Protein AF-0000000081115782 (afdb_homodimer)

InterPro domains:
  IPR002018 Carboxylesterase, type B [PF00135] (21-517)
  IPR029058 Alpha/Beta hydrolase fold [G3DSA:3.40.50.1820] (6-527)
  IPR029058 Alpha/Beta hydrolase fold [SSF53474] (21-521)

Solvent-accessible surface area (backbone atoms only — not comparable to full-atom values): 55771 Å² total; per-residue (Å²): 138,85,76,72,77,80,75,70,73,79,64,77,74,70,64,74,70,75,83,73,58,51,71,38,70,33,87,49,27,37,39,33,30,34,64,38,94,86,62,62,27,37,32,34,22,45,44,64,44,36,43,53,48,70,79,43,52,47,42,69,61,43,73,44,92,53,40,95,51,74,40,78,17,78,51,46,84,71,27,33,49,24,63,54,95,91,36,53,42,60,37,80,84,20,38,23,30,33,41,37,32,29,70,76,38,29,88,89,41,56,20,31,28,38,38,44,34,56,32,43,61,41,35,38,65,62,42,29,55,61,67,48,22,51,72,63,40,34,77,69,60,26,30,41,32,32,36,36,46,43,22,22,79,48,2,14,25,26,38,86,60,64,77,42,38,30,26,20,59,50,40,47,52,46,47,48,49,45,45,62,68,34,34,50,51,62,8,30,31,77,83,27,28,22,38,32,19,33,34,40,15,6,18,49,51,42,40,45,33,50,58,45,72,84,79,53,48,29,41,35,30,31,45,27,36,50,55,20,41,76,46,61,51,73,71,52,56,60,65,60,51,49,39,24,43,77,74,66,49,88,79,86,51,64,70,58,37,51,56,53,50,33,72,43,60,64,49,58,54,37,49,51,40,58,77,64,32,59,44,91,78,69,42,53,68,31,29,46,34,58,65,34,85,63,88,94,52,59,37,50,50,49,50,88,70,54,65,53,54,39,61,65,23,30,36,37,39,35,35,39,70,24,32,25,54,67,59,48,73,36,78,86,42,44,62,55,39,46,62,60,61,79,59,62,71,44,51,52,41,17,83,65,73,72,67,59,64,50,56,44,20,34,73,55,32,59,60,75,62,30,58,89,46,45,68,58,53,30,44,52,51,17,35,60,45,35,52,44,27,49,54,52,46,54,54,47,39,55,73,42,40,28,62,38,41,37,36,38,34,38,44,46,80,60,94,51,30,51,43,31,58,76,51,57,52,80,67,85,58,13,17,42,67,20,68,52,48,42,46,24,42,38,60,90,44,69,90,48,78,73,50,75,68,45,43,50,48,27,49,22,48,30,47,27,55,48,31,27,41,70,67,61,34,48,41,83,60,77,43,91,58,40,74,51,74,71,58,49,46,53,95,86,42,46,35,27,37,38,40,35,96,64,67,42,79,44,54,31,81,64,24,42,63,45,30,41,49,54,42,47,48,61,58,45,44,89,44,32,64,79,53,71,64,93,77,65,121,125,91,67,79,74,81,73,69,71,76,64,76,74,70,62,74,67,74,82,73,57,49,71,37,70,34,88,49,27,38,39,31,30,35,64,38,95,86,61,62,26,37,33,33,21,45,43,65,45,36,43,52,47,71,78,42,52,47,42,71,61,42,73,44,91,53,42,96,51,76,40,77,17,78,52,46,84,69,29,33,50,24,64,55,95,92,36,54,43,62,37,80,85,19,37,22,29,32,41,37,33,29,70,75,40,28,88,90,41,55,22,30,29,38,38,44,34,57,31,45,61,41,35,38,64,61,42,29,55,60,66,47,23,52,70,63,41,34,78,69,59,26,29,43,32,32,38,36,46,44,21,23,81,48,3,13,25,27,39,86,59,64,76,43,37,31,28,21,59,51,40,46,52,46,47,49,49,44,46,60,67,33,35,49,52,64,8,29,31,76,83,26,27,20,38,32,19,33,34,41,16,6,18,51,50,42,39,45,32,49,54,44,70,82,78,53,50,29,41,34,28,32,46,27,38,49,56,20,43,76,46,60,48,72,69,52,57,60,64,59,51,50,39,25,41,77,74,68,49,88,77,85,50,64,70,58,36,51,58,54,51,33,72,44,61,64,50,57,53,38,49,50,40,59,78,63,32,59,43,90,78,69,42,53,67,33,30,46,33,60,64,35,87,63,88,93,52,59,37,51,52,49,52,88,70,54,66,53,54,38,62,66,23,30,37,37,39,35,35,38,69,23,32,26,54,68,57,49,74,35,79,88,41,45,63,55,39,46,61,60,61,79,58,62,71,44,51,53,40,17,82,66,71,74,65,60,63,49,56,44,20,34,73,53,32,60,60,75,62,31,58,89,46,44,68,57,52,31,44,53,50,18,35,60,44,35,52,43,27,49,55,52,46,53,54,47,41,55,72,40,41,28,62,38,41,36,36,38,35,39,43,47,78,59,94,51,32,51,44,32,60,75,51,57,51,80,68,84,58,14,17,42,67,21,68,52,50,42,45,24,43,37,60,91,45,68,90,50,78,72,50,74,68,45,44,49,50,26,48,23,49,31,47,27,54,50,30,26,42,70,68,62,34,47,41,82,60,77,42,93,58,40,75,53,75,72,59,49,46,53,96,87,40,46,35,26,36,37,41,36,96,63,68,44,77,44,57,31,81,63,25,42,65,46,30,40,49,53,42,46,48,63,58,45,44,89,46,34,64,79,54,70,65,95,77,65,119

pLDDT: mean 92.1, std 12.63, range [20.5, 98.88]

Structure (mmCIF, N/CA/C/O backbone):
data_AF-0000000081115782-model_v1
#
loop_
_entity.id
_entity.type
_entity.pdbx_description
1 polymer 'Carboxylesterase type B domain-containing protein'
#
loop_
_atom_site.group_PDB
_atom_site.id
_atom_site.type_symbol
_atom_site.label_atom_id
_atom_site.label_alt_id
_atom_site.label_comp_id
_atom_site.label_asym_id
_atom_site.label_entity_id
_atom_site.label_seq_id
_atom_site.pdbx_PDB_ins_code
_atom_site.Cartn_x
_atom_site.Cartn_y
_atom_site.Cartn_z
_atom_site.occupancy
_atom_site.B_iso_or_equiv
_atom_site.auth_seq_id
_atom_site.auth_comp_id
_atom_site.auth_asym_id
_atom_site.auth_atom_id
_atom_site.pdbx_PDB_model_num
ATOM 1 N N . MET A 1 1 ? -52.5 84.5 -6.312 1 21.64 1 MET A N 1
ATOM 2 C CA . MET A 1 1 ? -51.5 84.625 -5.246 1 21.64 1 MET A CA 1
ATOM 3 C C . MET A 1 1 ? -50.875 83.312 -4.875 1 21.64 1 MET A C 1
ATOM 5 O O . MET A 1 1 ? -51.594 82.312 -4.699 1 21.64 1 MET A O 1
ATOM 9 N N . LYS A 1 2 ? -49.562 83.25 -5.312 1 31.81 2 LYS A N 1
ATOM 10 C CA . LYS A 1 2 ? -48.312 82.625 -5.574 1 31.81 2 LYS A CA 1
ATOM 11 C C . LYS A 1 2 ? -47.719 82 -4.301 1 31.81 2 LYS A C 1
ATOM 13 O O . LYS A 1 2 ? -46.75 82.5 -3.75 1 31.81 2 LYS A O 1
ATOM 18 N N . THR A 1 3 ? -48.688 81.812 -3.314 1 28.97 3 THR A N 1
ATOM 19 C CA . THR A 1 3 ? -48.125 81.375 -2.025 1 28.97 3 THR A CA 1
ATOM 20 C C . THR A 1 3 ? -47.5 80 -2.104 1 28.97 3 THR A C 1
ATOM 22 O O . THR A 1 3 ? -48.188 79 -2.029 1 28.97 3 THR A O 1
ATOM 25 N N . LEU A 1 4 ? -46.656 79.812 -3.15 1 40.47 4 LEU A N 1
ATOM 26 C CA . LEU A 1 4 ? -45.938 78.562 -3.303 1 40.47 4 LEU A CA 1
ATOM 27 C C . LEU A 1 4 ? -45.094 78.25 -2.068 1 40.47 4 LEU A C 1
ATOM 29 O O . LEU A 1 4 ? -44.219 79.062 -1.714 1 40.47 4 LEU A O 1
ATOM 33 N N . PRO A 1 5 ? -45.656 77.562 -1.062 1 36.12 5 PRO A N 1
ATOM 34 C CA . PRO A 1 5 ? -45 77.25 0.2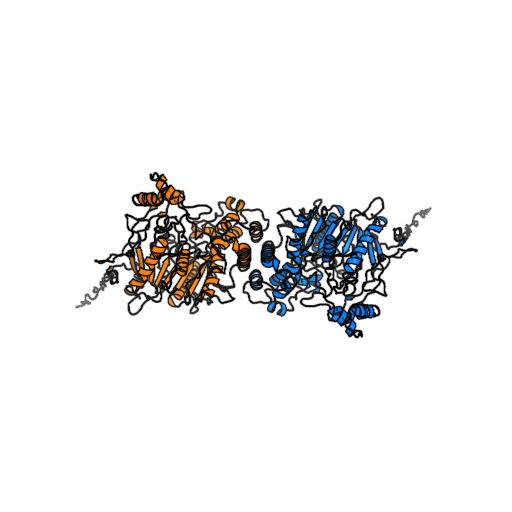19 1 36.12 5 PRO A CA 1
ATOM 35 C C . PRO A 1 5 ? -43.594 76.75 0.057 1 36.12 5 PRO A C 1
ATOM 37 O O . PRO A 1 5 ? -43.219 76.25 -1.006 1 36.12 5 PRO A O 1
ATOM 40 N N . LEU A 1 6 ? -42.625 77.312 0.86 1 38.47 6 LEU A N 1
ATOM 41 C CA . LEU A 1 6 ? -41.25 77.188 1.358 1 38.47 6 LEU A CA 1
ATOM 42 C C . LEU A 1 6 ? -40.969 75.75 1.79 1 38.47 6 LEU A C 1
ATOM 44 O O . LEU A 1 6 ? -40.062 75.5 2.615 1 38.47 6 LEU A O 1
ATOM 48 N N . LEU A 1 7 ? -41.812 74.812 1.457 1 38.62 7 LEU A N 1
ATOM 49 C CA . LEU A 1 7 ? -41.562 73.5 2.096 1 38.62 7 LEU A CA 1
ATOM 50 C C . LEU A 1 7 ? -40.219 72.938 1.67 1 38.62 7 LEU A C 1
ATOM 52 O O . LEU A 1 7 ? -39.844 71.812 2.094 1 38.62 7 LEU A O 1
ATOM 56 N N . LEU A 1 8 ? -39.562 73.562 0.71 1 35.78 8 LEU A N 1
ATOM 57 C CA . LEU A 1 8 ? -38.594 72.625 0.073 1 35.78 8 LEU A CA 1
ATOM 58 C C . LEU A 1 8 ? -37.438 72.375 1.006 1 35.78 8 LEU A C 1
ATOM 60 O O . LEU A 1 8 ? -36.781 71.312 0.874 1 35.78 8 LEU A O 1
ATOM 64 N N . LEU A 1 9 ? -36.844 73.375 1.689 1 34.88 9 LEU A N 1
ATOM 65 C CA . LEU A 1 9 ? -35.406 73.25 1.846 1 34.88 9 LEU A CA 1
ATOM 66 C C . LEU A 1 9 ? -35.062 72.375 3.041 1 34.88 9 LEU A C 1
ATOM 68 O O . LEU A 1 9 ? -33.969 72.5 3.617 1 34.88 9 LEU A O 1
ATOM 72 N N . LEU A 1 10 ? -36.031 71.938 3.842 1 35.72 10 LEU A N 1
ATOM 73 C CA . LEU A 1 10 ? -35.5 71.188 4.973 1 35.72 10 LEU A CA 1
ATOM 74 C C . LEU A 1 10 ? -34.719 69.938 4.5 1 35.72 10 LEU A C 1
ATOM 76 O O . LEU A 1 10 ? -35.312 68.875 4.309 1 35.72 10 LEU A O 1
ATOM 80 N N . LEU A 1 11 ? -34.156 70 3.309 1 35.56 11 LEU A N 1
ATOM 81 C CA . LEU A 1 11 ? -33.312 68.812 3.053 1 35.56 11 LEU A CA 1
ATOM 82 C C . LEU A 1 11 ? -32.438 68.562 4.258 1 35.56 11 LEU A C 1
ATOM 84 O O . LEU A 1 11 ? -31.938 69.438 4.934 1 35.56 11 LEU A O 1
ATOM 88 N N . LYS A 1 12 ? -32.25 67.188 4.648 1 38.03 12 LYS A N 1
ATOM 89 C CA . LYS A 1 12 ? -31.641 66.25 5.574 1 38.03 12 LYS A CA 1
ATOM 90 C C . LYS A 1 12 ? -30.141 66.5 5.734 1 38.03 12 LYS A C 1
ATOM 92 O O . LYS A 1 12 ? -29.344 66.125 4.852 1 38.03 12 LYS A O 1
ATOM 97 N N . CYS A 1 13 ? -29.703 67.688 6.09 1 35.09 13 CYS A N 1
ATOM 98 C CA . CYS A 1 13 ? -28.344 67.438 6.57 1 35.09 13 CYS A CA 1
ATOM 99 C C . CYS A 1 13 ? -28.281 66.312 7.547 1 35.09 13 CYS A C 1
ATOM 101 O O . CYS A 1 13 ? -28.516 66.438 8.742 1 35.09 13 CYS A O 1
ATOM 103 N N . ILE A 1 14 ? -28.906 65.188 7.309 1 36.84 14 ILE A N 1
ATOM 104 C CA . ILE A 1 14 ? -28.438 64 8.094 1 36.84 14 ILE A CA 1
ATOM 105 C C . ILE A 1 14 ? -26.922 64.125 8.242 1 36.84 14 ILE A C 1
ATOM 107 O O . ILE A 1 14 ? -26.188 63.875 7.285 1 36.84 14 ILE A O 1
ATOM 111 N N . GLU A 1 15 ? -26.422 65.188 8.836 1 35.31 15 GLU A N 1
ATOM 112 C CA . GLU A 1 15 ? -25.031 65.125 9.281 1 35.31 15 GLU A CA 1
ATOM 113 C C . GLU A 1 15 ? -24.672 63.688 9.703 1 35.31 15 GLU A C 1
ATOM 115 O O . GLU A 1 15 ? -25.453 63.031 10.406 1 35.31 15 GLU A O 1
ATOM 120 N N . ALA A 1 16 ? -23.828 62.969 8.984 1 41.28 16 ALA A N 1
ATOM 121 C CA . ALA A 1 16 ? -23.109 61.75 9.375 1 41.28 16 ALA A CA 1
ATOM 122 C C . ALA A 1 16 ? -22.75 61.781 10.859 1 41.28 16 ALA A C 1
ATOM 124 O O . ALA A 1 16 ? -22.031 62.656 11.312 1 41.28 16 ALA A O 1
ATOM 125 N N . LEU A 1 17 ? -23.594 61.594 11.766 1 40.06 17 LEU A N 1
ATOM 126 C CA . LEU A 1 17 ? -23.094 61.375 13.125 1 40.06 17 LEU A CA 1
ATOM 127 C C . LEU A 1 17 ? -21.688 60.781 13.094 1 40.06 17 LEU A C 1
ATOM 129 O O . LEU A 1 17 ? -21.406 59.844 12.352 1 40.06 17 LEU A O 1
ATOM 133 N N . PRO A 1 18 ? -20.656 61.531 13.398 1 41.38 18 PRO A N 1
ATOM 134 C CA . PRO A 1 18 ? -19.297 61.031 13.461 1 41.38 18 PRO A CA 1
ATOM 135 C C . PRO A 1 18 ? -19.219 59.594 14 1 41.38 18 PRO A C 1
ATOM 137 O O . PRO A 1 18 ? -19.938 59.25 14.938 1 41.38 18 PRO A O 1
ATOM 140 N N . ARG A 1 19 ? -18.984 58.594 13.242 1 51.84 19 ARG A N 1
ATOM 141 C CA . ARG A 1 19 ? -18.719 57.219 13.641 1 51.84 19 ARG A CA 1
ATOM 142 C C . ARG A 1 19 ? -17.875 57.188 14.906 1 51.84 19 ARG A C 1
ATOM 144 O O . ARG A 1 19 ? -16.719 57.656 14.914 1 51.84 19 ARG A O 1
ATOM 151 N N . VAL A 1 20 ? -18.422 57.344 16.141 1 61.78 20 VAL A N 1
ATOM 152 C CA . VAL A 1 20 ? -17.75 57.281 17.438 1 61.78 20 VAL A CA 1
ATOM 153 C C . VAL A 1 20 ? -16.859 56.031 17.5 1 61.78 20 VAL A C 1
ATOM 155 O O . VAL A 1 20 ? -17.312 54.938 17.188 1 61.78 20 VAL A O 1
ATOM 158 N N . ASP A 1 21 ? -15.57 56.219 17.656 1 78.25 21 ASP A N 1
ATOM 159 C CA . ASP A 1 21 ? -14.602 55.156 17.828 1 78.25 21 ASP A CA 1
ATOM 160 C C . ASP A 1 21 ? -14.977 54.25 19 1 78.25 21 ASP A C 1
ATOM 162 O O . ASP A 1 21 ? -15.352 54.75 20.078 1 78.25 21 ASP A O 1
ATOM 166 N N . PRO A 1 22 ? -15.039 52.969 18.719 1 90.62 22 PRO A N 1
ATOM 167 C CA . PRO A 1 22 ? -15.383 52.062 19.797 1 90.62 22 PRO A CA 1
ATOM 168 C C . PRO A 1 22 ? -14.398 52.125 20.969 1 90.62 22 PRO A C 1
ATOM 170 O O . PRO A 1 22 ? -13.188 52.219 20.75 1 90.62 22 PRO A O 1
ATOM 173 N N . LEU A 1 23 ? -14.859 52.281 22.172 1 94.5 23 LEU A N 1
ATOM 174 C CA . LEU A 1 23 ? -14.094 52.281 23.406 1 94.5 23 LEU A CA 1
ATOM 175 C C . LEU A 1 23 ? -14.539 51.156 24.328 1 94.5 23 LEU A C 1
ATOM 177 O O . LEU A 1 23 ? -15.734 51.031 24.625 1 94.5 23 LEU A O 1
ATOM 181 N N . VAL A 1 24 ? -13.586 50.344 24.734 1 95.62 24 VAL A N 1
ATOM 182 C CA . VAL A 1 24 ? -13.906 49.156 25.547 1 95.62 24 VAL A CA 1
ATOM 183 C C . VAL A 1 24 ? -13.094 49.188 26.828 1 95.62 24 VAL A C 1
ATOM 185 O O . VAL A 1 24 ? -11.891 49.469 26.812 1 95.62 24 VAL A O 1
ATOM 188 N N . GLU A 1 25 ? -13.719 48.969 27.953 1 96 25 GLU A N 1
ATOM 189 C CA . GLU A 1 25 ? -13.047 48.812 29.25 1 96 25 GLU A CA 1
ATOM 190 C C . GLU A 1 25 ? -12.711 47.344 29.516 1 96 25 GLU A C 1
ATOM 192 O O . GLU A 1 25 ? -13.609 46.531 29.703 1 96 25 GLU A O 1
ATOM 197 N N . THR A 1 26 ? -11.422 47.062 29.516 1 96.5 26 THR A N 1
ATOM 198 C CA . THR A 1 26 ? -10.953 45.719 29.75 1 96.5 26 THR A CA 1
ATOM 199 C C . THR A 1 26 ? -10.211 45.625 31.078 1 96.5 26 THR A C 1
ATOM 201 O O . THR A 1 26 ? -9.859 46.625 31.688 1 96.5 26 THR A O 1
ATOM 204 N N . PRO A 1 27 ? -9.961 44.344 31.547 1 95.56 27 PRO A N 1
ATOM 205 C CA . PRO A 1 27 ? -9.102 44.188 32.719 1 95.56 27 PRO A CA 1
ATOM 206 C C . PRO A 1 27 ? -7.711 44.781 32.531 1 95.56 27 PRO A C 1
ATOM 208 O O . PRO A 1 27 ? -7.062 45.188 33.5 1 95.56 27 PRO A O 1
ATOM 211 N N . SER A 1 28 ? -7.301 44.969 31.25 1 95.88 28 SER A N 1
ATOM 212 C CA . SER A 1 28 ? -5.988 45.531 30.938 1 95.88 28 SER A CA 1
ATOM 213 C C . SER A 1 28 ? -6.043 47.031 30.812 1 95.88 28 SER A C 1
ATOM 215 O O . SER A 1 28 ? -5.016 47.688 30.625 1 95.88 28 SER A O 1
ATOM 217 N N . GLY A 1 29 ? -7.25 47.594 30.844 1 96.81 29 GLY A N 1
ATOM 218 C CA . GLY A 1 29 ? -7.422 49.031 30.688 1 96.81 29 GLY A CA 1
ATOM 219 C C . GLY A 1 29 ? -8.336 49.375 29.531 1 96.81 29 GLY A C 1
ATOM 220 O O . GLY A 1 29 ? -8.977 48.5 28.938 1 96.81 29 GLY A O 1
ATOM 221 N N . LEU A 1 30 ? -8.383 50.688 29.281 1 97.38 30 LEU A N 1
ATOM 222 C CA . LEU A 1 30 ? -9.234 51.188 28.219 1 97.38 30 LEU A CA 1
ATOM 223 C C . LEU A 1 30 ? -8.547 51.062 26.859 1 97.38 30 LEU A C 1
ATOM 225 O O . LEU A 1 30 ? -7.391 51.469 26.703 1 97.38 30 LEU A O 1
ATOM 229 N N . ILE A 1 31 ? -9.32 50.5 25.938 1 97.75 31 ILE A N 1
ATOM 230 C CA . ILE A 1 31 ? -8.797 50.312 24.594 1 97.75 31 ILE A CA 1
ATOM 231 C C . ILE A 1 31 ? -9.758 50.938 23.578 1 97.75 31 ILE A C 1
ATOM 233 O O . ILE A 1 31 ? -10.945 50.594 23.547 1 97.75 31 ILE A O 1
ATOM 237 N N . ARG A 1 32 ? -9.219 51.906 22.766 1 97.5 32 ARG A N 1
ATOM 238 C CA . ARG A 1 32 ? -9.992 52.531 21.719 1 97.5 32 ARG A CA 1
ATOM 239 C C . ARG A 1 32 ? -9.641 51.938 20.344 1 97.5 32 ARG A C 1
ATOM 241 O O . ARG A 1 32 ? -8.469 51.844 20 1 97.5 32 ARG A O 1
ATOM 248 N N . GLY A 1 33 ? -10.703 51.562 19.688 1 96.94 33 GLY A N 1
ATOM 249 C CA . GLY A 1 33 ? -10.492 50.969 18.375 1 96.94 33 GLY A CA 1
ATOM 250 C C . GLY A 1 33 ? -10.992 51.844 17.234 1 96.94 33 GLY A C 1
ATOM 251 O O . GLY A 1 33 ? -11.133 53.062 17.391 1 96.94 33 GLY A O 1
ATOM 252 N N . LEU A 1 34 ? -11.07 51.188 16.016 1 95.38 34 LEU A N 1
ATOM 253 C CA . LEU A 1 34 ? -11.562 51.781 14.781 1 95.38 34 LEU A CA 1
ATOM 254 C C . LEU A 1 34 ? -12.766 51.031 14.242 1 95.38 34 LEU A C 1
ATOM 256 O O . LEU A 1 34 ? -12.891 49.812 14.453 1 95.38 34 LEU A O 1
ATOM 260 N N . GLN A 1 35 ? -13.617 51.812 13.617 1 94.06 35 GLN A N 1
ATOM 261 C CA . GLN A 1 35 ? -14.656 51.125 12.844 1 94.06 35 GLN A CA 1
ATOM 262 C C . GLN A 1 35 ? -14.125 50.688 11.484 1 94.06 35 GLN A C 1
ATOM 264 O O . GLN A 1 35 ? -13.375 51.438 10.844 1 94.06 35 GLN A O 1
ATOM 269 N N . SER A 1 36 ? -14.555 49.531 11.117 1 91.5 36 SER A N 1
ATOM 270 C CA . SER A 1 36 ? -14.18 49.062 9.773 1 91.5 36 SER A CA 1
ATOM 271 C C . SER A 1 36 ? -14.695 50.031 8.711 1 91.5 36 SER A C 1
ATOM 273 O O . SER A 1 36 ? -15.625 50.812 8.961 1 91.5 36 SER A O 1
ATOM 275 N N . GLN A 1 37 ? -14.07 49.969 7.516 1 84.56 37 GLN A N 1
ATOM 276 C CA . GLN A 1 37 ? -14.445 50.875 6.449 1 84.56 37 GLN A CA 1
ATOM 277 C C . GLN A 1 37 ? -15.914 50.75 6.074 1 84.56 37 GLN A C 1
ATOM 279 O O . GLN A 1 37 ? -16.594 51.719 5.805 1 84.56 37 GLN A O 1
ATOM 284 N N . ASP A 1 38 ? -16.375 49.531 6.09 1 85.44 38 ASP A N 1
ATOM 285 C CA . ASP A 1 38 ? -17.766 49.25 5.715 1 85.44 38 ASP A CA 1
ATOM 286 C C . ASP A 1 38 ? -18.703 49.406 6.918 1 85.44 38 ASP A C 1
ATOM 288 O O . ASP A 1 38 ? -19.922 49.312 6.777 1 85.44 38 ASP A O 1
ATOM 292 N N . GLY A 1 39 ? -18.125 49.625 8.078 1 88.06 39 GLY A N 1
ATOM 293 C CA . GLY A 1 39 ? -18.906 49.844 9.289 1 88.06 39 GLY A CA 1
ATOM 294 C C . GLY A 1 39 ? -19.453 48.562 9.883 1 88.06 39 GLY A C 1
ATOM 295 O O . GLY A 1 39 ? -20.234 48.594 10.836 1 88.06 39 GLY A O 1
ATOM 296 N N . ASP A 1 40 ? -18.969 47.5 9.484 1 89.12 40 ASP A N 1
ATOM 297 C CA . ASP A 1 40 ? -19.594 46.219 9.828 1 89.12 40 ASP A CA 1
ATOM 298 C C . ASP A 1 40 ? -19.031 45.656 11.133 1 89.12 40 ASP A C 1
ATOM 300 O O . ASP A 1 40 ? -19.672 44.844 11.781 1 89.12 40 ASP A O 1
ATOM 304 N N . TYR A 1 41 ? -17.875 46.094 11.531 1 94.69 41 TYR A N 1
ATOM 305 C CA . TYR A 1 41 ? -17.25 45.594 12.75 1 94.69 41 TYR A CA 1
ATOM 306 C C . TYR A 1 41 ? -16.219 46.594 13.273 1 94.69 41 TYR A C 1
ATOM 308 O O . TYR A 1 41 ? -15.781 47.469 12.539 1 94.69 41 TYR A O 1
ATOM 316 N N . ALA A 1 42 ? -15.922 46.531 14.516 1 96.31 42 ALA A N 1
ATOM 317 C CA . ALA A 1 42 ? -14.867 47.281 15.156 1 96.31 42 ALA A CA 1
ATOM 318 C C . ALA A 1 42 ? -13.523 46.562 15.086 1 96.31 42 ALA A C 1
ATOM 320 O O . ALA A 1 42 ? -13.477 45.344 15.156 1 96.31 42 ALA A O 1
ATOM 321 N N . LYS A 1 43 ? -12.531 47.344 14.922 1 97.06 43 LYS A N 1
ATOM 322 C CA . LYS A 1 43 ? -11.164 46.812 14.898 1 97.06 43 LYS A CA 1
ATOM 323 C C . LYS A 1 43 ? -10.344 47.375 16.062 1 97.06 43 LYS A C 1
ATOM 325 O O . LYS A 1 43 ? -10.344 48.594 16.297 1 97.06 43 LYS A O 1
ATOM 330 N N . PHE A 1 44 ? -9.758 46.531 16.812 1 98 44 PHE A N 1
ATOM 331 C CA . PHE A 1 44 ? -8.75 46.906 17.797 1 98 44 PHE A CA 1
ATOM 332 C C . PHE A 1 44 ? -7.383 46.344 17.406 1 98 44 PHE A C 1
ATOM 334 O O . PHE A 1 44 ? -7.129 45.156 17.562 1 98 44 PHE A O 1
ATOM 341 N N . LEU A 1 45 ? -6.523 47.25 16.906 1 97.88 45 LEU A N 1
ATOM 342 C CA . LEU A 1 45 ? -5.301 46.812 16.219 1 97.88 45 LEU A CA 1
ATOM 343 C C . LEU A 1 45 ? -4.082 47.062 17.109 1 97.88 45 LEU A C 1
ATOM 345 O O . LEU A 1 45 ? -3.969 48.094 17.75 1 97.88 45 LEU A O 1
ATOM 349 N N . GLY A 1 46 ? -3.193 46 17.188 1 98 46 GLY A N 1
ATOM 350 C CA . GLY A 1 46 ? -1.879 46.156 17.781 1 98 46 GLY A CA 1
ATOM 351 C C . GLY A 1 46 ? -1.922 46.219 19.297 1 98 46 GLY A C 1
ATOM 352 O O . GLY A 1 46 ? -1.112 46.938 19.922 1 98 46 GLY A O 1
ATOM 353 N N . VAL A 1 47 ? -2.834 45.594 19.906 1 98.38 47 VAL A N 1
ATOM 354 C CA . VAL A 1 47 ? -2.943 45.625 21.359 1 98.38 47 VAL A CA 1
ATOM 355 C C . VAL A 1 47 ? -1.847 44.75 21.969 1 98.38 47 VAL A C 1
ATOM 357 O O . VAL A 1 47 ? -1.799 43.531 21.734 1 98.38 47 VAL A O 1
ATOM 360 N N . PRO A 1 48 ? -0.944 45.281 22.781 1 98.25 48 PRO A N 1
ATOM 361 C CA . PRO A 1 48 ? 0.106 44.469 23.375 1 98.25 48 PRO A CA 1
ATOM 362 C C . PRO A 1 48 ? -0.432 43.5 24.438 1 98.25 48 PRO A C 1
ATOM 364 O O . PRO A 1 48 ? -1.185 43.906 25.328 1 98.25 48 PRO A O 1
ATOM 367 N N . TYR A 1 49 ? -0.079 42.25 24.359 1 98.44 49 TYR A N 1
ATOM 368 C CA . TYR A 1 49 ? -0.522 41.281 25.344 1 98.44 49 TYR A CA 1
ATOM 369 C C . TYR A 1 49 ? 0.624 40.875 26.25 1 98.44 49 TYR A C 1
ATOM 371 O O . TYR A 1 49 ? 0.397 40.281 27.328 1 98.44 49 TYR A O 1
ATOM 379 N N . ALA A 1 50 ? 1.839 41.094 25.844 1 98.69 50 ALA A N 1
ATOM 380 C CA . ALA A 1 50 ? 3.025 40.719 26.609 1 98.69 50 ALA A CA 1
ATOM 381 C C . ALA A 1 50 ? 4.191 41.656 26.297 1 98.69 50 ALA A C 1
ATOM 383 O O . ALA A 1 50 ? 4.125 42.438 25.344 1 98.69 50 ALA A O 1
ATOM 384 N N . VAL A 1 51 ? 5.223 41.594 27.156 1 98.38 51 VAL A N 1
ATOM 385 C CA . VAL A 1 51 ? 6.406 42.438 27 1 98.38 51 VAL A CA 1
ATOM 386 C C . VAL A 1 51 ? 7.66 41.562 27.016 1 98.38 51 VAL A C 1
ATOM 388 O O . VAL A 1 51 ? 7.758 40.625 27.812 1 98.38 51 VAL A O 1
ATOM 391 N N . VAL A 1 52 ? 8.539 41.906 26.141 1 98.25 52 VAL A N 1
ATOM 392 C CA . VAL A 1 52 ? 9.828 41.219 26.094 1 98.25 52 VAL A CA 1
ATOM 393 C C . VAL A 1 52 ? 10.891 42.094 26.781 1 98.25 52 VAL A C 1
ATOM 395 O O . VAL A 1 52 ? 10.922 43.312 26.578 1 98.25 52 VAL A O 1
ATOM 398 N N . ASP A 1 53 ? 11.719 41.469 27.641 1 97.31 53 ASP A N 1
ATOM 399 C CA . ASP A 1 53 ? 12.867 42.188 28.188 1 97.31 53 ASP A CA 1
ATOM 400 C C . ASP A 1 53 ? 13.906 42.469 27.109 1 97.31 53 ASP A C 1
ATOM 402 O O . ASP A 1 53 ? 14.586 41.562 26.641 1 97.31 53 ASP A O 1
ATOM 406 N N . GLU A 1 54 ? 14.047 43.688 26.734 1 95.44 54 GLU A N 1
ATOM 407 C CA . GLU A 1 54 ? 14.922 44.062 25.625 1 95.44 54 GLU A CA 1
ATOM 408 C C . GLU A 1 54 ? 16.391 43.75 25.953 1 95.44 54 GLU A C 1
ATOM 410 O O . GLU A 1 54 ? 17.203 43.594 25.047 1 95.44 54 GLU A O 1
ATOM 415 N N . ASN A 1 55 ? 16.688 43.625 27.266 1 95.38 55 ASN A N 1
ATOM 416 C CA . ASN A 1 55 ? 18.047 43.281 27.672 1 95.38 55 ASN A CA 1
ATOM 417 C C . ASN A 1 55 ? 18.281 41.781 27.641 1 95.38 55 ASN A C 1
ATOM 419 O O . ASN A 1 55 ? 19.422 41.312 27.703 1 95.38 55 ASN A O 1
ATOM 423 N N . ASN A 1 56 ? 17.219 41.062 27.5 1 95.94 56 ASN A N 1
ATOM 424 C CA . ASN A 1 56 ? 17.25 39.625 27.391 1 95.94 56 ASN A CA 1
ATOM 425 C C . ASN A 1 56 ? 16.188 39.094 26.422 1 95.94 56 ASN A C 1
ATOM 427 O O . ASN A 1 56 ? 15.297 38.344 26.797 1 95.94 56 ASN A O 1
ATOM 431 N N . PRO A 1 57 ? 16.344 39.438 25.156 1 97.56 57 PRO A N 1
ATOM 432 C CA . PRO A 1 57 ? 15.273 39.188 24.203 1 97.56 57 PRO A CA 1
ATOM 433 C C . PRO A 1 57 ? 15.055 37.688 23.922 1 97.56 57 PRO A C 1
ATOM 435 O O . PRO A 1 57 ? 14.039 37.312 23.344 1 97.56 57 PRO A O 1
ATOM 438 N N . PHE A 1 58 ? 16 36.812 24.375 1 97.56 58 PHE A N 1
ATOM 439 C CA . PHE A 1 58 ? 15.891 35.375 24.141 1 97.56 58 PHE A CA 1
ATOM 440 C C . PHE A 1 58 ? 15.109 34.719 25.281 1 97.56 58 PHE A C 1
ATOM 442 O O . PHE A 1 58 ? 14.766 33.531 25.188 1 97.56 58 PHE A O 1
ATOM 449 N N . SER A 1 59 ? 14.773 35.406 26.266 1 95.5 59 SER A N 1
ATOM 450 C CA . SER A 1 59 ? 14.133 34.844 27.453 1 95.5 59 SER A CA 1
ATOM 451 C C . SER A 1 59 ? 12.617 34.969 27.359 1 95.5 59 SER A C 1
ATOM 453 O O . SER A 1 59 ? 12.086 35.562 26.438 1 95.5 59 SER A O 1
ATOM 455 N N . ALA A 1 60 ? 11.953 34.375 28.328 1 96.31 60 ALA A N 1
ATOM 456 C CA . ALA A 1 60 ? 10.492 34.375 28.375 1 96.31 60 ALA A CA 1
ATOM 457 C C . ALA A 1 60 ? 9.945 35.781 28.531 1 96.31 60 ALA A C 1
ATOM 459 O O . ALA A 1 60 ? 10.523 36.594 29.25 1 96.31 60 ALA A O 1
ATOM 460 N N . ALA A 1 61 ? 8.883 36.062 27.812 1 98.25 61 ALA A N 1
ATOM 461 C CA . ALA A 1 61 ? 8.164 37.312 27.969 1 98.25 61 ALA A CA 1
ATOM 462 C C . ALA A 1 61 ? 7.289 37.281 29.219 1 98.25 61 ALA A C 1
ATOM 464 O O . ALA A 1 61 ? 7.129 36.25 29.844 1 98.25 61 ALA A O 1
ATOM 465 N N . THR A 1 62 ? 6.844 38.406 29.609 1 97.88 62 THR A N 1
ATOM 466 C CA . THR A 1 62 ? 5.918 38.531 30.719 1 97.88 62 THR A CA 1
ATOM 467 C C . THR A 1 62 ? 4.621 39.219 30.281 1 97.88 62 THR A C 1
ATOM 469 O O . THR A 1 62 ? 4.625 40 29.328 1 97.88 62 THR A O 1
ATOM 472 N N . PRO A 1 63 ? 3.492 38.906 30.938 1 98 63 PRO A N 1
ATOM 473 C CA . PRO A 1 63 ? 2.238 39.562 30.578 1 98 63 PRO A CA 1
ATOM 474 C C . PRO A 1 63 ? 2.35 41.094 30.594 1 98 63 PRO A C 1
ATOM 476 O O . PRO A 1 63 ? 3.018 41.656 31.469 1 98 63 PRO A O 1
ATOM 479 N N . HIS A 1 64 ? 1.752 41.719 29.625 1 98.06 64 HIS A N 1
ATOM 480 C CA . HIS A 1 64 ? 1.709 43.188 29.625 1 98.06 64 HIS A CA 1
ATOM 481 C C . HIS A 1 64 ? 1.031 43.688 30.891 1 98.06 64 HIS A C 1
ATOM 483 O O . HIS A 1 64 ? 0.007 43.156 31.312 1 98.06 64 HIS A O 1
ATOM 489 N N . PRO A 1 65 ? 1.514 44.75 31.484 1 96.25 65 PRO A N 1
ATOM 490 C CA . PRO A 1 65 ? 0.993 45.219 32.781 1 96.25 65 PRO A CA 1
ATOM 491 C C . PRO A 1 65 ? -0.335 45.938 32.656 1 96.25 65 PRO A C 1
ATOM 493 O O . PRO A 1 65 ? -0.983 46.25 33.656 1 96.25 65 PRO A O 1
ATOM 496 N N . GLY A 1 66 ? -0.78 46.219 31.469 1 96.75 66 GLY A N 1
ATOM 497 C CA . GLY A 1 66 ? -2.016 46.969 31.266 1 96.75 66 GLY A CA 1
ATOM 498 C C . GLY A 1 66 ? -1.786 48.406 30.906 1 96.75 66 GLY A C 1
ATOM 499 O O . GLY A 1 66 ? -0.648 48.812 30.672 1 96.75 66 GLY A O 1
ATOM 500 N N . PHE A 1 67 ? -2.928 49.125 30.797 1 97.06 67 PHE A N 1
ATOM 501 C CA . PHE A 1 67 ? -2.875 50.5 30.344 1 97.06 67 PHE A CA 1
ATOM 502 C C . PHE A 1 67 ? -3.389 51.438 31.438 1 97.06 67 PHE A C 1
ATOM 504 O O . PHE A 1 67 ? -4.504 51.281 31.922 1 97.06 67 PHE A O 1
ATOM 511 N N . ASN A 1 68 ? -2.596 52.438 31.75 1 95 68 ASN A N 1
ATOM 512 C CA . ASN A 1 68 ? -3.035 53.469 32.688 1 95 68 ASN A CA 1
ATOM 513 C C . ASN A 1 68 ? -3.879 54.531 31.984 1 95 68 ASN A C 1
ATOM 515 O O . ASN A 1 68 ? -4.668 55.219 32.625 1 95 68 ASN A O 1
ATOM 519 N N . HIS A 1 69 ? -3.641 54.688 30.688 1 95.88 69 HIS A N 1
ATOM 520 C CA . HIS A 1 69 ? -4.422 55.562 29.812 1 95.88 69 HIS A CA 1
ATOM 521 C C . HIS A 1 69 ? -5.023 54.781 28.656 1 95.88 69 HIS A C 1
ATOM 523 O O . HIS A 1 69 ? -4.684 53.625 28.438 1 95.88 69 HIS A O 1
ATOM 529 N N . THR A 1 70 ? -5.902 55.5 28.062 1 96.69 70 THR A N 1
ATOM 530 C CA . THR A 1 70 ? -6.555 54.844 26.922 1 96.69 70 THR A CA 1
ATOM 531 C C . THR A 1 70 ? -5.527 54.438 25.875 1 96.69 70 THR A C 1
ATOM 533 O O . THR A 1 70 ? -4.734 55.25 25.422 1 96.69 70 THR A O 1
ATOM 536 N N . PHE A 1 71 ? -5.488 53.156 25.562 1 97.38 71 PHE A N 1
ATOM 537 C CA . PHE A 1 71 ? -4.633 52.656 24.484 1 97.38 71 PHE A CA 1
ATOM 538 C C . PHE A 1 71 ? -5.312 52.844 23.125 1 97.38 71 PHE A C 1
ATOM 540 O O . PHE A 1 71 ? -6.41 52.312 22.906 1 97.38 71 PHE A O 1
ATOM 547 N N . GLU A 1 72 ? -4.695 53.562 22.172 1 97.12 72 GLU A N 1
ATOM 548 C CA . GLU A 1 72 ? -5.211 53.719 20.812 1 97.12 72 GLU A CA 1
ATOM 549 C C . GLU A 1 72 ? -4.793 52.562 19.922 1 97.12 72 GLU A C 1
ATOM 551 O O . GLU A 1 72 ? -3.678 52.531 19.391 1 97.12 72 GLU A O 1
ATOM 556 N N . ALA A 1 73 ? -5.699 51.688 19.719 1 97.56 73 ALA A N 1
ATOM 557 C CA . ALA A 1 73 ? -5.465 50.469 18.953 1 97.56 73 ALA A CA 1
ATOM 558 C C . ALA A 1 73 ? -5.758 50.719 17.469 1 97.56 73 ALA A C 1
ATOM 560 O O . ALA A 1 73 ? -6.672 50.094 16.906 1 97.56 73 ALA A O 1
ATOM 561 N N . TYR A 1 74 ? -4.863 51.438 16.75 1 95.81 74 TYR A N 1
ATOM 562 C CA . TYR A 1 74 ? -5.18 51.969 15.414 1 95.81 74 TYR A CA 1
ATOM 563 C C . TYR A 1 74 ? -4.254 51.344 14.367 1 95.81 74 TYR A C 1
ATOM 565 O O . TYR A 1 74 ? -4.523 51.438 13.164 1 95.81 74 TYR A O 1
ATOM 573 N N . HIS A 1 75 ? -3.168 50.719 14.82 1 94.06 75 HIS A N 1
ATOM 574 C CA . HIS A 1 75 ? -2.148 50.281 13.875 1 94.06 75 HIS A CA 1
ATOM 575 C C . HIS A 1 75 ? -1.705 48.844 14.172 1 94.06 75 HIS A C 1
ATOM 577 O O . HIS A 1 75 ? -1.597 48.438 15.336 1 94.06 75 HIS A O 1
ATOM 583 N N . ASP A 1 76 ? -1.523 48.094 13.148 1 93.5 76 ASP A N 1
ATOM 584 C CA . ASP A 1 76 ? -1.083 46.719 13.352 1 93.5 76 ASP A CA 1
ATOM 585 C C . ASP A 1 76 ? 0.17 46.406 12.539 1 93.5 76 ASP A C 1
ATOM 587 O O . ASP A 1 76 ? 0.392 45.25 12.133 1 93.5 76 ASP A O 1
ATOM 591 N N . SER A 1 77 ? 1.068 47.344 12.242 1 92.88 77 SER A N 1
ATOM 592 C CA . SER A 1 77 ? 2.211 47.188 11.344 1 92.88 77 SER A CA 1
ATOM 593 C C . SER A 1 77 ? 3.389 46.531 12.039 1 92.88 77 SER A C 1
ATOM 595 O O . SER A 1 77 ? 4.344 46.094 11.383 1 92.88 77 SER A O 1
ATOM 597 N N . ILE A 1 78 ? 3.334 46.344 13.328 1 95.94 78 ILE A N 1
ATOM 598 C CA . ILE A 1 78 ? 4.465 45.812 14.07 1 95.94 78 ILE A CA 1
ATOM 599 C C . ILE A 1 78 ? 4.539 44.281 13.875 1 95.94 78 ILE A C 1
ATOM 601 O O . ILE A 1 78 ? 3.527 43.594 13.969 1 95.94 78 ILE A O 1
ATOM 605 N N . THR A 1 79 ? 5.707 43.812 13.555 1 96.56 79 THR A N 1
ATOM 606 C CA . THR A 1 79 ? 5.988 42.406 13.438 1 96.56 79 THR A CA 1
ATOM 607 C C . THR A 1 79 ? 7.191 42.031 14.289 1 96.56 79 THR A C 1
ATOM 609 O O . THR A 1 79 ? 7.969 42.875 14.703 1 96.56 79 THR A O 1
ATOM 612 N N . CYS A 1 80 ? 7.254 40.781 14.617 1 98.12 80 CYS A N 1
ATOM 613 C CA . CYS A 1 80 ? 8.438 40.312 15.328 1 98.12 80 CYS A CA 1
ATOM 614 C C . CYS A 1 80 ? 9.641 40.25 14.391 1 98.12 80 CYS A C 1
ATOM 616 O O . CYS A 1 80 ? 9.484 40.188 13.172 1 98.12 80 CYS A O 1
ATOM 618 N N . PRO A 1 81 ? 10.883 40.219 14.969 1 98.19 81 PRO A N 1
ATOM 619 C CA . PRO A 1 81 ? 12.062 40.094 14.109 1 98.19 81 PRO A CA 1
ATOM 620 C C . PRO A 1 81 ? 12.055 38.844 13.242 1 98.19 81 PRO A C 1
ATOM 622 O O . PRO A 1 81 ? 11.93 37.719 13.758 1 98.19 81 PRO A O 1
ATOM 625 N N . GLN A 1 82 ? 12.172 39.031 11.953 1 97.75 82 GLN A N 1
ATOM 626 C CA . GLN A 1 82 ? 12.133 37.969 10.984 1 97.75 82 GLN A CA 1
ATOM 627 C C . GLN A 1 82 ? 12.727 38.406 9.641 1 97.75 82 GLN A C 1
ATOM 629 O O . GLN A 1 82 ? 12.984 39.594 9.43 1 97.75 82 GLN A O 1
ATOM 634 N N . TYR A 1 83 ? 13.062 37.438 8.836 1 95.94 83 TYR A N 1
ATOM 635 C CA . TYR A 1 83 ? 13.516 37.719 7.48 1 95.94 83 TYR A CA 1
ATOM 636 C C . TYR A 1 83 ? 12.398 37.469 6.473 1 95.94 83 TYR A C 1
ATOM 638 O O . TYR A 1 83 ? 11.938 36.344 6.305 1 95.94 83 TYR A O 1
ATOM 646 N N . THR A 1 84 ? 11.883 38.469 5.875 1 91.12 84 THR A N 1
ATOM 647 C CA . THR A 1 84 ? 10.828 38.406 4.863 1 91.12 84 THR A CA 1
ATOM 648 C C . THR A 1 84 ? 11.047 39.469 3.787 1 91.12 84 THR A C 1
ATOM 650 O O . THR A 1 84 ? 11.695 40.5 4.035 1 91.12 84 THR A O 1
ATOM 653 N N . ASN A 1 85 ? 10.633 39.156 2.574 1 88.19 85 ASN A N 1
ATOM 654 C CA . ASN A 1 85 ? 10.797 40.062 1.444 1 88.19 85 ASN A CA 1
ATOM 655 C C . ASN A 1 85 ? 12.258 40.469 1.263 1 88.19 85 ASN A C 1
ATOM 657 O O . ASN A 1 85 ? 12.562 41.656 1.09 1 88.19 85 ASN A O 1
ATOM 661 N N . ASN A 1 86 ? 13.133 39.594 1.547 1 91 86 ASN A N 1
ATOM 662 C CA . ASN A 1 86 ? 14.57 39.719 1.323 1 91 86 ASN A CA 1
ATOM 663 C C . ASN A 1 86 ? 15.203 40.75 2.256 1 91 86 ASN A C 1
ATOM 665 O O . ASN A 1 86 ? 16.156 41.406 1.881 1 91 86 ASN A O 1
ATOM 669 N N . ALA A 1 87 ? 14.562 40.844 3.352 1 94.94 87 ALA A N 1
ATOM 670 C CA . ALA A 1 87 ? 15.141 41.75 4.328 1 94.94 87 ALA A CA 1
ATOM 671 C C . ALA A 1 87 ? 14.766 41.344 5.75 1 94.94 87 ALA A C 1
ATOM 673 O O . ALA A 1 87 ? 13.719 40.75 5.973 1 94.94 87 ALA A O 1
ATOM 674 N N . ALA A 1 88 ? 15.68 41.719 6.66 1 97 88 ALA A N 1
ATOM 675 C CA . ALA A 1 88 ? 15.336 41.625 8.078 1 97 88 ALA A CA 1
ATOM 676 C C . ALA A 1 88 ? 14.438 42.781 8.508 1 97 88 ALA A C 1
ATOM 678 O O . ALA A 1 88 ? 14.68 43.906 8.141 1 97 88 ALA A O 1
ATOM 679 N N . MET A 1 89 ? 13.398 42.469 9.211 1 96.94 89 MET A N 1
ATOM 680 C CA . MET A 1 89 ? 12.477 43.5 9.68 1 96.94 89 MET A CA 1
ATOM 681 C C . MET A 1 89 ? 11.867 43.125 11.031 1 96.94 89 MET A C 1
ATOM 683 O O . MET A 1 89 ? 12.039 42 11.492 1 96.94 89 MET A O 1
ATOM 687 N N . GLY A 1 90 ? 11.203 44.188 11.641 1 97.19 90 GLY A N 1
ATOM 688 C CA . GLY A 1 90 ? 10.484 43.938 12.883 1 97.19 90 GLY A CA 1
ATOM 689 C C . GLY A 1 90 ? 11.195 44.5 14.102 1 97.19 90 GLY A C 1
ATOM 690 O O . GLY A 1 90 ? 12.25 45.125 13.977 1 97.19 90 GLY A O 1
ATOM 691 N N . THR A 1 91 ? 10.57 44.25 15.219 1 97.75 91 THR A N 1
ATOM 692 C CA . THR A 1 91 ? 11.102 44.719 16.484 1 97.75 91 THR A CA 1
ATOM 693 C C . THR A 1 91 ? 10.859 43.688 17.594 1 97.75 91 THR A C 1
ATOM 695 O O . THR A 1 91 ? 9.953 42.875 17.484 1 97.75 91 THR A O 1
ATOM 698 N N . ILE A 1 92 ? 11.68 43.781 18.594 1 97.94 92 ILE A N 1
ATOM 699 C CA . ILE A 1 92 ? 11.594 42.812 19.688 1 97.94 92 ILE A CA 1
ATOM 700 C C . ILE A 1 92 ? 10.297 43.031 20.469 1 97.94 92 ILE A C 1
ATOM 702 O O . ILE A 1 92 ? 9.68 42.062 20.922 1 97.94 92 ILE A O 1
ATOM 706 N N . GLN A 1 93 ? 9.914 44.25 20.625 1 97.88 93 GLN A N 1
ATOM 707 C CA . GLN A 1 93 ? 8.633 44.531 21.266 1 97.88 93 GLN A CA 1
ATOM 708 C C . GLN A 1 93 ? 7.477 44.344 20.297 1 97.88 93 GLN A C 1
ATOM 710 O O . GLN A 1 93 ? 6.852 45.344 19.875 1 97.88 93 GLN A O 1
ATOM 715 N N . CYS A 1 94 ? 7.152 43.125 20.031 1 98.31 94 CYS A N 1
ATOM 716 C CA . CYS A 1 94 ? 6.25 42.812 18.922 1 98.31 94 CYS A CA 1
ATOM 717 C C . CYS A 1 94 ? 5.051 42 19.391 1 98.31 94 CYS A C 1
ATOM 719 O O . CYS A 1 94 ? 4.184 41.656 18.578 1 98.31 94 CYS A O 1
ATOM 721 N N . LEU A 1 95 ? 4.945 41.688 20.656 1 98.75 95 LEU A N 1
ATOM 722 C CA . LEU A 1 95 ? 3.91 40.781 21.156 1 98.75 95 LEU A CA 1
ATOM 723 C C . LEU A 1 95 ? 2.574 41.5 21.281 1 98.75 95 LEU A C 1
ATOM 725 O O . LEU A 1 95 ? 2.217 41.969 22.375 1 98.75 95 LEU A O 1
ATOM 729 N N . GLN A 1 96 ? 1.873 41.531 20.141 1 98.5 96 GLN A N 1
ATOM 730 C CA . GLN A 1 96 ? 0.609 42.25 20 1 98.5 96 GLN A CA 1
ATOM 731 C C . GLN A 1 96 ? -0.45 41.406 19.328 1 98.5 96 GLN A C 1
ATOM 733 O O . GLN A 1 96 ? -0.123 40.406 18.688 1 98.5 96 GLN A O 1
ATOM 738 N N . LEU A 1 97 ? -1.728 41.75 19.578 1 98.25 97 LEU A N 1
ATOM 739 C CA . LEU A 1 97 ? -2.814 41.062 18.906 1 98.25 97 LEU A CA 1
ATOM 740 C C . LEU A 1 97 ? -3.809 42.031 18.312 1 98.25 97 LEU A C 1
ATOM 742 O O . LEU A 1 97 ? -3.771 43.219 18.625 1 98.25 97 LEU A O 1
ATOM 746 N N . ASN A 1 98 ? -4.504 41.625 17.344 1 98.5 98 ASN A N 1
ATOM 747 C CA . ASN A 1 98 ? -5.648 42.312 16.75 1 98.5 98 ASN A CA 1
ATOM 748 C C . ASN A 1 98 ? -6.965 41.625 17.125 1 98.5 98 ASN A C 1
ATOM 750 O O . ASN A 1 98 ? -7.031 40.406 17.188 1 98.5 98 ASN A O 1
ATOM 754 N N . LEU A 1 99 ? -7.98 42.469 17.391 1 98.31 99 LEU A N 1
ATOM 755 C CA . LEU A 1 99 ? -9.336 41.969 17.578 1 98.31 99 LEU A CA 1
ATOM 756 C C . LEU A 1 99 ? -10.289 42.594 16.562 1 98.31 99 LEU A C 1
ATOM 758 O O . LEU A 1 99 ? -10.266 43.781 16.328 1 98.31 99 LEU A O 1
ATOM 762 N N . TYR A 1 100 ? -11.07 41.781 16.016 1 98.06 100 TYR A N 1
ATOM 763 C CA . TYR A 1 100 ? -12.148 42.188 15.109 1 98.06 100 TYR A CA 1
ATOM 764 C C . TYR A 1 100 ? -13.508 41.781 15.664 1 98.06 100 TYR A C 1
ATOM 766 O O . TYR A 1 100 ? -13.797 40.594 15.781 1 98.06 100 TYR A O 1
ATOM 774 N N . VAL A 1 101 ? -14.32 42.75 15.953 1 97.69 101 VAL A N 1
ATOM 775 C CA . VAL A 1 101 ? -15.516 42.531 16.766 1 97.69 101 VAL A CA 1
ATOM 776 C C . VAL A 1 101 ? -16.75 42.969 15.984 1 97.69 101 VAL A C 1
ATOM 778 O O . VAL A 1 101 ? -16.938 44.156 15.727 1 97.69 101 VAL A O 1
ATOM 781 N N . PRO A 1 102 ? -17.578 42 15.695 1 96.44 102 PRO A N 1
ATOM 782 C CA . PRO A 1 102 ? -18.828 42.375 15.062 1 96.44 102 PRO A CA 1
ATOM 783 C C . PRO A 1 102 ? -19.641 43.375 15.914 1 96.44 102 PRO A C 1
ATOM 785 O O . PRO A 1 102 ? -19.641 43.281 17.141 1 96.44 102 PRO A O 1
ATOM 788 N N . ASN A 1 103 ? -20.422 44.188 15.219 1 92.69 103 ASN A N 1
ATOM 789 C CA . ASN A 1 103 ? -21.219 45.188 15.906 1 92.69 103 ASN A CA 1
ATOM 790 C C . ASN A 1 103 ? -22.297 44.531 16.781 1 92.69 103 ASN A C 1
ATOM 792 O O . ASN A 1 103 ? -22.797 45.156 17.719 1 92.69 103 ASN A O 1
ATOM 796 N N . SER A 1 104 ? -22.562 43.344 16.5 1 92.5 104 SER A N 1
ATOM 797 C CA . SER A 1 104 ? -23.609 42.656 17.234 1 92.5 104 SER A CA 1
ATOM 798 C C . SER A 1 104 ? -23.125 42.219 18.609 1 92.5 104 SER A C 1
ATOM 800 O O . SER A 1 104 ? -23.922 41.844 19.469 1 92.5 104 SER A O 1
ATOM 802 N N . ALA A 1 105 ? -21.844 42.312 18.844 1 93.44 105 ALA A N 1
ATOM 803 C CA . ALA A 1 105 ? -21.266 41.812 20.094 1 93.44 105 ALA A CA 1
ATOM 804 C C . ALA A 1 105 ? -21.531 42.781 21.25 1 93.44 105 ALA A C 1
ATOM 806 O O . ALA A 1 105 ? -21.297 43.969 21.109 1 93.44 105 ALA A O 1
ATOM 807 N N . ASN A 1 106 ? -22.078 42.219 22.328 1 86.75 106 ASN A N 1
ATOM 808 C CA . ASN A 1 106 ? -22.234 42.969 23.562 1 86.75 106 ASN A CA 1
ATOM 809 C C . ASN A 1 106 ? -22.391 42.031 24.766 1 86.75 106 ASN A C 1
ATOM 811 O O . ASN A 1 106 ? -22.266 40.812 24.625 1 86.75 106 ASN A O 1
ATOM 815 N N . SER A 1 107 ? -22.547 42.625 25.922 1 84.44 107 SER A N 1
ATOM 816 C CA . SER A 1 107 ? -22.562 41.875 27.156 1 84.44 107 SER A CA 1
ATOM 817 C C . SER A 1 107 ? -23.781 40.938 27.234 1 84.44 107 SER A C 1
ATOM 819 O O . SER A 1 107 ? -23.75 39.938 27.922 1 84.44 107 SER A O 1
ATOM 821 N N . LEU A 1 108 ? -24.766 41.25 26.547 1 88.62 108 LEU A N 1
ATOM 822 C CA . LEU A 1 108 ? -25.984 40.469 26.578 1 88.62 108 LEU A CA 1
ATOM 823 C C . LEU A 1 108 ? -26.016 39.469 25.422 1 88.62 108 LEU A C 1
ATOM 825 O O . LEU A 1 108 ? -26.766 38.5 25.453 1 88.62 108 LEU A O 1
ATOM 829 N N . HIS A 1 109 ? -25.234 39.781 24.453 1 91.56 109 HIS A N 1
ATOM 830 C CA . HIS A 1 109 ? -25.094 38.938 23.281 1 91.56 109 HIS A CA 1
ATOM 831 C C . HIS A 1 109 ? -23.625 38.594 23.016 1 91.56 109 HIS A C 1
ATOM 833 O O . HIS A 1 109 ? -23.031 39.125 22.078 1 91.56 109 HIS A O 1
ATOM 839 N N . THR A 1 110 ? -23.109 37.625 23.75 1 96.44 110 THR A N 1
ATOM 840 C CA . THR A 1 110 ? -21.703 37.281 23.609 1 96.44 110 THR A CA 1
ATOM 841 C C . THR A 1 110 ? -21.469 36.406 22.391 1 96.44 110 THR A C 1
ATOM 843 O O . THR A 1 110 ? -22.312 35.562 22.047 1 96.44 110 THR A O 1
ATOM 846 N N . LEU A 1 111 ? -20.422 36.594 21.75 1 98.31 111 LEU A N 1
ATOM 847 C CA . LEU A 1 111 ? -20.109 35.906 20.516 1 98.31 111 LEU A CA 1
ATOM 848 C C . LEU A 1 111 ? -18.969 34.906 20.719 1 98.31 111 LEU A C 1
ATOM 850 O O . LEU A 1 111 ? -18.109 35.125 21.578 1 98.31 111 LEU A O 1
ATOM 854 N N . PRO A 1 112 ? -19.016 33.75 19.984 1 98.38 112 PRO A N 1
ATOM 855 C CA . PRO A 1 112 ? -17.844 32.906 19.984 1 98.38 112 PRO A CA 1
ATOM 856 C C . PRO A 1 112 ? -16.578 33.625 19.516 1 98.38 112 PRO A C 1
ATOM 858 O O . PRO A 1 112 ? -16.672 34.562 18.734 1 98.38 112 PRO A O 1
ATOM 861 N N . VAL A 1 113 ? -15.422 33.188 19.953 1 98.62 113 VAL A N 1
ATOM 862 C CA . VAL A 1 113 ? -14.133 33.812 19.672 1 98.62 113 VAL A CA 1
ATOM 863 C C . VAL A 1 113 ? -13.242 32.812 18.906 1 98.62 113 VAL A C 1
ATOM 865 O O . VAL A 1 113 ? -13.102 31.672 19.312 1 98.62 113 VAL A O 1
ATOM 868 N N . MET A 1 114 ? -12.703 33.219 17.797 1 98.81 114 MET A N 1
ATOM 869 C CA . MET A 1 114 ? -11.742 32.438 17.031 1 98.81 114 MET A CA 1
ATOM 870 C C . MET A 1 114 ? -10.359 33.094 17.078 1 98.81 114 MET A C 1
ATOM 872 O O . MET A 1 114 ? -10.203 34.25 16.688 1 98.81 114 MET A O 1
ATOM 876 N N . VAL A 1 115 ? -9.383 32.375 17.562 1 98.81 115 VAL A N 1
ATOM 877 C CA . VAL A 1 115 ? -8.023 32.875 17.703 1 98.81 115 VAL A CA 1
ATOM 878 C C . VAL A 1 115 ? -7.098 32.156 16.719 1 98.81 115 VAL A C 1
ATOM 880 O O . VAL A 1 115 ? -6.926 30.953 16.797 1 98.81 115 VAL A O 1
ATOM 883 N N . TYR A 1 116 ? -6.41 32.906 15.859 1 98.62 116 TYR A N 1
ATOM 884 C CA . TYR A 1 116 ? -5.648 32.312 14.766 1 98.62 116 TYR A CA 1
ATOM 885 C C . TYR A 1 116 ? -4.156 32.312 15.086 1 98.62 116 TYR A C 1
ATOM 887 O O . TYR A 1 116 ? -3.582 33.344 15.414 1 98.62 116 TYR A O 1
ATOM 895 N N . LEU A 1 117 ? -3.586 31.125 15.039 1 98.44 117 LEU A N 1
ATOM 896 C CA . LEU A 1 117 ? -2.137 30.969 15.094 1 98.44 117 LEU A CA 1
ATOM 897 C C . LEU A 1 117 ? -1.549 30.828 13.695 1 98.44 117 LEU A C 1
ATOM 899 O O . LEU A 1 117 ? -1.731 29.812 13.031 1 98.44 117 LEU A O 1
ATOM 903 N N . HIS A 1 118 ? -0.784 31.844 13.273 1 97.25 118 HIS A N 1
ATOM 904 C CA . HIS A 1 118 ? -0.295 31.906 11.898 1 97.25 118 HIS A CA 1
ATOM 905 C C . HIS A 1 118 ? 0.816 30.875 11.672 1 97.25 118 HIS A C 1
ATOM 907 O O . HIS A 1 118 ? 1.495 30.469 12.625 1 97.25 118 HIS A O 1
ATOM 913 N N . GLY A 1 119 ? 0.934 30.516 10.422 1 96.12 119 GLY A N 1
ATOM 914 C CA . GLY A 1 119 ? 2.037 29.656 10.008 1 96.12 119 GLY A CA 1
ATOM 915 C C . GLY A 1 119 ? 3.311 30.422 9.719 1 96.12 119 GLY A C 1
ATOM 916 O O . GLY A 1 119 ? 3.512 31.531 10.234 1 96.12 119 GLY A O 1
ATOM 917 N N . GLY A 1 120 ? 4.23 29.719 9.016 1 94.31 120 GLY A N 1
ATOM 918 C CA . GLY A 1 120 ? 5.473 30.359 8.641 1 94.31 120 GLY A CA 1
ATOM 919 C C . GLY A 1 120 ? 6.707 29.578 9.031 1 94.31 120 GLY A C 1
ATOM 920 O O . GLY A 1 120 ? 7.777 30.141 9.242 1 94.31 120 GLY A O 1
ATOM 921 N N . ALA A 1 121 ? 6.59 28.297 9.219 1 93.56 121 ALA A N 1
ATOM 922 C CA . ALA A 1 121 ? 7.68 27.359 9.445 1 93.56 121 ALA A CA 1
ATOM 923 C C . ALA A 1 121 ? 8.539 27.781 10.641 1 93.56 121 ALA A C 1
ATOM 925 O O . ALA A 1 121 ? 9.758 27.609 10.625 1 93.56 121 ALA A O 1
ATOM 926 N N . PHE A 1 122 ? 7.945 28.516 11.5 1 96.06 122 PHE A N 1
ATOM 927 C CA . PHE A 1 122 ? 8.57 28.922 12.75 1 96.06 122 PHE A CA 1
ATOM 928 C C . PHE A 1 122 ? 9.578 30.047 12.508 1 96.06 122 PHE A C 1
ATOM 930 O O . PHE A 1 122 ? 10.32 30.422 13.414 1 96.06 122 PHE A O 1
ATOM 937 N N . VAL A 1 123 ? 9.641 30.625 11.289 1 95.75 123 VAL A N 1
ATOM 938 C CA . VAL A 1 123 ? 10.688 31.609 11.023 1 95.75 123 VAL A CA 1
ATOM 939 C C . VAL A 1 123 ? 10.07 32.906 10.57 1 95.75 123 VAL A C 1
ATOM 941 O O . VAL A 1 123 ? 10.734 33.969 10.547 1 95.75 123 VAL A O 1
ATOM 944 N N . ARG A 1 124 ? 8.828 32.812 10.25 1 94.88 124 ARG A N 1
ATOM 945 C CA . ARG A 1 124 ? 8.172 34.031 9.805 1 94.88 124 ARG A CA 1
ATOM 946 C C . ARG A 1 124 ? 6.668 34 10.062 1 94.88 124 ARG A C 1
ATOM 948 O O . ARG A 1 124 ? 6.129 32.938 10.383 1 94.88 124 ARG A O 1
ATOM 955 N N . GLY A 1 125 ? 6.012 35.125 9.953 1 95.06 125 GLY A N 1
ATOM 956 C CA . GLY A 1 125 ? 4.574 35.281 10.125 1 95.06 125 GLY A CA 1
ATOM 957 C C . GLY A 1 125 ? 4.195 36.531 10.867 1 95.06 125 GLY A C 1
ATOM 958 O O . GLY A 1 125 ? 5.023 37.125 11.578 1 95.06 125 GLY A O 1
ATOM 959 N N . GLN A 1 126 ? 2.982 36.938 10.602 1 93.69 126 GLN A N 1
ATOM 960 C CA . GLN A 1 126 ? 2.512 38.156 11.266 1 93.69 126 GLN A CA 1
ATOM 961 C C . GLN A 1 126 ? 0.988 38.188 11.32 1 93.69 126 GLN A C 1
ATOM 963 O O . GLN A 1 126 ? 0.315 37.531 10.539 1 93.69 126 GLN A O 1
ATOM 968 N N . LYS A 1 127 ? 0.521 39.031 12.195 1 93.38 127 LYS A N 1
ATOM 969 C CA . LYS A 1 127 ? -0.906 39.125 12.492 1 93.38 127 LYS A CA 1
ATOM 970 C C . LYS A 1 127 ? -1.598 40.125 11.594 1 93.38 127 LYS A C 1
ATOM 972 O O . LYS A 1 127 ? -2.822 40.281 11.633 1 93.38 127 LYS A O 1
ATOM 977 N N . THR A 1 128 ? -1.012 40.75 10.656 1 90.88 128 THR A N 1
ATOM 978 C CA . THR A 1 128 ? -1.5 41.969 10.023 1 90.88 128 THR A CA 1
ATOM 979 C C . THR A 1 128 ? -2.783 41.688 9.242 1 90.88 128 THR A C 1
ATOM 981 O O . THR A 1 128 ? -2.922 40.656 8.609 1 90.88 128 THR A O 1
ATOM 984 N N . GLU A 1 129 ? -3.592 42.719 9.266 1 86.19 129 GLU A N 1
ATOM 985 C CA . GLU A 1 129 ? -4.848 42.656 8.523 1 86.19 129 GLU A CA 1
ATOM 986 C C . GLU A 1 129 ? -4.59 42.5 7.023 1 86.19 129 GLU A C 1
ATOM 988 O O . GLU A 1 129 ? -5.379 41.875 6.312 1 86.19 129 GLU A O 1
ATOM 993 N N . LEU A 1 130 ? -3.518 43.062 6.543 1 84.56 130 LEU A N 1
ATOM 994 C CA . LEU A 1 130 ? -3.17 43 5.125 1 84.56 130 LEU A CA 1
ATOM 995 C C . LEU A 1 130 ? -3.039 41.531 4.664 1 84.56 130 LEU A C 1
ATOM 997 O O . LEU A 1 130 ? -3.381 41.219 3.523 1 84.56 130 LEU A O 1
ATOM 1001 N N . ASP A 1 131 ? -2.643 40.719 5.531 1 87.31 131 ASP A N 1
ATOM 1002 C CA . ASP A 1 131 ? -2.404 39.312 5.188 1 87.31 131 ASP A CA 1
ATOM 1003 C C . ASP A 1 131 ? -3.551 38.438 5.668 1 87.31 131 ASP A C 1
ATOM 1005 O O . ASP A 1 131 ? -3.791 37.375 5.105 1 87.31 131 ASP A O 1
ATOM 1009 N N . LEU A 1 132 ? -4.188 38.938 6.746 1 93.12 132 LEU A N 1
ATOM 1010 C CA . LEU A 1 132 ? -5.203 38.125 7.41 1 93.12 132 LEU A CA 1
ATOM 1011 C C . LEU A 1 132 ? -6.484 38.938 7.621 1 93.12 132 LEU A C 1
ATOM 1013 O O . LEU A 1 132 ? -6.996 39 8.742 1 93.12 132 LEU A O 1
ATOM 1017 N N . SER A 1 133 ? -6.965 39.469 6.559 1 92 133 SER A N 1
ATOM 1018 C CA . SER A 1 133 ? -8.219 40.188 6.699 1 92 133 SER A CA 1
ATOM 1019 C C . SER A 1 133 ? -9.352 39.25 7.148 1 92 133 SER A C 1
ATOM 1021 O O . SER A 1 133 ? -9.641 38.25 6.492 1 92 133 SER A O 1
ATOM 1023 N N . PRO A 1 134 ? -10.039 39.656 8.219 1 93.38 134 PRO A N 1
ATOM 1024 C CA . PRO A 1 134 ? -11.078 38.781 8.797 1 93.38 134 PRO A CA 1
ATOM 1025 C C . PRO A 1 134 ? -12.422 38.906 8.086 1 93.38 134 PRO A C 1
ATOM 1027 O O . PRO A 1 134 ? -13.414 38.312 8.523 1 93.38 134 PRO A O 1
ATOM 1030 N N . LYS A 1 135 ? -12.555 39.625 7.07 1 91.81 135 LYS A N 1
ATOM 1031 C CA . LYS A 1 135 ? -13.82 40.062 6.492 1 91.81 135 LYS A CA 1
ATOM 1032 C C . LYS A 1 135 ? -14.734 38.875 6.195 1 91.81 135 LYS A C 1
ATOM 1034 O O . LYS A 1 135 ? -15.953 39 6.324 1 91.81 135 LYS A O 1
ATOM 1039 N N . PHE A 1 136 ? -14.133 37.719 5.758 1 95.19 136 PHE A N 1
ATOM 1040 C CA . PHE A 1 136 ? -14.961 36.562 5.402 1 95.19 136 PHE A CA 1
ATOM 1041 C C . PHE A 1 136 ? -15.531 35.906 6.652 1 95.19 136 PHE A C 1
ATOM 1043 O O . PHE A 1 136 ? -16.609 35.312 6.609 1 95.19 136 PHE A O 1
ATOM 1050 N N . LEU A 1 137 ? -14.844 36 7.781 1 97.62 137 LEU A N 1
ATOM 1051 C CA . LEU A 1 137 ? -15.211 35.281 8.992 1 97.62 137 LEU A CA 1
ATOM 1052 C C . LEU A 1 137 ? -16.109 36.125 9.883 1 97.62 137 LEU A C 1
ATOM 1054 O O . LEU A 1 137 ? -17.109 35.625 10.422 1 97.62 137 LEU A O 1
ATOM 1058 N N . VAL A 1 138 ? -15.82 37.406 10.031 1 96.56 138 VAL A N 1
ATOM 1059 C CA . VAL A 1 138 ? -16.469 38.25 11.016 1 96.56 138 VAL A CA 1
ATOM 1060 C C . VAL A 1 138 ? -17.938 38.469 10.648 1 96.56 138 VAL A C 1
ATOM 1062 O O . VAL A 1 138 ? -18.781 38.688 11.516 1 96.56 138 VAL A O 1
ATOM 1065 N N . ARG A 1 139 ? -18.297 38.312 9.398 1 94.69 139 ARG A N 1
ATOM 1066 C CA . ARG A 1 139 ? -19.672 38.5 8.945 1 94.69 139 ARG A CA 1
ATOM 1067 C C . ARG A 1 139 ? -20.578 37.375 9.5 1 94.69 139 ARG A C 1
ATOM 1069 O O . ARG A 1 139 ? -21.797 37.5 9.461 1 94.69 139 ARG A O 1
ATOM 1076 N N . HIS A 1 140 ? -19.969 36.344 10.039 1 96.94 140 HIS A N 1
ATOM 1077 C CA . HIS A 1 140 ? -20.734 35.219 10.594 1 96.94 140 HIS A CA 1
ATOM 1078 C C . HIS A 1 140 ? -20.906 35.375 12.094 1 96.94 140 HIS A C 1
ATOM 1080 O O . HIS A 1 140 ? -21.188 34.375 12.797 1 96.94 140 HIS A O 1
ATOM 1086 N N . ASP A 1 141 ? -20.719 36.5 12.656 1 96.94 141 ASP A N 1
ATOM 1087 C CA . ASP A 1 141 ? -20.938 36.844 14.062 1 96.94 141 ASP A CA 1
ATOM 1088 C C . ASP A 1 141 ? -19.984 36.031 14.961 1 96.94 141 ASP A C 1
ATOM 1090 O O . ASP A 1 141 ? -20.422 35.375 15.906 1 96.94 141 ASP A O 1
ATOM 1094 N N . VAL A 1 142 ? -18.719 36.125 14.648 1 98.5 142 VAL A N 1
ATOM 1095 C CA . VAL A 1 142 ? -17.641 35.625 15.492 1 98.5 142 VAL A CA 1
ATOM 1096 C C . VAL A 1 142 ? -16.594 36.719 15.68 1 98.5 142 VAL A C 1
ATOM 1098 O O . VAL A 1 142 ? -16.359 37.531 14.773 1 98.5 142 VAL A O 1
ATOM 1101 N N . ILE A 1 143 ? -16.031 36.812 16.844 1 98.44 143 ILE A N 1
ATOM 1102 C CA . ILE A 1 143 ? -14.859 37.656 17.062 1 98.44 143 ILE A CA 1
ATOM 1103 C C . ILE A 1 143 ? -13.602 36.938 16.594 1 98.44 143 ILE A C 1
ATOM 1105 O O . ILE A 1 143 ? -13.398 35.75 16.891 1 98.44 143 ILE A O 1
ATOM 1109 N N . VAL A 1 144 ? -12.82 37.625 15.789 1 98.69 144 VAL A N 1
ATOM 1110 C CA . VAL A 1 144 ? -11.57 37.062 15.297 1 98.69 144 VAL A CA 1
ATOM 1111 C C . VAL A 1 144 ? -10.383 37.75 15.953 1 98.69 144 VAL A C 1
ATOM 1113 O O . VAL A 1 144 ? -10.352 38.969 16.047 1 98.69 144 VAL A O 1
ATOM 1116 N N . VAL A 1 145 ? -9.477 36.969 16.438 1 98.69 145 VAL A N 1
ATOM 1117 C CA . VAL A 1 145 ? -8.25 37.469 17.047 1 98.69 145 VAL A CA 1
ATOM 1118 C C . VAL A 1 145 ? -7.039 36.938 16.297 1 98.69 145 VAL A C 1
ATOM 1120 O O . VAL A 1 145 ? -6.945 35.719 16.062 1 98.69 145 VAL A O 1
ATOM 1123 N N . THR A 1 146 ? -6.156 37.75 15.852 1 98.44 146 THR A N 1
ATOM 1124 C CA . THR A 1 146 ? -4.844 37.406 15.328 1 98.44 146 THR A CA 1
ATOM 1125 C C . THR A 1 146 ? -3.732 37.969 16.203 1 98.44 146 THR A C 1
ATOM 1127 O O . THR A 1 146 ? -3.934 38.969 16.891 1 98.44 146 THR A O 1
ATOM 1130 N N . PHE A 1 147 ? -2.557 37.312 16.219 1 98.44 147 PHE A N 1
ATOM 1131 C CA . PHE A 1 147 ? -1.506 37.844 17.078 1 98.44 147 PHE A CA 1
ATOM 1132 C C . PHE A 1 147 ? -0.129 37.438 16.562 1 98.44 147 PHE A C 1
ATOM 1134 O O . PHE A 1 147 ? -0.006 36.531 15.75 1 98.44 147 PHE A O 1
ATOM 1141 N N . ASN A 1 148 ? 0.834 38.219 17.016 1 98.38 148 ASN A N 1
ATOM 1142 C CA . ASN A 1 148 ? 2.242 37.906 16.781 1 98.38 148 ASN A CA 1
ATOM 1143 C C . ASN A 1 148 ? 2.805 37.031 17.875 1 98.38 148 ASN A C 1
ATOM 1145 O O . ASN A 1 148 ? 2.336 37.062 19.016 1 98.38 148 ASN A O 1
ATOM 1149 N N . TYR A 1 149 ? 3.701 36.281 17.562 1 98.69 149 TYR A N 1
ATOM 1150 C CA . TYR A 1 149 ? 4.617 35.594 18.469 1 98.69 149 TYR A CA 1
ATOM 1151 C C . TYR A 1 149 ? 6.027 35.562 17.891 1 98.69 149 TYR A C 1
ATOM 1153 O O . TYR A 1 149 ? 6.215 35.688 16.688 1 98.69 149 TYR A O 1
ATOM 1161 N N . ARG A 1 150 ? 7 35.469 18.75 1 98.56 150 ARG A N 1
ATOM 1162 C CA . ARG A 1 150 ? 8.383 35.469 18.281 1 98.56 150 ARG A CA 1
ATOM 1163 C C . ARG A 1 150 ? 8.68 34.219 17.453 1 98.56 150 ARG A C 1
ATOM 1165 O O . ARG A 1 150 ? 8.211 33.125 17.781 1 98.56 150 ARG A O 1
ATOM 1172 N N . VAL A 1 151 ? 9.477 34.406 16.375 1 97.75 151 VAL A N 1
ATOM 1173 C CA . VAL A 1 151 ? 9.852 33.344 15.453 1 97.75 151 VAL A CA 1
ATOM 1174 C C . VAL A 1 151 ? 11.367 33.281 15.312 1 97.75 151 VAL A C 1
ATOM 1176 O O . VAL A 1 151 ? 12.086 34.062 15.961 1 97.75 151 VAL A O 1
ATOM 1179 N N . GLY A 1 152 ? 11.844 32.312 14.578 1 96.75 152 GLY A N 1
ATOM 1180 C CA . GLY A 1 152 ? 13.273 32.188 14.352 1 96.75 152 GLY A CA 1
ATOM 1181 C C . GLY A 1 152 ? 14.07 32.062 15.633 1 96.75 152 GLY A C 1
ATOM 1182 O O . GLY A 1 152 ? 13.648 31.344 16.547 1 96.75 152 GLY A O 1
ATOM 1183 N N . PRO A 1 153 ? 15.211 32.719 15.664 1 96.88 153 PRO A N 1
ATOM 1184 C CA . PRO A 1 153 ? 16.094 32.531 16.812 1 96.88 153 PRO A CA 1
ATOM 1185 C C . PRO A 1 153 ? 15.5 33.094 18.109 1 96.88 153 PRO A C 1
ATOM 1187 O O . PRO A 1 153 ? 15.852 32.625 19.203 1 96.88 153 PRO A O 1
ATOM 1190 N N . TYR A 1 154 ? 14.547 33.938 17.984 1 98 154 TYR A N 1
ATOM 1191 C CA . TYR A 1 154 ? 13.992 34.531 19.188 1 98 154 TYR A CA 1
ATOM 1192 C C . TYR A 1 154 ? 12.781 33.75 19.688 1 98 154 TYR A C 1
ATOM 1194 O O . TYR A 1 154 ? 12.328 33.938 20.812 1 98 154 TYR A O 1
ATOM 1202 N N . GLY A 1 155 ? 12.289 32.875 18.859 1 97.56 155 GLY A N 1
ATOM 1203 C CA . GLY A 1 155 ? 11.047 32.188 19.219 1 97.56 155 GLY A CA 1
ATOM 1204 C C . GLY A 1 155 ? 11.219 30.703 19.391 1 97.56 155 GLY A C 1
ATOM 1205 O O . GLY A 1 155 ? 10.531 30.094 20.219 1 97.56 155 GLY A O 1
ATOM 1206 N N . PHE A 1 156 ? 12.102 30.125 18.562 1 96.62 156 PHE A N 1
ATOM 1207 C CA . PHE A 1 156 ? 12.086 28.672 18.5 1 96.62 156 PHE A CA 1
ATOM 1208 C C . PHE A 1 156 ? 13.508 28.109 18.5 1 96.62 156 PHE A C 1
ATOM 1210 O O . PHE A 1 156 ? 13.867 27.312 17.641 1 96.62 156 PHE A O 1
ATOM 1217 N N . LEU A 1 157 ? 14.234 28.438 19.531 1 94.38 157 LEU A N 1
ATOM 1218 C CA . LEU A 1 157 ? 15.531 27.812 19.781 1 94.38 157 LEU A CA 1
ATOM 1219 C C . LEU A 1 157 ? 15.367 26.453 20.438 1 94.38 157 LEU A C 1
ATOM 1221 O O . LEU A 1 157 ? 14.422 26.234 21.188 1 94.38 157 LEU A O 1
ATOM 1225 N N . CYS A 1 158 ? 16.266 25.594 20.094 1 94.62 158 CYS A N 1
ATOM 1226 C CA . CYS A 1 158 ? 16.453 24.328 20.797 1 94.62 158 CYS A CA 1
ATOM 1227 C C . CYS A 1 158 ? 17.922 24.109 21.156 1 94.62 158 CYS A C 1
ATOM 1229 O O . CYS A 1 158 ? 18.641 23.406 20.438 1 94.62 158 CYS A O 1
ATOM 1231 N N . VAL A 1 159 ? 18.281 24.672 22.297 1 94.69 159 VAL A N 1
ATOM 1232 C CA . VAL A 1 159 ? 19.688 24.719 22.688 1 94.69 159 VAL A CA 1
ATOM 1233 C C . VAL A 1 159 ? 19.859 24.078 24.062 1 94.69 159 VAL A C 1
ATOM 1235 O O . VAL A 1 159 ? 18.891 23.672 24.703 1 94.69 159 VAL A O 1
ATOM 1238 N N . SER A 1 160 ? 21.109 23.938 24.469 1 93.25 160 SER A N 1
ATOM 1239 C CA . SER A 1 160 ? 21.453 23.234 25.688 1 93.25 160 SER A CA 1
ATOM 1240 C C . SER A 1 160 ? 21 24.016 26.922 1 93.25 160 SER A C 1
ATOM 1242 O O . SER A 1 160 ? 20.75 23.438 27.984 1 93.25 160 SER A O 1
ATOM 1244 N N . GLU A 1 161 ? 20.906 25.328 26.766 1 92 161 GLU A N 1
ATOM 1245 C CA . GLU A 1 161 ? 20.359 26.156 27.844 1 92 161 GLU A CA 1
ATOM 1246 C C . GLU A 1 161 ? 18.828 26.172 27.797 1 92 161 GLU A C 1
ATOM 1248 O O . GLU A 1 161 ? 18.234 27.031 27.141 1 92 161 GLU A O 1
ATOM 1253 N N . ALA A 1 162 ? 18.234 25.484 28.672 1 89.69 162 ALA A N 1
ATOM 1254 C CA . ALA A 1 162 ? 16.812 25.141 28.578 1 89.69 162 ALA A CA 1
ATOM 1255 C C . ALA A 1 162 ? 15.945 26.391 28.734 1 89.69 162 ALA A C 1
ATOM 1257 O O . ALA A 1 162 ? 14.859 26.469 28.141 1 89.69 162 ALA A O 1
ATOM 1258 N N . GLU A 1 163 ? 16.406 27.375 29.422 1 89.5 163 GLU A N 1
ATOM 1259 C CA . GLU A 1 163 ? 15.586 28.547 29.719 1 89.5 163 GLU A CA 1
ATOM 1260 C C . GLU A 1 163 ? 15.312 29.359 28.469 1 89.5 163 GLU A C 1
ATOM 1262 O O . GLU A 1 163 ? 14.398 30.188 28.438 1 89.5 163 GLU A O 1
ATOM 1267 N N . TYR A 1 164 ? 16.047 29.125 27.391 1 92.81 164 TYR A N 1
ATOM 1268 C CA . TYR A 1 164 ? 15.914 29.922 26.172 1 92.81 164 TYR A CA 1
ATOM 1269 C C . TYR A 1 164 ? 15.117 29.172 25.125 1 92.81 164 TYR A C 1
ATOM 1271 O O . TYR A 1 164 ? 14.867 29.703 24.031 1 92.81 164 TYR A O 1
ATOM 1279 N N . ASN A 1 165 ? 14.656 28 25.453 1 94.44 165 ASN A N 1
ATOM 1280 C CA . ASN A 1 165 ? 13.953 27.172 24.484 1 94.44 165 ASN A CA 1
ATOM 1281 C C . ASN A 1 165 ? 12.469 27.531 24.422 1 94.44 165 ASN A C 1
ATOM 1283 O O . ASN A 1 165 ? 11.867 27.859 25.438 1 94.44 165 ASN A O 1
ATOM 1287 N N . ASN A 1 166 ? 11.844 27.531 23.188 1 95.88 166 ASN A N 1
ATOM 1288 C CA . ASN A 1 166 ? 10.414 27.531 22.906 1 95.88 166 ASN A CA 1
ATOM 1289 C C . ASN A 1 166 ? 9.742 28.828 23.344 1 95.88 166 ASN A C 1
ATOM 1291 O O . ASN A 1 166 ? 8.648 28.812 23.906 1 95.88 166 ASN A O 1
ATOM 1295 N N . GLN A 1 167 ? 10.391 29.891 23.125 1 97.06 167 GLN A N 1
ATOM 1296 C CA . GLN A 1 167 ? 9.773 31.141 23.531 1 97.06 167 GLN A CA 1
ATOM 1297 C C . GLN A 1 167 ? 8.555 31.469 22.672 1 97.06 167 GLN A C 1
ATOM 1299 O O . GLN A 1 167 ? 7.59 32.062 23.156 1 97.06 167 GLN A O 1
ATOM 1304 N N . GLY A 1 168 ? 8.602 31.094 21.391 1 97.88 168 GLY A N 1
ATOM 1305 C CA . GLY A 1 168 ? 7.426 31.25 20.562 1 97.88 168 GLY A CA 1
ATOM 1306 C C . GLY A 1 168 ? 6.203 30.547 21.109 1 97.88 168 GLY A C 1
ATOM 1307 O O . GLY A 1 168 ? 5.098 31.094 21.078 1 97.88 168 GLY A O 1
ATOM 1308 N N . LEU A 1 169 ? 6.391 29.328 21.609 1 96.56 169 LEU A N 1
ATOM 1309 C CA . LEU A 1 169 ? 5.301 28.594 22.234 1 96.56 169 LEU A CA 1
ATOM 1310 C C . LEU A 1 169 ? 4.789 29.312 23.469 1 96.56 169 LEU A C 1
ATOM 1312 O O . LEU A 1 169 ? 3.578 29.375 23.703 1 96.56 169 LEU A O 1
ATOM 1316 N N . LYS A 1 170 ? 5.691 29.781 24.234 1 96.44 170 LYS A N 1
ATOM 1317 C CA . LYS A 1 170 ? 5.336 30.484 25.453 1 96.44 170 LYS A CA 1
ATOM 1318 C C . LYS A 1 170 ? 4.617 31.797 25.156 1 96.44 170 LYS A C 1
ATOM 1320 O O . LYS A 1 170 ? 3.713 32.188 25.891 1 96.44 170 LYS A O 1
ATOM 1325 N N . ASP A 1 171 ? 5.086 32.469 24.109 1 98.38 171 ASP A N 1
ATOM 1326 C CA . ASP A 1 171 ? 4.367 33.656 23.656 1 98.38 171 ASP A CA 1
ATOM 1327 C C . ASP A 1 171 ? 2.924 33.344 23.297 1 98.38 171 ASP A C 1
ATOM 1329 O O . ASP A 1 171 ? 2.004 34.094 23.625 1 98.38 171 ASP A O 1
ATOM 1333 N N . GLN A 1 172 ? 2.701 32.25 22.609 1 97.94 172 GLN A N 1
ATOM 1334 C CA . GLN A 1 172 ? 1.362 31.828 22.203 1 97.94 172 GLN A CA 1
ATOM 1335 C C . GLN A 1 172 ? 0.488 31.562 23.438 1 97.94 172 GLN A C 1
ATOM 1337 O O . GLN A 1 172 ? -0.689 31.922 23.453 1 97.94 172 GLN A O 1
ATOM 1342 N N . LEU A 1 173 ? 1.083 30.906 24.391 1 96.56 173 LEU A N 1
ATOM 1343 C CA . LEU A 1 173 ? 0.357 30.641 25.625 1 96.56 173 LEU A CA 1
ATOM 1344 C C . LEU A 1 173 ? -0.077 31.953 26.281 1 96.56 173 LEU A C 1
ATOM 1346 O O . LEU A 1 173 ? -1.211 32.062 26.75 1 96.56 173 LEU A O 1
ATOM 1350 N N . LEU A 1 174 ? 0.793 32.906 26.297 1 97.44 174 LEU A N 1
ATOM 1351 C CA . LEU A 1 174 ? 0.479 34.219 26.875 1 97.44 174 LEU A CA 1
ATOM 1352 C C . LEU A 1 174 ? -0.636 34.906 26.094 1 97.44 174 LEU A C 1
ATOM 1354 O O . LEU A 1 174 ? -1.503 35.562 26.688 1 97.44 174 LEU A O 1
ATOM 1358 N N . ALA A 1 175 ? -0.584 34.781 24.797 1 98.44 175 ALA A N 1
ATOM 1359 C CA . ALA A 1 175 ? -1.623 35.375 23.969 1 98.44 175 ALA A CA 1
ATOM 1360 C C . ALA A 1 175 ? -2.984 34.781 24.25 1 98.44 175 ALA A C 1
ATOM 1362 O O . ALA A 1 175 ? -3.984 35.469 24.391 1 98.44 175 ALA A O 1
ATOM 1363 N N . LEU A 1 176 ? -3.035 33.469 24.328 1 97.56 176 LEU A N 1
ATOM 1364 C CA . LEU A 1 176 ? -4.281 32.75 24.594 1 97.56 176 LEU A CA 1
ATOM 1365 C C . LEU A 1 176 ? -4.812 33.094 25.984 1 97.56 176 LEU A C 1
ATOM 1367 O O . LEU A 1 176 ? -6.023 33.25 26.172 1 97.56 176 LEU A O 1
ATOM 1371 N N . GLN A 1 177 ? -3.928 33.25 26.906 1 96.56 177 GLN A N 1
ATOM 1372 C CA . GLN A 1 177 ? -4.332 33.656 28.25 1 96.56 177 GLN A CA 1
ATOM 1373 C C . GLN A 1 177 ? -4.906 35.062 28.234 1 96.56 177 GLN A C 1
ATOM 1375 O O . GLN A 1 177 ? -5.906 35.344 28.906 1 96.56 177 GLN A O 1
ATOM 1380 N N . TRP A 1 178 ? -4.254 35.938 27.547 1 98.06 178 TRP A N 1
ATOM 1381 C CA . TRP A 1 178 ? -4.766 37.281 27.438 1 98.06 178 TRP A CA 1
ATOM 1382 C C . TRP A 1 178 ? -6.188 37.281 26.875 1 98.06 178 TRP A C 1
ATOM 1384 O O . TRP A 1 178 ? -7.039 38.031 27.359 1 98.06 178 TRP A O 1
ATOM 1394 N N . VAL A 1 179 ? -6.418 36.531 25.859 1 98.25 179 VAL A N 1
ATOM 1395 C CA . VAL A 1 179 ? -7.742 36.438 25.25 1 98.25 179 VAL A CA 1
ATOM 1396 C C . VAL A 1 179 ? -8.758 35.969 26.297 1 98.25 179 VAL A C 1
ATOM 1398 O O . VAL A 1 179 ? -9.828 36.562 26.438 1 98.25 179 VAL A O 1
ATOM 1401 N N . LYS A 1 180 ? -8.445 35 27 1 96.5 180 LYS A N 1
ATOM 1402 C CA . LYS A 1 180 ? -9.344 34.469 28.016 1 96.5 180 LYS A CA 1
ATOM 1403 C C . LYS A 1 180 ? -9.68 35.5 29.062 1 96.5 180 LYS A C 1
ATOM 1405 O O . LYS A 1 180 ? -10.828 35.625 29.516 1 96.5 180 LYS A O 1
ATOM 1410 N N . ASP A 1 181 ? -8.734 36.312 29.391 1 96.62 181 ASP A N 1
ATOM 1411 C CA . ASP A 1 181 ? -8.875 37.281 30.469 1 96.62 181 ASP A CA 1
ATOM 1412 C C . ASP A 1 181 ? -9.617 38.531 30.016 1 96.62 181 ASP A C 1
ATOM 1414 O O . ASP A 1 181 ? -10.242 39.219 30.828 1 96.62 181 ASP A O 1
ATOM 1418 N N . ASN A 1 182 ? -9.586 38.812 28.688 1 97.38 182 ASN A N 1
ATOM 1419 C CA . ASN A 1 182 ? -9.992 40.156 28.297 1 97.38 182 ASN A CA 1
ATOM 1420 C C . ASN A 1 182 ? -11.148 40.125 27.297 1 97.38 182 ASN A C 1
ATOM 1422 O O . ASN A 1 182 ? -11.836 41.125 27.109 1 97.38 182 ASN A O 1
ATOM 1426 N N . VAL A 1 183 ? -11.414 39 26.688 1 97.19 183 VAL A N 1
ATOM 1427 C CA . VAL A 1 183 ? -12.258 39 25.484 1 97.19 183 VAL A CA 1
ATOM 1428 C C . VAL A 1 183 ? -13.711 39.281 25.875 1 97.19 183 VAL A C 1
ATOM 1430 O O . VAL A 1 183 ? -14.492 39.781 25.062 1 97.19 183 VAL A O 1
ATOM 1433 N N . ALA A 1 184 ? -14.062 39 27.109 1 97.06 184 ALA A N 1
ATOM 1434 C CA . ALA A 1 184 ? -15.422 39.25 27.578 1 97.06 184 ALA A CA 1
ATOM 1435 C C . ALA A 1 184 ? -15.758 40.75 27.453 1 97.06 184 ALA A C 1
ATOM 1437 O O . ALA A 1 184 ? -16.906 41.094 27.172 1 97.06 184 ALA A O 1
ATOM 1438 N N . ALA A 1 185 ? -14.797 41.594 27.656 1 97 185 ALA A N 1
ATOM 1439 C CA . ALA A 1 185 ? -15 43.062 27.578 1 97 185 ALA A CA 1
ATOM 1440 C C . ALA A 1 185 ? -15.367 43.469 26.156 1 97 185 ALA A C 1
ATOM 1442 O O . ALA A 1 185 ? -15.984 44.531 25.953 1 97 185 ALA A O 1
ATOM 1443 N N . PHE A 1 186 ? -15.07 42.688 25.219 1 97.31 186 PHE A N 1
ATOM 1444 C CA . PHE A 1 186 ? -15.344 42.969 23.812 1 97.31 186 PHE A CA 1
ATOM 1445 C C . PHE A 1 186 ? -16.609 42.25 23.359 1 97.31 186 PHE A C 1
ATOM 1447 O O . PHE A 1 186 ? -16.938 42.281 22.156 1 97.31 186 PHE A O 1
ATOM 1454 N N . GLY A 1 187 ? -17.266 41.562 24.312 1 97.31 187 GLY A N 1
ATOM 1455 C CA . GLY A 1 187 ? -18.453 40.781 23.969 1 97.31 187 GLY A CA 1
ATOM 1456 C C . GLY A 1 187 ? -18.156 39.344 23.578 1 97.31 187 GLY A C 1
ATOM 1457 O O . GLY A 1 187 ? -18.984 38.688 22.969 1 97.31 187 GLY A O 1
ATOM 1458 N N . GLY A 1 188 ? -17 38.906 23.859 1 97.94 188 GLY A N 1
ATOM 1459 C CA . GLY A 1 188 ? -16.625 37.531 23.562 1 97.94 188 GLY A CA 1
ATOM 1460 C C . GLY A 1 188 ? -17.078 36.562 24.641 1 97.94 188 GLY A C 1
ATOM 1461 O O . GLY A 1 188 ? -17.078 36.875 25.828 1 97.94 188 GLY A O 1
ATOM 1462 N N . ASP A 1 189 ? -17.484 35.406 24.25 1 97.56 189 ASP A N 1
ATOM 1463 C CA . ASP A 1 189 ? -17.844 34.312 25.172 1 97.56 189 ASP A CA 1
ATOM 1464 C C . ASP A 1 189 ? -16.625 33.531 25.578 1 97.56 189 ASP A C 1
ATOM 1466 O O . ASP A 1 189 ? -16.062 32.75 24.781 1 97.56 189 ASP A O 1
ATOM 1470 N N . VAL A 1 190 ? -16.234 33.562 26.812 1 95.75 190 VAL A N 1
ATOM 1471 C CA . VAL A 1 190 ? -15.008 32.938 27.312 1 95.75 190 VAL A CA 1
ATOM 1472 C C . VAL A 1 190 ? -15.148 31.422 27.328 1 95.75 190 VAL A C 1
ATOM 1474 O O . VAL A 1 190 ? -14.148 30.703 27.406 1 95.75 190 VAL A O 1
ATOM 1477 N N . ASN A 1 191 ? -16.375 30.906 27.125 1 95.75 191 ASN A N 1
ATOM 1478 C CA . ASN A 1 191 ? -16.609 29.469 27.109 1 95.75 191 ASN A CA 1
ATOM 1479 C C . ASN A 1 191 ? -16.75 28.938 25.688 1 95.75 191 ASN A C 1
ATOM 1481 O O . ASN A 1 191 ? -17.094 27.766 25.469 1 95.75 191 ASN A O 1
ATOM 1485 N N . ARG A 1 192 ? -16.516 29.734 24.719 1 97.69 192 ARG A N 1
ATOM 1486 C CA . ARG A 1 192 ? -16.562 29.344 23.312 1 97.69 192 ARG A CA 1
ATOM 1487 C C . ARG A 1 192 ? -15.383 29.922 22.547 1 97.69 192 ARG A C 1
ATOM 1489 O O . ARG A 1 192 ? -15.562 30.578 21.5 1 97.69 192 ARG A O 1
ATOM 1496 N N . ILE A 1 193 ? -14.195 29.641 23 1 98.31 193 ILE A N 1
ATOM 1497 C CA . ILE A 1 193 ? -12.953 30.062 22.344 1 98.31 193 ILE A CA 1
ATOM 1498 C C . ILE A 1 193 ? -12.422 28.906 21.5 1 98.31 193 ILE A C 1
ATOM 1500 O O . ILE A 1 193 ? -12.148 27.812 22 1 98.31 193 ILE A O 1
ATOM 1504 N N . THR A 1 194 ? -12.367 29.078 20.203 1 98.75 194 THR A N 1
ATOM 1505 C CA . THR A 1 194 ? -11.781 28.156 19.25 1 98.75 194 THR A CA 1
ATOM 1506 C C . THR A 1 194 ? -10.43 28.672 18.75 1 98.75 194 THR A C 1
ATOM 1508 O O . THR A 1 194 ? -10.359 29.734 18.125 1 98.75 194 THR A O 1
ATOM 1511 N N . ALA A 1 195 ? -9.383 27.969 19.062 1 98.69 195 ALA A N 1
ATOM 1512 C CA . ALA A 1 195 ? -8.102 28.266 18.438 1 98.69 195 ALA A CA 1
ATOM 1513 C C . ALA A 1 195 ? -7.945 27.5 17.125 1 98.69 195 ALA A C 1
ATOM 1515 O O . ALA A 1 195 ? -8.336 26.328 17.031 1 98.69 195 ALA A O 1
ATOM 1516 N N . PHE A 1 196 ? -7.516 28.172 16.094 1 98.5 196 PHE A N 1
ATOM 1517 C CA . PHE A 1 196 ? -7.238 27.5 14.828 1 98.5 196 PHE A CA 1
ATOM 1518 C C . PHE A 1 196 ? -5.922 28 14.234 1 98.5 196 PHE A C 1
ATOM 1520 O O . PHE A 1 196 ? -5.504 29.125 14.5 1 98.5 196 PHE A O 1
ATOM 1527 N N . GLY A 1 197 ? -5.168 27.172 13.641 1 98.12 197 GLY A N 1
ATOM 1528 C CA . GLY A 1 197 ? -3.865 27.5 13.078 1 98.12 197 GLY A CA 1
ATOM 1529 C C . GLY A 1 197 ? -3.555 26.734 11.805 1 98.12 197 GLY A C 1
ATOM 1530 O O . GLY A 1 197 ? -4.258 25.781 11.453 1 98.12 197 GLY A O 1
ATOM 1531 N N . GLN A 1 198 ? -2.59 27.188 11.094 1 97.69 198 GLN A N 1
ATOM 1532 C CA . GLN A 1 198 ? -2.121 26.594 9.852 1 97.69 198 GLN A CA 1
ATOM 1533 C C . GLN A 1 198 ? -0.619 26.328 9.898 1 97.69 198 GLN A C 1
ATOM 1535 O O . GLN A 1 198 ? 0.146 27.156 10.406 1 97.69 198 GLN A O 1
ATOM 1540 N N . SER A 1 199 ? -0.208 25.172 9.359 1 96.94 199 SER A N 1
ATOM 1541 C CA . SER A 1 199 ? 1.205 24.812 9.273 1 96.94 199 SER A CA 1
ATOM 1542 C C . SER A 1 199 ? 1.877 24.891 10.641 1 96.94 199 SER A C 1
ATOM 1544 O O . SER A 1 199 ? 1.414 24.25 11.594 1 96.94 199 SER A O 1
ATOM 1546 N N . ALA A 1 200 ? 2.877 25.797 10.828 1 96.75 200 ALA A N 1
ATOM 1547 C CA . ALA A 1 200 ? 3.557 25.938 12.117 1 96.75 200 ALA A CA 1
ATOM 1548 C C . ALA A 1 200 ? 2.574 26.328 13.219 1 96.75 200 ALA A C 1
ATOM 1550 O O . ALA A 1 200 ? 2.689 25.859 14.352 1 96.75 200 ALA A O 1
ATOM 1551 N N . GLY A 1 201 ? 1.595 27.156 12.867 1 97.94 201 GLY A N 1
ATOM 1552 C CA . GLY A 1 201 ? 0.581 27.547 13.836 1 97.94 201 GLY A CA 1
ATOM 1553 C C . GLY A 1 201 ? -0.279 26.375 14.297 1 97.94 201 GLY A C 1
ATOM 1554 O O . GLY A 1 201 ? -0.627 26.281 15.469 1 97.94 201 GLY A O 1
ATOM 1555 N N . ALA A 1 202 ? -0.617 25.516 13.344 1 98.38 202 ALA A N 1
ATOM 1556 C CA . ALA A 1 202 ? -1.377 24.328 13.688 1 98.38 202 ALA A CA 1
ATOM 1557 C C . ALA A 1 202 ? -0.53 23.359 14.508 1 98.38 202 ALA A C 1
ATOM 1559 O O . ALA A 1 202 ? -1.023 22.734 15.453 1 98.38 202 ALA A O 1
ATOM 1560 N N . MET A 1 203 ? 0.716 23.203 14.156 1 97.75 203 MET A N 1
ATOM 1561 C CA . MET A 1 203 ? 1.629 22.328 14.883 1 97.75 203 MET A CA 1
ATOM 1562 C C . MET A 1 203 ? 1.772 22.766 16.328 1 97.75 203 MET A C 1
ATOM 1564 O O . MET A 1 203 ? 1.671 21.953 17.25 1 97.75 203 MET A O 1
ATOM 1568 N N . THR A 1 204 ? 1.976 24.031 16.516 1 97.38 204 THR A N 1
ATOM 1569 C CA . THR A 1 204 ? 2.199 24.547 17.875 1 97.38 204 THR A CA 1
ATOM 1570 C C . THR A 1 204 ? 0.908 24.516 18.688 1 97.38 204 THR A C 1
ATOM 1572 O O . THR A 1 204 ? 0.935 24.297 19.891 1 97.38 204 THR A O 1
ATOM 1575 N N . LEU A 1 205 ? -0.223 24.75 18.031 1 98 205 LEU A N 1
ATOM 1576 C CA . LEU A 1 205 ? -1.5 24.594 18.719 1 98 205 LEU A CA 1
ATOM 1577 C C . LEU A 1 205 ? -1.678 23.156 19.219 1 98 205 LEU A C 1
ATOM 1579 O O . LEU A 1 205 ? -2.105 22.953 20.359 1 98 205 LEU A O 1
ATOM 1583 N N . ASP A 1 206 ? -1.319 22.219 18.344 1 97.81 206 ASP A N 1
ATOM 1584 C CA . ASP A 1 206 ? -1.421 20.812 18.734 1 97.81 206 ASP A CA 1
ATOM 1585 C C . ASP A 1 206 ? -0.459 20.484 19.859 1 97.81 206 ASP A C 1
ATOM 1587 O O . ASP A 1 206 ? -0.778 19.672 20.734 1 97.81 206 ASP A O 1
ATOM 1591 N N . ILE A 1 207 ? 0.698 21.094 19.891 1 96.5 207 ILE A N 1
ATOM 1592 C CA . ILE A 1 207 ? 1.637 20.953 21 1 96.5 207 ILE A CA 1
ATOM 1593 C C . ILE A 1 207 ? 1.016 21.5 22.281 1 96.5 207 ILE A C 1
ATOM 1595 O O . ILE A 1 207 ? 1.147 20.891 23.344 1 96.5 207 ILE A O 1
ATOM 1599 N N . GLN A 1 208 ? 0.356 22.656 22.172 1 96.19 208 GLN A N 1
ATOM 1600 C CA . GLN A 1 208 ? -0.325 23.219 23.344 1 96.19 208 GLN A CA 1
ATOM 1601 C C . GLN A 1 208 ? -1.331 22.234 23.922 1 96.19 208 GLN A C 1
ATOM 1603 O O . GLN A 1 208 ? -1.484 22.125 25.141 1 96.19 208 GLN A O 1
ATOM 1608 N N . LEU A 1 209 ? -1.992 21.453 23.078 1 96.31 209 LEU A N 1
ATOM 1609 C CA . LEU A 1 209 ? -3.012 20.5 23.484 1 96.31 209 LEU A CA 1
ATOM 1610 C C . LEU A 1 209 ? -2.379 19.297 24.172 1 96.31 209 LEU A C 1
ATOM 1612 O O . LEU A 1 209 ? -3.068 18.516 24.844 1 96.31 209 LEU A O 1
ATOM 1616 N N . LEU A 1 210 ? -1.076 19.094 23.984 1 93.69 210 LEU A N 1
ATOM 1617 C CA . LEU A 1 210 ? -0.37 18.016 24.672 1 93.69 210 LEU A CA 1
ATOM 1618 C C . LEU A 1 210 ? -0.039 18.406 26.109 1 93.69 210 LEU A C 1
ATOM 1620 O O . LEU A 1 210 ? 0.059 17.547 26.984 1 93.69 210 LEU A O 1
ATOM 1624 N N . GLY A 1 211 ? 0.121 19.703 26.328 1 85.94 211 GLY A N 1
ATOM 1625 C CA . GLY A 1 211 ? 0.69 20.125 27.594 1 85.94 211 GLY A CA 1
ATOM 1626 C C . GLY A 1 211 ? -0.289 20.906 28.453 1 85.94 211 GLY A C 1
ATOM 1627 O O . GLY A 1 211 ? -0.1 21.031 29.672 1 85.94 211 GLY A O 1
ATOM 1628 N N . THR A 1 212 ? -1.232 21.453 27.859 1 84.44 212 THR A N 1
ATOM 1629 C CA . THR A 1 212 ? -2.08 22.391 28.594 1 84.44 212 THR A CA 1
ATOM 1630 C C . THR A 1 212 ? -3.553 22.016 28.438 1 84.44 212 THR A C 1
ATOM 1632 O O . THR A 1 212 ? -3.975 21.531 27.391 1 84.44 212 THR A O 1
ATOM 1635 N N . GLU A 1 213 ? -4.305 22.203 29.531 1 87.12 213 GLU A N 1
ATOM 1636 C CA . GLU A 1 213 ? -5.746 22 29.516 1 87.12 213 GLU A CA 1
ATOM 1637 C C . GLU A 1 213 ? -6.5 23.297 29.766 1 87.12 213 GLU A C 1
ATOM 1639 O O . GLU A 1 213 ? -6.008 24.172 30.484 1 87.12 213 GLU A O 1
ATOM 1644 N N . GLY A 1 214 ? -7.598 23.422 29.141 1 85.69 214 GLY A N 1
ATOM 1645 C CA . GLY A 1 214 ? -8.539 24.469 29.5 1 85.69 214 GLY A CA 1
ATOM 1646 C C . GLY A 1 214 ? -8.25 25.797 28.828 1 85.69 214 GLY A C 1
ATOM 1647 O O . GLY A 1 214 ? -8.961 26.781 29.047 1 85.69 214 GLY A O 1
ATOM 1648 N N . LEU A 1 215 ? -7.246 25.844 27.953 1 83.81 215 LEU A N 1
ATOM 1649 C CA . LEU A 1 215 ? -6.883 27.109 27.297 1 83.81 215 LEU A CA 1
ATOM 1650 C C . LEU A 1 215 ? -7.914 27.5 26.25 1 83.81 215 LEU A C 1
ATOM 1652 O O . LEU A 1 215 ? -8.211 28.672 26.078 1 83.81 215 LEU A O 1
ATOM 1656 N N . VAL A 1 216 ? -8.438 26.516 25.547 1 94.88 216 VAL A N 1
ATOM 1657 C CA . VAL A 1 216 ? -9.43 26.734 24.5 1 94.88 216 VAL A CA 1
ATOM 1658 C C . VAL A 1 216 ? -10.523 25.672 24.609 1 94.88 216 VAL A C 1
ATOM 1660 O O . VAL A 1 216 ? -10.352 24.656 25.281 1 94.88 216 VAL A O 1
ATOM 1663 N N . ASN A 1 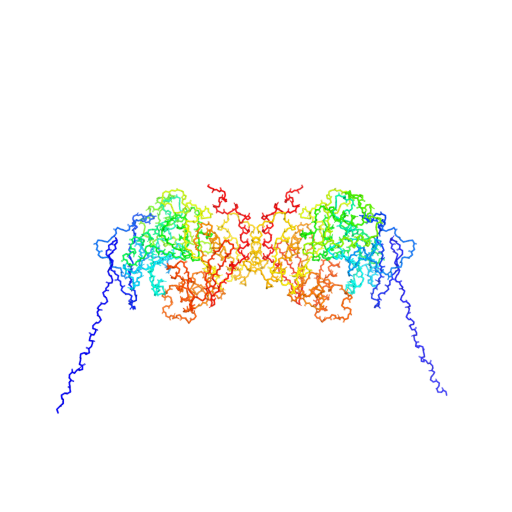217 ? -11.609 25.984 24.016 1 96.88 217 ASN A N 1
ATOM 1664 C CA . ASN A 1 217 ? -12.758 25.078 24.078 1 96.88 217 ASN A CA 1
ATOM 1665 C C . ASN A 1 217 ? -12.805 24.156 22.859 1 96.88 217 ASN A C 1
ATOM 1667 O O . ASN A 1 217 ? -13.32 23.047 22.938 1 96.88 217 ASN A O 1
ATOM 1671 N N . ARG A 1 218 ? -12.305 24.672 21.766 1 98.5 218 ARG A N 1
ATOM 1672 C CA . ARG A 1 218 ? -12.25 23.938 20.5 1 98.5 218 ARG A CA 1
ATOM 1673 C C . ARG A 1 218 ? -10.961 24.234 19.75 1 98.5 218 ARG A C 1
ATOM 1675 O O . ARG A 1 218 ? -10.289 25.234 20.031 1 98.5 218 ARG A O 1
ATOM 1682 N N . ALA A 1 219 ? -10.586 23.312 18.812 1 98.69 219 ALA A N 1
ATOM 1683 C CA . ALA A 1 219 ? -9.359 23.531 18.047 1 98.69 219 ALA A CA 1
ATOM 1684 C C . ALA A 1 219 ? -9.547 23.125 16.594 1 98.69 219 ALA A C 1
ATOM 1686 O O . ALA A 1 219 ? -10.234 22.141 16.297 1 98.69 219 ALA A O 1
ATOM 1687 N N . ILE A 1 220 ? -9.008 23.875 15.688 1 98.88 220 ILE A N 1
ATOM 1688 C CA . ILE A 1 220 ? -8.906 23.547 14.266 1 98.88 220 ILE A CA 1
ATOM 1689 C C . ILE A 1 220 ? -7.438 23.453 13.867 1 98.88 220 ILE A C 1
ATOM 1691 O O . ILE A 1 220 ? -6.707 24.438 13.922 1 98.88 220 ILE A O 1
ATOM 1695 N N . ILE A 1 221 ? -7.031 22.234 13.453 1 98.75 221 ILE A N 1
ATOM 1696 C CA . ILE A 1 221 ? -5.648 21.922 13.109 1 98.75 221 ILE A CA 1
ATOM 1697 C C . ILE A 1 221 ? -5.512 21.812 11.586 1 98.75 221 ILE A C 1
ATOM 1699 O O . ILE A 1 221 ? -5.84 20.781 11 1 98.75 221 ILE A O 1
ATOM 1703 N N . GLN A 1 222 ? -4.879 22.891 10.945 1 98.62 222 GLN A N 1
ATOM 1704 C CA . GLN A 1 222 ? -4.844 22.938 9.484 1 98.62 222 GLN A CA 1
ATOM 1705 C C . GLN A 1 222 ? -3.43 22.703 8.961 1 98.62 222 GLN A C 1
ATOM 1707 O O . GLN A 1 222 ? -2.535 23.516 9.172 1 98.62 222 GLN A O 1
ATOM 1712 N N . SER A 1 223 ? -3.227 21.609 8.25 1 97.81 223 SER A N 1
ATOM 1713 C CA . SER A 1 223 ? -2.002 21.297 7.516 1 97.81 223 SER A CA 1
ATOM 1714 C C . SER A 1 223 ? -0.79 21.297 8.438 1 97.81 223 SER A C 1
ATOM 1716 O O . SER A 1 223 ? 0.212 21.953 8.172 1 97.81 223 SER A O 1
ATOM 1718 N N . GLY A 1 224 ? -0.887 20.578 9.508 1 97 224 GLY A N 1
ATOM 1719 C CA . GLY A 1 224 ? 0.192 20.422 10.469 1 97 224 GLY A CA 1
ATOM 1720 C C . GLY A 1 224 ? -0.289 19.953 11.828 1 97 224 GLY A C 1
ATOM 1721 O O . GLY A 1 224 ? -1.319 20.422 12.32 1 97 224 GLY A O 1
ATOM 1722 N N . SER A 1 225 ? 0.379 18.969 12.398 1 97.44 225 SER A N 1
ATOM 1723 C CA . SER A 1 225 ? 0.084 18.484 13.75 1 97.44 225 SER A CA 1
ATOM 1724 C C . SER A 1 225 ? 1.361 18.281 14.555 1 97.44 225 SER A C 1
ATOM 1726 O O . SER A 1 225 ? 2.465 18.422 14.023 1 97.44 225 SER A O 1
ATOM 1728 N N . ALA A 1 226 ? 1.197 17.953 15.789 1 96.56 226 ALA A N 1
ATOM 1729 C CA . ALA A 1 226 ? 2.342 17.719 16.672 1 96.56 226 ALA A CA 1
ATOM 1730 C C . ALA A 1 226 ? 3.139 16.5 16.203 1 96.56 226 ALA A C 1
ATOM 1732 O O . ALA A 1 226 ? 4.285 16.312 16.625 1 96.56 226 ALA A O 1
ATOM 1733 N N . LEU A 1 227 ? 2.549 15.734 15.281 1 95.75 227 LEU A N 1
ATOM 1734 C CA . LEU A 1 227 ? 3.201 14.508 14.836 1 95.75 227 LEU A CA 1
ATOM 1735 C C . LEU A 1 227 ? 3.938 14.734 13.516 1 95.75 227 LEU A C 1
ATOM 1737 O O . LEU A 1 227 ? 4.555 13.812 12.984 1 95.75 227 LEU A O 1
ATOM 1741 N N . THR A 1 228 ? 3.889 15.969 12.992 1 94.31 228 THR A N 1
ATOM 1742 C CA . THR A 1 228 ? 4.668 16.266 11.797 1 94.31 228 THR A CA 1
ATOM 1743 C C . THR A 1 228 ? 6.137 15.891 12 1 94.31 228 THR A C 1
ATOM 1745 O O . THR A 1 228 ? 6.727 16.219 13.031 1 94.31 228 THR A O 1
ATOM 1748 N N . THR A 1 229 ? 6.762 15.25 11.094 1 86.75 229 THR A N 1
ATOM 1749 C CA . THR A 1 229 ? 8.008 14.516 11.266 1 86.75 229 THR A CA 1
ATOM 1750 C C . THR A 1 229 ? 9.172 15.469 11.523 1 86.75 229 THR A C 1
ATOM 1752 O O . THR A 1 229 ? 10.141 15.109 12.188 1 86.75 229 THR A O 1
ATOM 1755 N N . TRP A 1 230 ? 9.094 16.703 11.039 1 82.62 230 TRP A N 1
ATOM 1756 C CA . TRP A 1 230 ? 10.25 17.578 11.172 1 82.62 230 TRP A CA 1
ATOM 1757 C C . TRP A 1 230 ? 10 18.641 12.258 1 82.62 230 TRP A C 1
ATOM 1759 O O . TRP A 1 230 ? 10.781 19.578 12.398 1 82.62 230 TRP A O 1
ATOM 1769 N N . MET A 1 231 ? 8.984 18.438 13.023 1 82.75 231 MET A N 1
ATOM 1770 C CA . MET A 1 231 ? 8.508 19.5 13.914 1 82.75 231 MET A CA 1
ATOM 1771 C C . MET A 1 231 ? 9.43 19.625 15.133 1 82.75 231 MET A C 1
ATOM 1773 O O . MET A 1 231 ? 9.695 20.75 15.586 1 82.75 231 MET A O 1
ATOM 1777 N N . ALA A 1 232 ? 9.875 18.5 15.711 1 78.19 232 ALA A N 1
ATOM 1778 C CA . ALA A 1 232 ? 10.703 18.562 16.922 1 78.19 232 ALA A CA 1
ATOM 1779 C C . ALA A 1 232 ? 12.117 18.078 16.625 1 78.19 232 ALA A C 1
ATOM 1781 O O . ALA A 1 232 ? 12.32 17.234 15.75 1 78.19 232 ALA A O 1
ATOM 1782 N N . THR A 1 233 ? 13.008 18.766 17.281 1 78.69 233 THR A N 1
ATOM 1783 C CA . THR A 1 233 ? 14.398 18.422 17.016 1 78.69 233 THR A CA 1
ATOM 1784 C C . THR A 1 233 ? 15.18 18.266 18.312 1 78.69 233 THR A C 1
ATOM 1786 O O . THR A 1 233 ? 14.672 18.578 19.391 1 78.69 233 THR A O 1
ATOM 1789 N N . GLU A 1 234 ? 16.312 17.766 18.062 1 80.31 234 GLU A N 1
ATOM 1790 C CA . GLU A 1 234 ? 17.266 17.656 19.141 1 80.31 234 GLU A CA 1
ATOM 1791 C C . GLU A 1 234 ? 18.016 18.969 19.359 1 80.31 234 GLU A C 1
ATOM 1793 O O . GLU A 1 234 ? 18.062 19.812 18.453 1 80.31 234 GLU A O 1
ATOM 1798 N N . LYS A 1 235 ? 18.547 19.094 20.531 1 89.75 235 LYS A N 1
ATOM 1799 C CA . LYS A 1 235 ? 19.281 20.312 20.891 1 89.75 235 LYS A CA 1
ATOM 1800 C C . LYS A 1 235 ? 20.484 20.516 19.984 1 89.75 235 LYS A C 1
ATOM 1802 O O . LYS A 1 235 ? 21.203 19.562 19.656 1 89.75 235 LYS A O 1
ATOM 1807 N N . ASP A 1 236 ? 20.594 21.719 19.484 1 91 236 ASP A N 1
ATOM 1808 C CA . ASP A 1 236 ? 21.688 22.125 18.625 1 91 236 ASP A CA 1
ATOM 1809 C C . ASP A 1 236 ? 22.094 23.578 18.891 1 91 236 ASP A C 1
ATOM 1811 O O . ASP A 1 236 ? 21.391 24.516 18.531 1 91 236 ASP A O 1
ATOM 1815 N N . ASP A 1 237 ? 23.312 23.719 19.406 1 95.5 237 ASP A N 1
ATOM 1816 C CA . ASP A 1 237 ? 23.781 25.047 19.797 1 95.5 237 ASP A CA 1
ATOM 1817 C C . ASP A 1 237 ? 24.453 25.766 18.625 1 95.5 237 ASP A C 1
ATOM 1819 O O . ASP A 1 237 ? 24.75 26.953 18.703 1 95.5 237 ASP A O 1
ATOM 1823 N N . SER A 1 238 ? 24.562 25.047 17.531 1 93.56 238 SER A N 1
ATOM 1824 C CA . SER A 1 238 ? 25.453 25.5 16.469 1 93.56 238 SER A CA 1
ATOM 1825 C C . SER A 1 238 ? 24.922 26.766 15.812 1 93.56 238 SER A C 1
ATOM 1827 O O . SER A 1 238 ? 25.703 27.625 15.391 1 93.56 238 SER A O 1
ATOM 1829 N N . LEU A 1 239 ? 23.688 26.922 15.68 1 93.69 239 LEU A N 1
ATOM 1830 C CA . LEU A 1 239 ? 23.125 28.078 15.016 1 93.69 239 LEU A CA 1
ATOM 1831 C C . LEU A 1 239 ? 23.5 29.375 15.75 1 93.69 239 LEU A C 1
ATOM 1833 O O . LEU A 1 239 ? 24.031 30.297 15.141 1 93.69 239 LEU A O 1
ATOM 1837 N N . LEU A 1 240 ? 23.297 29.438 17.031 1 95.38 240 LEU A N 1
ATOM 1838 C CA . LEU A 1 240 ? 23.531 30.656 17.797 1 95.38 240 LEU A CA 1
ATOM 1839 C C . LEU A 1 240 ? 25.031 30.953 17.906 1 95.38 240 LEU A C 1
ATOM 1841 O O . LEU A 1 240 ? 25.438 32.094 17.906 1 95.38 240 LEU A O 1
ATOM 1845 N N . LEU A 1 241 ? 25.781 29.844 18.047 1 96.75 241 LEU A N 1
ATOM 1846 C CA . LEU A 1 241 ? 27.219 30.031 18.109 1 96.75 241 LEU A CA 1
ATOM 1847 C C . LEU A 1 241 ? 27.766 30.578 16.797 1 96.75 241 LEU A C 1
ATOM 1849 O O . LEU A 1 241 ? 28.656 31.422 16.797 1 96.75 241 LEU A O 1
ATOM 1853 N N . TYR A 1 242 ? 27.266 30.078 15.773 1 96.31 242 TYR A N 1
ATOM 1854 C CA . TYR A 1 242 ? 27.641 30.594 14.461 1 96.31 242 TYR A CA 1
ATOM 1855 C C . TYR A 1 242 ? 27.297 32.062 14.336 1 96.31 242 TYR A C 1
ATOM 1857 O O . TYR A 1 242 ? 28.141 32.875 13.922 1 96.31 242 TYR A O 1
ATOM 1865 N N . VAL A 1 243 ? 26.094 32.438 14.641 1 97.38 243 VAL A N 1
ATOM 1866 C CA . VAL A 1 243 ? 25.625 33.812 14.516 1 97.38 243 VAL A CA 1
ATOM 1867 C C . VAL A 1 243 ? 26.469 34.719 15.398 1 97.38 243 VAL A C 1
ATOM 1869 O O . VAL A 1 243 ? 26.906 35.812 14.961 1 97.38 243 VAL A O 1
ATOM 1872 N N . ALA A 1 244 ? 26.719 34.312 16.594 1 98.06 244 ALA A N 1
ATOM 1873 C CA . ALA A 1 244 ? 27.516 35.094 17.531 1 98.06 244 ALA A CA 1
ATOM 1874 C C . ALA A 1 244 ? 28.938 35.312 17 1 98.06 244 ALA A C 1
ATOM 1876 O O . ALA A 1 244 ? 29.469 36.406 17.062 1 98.06 244 ALA A O 1
ATOM 1877 N N . ASP A 1 245 ? 29.453 34.25 16.531 1 97.88 245 ASP A N 1
ATOM 1878 C CA . ASP A 1 245 ? 30.797 34.312 15.977 1 97.88 245 ASP A CA 1
ATOM 1879 C C . ASP A 1 245 ? 30.859 35.281 14.812 1 97.88 245 ASP A C 1
ATOM 1881 O O . ASP A 1 245 ? 31.766 36.125 14.758 1 97.88 245 ASP A O 1
ATOM 1885 N N . ARG A 1 246 ? 29.969 35.188 13.93 1 97.5 246 ARG A N 1
ATOM 1886 C CA . ARG A 1 246 ? 29.922 36.062 12.742 1 97.5 246 ARG A CA 1
ATOM 1887 C C . ARG A 1 246 ? 29.766 37.531 13.133 1 97.5 246 ARG A C 1
ATOM 1889 O O . ARG A 1 246 ? 30.172 38.406 12.375 1 97.5 246 ARG A O 1
ATOM 1896 N N . LEU A 1 247 ? 29.141 37.75 14.297 1 97.81 247 LEU A N 1
ATOM 1897 C CA . LEU A 1 247 ? 28.828 39.125 14.688 1 97.81 247 LEU A CA 1
ATOM 1898 C C . LEU A 1 247 ? 29.875 39.625 15.672 1 97.81 247 LEU A C 1
ATOM 1900 O O . LEU A 1 247 ? 29.75 40.75 16.188 1 97.81 247 LEU A O 1
ATOM 1904 N N . GLY A 1 248 ? 30.859 38.781 16.047 1 97.12 248 GLY A N 1
ATOM 1905 C CA . GLY A 1 248 ? 32.031 39.344 16.719 1 97.12 248 GLY A CA 1
ATOM 1906 C C . GLY A 1 248 ? 32.281 38.688 18.078 1 97.12 248 GLY A C 1
ATOM 1907 O O . GLY A 1 248 ? 33.219 39.062 18.766 1 97.12 248 GLY A O 1
ATOM 1908 N N . TYR A 1 249 ? 31.391 37.781 18.453 1 96.44 249 TYR A N 1
ATOM 1909 C CA . TYR A 1 249 ? 31.641 37.062 19.703 1 96.44 249 TYR A CA 1
ATOM 1910 C C . TYR A 1 249 ? 32.781 36.062 19.547 1 96.44 249 TYR A C 1
ATOM 1912 O O . TYR A 1 249 ? 32.812 35.281 18.594 1 96.44 249 TYR A O 1
ATOM 1920 N N . ASP A 1 250 ? 33.812 36.156 20.406 1 93.69 250 ASP A N 1
ATOM 1921 C CA . ASP A 1 250 ? 34.969 35.25 20.422 1 93.69 250 ASP A CA 1
ATOM 1922 C C . ASP A 1 250 ? 34.875 34.281 21.578 1 93.69 250 ASP A C 1
ATOM 1924 O O . ASP A 1 250 ? 35.281 34.594 22.703 1 93.69 250 ASP A O 1
ATOM 1928 N N . GLY A 1 251 ? 34.281 33.156 21.438 1 93.5 251 GLY A N 1
ATOM 1929 C CA . GLY A 1 251 ? 34.125 32.125 22.453 1 93.5 251 GLY A CA 1
ATOM 1930 C C . GLY A 1 251 ? 33.25 30.984 22.016 1 93.5 251 GLY A C 1
ATOM 1931 O O . GLY A 1 251 ? 32.781 30.953 20.859 1 93.5 251 GLY A O 1
ATOM 1932 N N . ASP A 1 252 ? 33.125 30.016 22.969 1 93.75 252 ASP A N 1
ATOM 1933 C CA . ASP A 1 252 ? 32.344 28.828 22.625 1 93.75 252 ASP A CA 1
ATOM 1934 C C . ASP A 1 252 ? 31.312 28.531 23.703 1 93.75 252 ASP A C 1
ATOM 1936 O O . ASP A 1 252 ? 30.656 27.484 23.672 1 93.75 252 ASP A O 1
ATOM 1940 N N . ASP A 1 253 ? 31.188 29.422 24.562 1 96.38 253 ASP A N 1
ATOM 1941 C CA . ASP A 1 253 ? 30.188 29.25 25.625 1 96.38 253 ASP A CA 1
ATOM 1942 C C . ASP A 1 253 ? 28.828 29.781 25.172 1 96.38 253 ASP A C 1
ATOM 1944 O O . ASP A 1 253 ? 28.703 30.953 24.812 1 96.38 253 ASP A O 1
ATOM 1948 N N . LEU A 1 254 ? 27.828 28.953 25.234 1 96.94 254 LEU A N 1
ATOM 1949 C CA . LEU A 1 254 ? 26.516 29.297 24.703 1 96.94 254 LEU A CA 1
ATOM 1950 C C . LEU A 1 254 ? 25.891 30.422 25.5 1 96.94 254 LEU A C 1
ATOM 1952 O O . LEU A 1 254 ? 25.281 31.344 24.922 1 96.94 254 LEU A O 1
ATOM 1956 N N . LYS A 1 255 ? 25.922 30.359 26.766 1 96 255 LYS A N 1
ATOM 1957 C CA . LYS A 1 255 ? 25.312 31.391 27.594 1 96 255 LYS A CA 1
ATOM 1958 C C . LYS A 1 255 ? 25.938 32.75 27.328 1 96 255 LYS A C 1
ATOM 1960 O O . LYS A 1 255 ? 25.234 33.781 27.234 1 96 255 LYS A O 1
ATOM 1965 N N . GLU A 1 256 ? 27.219 32.75 27.172 1 97 256 GLU A N 1
ATOM 1966 C CA . GLU A 1 256 ? 27.922 34 26.859 1 97 256 GLU A CA 1
ATOM 1967 C C . GLU A 1 256 ? 27.562 34.5 25.469 1 97 256 GLU A C 1
ATOM 1969 O O . GLU A 1 256 ? 27.438 35.688 25.234 1 97 256 GLU A O 1
ATOM 1974 N N . ALA A 1 257 ? 27.469 33.562 24.641 1 97.62 257 ALA A N 1
ATOM 1975 C CA . ALA A 1 257 ? 27.062 33.938 23.281 1 97.62 257 ALA A CA 1
ATOM 1976 C C . ALA A 1 257 ? 25.688 34.562 23.25 1 97.62 257 ALA A C 1
ATOM 1978 O O . ALA A 1 257 ? 25.469 35.562 22.562 1 97.62 257 ALA A O 1
ATOM 1979 N N . ILE A 1 258 ? 24.797 34.031 23.984 1 97.44 258 ILE A N 1
ATOM 1980 C CA . ILE A 1 258 ? 23.438 34.562 24.062 1 97.44 258 ILE A CA 1
ATOM 1981 C C . ILE A 1 258 ? 23.469 35.938 24.688 1 97.44 258 ILE A C 1
ATOM 1983 O O . ILE A 1 258 ? 22.797 36.875 24.219 1 97.44 258 ILE A O 1
ATOM 1987 N N . ASN A 1 259 ? 24.219 36.125 25.703 1 96.69 259 ASN A N 1
ATOM 1988 C CA . ASN A 1 259 ? 24.375 37.438 26.328 1 96.69 259 ASN A CA 1
ATOM 1989 C C . ASN A 1 259 ? 24.938 38.469 25.344 1 96.69 259 ASN A C 1
ATOM 1991 O O . ASN A 1 259 ? 24.469 39.594 25.297 1 96.69 259 ASN A O 1
ATOM 1995 N N . PHE A 1 260 ? 25.938 38.062 24.656 1 97.69 260 PHE A N 1
ATOM 1996 C CA . PHE A 1 260 ? 26.5 38.906 23.625 1 97.69 260 PHE A CA 1
ATOM 1997 C C . PHE A 1 260 ? 25.453 39.281 22.594 1 97.69 260 PHE A C 1
ATOM 1999 O O . PHE A 1 260 ? 25.281 40.469 22.297 1 97.69 260 PHE A O 1
ATOM 2006 N N . LEU A 1 261 ? 24.734 38.344 22.094 1 98 261 LEU A N 1
ATOM 2007 C CA . LEU A 1 261 ? 23.734 38.562 21.047 1 98 261 LEU A CA 1
ATOM 2008 C C . LEU A 1 261 ? 22.609 39.438 21.562 1 98 261 LEU A C 1
ATOM 2010 O O . LEU A 1 261 ? 21.938 40.125 20.781 1 98 261 LEU A O 1
ATOM 2014 N N . SER A 1 262 ? 22.344 39.406 22.828 1 97.44 262 SER A N 1
ATOM 2015 C CA . SER A 1 262 ? 21.297 40.219 23.438 1 97.44 262 SER A CA 1
ATOM 2016 C C . SER A 1 262 ? 21.641 41.688 23.344 1 97.44 262 SER A C 1
ATOM 2018 O O . SER A 1 262 ? 20.766 42.562 23.5 1 97.44 262 SER A O 1
ATOM 2020 N N . THR A 1 263 ? 22.875 41.969 23.094 1 96.81 263 THR A N 1
ATOM 2021 C CA . THR A 1 263 ? 23.297 43.375 23 1 96.81 263 THR A CA 1
ATOM 2022 C C . THR A 1 263 ? 23.344 43.812 21.547 1 96.81 263 THR A C 1
ATOM 2024 O O . THR A 1 263 ? 23.562 45 21.266 1 96.81 263 THR A O 1
ATOM 2027 N N . VAL A 1 264 ? 23.203 42.906 20.672 1 97.38 264 VAL A N 1
ATOM 2028 C CA . VAL A 1 264 ? 23.312 43.188 19.25 1 97.38 264 VAL A CA 1
ATOM 2029 C C . VAL A 1 264 ? 21.938 43.562 18.703 1 97.38 264 VAL A C 1
ATOM 2031 O O . VAL A 1 264 ? 20.906 43.125 19.203 1 97.38 264 VAL A O 1
ATOM 2034 N N . ASP A 1 265 ? 21.938 44.438 17.703 1 97.19 265 ASP A N 1
ATOM 2035 C CA . ASP A 1 265 ? 20.688 44.75 17.016 1 97.19 265 ASP A CA 1
ATOM 2036 C C . ASP A 1 265 ? 19.969 43.5 16.547 1 97.19 265 ASP A C 1
ATOM 2038 O O . ASP A 1 265 ? 20.547 42.688 15.82 1 97.19 265 ASP A O 1
ATOM 2042 N N . PRO A 1 266 ? 18.719 43.375 16.938 1 97.44 266 PRO A N 1
ATOM 2043 C CA . PRO A 1 266 ? 17.984 42.156 16.562 1 97.44 266 PRO A CA 1
ATOM 2044 C C . PRO A 1 266 ? 17.969 41.906 15.055 1 97.44 266 PRO A C 1
ATOM 2046 O O . PRO A 1 266 ? 17.969 40.781 14.602 1 97.44 266 PRO A O 1
ATOM 2049 N N . LEU A 1 267 ? 17.953 42.938 14.25 1 97.75 267 LEU A N 1
ATOM 2050 C CA . LEU A 1 267 ? 17.875 42.75 12.805 1 97.75 267 LEU A CA 1
ATOM 2051 C C . LEU A 1 267 ? 19.203 42.219 12.25 1 97.75 267 LEU A C 1
ATOM 2053 O O . LEU A 1 267 ? 19.203 41.5 11.258 1 97.75 267 LEU A O 1
ATOM 2057 N N . GLU A 1 268 ? 20.281 42.562 12.867 1 97.62 268 GLU A N 1
ATOM 2058 C CA . GLU A 1 268 ? 21.562 41.969 12.484 1 97.62 268 GLU A CA 1
ATOM 2059 C C . GLU A 1 268 ? 21.609 40.469 12.828 1 97.62 268 GLU A C 1
ATOM 2061 O O . GLU A 1 268 ? 22.141 39.688 12.055 1 97.62 268 GLU A O 1
ATOM 2066 N N . VAL A 1 269 ? 21.047 40.156 13.992 1 97.88 269 VAL A N 1
ATOM 2067 C CA . VAL A 1 269 ? 20.984 38.75 14.391 1 97.88 269 VAL A CA 1
ATOM 2068 C C . VAL A 1 269 ? 20.156 37.969 13.375 1 97.88 269 VAL A C 1
ATOM 2070 O O . VAL A 1 269 ? 20.578 36.906 12.93 1 97.88 269 VAL A O 1
ATOM 2073 N N . ILE A 1 270 ? 19.031 38.531 12.961 1 97.94 270 ILE A N 1
ATOM 2074 C CA . ILE A 1 270 ? 18.125 37.875 12.023 1 97.94 270 ILE A CA 1
ATOM 2075 C C . ILE A 1 270 ? 18.797 37.75 10.656 1 97.94 270 ILE A C 1
ATOM 2077 O O . ILE A 1 270 ? 18.734 36.688 10.023 1 97.94 270 ILE A O 1
ATOM 2081 N N . GLU A 1 271 ? 19.422 38.75 10.195 1 97.31 271 GLU A N 1
ATOM 2082 C CA . GLU A 1 271 ? 20.109 38.75 8.906 1 97.31 271 GLU A CA 1
ATOM 2083 C C . GLU A 1 271 ? 21.188 37.656 8.859 1 97.31 271 GLU A C 1
ATOM 2085 O O . GLU A 1 271 ? 21.281 36.906 7.883 1 97.31 271 GLU A O 1
ATOM 2090 N N . THR A 1 272 ? 21.938 37.562 9.906 1 97.38 272 THR A N 1
ATOM 2091 C CA . THR A 1 272 ? 23.016 36.594 9.977 1 97.38 272 THR A CA 1
ATOM 2092 C C . THR A 1 272 ? 22.469 35.188 10.102 1 97.38 272 THR A C 1
ATOM 2094 O O . THR A 1 272 ? 22.953 34.25 9.445 1 97.38 272 THR A O 1
ATOM 2097 N N . ALA A 1 273 ? 21.5 35.031 10.953 1 96.62 273 ALA A N 1
ATOM 2098 C CA . ALA A 1 273 ? 20.891 33.719 11.133 1 96.62 273 ALA A CA 1
ATOM 2099 C C . ALA A 1 273 ? 20.297 33.188 9.828 1 96.62 273 ALA A C 1
ATOM 2101 O O . ALA A 1 273 ? 20.344 31.984 9.555 1 96.62 273 ALA A O 1
ATOM 2102 N N . ASN A 1 274 ? 19.672 34.094 9.055 1 95 274 ASN A N 1
ATOM 2103 C CA . ASN A 1 274 ? 19 33.75 7.809 1 95 274 ASN A CA 1
ATOM 2104 C C . ASN A 1 274 ? 19.953 33.031 6.848 1 95 274 ASN A C 1
ATOM 2106 O O . ASN A 1 274 ? 19.531 32.25 6.008 1 95 274 ASN A O 1
ATOM 2110 N N . GLU A 1 275 ? 21.266 33.219 6.988 1 92.88 275 GLU A N 1
ATOM 2111 C CA . GLU A 1 275 ? 22.266 32.625 6.125 1 92.88 275 GLU A CA 1
ATOM 2112 C C . GLU A 1 275 ? 22.266 31.094 6.262 1 92.88 275 GLU A C 1
ATOM 2114 O O . GLU A 1 275 ? 22.641 30.375 5.328 1 92.88 275 GLU A O 1
ATOM 2119 N N . VAL A 1 276 ? 21.797 30.656 7.438 1 92.06 276 VAL A N 1
ATOM 2120 C CA . VAL A 1 276 ? 21.891 29.219 7.684 1 92.06 276 VAL A CA 1
ATOM 2121 C C . VAL A 1 276 ? 20.594 28.703 8.273 1 92.06 276 VAL A C 1
ATOM 2123 O O . VAL A 1 276 ? 20.562 27.656 8.914 1 92.06 276 VAL A O 1
ATOM 2126 N N . MET A 1 277 ? 19.547 29.406 8.078 1 90.5 277 MET A N 1
ATOM 2127 C CA . MET A 1 277 ? 18.281 29.156 8.766 1 90.5 277 MET A CA 1
ATOM 2128 C C . MET A 1 277 ? 17.594 27.922 8.195 1 90.5 277 MET A C 1
ATOM 2130 O O . MET A 1 277 ? 16.891 27.219 8.914 1 90.5 277 MET A O 1
ATOM 2134 N N . ILE A 1 278 ? 17.797 27.688 6.887 1 84.38 278 ILE A N 1
ATOM 2135 C CA . ILE A 1 278 ? 17.078 26.625 6.188 1 84.38 278 ILE A CA 1
ATOM 2136 C C . ILE A 1 278 ? 18.078 25.547 5.754 1 84.38 278 ILE A C 1
ATOM 2138 O O . ILE A 1 278 ? 19.172 25.844 5.297 1 84.38 278 ILE A O 1
ATOM 2142 N N . PHE A 1 279 ? 17.656 24.312 5.949 1 76.88 279 PHE A N 1
ATOM 2143 C CA . PHE A 1 279 ? 18.484 23.203 5.484 1 76.88 279 PHE A CA 1
ATOM 2144 C C . PHE A 1 279 ? 17.641 22.172 4.734 1 76.88 279 PHE A C 1
ATOM 2146 O O . PHE A 1 279 ? 16.422 22.219 4.785 1 76.88 279 PHE A O 1
ATOM 2153 N N . GLY A 1 280 ? 18.297 21.312 3.965 1 68.94 280 GLY A N 1
ATOM 2154 C CA . GLY A 1 280 ? 17.594 20.297 3.201 1 68.94 280 GLY A CA 1
ATOM 2155 C C . GLY A 1 280 ? 16.594 20.859 2.217 1 68.94 280 GLY A C 1
ATOM 2156 O O . GLY A 1 280 ? 16.922 21.766 1.448 1 68.94 280 GLY A O 1
ATOM 2157 N N . HIS A 1 281 ? 15.367 20.203 2.244 1 69.19 281 HIS A N 1
ATOM 2158 C CA . HIS A 1 281 ? 14.344 20.656 1.305 1 69.19 281 HIS A CA 1
ATOM 2159 C C . HIS A 1 281 ? 13.484 21.766 1.913 1 69.19 281 HIS A C 1
ATOM 2161 O O . HIS A 1 281 ? 12.258 21.703 1.838 1 69.19 281 HIS A O 1
ATOM 2167 N N . GLY A 1 282 ? 14.266 22.703 2.629 1 75.5 282 GLY A N 1
ATOM 2168 C CA . GLY A 1 282 ? 13.516 23.859 3.076 1 75.5 282 GLY A CA 1
ATOM 2169 C C . GLY A 1 282 ? 13.078 23.781 4.527 1 75.5 282 GLY A C 1
ATOM 2170 O O . GLY A 1 282 ? 12.109 24.422 4.934 1 75.5 282 GLY A O 1
ATOM 2171 N N . HIS A 1 283 ? 13.812 23.031 5.289 1 83.25 283 HIS A N 1
ATOM 2172 C CA . HIS A 1 283 ? 13.43 22.859 6.684 1 83.25 283 HIS A CA 1
ATOM 2173 C C . HIS A 1 283 ? 14.125 23.875 7.582 1 83.25 283 HIS A C 1
ATOM 2175 O O . HIS A 1 283 ? 15.328 24.094 7.449 1 83.25 283 HIS A O 1
ATOM 2181 N N . PRO A 1 284 ? 13.359 24.453 8.461 1 90.62 284 PRO A N 1
ATOM 2182 C CA . PRO A 1 284 ? 13.969 25.438 9.336 1 90.62 284 PRO A CA 1
ATOM 2183 C C . PRO A 1 284 ? 14.828 24.812 10.438 1 90.62 284 PRO A C 1
ATOM 2185 O O . PRO A 1 284 ? 14.484 23.75 10.953 1 90.62 284 PRO A O 1
ATOM 2188 N N . ARG A 1 285 ? 15.859 25.5 10.797 1 91.69 285 ARG A N 1
ATOM 2189 C CA . ARG A 1 285 ? 16.703 25.031 11.898 1 91.69 285 ARG A CA 1
ATOM 2190 C C . ARG A 1 285 ? 16.062 25.344 13.242 1 91.69 285 ARG A C 1
ATOM 2192 O O . ARG A 1 285 ? 16.266 24.609 14.219 1 91.69 285 ARG A O 1
ATOM 2199 N N . THR A 1 286 ? 15.375 26.469 13.273 1 94.25 286 THR A N 1
ATOM 2200 C CA . THR A 1 286 ? 14.633 26.797 14.492 1 94.25 286 THR A CA 1
ATOM 2201 C C . THR A 1 286 ? 13.297 26.078 14.531 1 94.25 286 THR A C 1
ATOM 2203 O O . THR A 1 286 ? 12.445 26.281 13.656 1 94.25 286 THR A O 1
ATOM 2206 N N . ARG A 1 287 ? 13.109 25.172 15.492 1 94 287 ARG A N 1
ATOM 2207 C CA . ARG A 1 287 ? 11.93 24.344 15.695 1 94 287 ARG A CA 1
ATOM 2208 C C . ARG A 1 287 ? 11.656 24.125 17.172 1 94 287 ARG A C 1
ATOM 2210 O O . ARG A 1 287 ? 12.531 24.359 18.016 1 94 287 ARG A O 1
ATOM 2217 N N . PRO A 1 288 ? 10.422 23.688 17.484 1 94.75 288 PRO A N 1
ATOM 2218 C CA . PRO A 1 288 ? 10.141 23.391 18.891 1 94.75 288 PRO A CA 1
ATOM 2219 C C . PRO A 1 288 ? 11.102 22.375 19.484 1 94.75 288 PRO A C 1
ATOM 2221 O O . PRO A 1 288 ? 11.57 21.469 18.781 1 94.75 288 PRO A O 1
ATOM 2224 N N . CYS A 1 289 ? 11.414 22.531 20.719 1 92.38 289 CYS A N 1
ATOM 2225 C CA . CYS A 1 289 ? 12.406 21.734 21.438 1 92.38 289 CYS A CA 1
ATOM 2226 C C . CYS A 1 289 ? 11.75 20.875 22.516 1 92.38 289 CYS A C 1
ATOM 2228 O O . CYS A 1 289 ? 10.922 21.375 23.281 1 92.38 289 CYS A O 1
ATOM 2230 N N . VAL A 1 290 ? 12.133 19.641 22.547 1 90.5 290 VAL A N 1
ATOM 2231 C CA . VAL A 1 290 ? 11.742 18.844 23.703 1 90.5 290 VAL A CA 1
ATOM 2232 C C . VAL A 1 290 ? 12.492 19.328 24.938 1 90.5 290 VAL A C 1
ATOM 2234 O O . VAL A 1 290 ? 13.727 19.281 24.984 1 90.5 290 VAL A O 1
ATOM 2237 N N . GLU A 1 291 ? 11.789 19.75 25.953 1 86.81 291 GLU A N 1
ATOM 2238 C CA . GLU A 1 291 ? 12.383 20.438 27.094 1 86.81 291 GLU A CA 1
ATOM 2239 C C . GLU A 1 291 ? 12.602 19.484 28.266 1 86.81 291 GLU A C 1
ATOM 2241 O O . GLU A 1 291 ? 13.406 19.75 29.156 1 86.81 291 GLU A O 1
ATOM 2246 N N . GLY A 1 292 ? 12.078 18.359 28.234 1 80 292 GLY A N 1
ATOM 2247 C CA . GLY A 1 292 ? 12.156 17.469 29.375 1 80 292 GLY A CA 1
ATOM 2248 C C . GLY A 1 292 ? 11.211 17.859 30.5 1 80 292 GLY A C 1
ATOM 2249 O O . GLY A 1 292 ? 10.188 18.5 30.25 1 80 292 GLY A O 1
ATOM 2250 N N . LYS A 1 293 ? 11.461 17.438 31.719 1 74.81 293 LYS A N 1
ATOM 2251 C CA . LYS A 1 293 ? 10.57 17.688 32.844 1 74.81 293 LYS A CA 1
ATOM 2252 C C . LYS A 1 293 ? 10.992 18.938 33.625 1 74.81 293 LYS A C 1
ATOM 2254 O O . LYS A 1 293 ? 12.188 19.25 33.719 1 74.81 293 LYS A O 1
ATOM 2259 N N . GLY A 1 294 ? 10.109 19.75 33.906 1 76.88 294 GLY A N 1
ATOM 2260 C CA . GLY A 1 294 ? 10.398 20.953 34.656 1 76.88 294 GLY A CA 1
ATOM 2261 C C . GLY A 1 294 ? 9.219 21.891 34.75 1 76.88 294 GLY A C 1
ATOM 2262 O O . GLY A 1 294 ? 8.141 21.609 34.219 1 76.88 294 GLY A O 1
ATOM 2263 N N . ASP A 1 295 ? 9.609 23.062 35.531 1 75.44 295 ASP A N 1
ATOM 2264 C CA . ASP A 1 295 ? 8.594 24.094 35.656 1 75.44 295 ASP A CA 1
ATOM 2265 C C . ASP A 1 295 ? 8.461 24.922 34.375 1 75.44 295 ASP A C 1
ATOM 2267 O O . ASP A 1 295 ? 9.445 25.141 33.688 1 75.44 295 ASP A O 1
ATOM 2271 N N . ASP A 1 296 ? 7.316 25.219 33.812 1 80.19 296 ASP A N 1
ATOM 2272 C CA . ASP A 1 296 ? 7.035 26.109 32.688 1 80.19 296 ASP A CA 1
ATOM 2273 C C . ASP A 1 296 ? 7.324 25.406 31.344 1 80.19 296 ASP A C 1
ATOM 2275 O O . ASP A 1 296 ? 7.746 26.031 30.375 1 80.19 296 ASP A O 1
ATOM 2279 N N . VAL A 1 297 ? 7.477 24.078 31.438 1 86.5 297 VAL A N 1
ATOM 2280 C CA . VAL A 1 297 ? 7.711 23.266 30.25 1 86.5 297 VAL A CA 1
ATOM 2281 C C . VAL A 1 297 ? 6.398 23.062 29.5 1 86.5 297 VAL A C 1
ATOM 2283 O O . VAL A 1 297 ? 5.359 22.812 30.109 1 86.5 297 VAL A O 1
ATOM 2286 N N . ILE A 1 298 ? 6.527 23.266 28.188 1 88.56 298 ILE A N 1
ATOM 2287 C CA . ILE A 1 298 ? 5.344 23.047 27.359 1 88.56 298 ILE A CA 1
ATOM 2288 C C . ILE A 1 298 ? 5.441 21.688 26.672 1 88.56 298 ILE A C 1
ATOM 2290 O O . ILE A 1 298 ? 4.48 20.906 26.688 1 88.56 298 ILE A O 1
ATOM 2294 N N . LEU A 1 299 ? 6.625 21.328 26.156 1 91.88 299 LEU A N 1
ATOM 2295 C CA . LEU A 1 299 ? 6.824 20.062 25.469 1 91.88 299 LEU A CA 1
ATOM 2296 C C . LEU A 1 299 ? 7.773 19.172 26.266 1 91.88 299 LEU A C 1
ATOM 2298 O O . LEU A 1 299 ? 8.992 19.219 26.078 1 91.88 299 LEU A O 1
ATOM 2302 N N . GLU A 1 300 ? 7.234 18.297 27 1 89.69 300 GLU A N 1
ATOM 2303 C CA . GLU A 1 300 ? 7.988 17.5 27.969 1 89.69 300 GLU A CA 1
ATOM 2304 C C . GLU A 1 300 ? 8.719 16.344 27.281 1 89.69 300 GLU A C 1
ATOM 2306 O O . GLU A 1 300 ? 9.719 15.852 27.812 1 89.69 300 GLU A O 1
ATOM 2311 N N . ASP A 1 301 ? 8.172 15.891 26.234 1 91.38 301 ASP A N 1
ATOM 2312 C CA . ASP A 1 301 ? 8.688 14.75 25.469 1 91.38 301 ASP A CA 1
ATOM 2313 C C . ASP A 1 301 ? 8.312 14.852 24 1 91.38 301 ASP A C 1
ATOM 2315 O O . ASP A 1 301 ? 7.582 15.766 23.609 1 91.38 301 ASP A O 1
ATOM 2319 N N . PHE A 1 302 ? 8.922 14.031 23.266 1 92.38 302 PHE A N 1
ATOM 2320 C CA . PHE A 1 302 ? 8.484 13.977 21.875 1 92.38 302 PHE A CA 1
ATOM 2321 C C . PHE A 1 302 ? 6.984 13.711 21.781 1 92.38 302 PHE A C 1
ATOM 2323 O O . PHE A 1 302 ? 6.441 12.93 22.562 1 92.38 302 PHE A O 1
ATOM 2330 N N . PRO A 1 303 ? 6.359 14.359 20.859 1 93.69 303 PRO A N 1
ATOM 2331 C CA . PRO A 1 303 ? 4.902 14.258 20.766 1 93.69 303 PRO A CA 1
ATOM 2332 C C . PRO A 1 303 ? 4.418 12.82 20.625 1 93.69 303 PRO A C 1
ATOM 2334 O O . PRO A 1 303 ? 3.348 12.469 21.125 1 93.69 303 PRO A O 1
ATOM 2337 N N . ILE A 1 304 ? 5.195 11.961 19.969 1 92.44 304 ILE A N 1
ATOM 2338 C CA . ILE A 1 304 ? 4.801 10.578 19.734 1 92.44 304 ILE A CA 1
ATOM 2339 C C . ILE A 1 304 ? 4.637 9.852 21.062 1 92.44 304 ILE A C 1
ATOM 2341 O O . ILE A 1 304 ? 3.936 8.836 21.141 1 92.44 304 ILE A O 1
ATOM 2345 N N . ASN A 1 305 ? 5.191 10.398 22.125 1 93.75 305 ASN A N 1
ATOM 2346 C CA . ASN A 1 305 ? 5.152 9.75 23.438 1 93.75 305 ASN A CA 1
ATOM 2347 C C . ASN A 1 305 ? 4.086 10.367 24.344 1 93.75 305 ASN A C 1
ATOM 2349 O O . ASN A 1 305 ? 3.885 9.914 25.469 1 93.75 305 ASN A O 1
ATOM 2353 N N . LEU A 1 306 ? 3.414 11.383 23.875 1 93.38 306 LEU A N 1
ATOM 2354 C CA . LEU A 1 306 ? 2.49 12.133 24.719 1 93.38 306 LEU A CA 1
ATOM 2355 C C . LEU A 1 306 ? 1.05 11.922 24.266 1 93.38 306 LEU A C 1
ATOM 2357 O O . LEU A 1 306 ? 0.787 11.781 23.062 1 93.38 306 LEU A O 1
ATOM 2361 N N . GLN A 1 307 ? 0.127 11.953 25.219 1 94.19 307 GLN A N 1
ATOM 2362 C CA . GLN A 1 307 ? -1.3 11.891 24.922 1 94.19 307 GLN A CA 1
ATOM 2363 C C . GLN A 1 307 ? -1.927 13.281 24.906 1 94.19 307 GLN A C 1
ATOM 2365 O O . GLN A 1 307 ? -1.695 14.078 25.812 1 94.19 307 GLN A O 1
ATOM 2370 N N . PRO A 1 308 ? -2.684 13.562 23.891 1 96.5 308 PRO A N 1
ATOM 2371 C CA . PRO A 1 308 ? -3.336 14.875 23.891 1 96.5 308 PRO A CA 1
ATOM 2372 C C . PRO A 1 308 ? -4.355 15.031 25.016 1 96.5 308 PRO A C 1
ATOM 2374 O O . PRO A 1 308 ? -5.059 14.07 25.344 1 96.5 308 PRO A O 1
ATOM 2377 N N . LYS A 1 309 ? -4.406 16.141 25.609 1 96.31 309 LYS A N 1
ATOM 2378 C CA . LYS A 1 309 ? -5.355 16.484 26.656 1 96.31 309 LYS A CA 1
ATOM 2379 C C . LYS A 1 309 ? -6.613 17.125 26.078 1 96.31 309 LYS A C 1
ATOM 2381 O O . LYS A 1 309 ? -6.867 18.312 26.312 1 96.31 309 LYS A O 1
ATOM 2386 N N . VAL A 1 310 ? -7.48 16.281 25.453 1 97.31 310 VAL A N 1
ATOM 2387 C CA . VAL A 1 310 ? -8.547 16.859 24.641 1 97.31 310 VAL A CA 1
ATOM 2388 C C . VAL A 1 310 ? -9.883 16.219 25.016 1 97.31 310 VAL A C 1
ATOM 2390 O O . VAL A 1 310 ? -10.812 16.203 24.203 1 97.31 310 VAL A O 1
ATOM 2393 N N . LYS A 1 311 ? -9.969 15.617 26.219 1 96.69 311 LYS A N 1
ATOM 2394 C CA . LYS A 1 311 ? -11.211 14.977 26.641 1 96.69 311 LYS A CA 1
ATOM 2395 C C . LYS A 1 311 ? -12.391 15.945 26.547 1 96.69 311 LYS A C 1
ATOM 2397 O O . LYS A 1 311 ? -12.328 17.047 27.094 1 96.69 311 LYS A O 1
ATOM 2402 N N . GLY A 1 312 ? -13.367 15.547 25.828 1 96.62 312 GLY A N 1
ATOM 2403 C CA . GLY A 1 312 ? -14.594 16.328 25.75 1 96.62 312 GLY A CA 1
ATOM 2404 C C . GLY A 1 312 ? -14.5 17.484 24.766 1 96.62 312 GLY A C 1
ATOM 2405 O O . GLY A 1 312 ? -15.461 18.234 24.594 1 96.62 312 GLY A O 1
ATOM 2406 N N . MET A 1 313 ? -13.445 17.656 24.078 1 97.62 313 MET A N 1
ATOM 2407 C CA . MET A 1 313 ? -13.219 18.781 23.172 1 97.62 313 MET A CA 1
ATOM 2408 C C . MET A 1 313 ? -13.656 18.422 21.75 1 97.62 313 MET A C 1
ATOM 2410 O O . MET A 1 313 ? -13.461 17.297 21.297 1 97.62 313 MET A O 1
ATOM 2414 N N . ASP A 1 314 ? -14.258 19.391 21.016 1 98.56 314 ASP A N 1
ATOM 2415 C CA . ASP A 1 314 ? -14.453 19.266 19.562 1 98.56 314 ASP A CA 1
ATOM 2416 C C . ASP A 1 314 ? -13.203 19.703 18.812 1 98.56 314 ASP A C 1
ATOM 2418 O O . ASP A 1 314 ? -12.625 20.75 19.109 1 98.56 314 ASP A O 1
ATOM 2422 N N . ILE A 1 315 ? -12.789 18.875 17.875 1 98.75 315 ILE A N 1
ATOM 2423 C CA . ILE A 1 315 ? -11.586 19.172 17.109 1 98.75 315 ILE A CA 1
ATOM 2424 C C . ILE A 1 315 ? -11.867 19.016 15.609 1 98.75 315 ILE A C 1
ATOM 2426 O O . ILE A 1 315 ? -12.555 18.062 15.203 1 98.75 315 ILE A O 1
ATOM 2430 N N . MET A 1 316 ? -11.453 19.922 14.852 1 98.81 316 MET A N 1
ATOM 2431 C CA . MET A 1 316 ? -11.391 19.812 13.391 1 98.81 316 MET A CA 1
ATOM 2432 C C . MET A 1 316 ? -9.945 19.734 12.914 1 98.81 316 MET A C 1
ATOM 2434 O O . MET A 1 316 ? -9.078 20.469 13.391 1 98.81 316 MET A O 1
ATOM 2438 N N . ILE A 1 317 ? -9.625 18.75 12.062 1 98.75 317 ILE A N 1
ATOM 2439 C CA . ILE A 1 317 ? -8.266 18.594 11.562 1 98.75 317 ILE A CA 1
ATOM 2440 C C . ILE A 1 317 ? -8.289 18.297 10.07 1 98.75 317 ILE A C 1
ATOM 2442 O O . ILE A 1 317 ? -9.164 17.562 9.594 1 98.75 317 ILE A O 1
ATOM 2446 N N . GLY A 1 318 ? -7.328 18.906 9.344 1 98.25 318 GLY A N 1
ATOM 2447 C CA . GLY A 1 318 ? -7.305 18.609 7.914 1 98.25 318 GLY A CA 1
ATOM 2448 C C . GLY A 1 318 ? -6.016 19.047 7.238 1 98.25 318 GLY A C 1
ATOM 2449 O O . GLY A 1 318 ? -5.094 19.516 7.902 1 98.25 318 GLY A O 1
ATOM 2450 N N . HIS A 1 319 ? -5.895 18.719 5.98 1 98.19 319 HIS A N 1
ATOM 2451 C CA . HIS A 1 319 ? -4.777 19.031 5.102 1 98.19 319 HIS A CA 1
ATOM 2452 C C . HIS A 1 319 ? -5.23 19.156 3.652 1 98.19 319 HIS A C 1
ATOM 2454 O O . HIS A 1 319 ? -6.391 18.891 3.336 1 98.19 319 HIS A O 1
ATOM 2460 N N . THR A 1 320 ? -4.328 19.641 2.805 1 98.25 320 THR A N 1
ATOM 2461 C CA . THR A 1 320 ? -4.609 19.703 1.373 1 98.25 320 THR A CA 1
ATOM 2462 C C . THR A 1 320 ? -4.207 18.391 0.695 1 98.25 320 THR A C 1
ATOM 2464 O O . THR A 1 320 ? -3.521 17.562 1.294 1 98.25 320 THR A O 1
ATOM 2467 N N . ASN A 1 321 ? -4.664 18.203 -0.509 1 97.69 321 ASN A N 1
ATOM 2468 C CA . ASN A 1 321 ? -4.438 16.922 -1.151 1 97.69 321 ASN A CA 1
ATOM 2469 C C . ASN A 1 321 ? -3.049 16.844 -1.774 1 97.69 321 ASN A C 1
ATOM 2471 O O . ASN A 1 321 ? -2.592 15.758 -2.145 1 97.69 321 ASN A O 1
ATOM 2475 N N . LYS A 1 322 ? -2.326 17.984 -1.861 1 96.81 322 LYS A N 1
ATOM 2476 C CA . LYS A 1 322 ? -0.945 18.016 -2.336 1 96.81 322 LYS A CA 1
ATOM 2477 C C . LYS A 1 322 ? -0.097 18.969 -1.516 1 96.81 322 LYS A C 1
ATOM 2479 O O . LYS A 1 322 ? 0.468 19.922 -2.059 1 96.81 322 LYS A O 1
ATOM 2484 N N . GLU A 1 323 ? 0.13 18.656 -0.308 1 96.12 323 GLU A N 1
ATOM 2485 C CA . GLU A 1 323 ? 0.805 19.516 0.665 1 96.12 323 GLU A CA 1
ATOM 2486 C C . GLU A 1 323 ? 2.223 19.844 0.214 1 96.12 323 GLU A C 1
ATOM 2488 O O . GLU A 1 323 ? 2.662 21 0.332 1 96.12 323 GLU A O 1
ATOM 2493 N N . ALA A 1 324 ? 2.914 18.984 -0.412 1 92.38 324 ALA A N 1
ATOM 2494 C CA . ALA A 1 324 ? 4.352 19.078 -0.652 1 92.38 324 ALA A CA 1
ATOM 2495 C C . ALA A 1 324 ? 4.66 20.094 -1.747 1 92.38 324 ALA A C 1
ATOM 2497 O O . ALA A 1 324 ? 5.812 20.484 -1.928 1 92.38 324 ALA A O 1
ATOM 2498 N N . LYS A 1 325 ? 3.684 20.609 -2.424 1 90.94 325 LYS A N 1
ATOM 2499 C CA . LYS A 1 325 ? 3.883 21.625 -3.457 1 90.94 325 LYS A CA 1
ATOM 2500 C C . LYS A 1 325 ? 4.504 22.891 -2.875 1 90.94 325 LYS A C 1
ATOM 2502 O O . LYS A 1 325 ? 5.098 23.688 -3.602 1 90.94 325 LYS A O 1
ATOM 2507 N N . PHE A 1 326 ? 4.379 23.031 -1.613 1 86.81 326 PHE A N 1
ATOM 2508 C CA . PHE A 1 326 ? 4.906 24.234 -0.99 1 86.81 326 PHE A CA 1
ATOM 2509 C C . PHE A 1 326 ? 6.418 24.141 -0.824 1 86.81 326 PHE A C 1
ATOM 2511 O O . PHE A 1 326 ? 7.102 25.156 -0.733 1 86.81 326 PHE A O 1
ATOM 2518 N N . MET A 1 327 ? 6.926 22.953 -0.838 1 84.44 327 MET A N 1
ATOM 2519 C CA . MET A 1 327 ? 8.344 22.766 -0.542 1 84.44 327 MET A CA 1
ATOM 2520 C C . MET A 1 327 ? 9.086 22.234 -1.764 1 84.44 327 MET A C 1
ATOM 2522 O O . MET A 1 327 ? 10.281 22.516 -1.939 1 84.44 327 MET A O 1
ATOM 2526 N N . TYR A 1 328 ? 8.414 21.469 -2.596 1 87.06 328 TYR A N 1
ATOM 2527 C CA . TYR A 1 328 ? 9.086 20.797 -3.699 1 87.06 328 TYR A CA 1
ATOM 2528 C C . TYR A 1 328 ? 9.117 21.672 -4.941 1 87.06 328 TYR A C 1
ATOM 2530 O O . TYR A 1 328 ? 8.445 22.703 -4.992 1 87.06 328 TYR A O 1
ATOM 2538 N N . ALA A 1 329 ? 9.953 21.297 -5.844 1 81.5 329 ALA A N 1
ATOM 2539 C CA . ALA A 1 329 ? 10.172 22.094 -7.055 1 81.5 329 ALA A CA 1
ATOM 2540 C C . ALA A 1 329 ? 8.953 22.016 -7.977 1 81.5 329 ALA A C 1
ATOM 2542 O O . ALA A 1 329 ? 8.281 20.984 -8.047 1 81.5 329 ALA A O 1
ATOM 2543 N N . ASP A 1 330 ? 8.805 23.125 -8.586 1 82.81 330 ASP A N 1
ATOM 2544 C CA . ASP A 1 330 ? 7.742 23.156 -9.586 1 82.81 330 ASP A CA 1
ATOM 2545 C C . ASP A 1 330 ? 8.219 22.547 -10.906 1 82.81 330 ASP A C 1
ATOM 2547 O O . ASP A 1 330 ? 9.242 21.859 -10.945 1 82.81 330 ASP A O 1
ATOM 2551 N N . ASP A 1 331 ? 7.383 22.75 -11.922 1 80.5 331 ASP A N 1
ATOM 2552 C CA . ASP A 1 331 ? 7.602 22.094 -13.211 1 80.5 331 ASP A CA 1
ATOM 2553 C C . ASP A 1 331 ? 8.883 22.594 -13.867 1 80.5 331 ASP A C 1
ATOM 2555 O O . ASP A 1 331 ? 9.422 21.953 -14.773 1 80.5 331 ASP A O 1
ATOM 2559 N N . SER A 1 332 ? 9.391 23.766 -13.406 1 83.38 332 SER A N 1
ATOM 2560 C CA . SER A 1 332 ? 10.562 24.359 -14.047 1 83.38 332 SER A CA 1
ATOM 2561 C C . SER A 1 332 ? 11.844 23.641 -13.617 1 83.38 332 SER A C 1
ATOM 2563 O O . SER A 1 332 ? 12.859 23.734 -14.297 1 83.38 332 SER A O 1
ATOM 2565 N N . ASN A 1 333 ? 11.812 22.922 -12.547 1 89.44 333 ASN A N 1
ATOM 2566 C CA . ASN A 1 333 ? 12.984 22.203 -12.055 1 89.44 333 ASN A CA 1
ATOM 2567 C C . ASN A 1 333 ? 12.805 20.703 -12.164 1 89.44 333 ASN A C 1
ATOM 2569 O O . ASN A 1 333 ? 12.688 20 -11.156 1 89.44 333 ASN A O 1
ATOM 2573 N N . LYS A 1 334 ? 13 20.25 -13.32 1 89.69 334 LYS A N 1
ATOM 2574 C CA . LYS A 1 334 ? 12.828 18.844 -13.633 1 89.69 334 LYS A CA 1
ATOM 2575 C C . LYS A 1 334 ? 13.891 17.984 -12.953 1 89.69 334 LYS A C 1
ATOM 2577 O O . LYS A 1 334 ? 13.656 16.828 -12.641 1 89.69 334 LYS A O 1
ATOM 2582 N N . GLU A 1 335 ? 15.023 18.547 -12.734 1 93.31 335 GLU A N 1
ATOM 2583 C CA . GLU A 1 335 ? 16.156 17.828 -12.148 1 93.31 335 GLU A CA 1
ATOM 2584 C C . GLU A 1 335 ? 15.828 17.375 -10.727 1 93.31 335 GLU A C 1
ATOM 2586 O O . GLU A 1 335 ? 16.297 16.312 -10.289 1 93.31 335 GLU A O 1
ATOM 2591 N N . PHE A 1 336 ? 15.031 18.141 -10.102 1 92.44 336 PHE A N 1
ATOM 2592 C CA . PHE A 1 336 ? 14.609 17.781 -8.758 1 92.44 336 PHE A CA 1
ATOM 2593 C C . PHE A 1 336 ? 13.961 16.391 -8.75 1 92.44 336 PHE A C 1
ATOM 2595 O O . PHE A 1 336 ? 14.305 15.547 -7.926 1 92.44 336 PHE A O 1
ATOM 2602 N N . TYR A 1 337 ? 13.156 16.094 -9.648 1 93.5 337 TYR A N 1
ATOM 2603 C CA . TYR A 1 337 ? 12.391 14.852 -9.695 1 93.5 337 TYR A CA 1
ATOM 2604 C C . TYR A 1 337 ? 13.219 13.727 -10.297 1 93.5 337 TYR A C 1
ATOM 2606 O O . TYR A 1 337 ? 13.023 12.555 -9.961 1 93.5 337 TYR A O 1
ATOM 2614 N N . ARG A 1 338 ? 14.18 14.047 -11.141 1 95.25 338 ARG A N 1
ATOM 2615 C CA . ARG A 1 338 ? 15.062 13.055 -11.734 1 95.25 338 ARG A CA 1
ATOM 2616 C C . ARG A 1 338 ? 16.062 12.531 -10.719 1 95.25 338 ARG A C 1
ATOM 2618 O O . ARG A 1 338 ? 16.594 11.422 -10.859 1 95.25 338 ARG A O 1
ATOM 2625 N N . ASN A 1 339 ? 16.266 13.367 -9.656 1 94.5 339 ASN A N 1
ATOM 2626 C CA . ASN A 1 339 ? 17.266 13.008 -8.664 1 94.5 339 ASN A CA 1
ATOM 2627 C C . ASN A 1 339 ? 16.656 12.898 -7.266 1 94.5 339 ASN A C 1
ATOM 2629 O O . ASN A 1 339 ? 17.359 13.031 -6.266 1 94.5 339 ASN A O 1
ATOM 2633 N N . TYR A 1 340 ? 15.406 12.727 -7.23 1 94.5 340 TYR A N 1
ATOM 2634 C CA . TYR A 1 340 ? 14.734 12.734 -5.934 1 94.5 340 TYR A CA 1
ATOM 2635 C C . TYR A 1 340 ? 15.266 11.617 -5.039 1 94.5 340 TYR A C 1
ATOM 2637 O O . TYR A 1 340 ? 15.5 10.5 -5.5 1 94.5 340 TYR A O 1
ATOM 2645 N N . ASP A 1 341 ? 15.484 11.938 -3.787 1 94.38 341 ASP A N 1
ATOM 2646 C CA . ASP A 1 341 ? 15.977 10.977 -2.805 1 94.38 341 ASP A CA 1
ATOM 2647 C C . ASP A 1 341 ? 14.914 10.672 -1.753 1 94.38 341 ASP A C 1
ATOM 2649 O O . ASP A 1 341 ? 14.656 11.492 -0.867 1 94.38 341 ASP A O 1
ATOM 2653 N N . PHE A 1 342 ? 14.391 9.492 -1.711 1 95.06 342 PHE A N 1
ATOM 2654 C CA . PHE A 1 342 ? 13.328 9.07 -0.8 1 95.06 342 PHE A CA 1
ATOM 2655 C C . PHE A 1 342 ? 13.836 9.047 0.639 1 95.06 342 PHE A C 1
ATOM 2657 O O . PHE A 1 342 ? 13.039 9.055 1.58 1 95.06 342 PHE A O 1
ATOM 2664 N N . GLU A 1 343 ? 15.094 9.055 0.837 1 94.19 343 GLU A N 1
ATOM 2665 C CA . GLU A 1 343 ? 15.664 8.969 2.178 1 94.19 343 GLU A CA 1
ATOM 2666 C C . GLU A 1 343 ? 15.539 10.297 2.918 1 94.19 343 GLU A C 1
ATOM 2668 O O . GLU A 1 343 ? 15.547 10.328 4.148 1 94.19 343 GLU A O 1
ATOM 2673 N N . GLU A 1 344 ? 15.422 11.297 2.217 1 88.81 344 GLU A N 1
ATOM 2674 C CA . GLU A 1 344 ? 15.461 12.617 2.834 1 88.81 344 GLU A CA 1
ATOM 2675 C C . GLU A 1 344 ? 14.328 12.789 3.844 1 88.81 344 GLU A C 1
ATOM 2677 O O . GLU A 1 344 ? 14.57 13.164 4.996 1 88.81 344 GLU A O 1
ATOM 2682 N N . GLU A 1 345 ? 13.102 12.508 3.41 1 89 345 GLU A N 1
ATOM 2683 C CA . GLU A 1 345 ? 11.969 12.664 4.316 1 89 345 GLU A CA 1
ATOM 2684 C C . GLU A 1 345 ? 12.039 11.656 5.461 1 89 345 GLU A C 1
ATOM 2686 O O . GLU A 1 345 ? 11.68 11.969 6.598 1 89 345 GLU A O 1
ATOM 2691 N N . LEU A 1 346 ? 12.492 10.469 5.125 1 94.56 346 LEU A N 1
ATOM 2692 C CA . LEU A 1 346 ? 12.562 9.406 6.121 1 94.56 346 LEU A CA 1
ATOM 2693 C C . LEU A 1 346 ? 13.602 9.727 7.188 1 94.56 346 LEU A C 1
ATOM 2695 O O . LEU A 1 346 ? 13.5 9.273 8.328 1 94.56 346 LEU A O 1
ATOM 2699 N N . SER A 1 347 ? 14.586 10.508 6.832 1 91.81 347 SER A N 1
ATOM 2700 C CA . SER A 1 347 ? 15.68 10.82 7.75 1 91.81 347 SER A CA 1
ATOM 2701 C C . SER A 1 347 ? 15.188 11.664 8.922 1 91.81 347 SER A C 1
ATOM 2703 O O . SER A 1 347 ? 15.836 11.711 9.977 1 91.81 347 SER A O 1
ATOM 2705 N N . PHE A 1 348 ? 14.016 12.289 8.797 1 89 348 PHE A N 1
ATOM 2706 C CA . PHE A 1 348 ? 13.438 13.047 9.898 1 89 348 PHE A CA 1
ATOM 2707 C C . PHE A 1 348 ? 12.781 12.109 10.914 1 89 348 PHE A C 1
ATOM 2709 O O . PHE A 1 348 ? 12.547 12.5 12.062 1 89 348 PHE A O 1
ATOM 2716 N N . ILE A 1 349 ? 12.57 10.93 10.547 1 92.19 349 ILE A N 1
ATOM 2717 C CA . ILE A 1 349 ? 11.805 9.992 11.359 1 92.19 349 ILE A CA 1
ATOM 2718 C C . ILE A 1 349 ? 12.75 8.977 12 1 92.19 349 ILE A C 1
ATOM 2720 O O . ILE A 1 349 ? 12.578 8.602 13.164 1 92.19 349 ILE A O 1
ATOM 2724 N N . PHE A 1 350 ? 13.727 8.594 11.156 1 92.62 350 PHE A N 1
ATOM 2725 C CA . PHE A 1 350 ? 14.555 7.465 11.57 1 92.62 350 PHE A CA 1
ATOM 2726 C C . PHE A 1 350 ? 16.031 7.863 11.609 1 92.62 350 PHE A C 1
ATOM 2728 O O . PHE A 1 350 ? 16.516 8.57 10.719 1 92.62 350 PHE A O 1
ATOM 2735 N N . GLU A 1 351 ? 16.719 7.445 12.641 1 86 351 GLU A N 1
ATOM 2736 C CA . GLU A 1 351 ? 18.156 7.633 12.672 1 86 351 GLU A CA 1
ATOM 2737 C C . GLU A 1 351 ? 18.844 6.781 11.609 1 86 351 GLU A C 1
ATOM 2739 O O . GLU A 1 351 ? 19.703 7.273 10.867 1 86 351 GLU A O 1
ATOM 2744 N N . GLU A 1 352 ? 18.531 5.547 11.609 1 92.56 352 GLU A N 1
ATOM 2745 C CA . GLU A 1 352 ? 18.859 4.617 10.539 1 92.56 352 GLU A CA 1
ATOM 2746 C C . GLU A 1 352 ? 17.625 4.258 9.711 1 92.56 352 GLU A C 1
ATOM 2748 O O . GLU A 1 352 ? 16.688 3.65 10.227 1 92.56 352 GLU A O 1
ATOM 2753 N N . ILE A 1 353 ? 17.719 4.625 8.477 1 95.25 353 ILE A N 1
ATOM 2754 C CA . ILE A 1 353 ? 16.531 4.477 7.637 1 95.25 353 ILE A CA 1
ATOM 2755 C C . ILE A 1 353 ? 16.344 3.008 7.27 1 95.25 353 ILE A C 1
ATOM 2757 O O . ILE A 1 353 ? 17.188 2.414 6.594 1 95.25 353 ILE A O 1
ATOM 2761 N N . PRO A 1 354 ? 15.25 2.494 7.609 1 96.5 354 PRO A N 1
ATOM 2762 C CA . PRO A 1 354 ? 15.031 1.079 7.297 1 96.5 354 PRO A CA 1
ATOM 2763 C C . PRO A 1 354 ? 14.281 0.872 5.984 1 96.5 354 PRO A C 1
ATOM 2765 O O . PRO A 1 354 ? 13.32 1.59 5.703 1 96.5 354 PRO A O 1
ATOM 2768 N N . ASP A 1 355 ? 14.711 -0.031 5.152 1 96.38 355 ASP A N 1
ATOM 2769 C CA . ASP A 1 355 ? 13.969 -0.62 4.047 1 96.38 355 ASP A CA 1
ATOM 2770 C C . ASP A 1 355 ? 13.469 0.457 3.086 1 96.38 355 ASP A C 1
ATOM 2772 O O . ASP A 1 355 ? 12.289 0.477 2.723 1 96.38 355 ASP A O 1
ATOM 2776 N N . VAL A 1 356 ? 14.297 1.439 2.703 1 96.94 356 VAL A N 1
ATOM 2777 C CA . VAL A 1 356 ? 13.922 2.545 1.828 1 96.94 356 VAL A CA 1
ATOM 2778 C C . VAL A 1 356 ? 13.492 2.004 0.466 1 96.94 356 VAL A C 1
ATOM 2780 O O . VAL A 1 356 ? 12.609 2.568 -0.183 1 96.94 356 VAL A O 1
ATOM 2783 N N . ASP A 1 357 ? 14.023 0.899 0.041 1 95.69 357 ASP A N 1
ATOM 2784 C CA . ASP A 1 357 ? 13.664 0.309 -1.245 1 95.69 357 ASP A CA 1
ATOM 2785 C C . ASP A 1 357 ? 12.188 -0.077 -1.281 1 95.69 357 ASP A C 1
ATOM 2787 O O . ASP A 1 357 ? 11.508 0.124 -2.293 1 95.69 357 ASP A O 1
ATOM 2791 N N . THR A 1 358 ? 11.711 -0.651 -0.182 1 97.12 358 THR A N 1
ATOM 2792 C CA . THR A 1 358 ? 10.305 -1.038 -0.136 1 97.12 358 THR A CA 1
ATOM 2793 C C . THR A 1 358 ? 9.406 0.189 -0.223 1 97.12 358 THR A C 1
ATOM 2795 O O . THR A 1 358 ? 8.336 0.137 -0.833 1 97.12 358 THR A O 1
ATOM 2798 N N . VAL A 1 359 ? 9.844 1.295 0.39 1 98.38 359 VAL A N 1
ATOM 2799 C CA . VAL A 1 359 ? 9.102 2.549 0.304 1 98.38 359 VAL A CA 1
ATOM 2800 C C . VAL A 1 359 ? 9.078 3.041 -1.142 1 98.38 359 VAL A C 1
ATOM 2802 O O . VAL A 1 359 ? 8.031 3.416 -1.662 1 98.38 359 VAL A O 1
ATOM 2805 N N . ARG A 1 360 ? 10.25 3.027 -1.765 1 97.44 360 ARG A N 1
ATOM 2806 C CA . ARG A 1 360 ? 10.344 3.418 -3.168 1 97.44 360 ARG A CA 1
ATOM 2807 C C . ARG A 1 360 ? 9.461 2.531 -4.043 1 97.44 360 ARG A C 1
ATOM 2809 O O . ARG A 1 360 ? 8.734 3.025 -4.906 1 97.44 360 ARG A O 1
ATOM 2816 N N . HIS A 1 361 ? 9.5 1.193 -3.803 1 97.5 361 HIS A N 1
ATOM 2817 C CA . HIS A 1 361 ? 8.68 0.253 -4.559 1 97.5 361 HIS A CA 1
ATOM 2818 C C . HIS A 1 361 ? 7.195 0.568 -4.402 1 97.5 361 HIS A C 1
ATOM 2820 O O . HIS A 1 361 ? 6.434 0.48 -5.367 1 97.5 361 HIS A O 1
ATOM 2826 N N . PHE A 1 362 ? 6.789 0.903 -3.242 1 98.38 362 PHE A N 1
ATOM 2827 C CA . PHE A 1 362 ? 5.383 1.197 -2.984 1 98.38 362 PHE A CA 1
ATOM 2828 C C . PHE A 1 362 ? 4.902 2.354 -3.852 1 98.38 362 PHE A C 1
ATOM 2830 O O . PHE A 1 362 ? 3.814 2.295 -4.426 1 98.38 362 PHE A O 1
ATOM 2837 N N . TYR A 1 363 ? 5.73 3.35 -3.969 1 98.31 363 TYR A N 1
ATOM 2838 C CA . TYR A 1 363 ? 5.262 4.57 -4.613 1 98.31 363 TYR A CA 1
ATOM 2839 C C . TYR A 1 363 ? 5.543 4.539 -6.109 1 98.31 363 TYR A C 1
ATOM 2841 O O . TYR A 1 363 ? 4.727 5 -6.91 1 98.31 363 TYR A O 1
ATOM 2849 N N . ILE A 1 364 ? 6.777 3.957 -6.535 1 97.38 364 ILE A N 1
ATOM 2850 C CA . ILE A 1 364 ? 7.09 4.145 -7.949 1 97.38 364 ILE A CA 1
ATOM 2851 C C . ILE A 1 364 ? 7.57 2.824 -8.547 1 97.38 364 ILE A C 1
ATOM 2853 O O . ILE A 1 364 ? 7.945 2.768 -9.719 1 97.38 364 ILE A O 1
ATOM 2857 N N . GLY A 1 365 ? 7.539 1.784 -7.777 1 96.56 365 GLY A N 1
ATOM 2858 C CA . GLY A 1 365 ? 8.07 0.529 -8.281 1 96.56 365 GLY A CA 1
ATOM 2859 C C . GLY A 1 365 ? 9.539 0.609 -8.656 1 96.56 365 GLY A C 1
ATOM 2860 O O . GLY A 1 365 ? 10.359 1.064 -7.855 1 96.56 365 GLY A O 1
ATOM 2861 N N . ASP A 1 366 ? 9.812 0.205 -9.852 1 95.38 366 ASP A N 1
ATOM 2862 C CA . ASP A 1 366 ? 11.188 0.257 -10.344 1 95.38 366 ASP A CA 1
ATOM 2863 C C . ASP A 1 366 ? 11.344 1.331 -11.414 1 95.38 366 ASP A C 1
ATOM 2865 O O . ASP A 1 366 ? 12.305 1.305 -12.195 1 95.38 366 ASP A O 1
ATOM 2869 N N . LYS A 1 367 ? 10.367 2.174 -11.492 1 94.69 367 LYS A N 1
ATOM 2870 C CA . LYS A 1 367 ? 10.477 3.217 -12.508 1 94.69 367 LYS A CA 1
ATOM 2871 C C . LYS A 1 367 ? 11.734 4.062 -12.297 1 94.69 367 LYS A C 1
ATOM 2873 O O . LYS A 1 367 ? 12.109 4.348 -11.156 1 94.69 367 LYS A O 1
ATOM 2878 N N . VAL A 1 368 ? 12.25 4.453 -13.375 1 93.31 368 VAL A N 1
ATOM 2879 C CA . VAL A 1 368 ? 13.359 5.402 -13.32 1 93.31 368 VAL A CA 1
ATOM 2880 C C . VAL A 1 368 ? 12.828 6.797 -12.977 1 93.31 368 VAL A C 1
ATOM 2882 O O . VAL A 1 368 ? 11.844 7.254 -13.57 1 93.31 368 VAL A O 1
ATOM 2885 N N . LEU A 1 369 ? 13.477 7.398 -12.047 1 95.06 369 LEU A N 1
ATOM 2886 C CA . LEU A 1 369 ? 13.07 8.734 -11.633 1 95.06 369 LEU A CA 1
ATOM 2887 C C . LEU A 1 369 ? 13.086 9.695 -12.812 1 95.06 369 LEU A C 1
ATOM 2889 O O . LEU A 1 369 ? 14.047 9.711 -13.594 1 95.06 369 LEU A O 1
ATOM 2893 N N . ASN A 1 370 ? 11.992 10.406 -12.953 1 95.06 370 ASN A N 1
ATOM 2894 C CA . ASN A 1 370 ? 11.852 11.438 -13.977 1 95.06 370 ASN A CA 1
ATOM 2895 C C . ASN A 1 370 ? 10.75 12.43 -13.633 1 95.06 370 ASN A C 1
ATOM 2897 O O . ASN A 1 370 ? 10.062 12.273 -12.617 1 95.06 370 ASN A O 1
ATOM 2901 N N . GLU A 1 371 ? 10.531 13.406 -14.484 1 91.94 371 GLU A N 1
ATOM 2902 C CA . GLU A 1 371 ? 9.617 14.508 -14.195 1 91.94 371 GLU A CA 1
ATOM 2903 C C . GLU A 1 371 ? 8.164 14.047 -14.25 1 91.94 371 GLU A C 1
ATOM 2905 O O . GLU A 1 371 ? 7.285 14.656 -13.633 1 91.94 371 GLU A O 1
ATOM 2910 N N . ASP A 1 372 ? 7.902 12.969 -14.914 1 92.88 372 ASP A N 1
ATOM 2911 C CA . ASP A 1 372 ? 6.539 12.461 -15.016 1 92.88 372 ASP A CA 1
ATOM 2912 C C . ASP A 1 372 ? 6.074 11.875 -13.68 1 92.88 372 ASP A C 1
ATOM 2914 O O . ASP A 1 372 ? 4.879 11.648 -13.484 1 92.88 372 ASP A O 1
ATOM 2918 N N . LEU A 1 373 ? 7.066 11.688 -12.805 1 95 373 LEU A N 1
ATOM 2919 C CA . LEU A 1 373 ? 6.742 11.125 -11.5 1 95 373 LEU A CA 1
ATOM 2920 C C . LEU A 1 373 ? 6.484 12.227 -10.477 1 95 373 LEU A C 1
ATOM 2922 O O . LEU A 1 373 ? 6.371 11.953 -9.281 1 95 373 LEU A O 1
ATOM 2926 N N . GLN A 1 374 ? 6.332 13.469 -10.883 1 94.44 374 GLN A N 1
ATOM 2927 C CA . GLN A 1 374 ? 6.148 14.617 -9.992 1 94.44 374 GLN A CA 1
ATOM 2928 C C . GLN A 1 374 ? 4.965 14.398 -9.055 1 94.44 374 GLN A C 1
ATOM 2930 O O . GLN A 1 374 ? 5.09 14.57 -7.84 1 94.44 374 GLN A O 1
ATOM 2935 N N . SER A 1 375 ? 3.842 14 -9.594 1 94.69 375 SER A N 1
ATOM 2936 C CA . SER A 1 375 ? 2.621 13.883 -8.797 1 94.69 375 SER A CA 1
ATOM 2937 C C . SER A 1 375 ? 2.785 12.859 -7.68 1 94.69 375 SER A C 1
ATOM 2939 O O . SER A 1 375 ? 2.371 13.102 -6.543 1 94.69 375 SER A O 1
ATOM 2941 N N . VAL A 1 376 ? 3.402 11.711 -7.984 1 96.5 376 VAL A N 1
ATOM 2942 C CA . VAL A 1 376 ? 3.539 10.656 -6.984 1 96.5 376 VAL A CA 1
ATOM 2943 C C . VAL A 1 376 ? 4.598 11.055 -5.961 1 96.5 376 VAL A C 1
ATOM 2945 O O . VAL A 1 376 ? 4.477 10.734 -4.773 1 96.5 376 VAL A O 1
ATOM 2948 N N . ILE A 1 377 ? 5.609 11.719 -6.387 1 95.94 377 ILE A N 1
ATOM 2949 C CA . ILE A 1 377 ? 6.637 12.195 -5.465 1 95.94 377 ILE A CA 1
ATOM 2950 C C . ILE A 1 377 ? 6.047 13.234 -4.52 1 95.94 377 ILE A C 1
ATOM 2952 O O . ILE A 1 377 ? 6.348 13.234 -3.322 1 95.94 377 ILE A O 1
ATOM 2956 N N . LEU A 1 378 ? 5.141 14.078 -5.039 1 95.38 378 LEU A N 1
ATOM 2957 C CA . LEU A 1 378 ? 4.414 15.016 -4.191 1 95.38 378 LEU A CA 1
ATOM 2958 C C . LEU A 1 378 ? 3.549 14.273 -3.178 1 95.38 378 LEU A C 1
ATOM 2960 O O . LEU A 1 378 ? 3.443 14.688 -2.021 1 95.38 378 LEU A O 1
ATOM 2964 N N . ASP A 1 379 ? 2.949 13.18 -3.611 1 97.31 379 ASP A N 1
ATOM 2965 C CA . ASP A 1 379 ? 2.162 12.359 -2.691 1 97.31 379 ASP A CA 1
ATOM 2966 C C . ASP A 1 379 ? 3.031 11.812 -1.563 1 97.31 379 ASP A C 1
ATOM 2968 O O . ASP A 1 379 ? 2.641 11.859 -0.395 1 97.31 379 ASP A O 1
ATOM 2972 N N . TYR A 1 380 ? 4.199 11.32 -1.936 1 97.31 380 TYR A N 1
ATOM 2973 C CA . TYR A 1 380 ? 5.125 10.766 -0.954 1 97.31 380 TYR A CA 1
ATOM 2974 C C . TYR A 1 380 ? 5.496 11.805 0.097 1 97.31 380 TYR A C 1
ATOM 2976 O O . TYR A 1 380 ? 5.363 11.555 1.298 1 97.31 380 TYR A O 1
ATOM 2984 N N . GLY A 1 381 ? 5.926 12.961 -0.342 1 94.81 381 GLY A N 1
ATOM 2985 C CA . GLY A 1 381 ? 6.289 14.031 0.578 1 94.81 381 GLY A CA 1
ATOM 2986 C C . GLY A 1 381 ? 5.133 14.477 1.453 1 94.81 381 GLY A C 1
ATOM 2987 O O . GLY A 1 381 ? 5.305 14.695 2.654 1 94.81 381 GLY A O 1
ATOM 2988 N N . SER A 1 382 ? 3.914 14.57 0.857 1 96.75 382 SER A N 1
ATOM 2989 C CA . SER A 1 382 ? 2.719 14.984 1.586 1 96.75 382 SER A CA 1
ATOM 2990 C C . SER A 1 382 ? 2.328 13.953 2.639 1 96.75 382 SER A C 1
ATOM 2992 O O . SER A 1 382 ? 1.899 14.312 3.738 1 96.75 382 SER A O 1
ATOM 2994 N N . ASP A 1 383 ? 2.482 12.688 2.268 1 97.88 383 ASP A N 1
ATOM 2995 C CA . ASP A 1 383 ? 2.098 11.609 3.178 1 97.88 383 ASP A CA 1
ATOM 2996 C C . ASP A 1 383 ? 2.932 11.648 4.457 1 97.88 383 ASP A C 1
ATOM 2998 O O . ASP A 1 383 ? 2.393 11.547 5.559 1 97.88 383 ASP A O 1
ATOM 3002 N N . LEU A 1 384 ? 4.219 11.82 4.324 1 95.69 384 LEU A N 1
ATOM 3003 C CA . LEU A 1 384 ? 5.105 11.742 5.48 1 95.69 384 LEU A CA 1
ATOM 3004 C C . LEU A 1 384 ? 4.996 12.992 6.34 1 95.69 384 LEU A C 1
ATOM 3006 O O . LEU A 1 384 ? 5.008 12.914 7.57 1 95.69 384 LEU A O 1
ATOM 3010 N N . ALA A 1 385 ? 4.809 14.07 5.711 1 93.56 385 ALA A N 1
ATOM 3011 C CA . ALA A 1 385 ? 4.895 15.328 6.453 1 93.56 385 ALA A CA 1
ATOM 3012 C C . ALA A 1 385 ? 3.543 15.711 7.051 1 93.56 385 ALA A C 1
ATOM 3014 O O . ALA A 1 385 ? 3.48 16.312 8.117 1 93.56 385 ALA A O 1
ATOM 3015 N N . PHE A 1 386 ? 2.424 15.312 6.316 1 96.94 386 PHE A N 1
ATOM 3016 C CA . PHE A 1 386 ? 1.177 15.945 6.73 1 96.94 386 PHE A CA 1
ATOM 3017 C C . PHE A 1 386 ? 0.045 14.922 6.777 1 96.94 386 PHE A C 1
ATOM 3019 O O . PHE A 1 386 ? -0.676 14.836 7.773 1 96.94 386 PHE A O 1
ATOM 3026 N N . ASN A 1 387 ? -0.104 14.094 5.727 1 98 387 ASN A N 1
ATOM 3027 C CA . ASN A 1 387 ? -1.264 13.219 5.617 1 98 387 ASN A CA 1
ATOM 3028 C C . ASN A 1 387 ? -1.268 12.156 6.715 1 98 387 ASN A C 1
ATOM 3030 O O . ASN A 1 387 ? -2.271 11.977 7.41 1 98 387 ASN A O 1
ATOM 3034 N N . TYR A 1 388 ? -0.182 11.445 6.828 1 98.06 388 TYR A N 1
ATOM 3035 C CA . TYR A 1 388 ? -0.124 10.359 7.801 1 98.06 388 TYR A CA 1
ATOM 3036 C C . TYR A 1 388 ? -0.125 10.898 9.227 1 98.06 388 TYR A C 1
ATOM 3038 O O . TYR A 1 388 ? -0.818 10.375 10.094 1 98.06 388 TYR A O 1
ATOM 3046 N N . PRO A 1 389 ? 0.614 12 9.5 1 97.44 389 PRO A N 1
ATOM 3047 C CA . PRO A 1 389 ? 0.515 12.617 10.828 1 97.44 389 PRO A CA 1
ATOM 3048 C C . PRO A 1 389 ? -0.91 13.039 11.18 1 97.44 389 PRO A C 1
ATOM 3050 O O . PRO A 1 389 ? -1.345 12.859 12.32 1 97.44 389 PRO A O 1
ATOM 3053 N N . ALA A 1 390 ? -1.603 13.586 10.25 1 98 390 ALA A N 1
ATOM 3054 C CA . ALA A 1 390 ? -2.992 13.953 10.492 1 98 390 ALA A CA 1
ATOM 3055 C C . ALA A 1 390 ? -3.844 12.727 10.797 1 98 390 ALA A C 1
ATOM 3057 O O . ALA A 1 390 ? -4.68 12.742 11.703 1 98 390 ALA A O 1
ATOM 3058 N N . THR A 1 391 ? -3.605 11.688 10.016 1 97.25 391 THR A N 1
ATOM 3059 C CA . THR A 1 391 ? -4.324 10.43 10.227 1 97.25 391 THR A CA 1
ATOM 3060 C C . THR A 1 391 ? -4.074 9.891 11.625 1 97.25 391 THR A C 1
ATOM 3062 O O . THR A 1 391 ? -5.012 9.523 12.336 1 97.25 391 THR A O 1
ATOM 3065 N N . ARG A 1 392 ? -2.879 9.883 12.047 1 96.69 392 ARG A N 1
ATOM 3066 C CA . ARG A 1 392 ? -2.521 9.406 13.383 1 96.69 392 ARG A CA 1
ATOM 3067 C C . ARG A 1 392 ? -3.104 10.312 14.461 1 96.69 392 ARG A C 1
ATOM 3069 O O . ARG A 1 392 ? -3.486 9.836 15.531 1 96.69 392 ARG A O 1
ATOM 3076 N N . SER A 1 393 ? -3.137 11.562 14.172 1 97.88 393 SER A N 1
ATOM 3077 C CA . SER A 1 393 ? -3.668 12.508 15.141 1 97.88 393 SER A CA 1
ATOM 3078 C C . SER A 1 393 ? -5.156 12.273 15.383 1 97.88 393 SER A C 1
ATOM 3080 O O . SER A 1 393 ? -5.625 12.359 16.531 1 97.88 393 SER A O 1
ATOM 3082 N N . VAL A 1 394 ? -5.906 12.023 14.344 1 97.88 394 VAL A N 1
ATOM 3083 C CA . VAL A 1 394 ? -7.328 11.727 14.5 1 97.88 394 VAL A CA 1
ATOM 3084 C C . VAL A 1 394 ? -7.504 10.547 15.453 1 97.88 394 VAL A C 1
ATOM 3086 O O . VAL A 1 394 ? -8.32 10.602 16.375 1 97.88 394 VAL A O 1
ATOM 3089 N N . ASP A 1 395 ? -6.727 9.5 15.242 1 96 395 ASP A N 1
ATOM 3090 C CA . ASP A 1 395 ? -6.793 8.328 16.109 1 96 395 ASP A CA 1
ATOM 3091 C C . ASP A 1 395 ? -6.5 8.688 17.562 1 96 395 ASP A C 1
ATOM 3093 O O . ASP A 1 395 ? -7.191 8.227 18.469 1 96 395 ASP A O 1
ATOM 3097 N N . ARG A 1 396 ? -5.551 9.508 17.75 1 96.44 396 ARG A N 1
ATOM 3098 C CA . ARG A 1 396 ? -5.133 9.898 19.094 1 96.44 396 ARG A CA 1
ATOM 3099 C C . ARG A 1 396 ? -6.199 10.742 19.781 1 96.44 396 ARG A C 1
ATOM 3101 O O . ARG A 1 396 ? -6.441 10.586 20.984 1 96.44 396 ARG A O 1
ATOM 3108 N N . TYR A 1 397 ? -6.809 11.617 19.031 1 97.81 397 TYR A N 1
ATOM 3109 C CA . TYR A 1 397 ? -7.863 12.445 19.609 1 97.81 397 TYR A CA 1
ATOM 3110 C C . TYR A 1 397 ? -9.047 11.602 20.047 1 97.81 397 TYR A C 1
ATOM 3112 O O . TYR A 1 397 ? -9.578 11.781 21.141 1 97.81 397 TYR A O 1
ATOM 3120 N N . VAL A 1 398 ? -9.422 10.688 19.172 1 97.44 398 VAL A N 1
ATOM 3121 C CA . VAL A 1 398 ? -10.547 9.812 19.469 1 97.44 398 VAL A CA 1
ATOM 3122 C C . VAL A 1 398 ? -10.234 8.977 20.703 1 97.44 398 VAL A C 1
ATOM 3124 O O . VAL A 1 398 ? -11.055 8.891 21.625 1 97.44 398 VAL A O 1
ATOM 3127 N N . LYS A 1 399 ? -9.078 8.438 20.781 1 95.81 399 LYS A N 1
ATOM 3128 C CA . LYS A 1 399 ? -8.672 7.602 21.906 1 95.81 399 LYS A CA 1
ATOM 3129 C C . LYS A 1 399 ? -8.586 8.406 23.203 1 95.81 399 LYS A C 1
ATOM 3131 O O . LYS A 1 399 ? -8.852 7.891 24.281 1 95.81 399 LYS A O 1
ATOM 3136 N N . ALA A 1 400 ? -8.211 9.656 23.047 1 96.19 400 ALA A N 1
ATOM 3137 C CA . ALA A 1 400 ? -8.031 10.516 24.219 1 96.19 400 ALA A CA 1
ATOM 3138 C C . ALA A 1 400 ? -9.367 11.07 24.703 1 96.19 400 ALA A C 1
ATOM 3140 O O . ALA A 1 400 ? -9.422 11.805 25.688 1 96.19 400 ALA A O 1
ATOM 3141 N N . GLY A 1 401 ? -10.469 10.758 24.016 1 96.44 401 GLY A N 1
ATOM 3142 C CA . GLY A 1 401 ? -11.789 11.086 24.516 1 96.44 401 GLY A CA 1
ATOM 3143 C C . GLY A 1 401 ? -12.336 12.383 23.969 1 96.44 401 GLY A C 1
ATOM 3144 O O . GLY A 1 401 ? -13.25 12.977 24.531 1 96.44 401 GLY A O 1
ATOM 3145 N N . ALA A 1 402 ? -11.773 12.914 22.891 1 97.75 402 ALA A N 1
ATOM 3146 C CA . ALA A 1 402 ? -12.391 14.062 22.234 1 97.75 402 ALA A CA 1
ATOM 3147 C C . ALA A 1 402 ? -13.875 13.812 21.969 1 97.75 402 ALA A C 1
ATOM 3149 O O . ALA A 1 402 ? -14.281 12.68 21.703 1 97.75 402 ALA A O 1
ATOM 3150 N N . LYS A 1 403 ? -14.664 14.875 22.094 1 97.94 403 LYS A N 1
ATOM 3151 C CA . LYS A 1 403 ? -16.109 14.727 21.875 1 97.94 403 LYS A CA 1
ATOM 3152 C C . LYS A 1 403 ? -16.406 14.43 20.406 1 97.94 403 LYS A C 1
ATOM 3154 O O . LYS A 1 403 ? -17.078 13.438 20.109 1 97.94 403 LYS A O 1
ATOM 3159 N N . ASN A 1 404 ? -16 15.289 19.531 1 98.38 404 ASN A N 1
ATOM 3160 C CA . ASN A 1 404 ? -16.078 15.094 18.094 1 98.38 404 ASN A CA 1
ATOM 3161 C C . ASN A 1 404 ? -14.75 15.43 17.422 1 98.38 404 ASN A C 1
ATOM 3163 O O . ASN A 1 404 ? -14.062 16.375 17.812 1 98.38 404 ASN A O 1
ATOM 3167 N N . VAL A 1 405 ? -14.375 14.617 16.453 1 98.69 405 VAL A N 1
ATOM 3168 C CA . VAL A 1 405 ? -13.219 14.898 15.602 1 98.69 405 VAL A CA 1
ATOM 3169 C C . VAL A 1 405 ? -13.648 14.922 14.141 1 98.69 405 VAL A C 1
ATOM 3171 O O . VAL A 1 405 ? -14.023 13.891 13.578 1 98.69 405 VAL A O 1
ATOM 3174 N N . PHE A 1 406 ? -13.617 16.078 13.547 1 98.81 406 PHE A N 1
ATOM 3175 C CA . PHE A 1 406 ? -13.977 16.266 12.148 1 98.81 406 PHE A CA 1
ATOM 3176 C C . PHE A 1 406 ? -12.727 16.344 11.273 1 98.81 406 PHE A C 1
ATOM 3178 O O . PHE A 1 406 ? -11.859 17.188 11.492 1 98.81 406 PHE A O 1
ATOM 3185 N N . ARG A 1 407 ? -12.664 15.461 10.297 1 98.56 407 ARG A N 1
ATOM 3186 C CA . ARG A 1 407 ? -11.539 15.414 9.375 1 98.56 407 ARG A CA 1
ATOM 3187 C C . ARG A 1 407 ? -11.922 15.977 8.008 1 98.56 407 ARG A C 1
ATOM 3189 O O . ARG A 1 407 ? -13.023 15.719 7.516 1 98.56 407 ARG A O 1
ATOM 3196 N N . TYR A 1 408 ? -10.992 16.781 7.395 1 98.5 408 TYR A N 1
ATOM 3197 C CA . TYR A 1 408 ? -11.281 17.266 6.047 1 98.5 408 TYR A CA 1
ATOM 3198 C C . TYR A 1 408 ? -10.039 17.188 5.168 1 98.5 408 TYR A C 1
ATOM 3200 O O . TYR A 1 408 ? -8.922 17.031 5.668 1 98.5 408 TYR A O 1
ATOM 3208 N N . MET A 1 409 ? -10.234 17.188 3.961 1 98.62 409 MET A N 1
ATOM 3209 C CA . MET A 1 409 ? -9.234 17.375 2.92 1 98.62 409 MET A CA 1
ATOM 3210 C C . MET A 1 409 ? -9.641 18.484 1.954 1 98.62 409 MET A C 1
ATOM 3212 O O . MET A 1 409 ? -10.727 18.438 1.369 1 98.62 409 MET A O 1
ATOM 3216 N N . PHE A 1 410 ? -8.789 19.5 1.881 1 98.69 410 PHE A N 1
ATOM 3217 C CA . PHE A 1 410 ? -9.023 20.578 0.915 1 98.69 410 PHE A CA 1
ATOM 3218 C C . PHE A 1 410 ? -8.398 20.234 -0.432 1 98.69 410 PHE A C 1
ATOM 3220 O O . PHE A 1 410 ? -7.18 20.094 -0.541 1 98.69 410 PHE A O 1
ATOM 3227 N N . SER A 1 411 ? -9.242 20.141 -1.464 1 98.25 411 SER A N 1
ATOM 3228 C CA . SER A 1 411 ? -8.789 19.688 -2.775 1 98.25 411 SER A CA 1
ATOM 3229 C C . SER A 1 411 ? -9.172 20.688 -3.863 1 98.25 411 SER A C 1
ATOM 3231 O O . SER A 1 411 ? -8.812 20.516 -5.031 1 98.25 411 SER A O 1
ATOM 3233 N N . TYR A 1 412 ? -9.805 21.781 -3.477 1 98.06 412 TYR A N 1
ATOM 3234 C CA . TYR A 1 412 ? -10.305 22.734 -4.449 1 98.06 412 TYR A CA 1
ATOM 3235 C C . TYR A 1 412 ? -9.164 23.516 -5.086 1 98.06 412 TYR A C 1
ATOM 3237 O O . TYR A 1 412 ? -8.242 23.969 -4.391 1 98.06 412 TYR A O 1
ATOM 3245 N N . GLU A 1 413 ? -9.219 23.594 -6.336 1 96.12 413 GLU A N 1
ATOM 3246 C CA . GLU A 1 413 ? -8.297 24.422 -7.113 1 96.12 413 GLU A CA 1
ATOM 3247 C C . GLU A 1 413 ? -9.039 25.562 -7.812 1 96.12 413 GLU A C 1
ATOM 3249 O O . GLU A 1 413 ? -9.773 25.344 -8.773 1 96.12 413 GLU A O 1
ATOM 3254 N N . GLY A 1 414 ? -8.828 26.766 -7.285 1 95.19 414 GLY A N 1
ATOM 3255 C CA . GLY A 1 414 ? -9.43 27.953 -7.863 1 95.19 414 GLY A CA 1
ATOM 3256 C C . GLY A 1 414 ? -8.469 29.125 -7.965 1 95.19 414 GLY A C 1
ATOM 3257 O O . GLY A 1 414 ? -7.25 28.938 -7.965 1 95.19 414 GLY A O 1
ATOM 3258 N N . GLY A 1 415 ? -9.055 30.234 -8.141 1 93.94 415 GLY A N 1
ATOM 3259 C CA . GLY A 1 415 ? -8.266 31.422 -8.406 1 93.94 415 GLY A CA 1
ATOM 3260 C C . GLY A 1 415 ? -7.613 32 -7.16 1 93.94 415 GLY A C 1
ATOM 3261 O O . GLY A 1 415 ? -6.812 32.938 -7.242 1 93.94 415 GLY A O 1
ATOM 3262 N N . ARG A 1 416 ? -7.82 31.391 -5.953 1 95 416 ARG A N 1
ATOM 3263 C CA . ARG A 1 416 ? -7.297 31.953 -4.715 1 95 416 ARG A CA 1
ATOM 3264 C C . ARG A 1 416 ? -6.383 30.969 -4.004 1 95 416 ARG A C 1
ATOM 3266 O O . ARG A 1 416 ? -6.145 31.094 -2.799 1 95 416 ARG A O 1
ATOM 3273 N N . ASN A 1 417 ? -5.98 29.953 -4.781 1 94.94 417 ASN A N 1
ATOM 3274 C CA . ASN A 1 417 ? -4.965 29.062 -4.234 1 94.94 417 ASN A CA 1
ATOM 3275 C C . ASN A 1 417 ? -3.6 29.734 -4.168 1 94.94 417 ASN A C 1
ATOM 3277 O O . ASN A 1 417 ? -2.742 29.5 -5.02 1 94.94 417 ASN A O 1
ATOM 3281 N N . LYS A 1 418 ? -3.391 30.469 -3.141 1 90.44 418 LYS A N 1
ATOM 3282 C CA . LYS A 1 418 ? -2.283 31.406 -3.002 1 90.44 418 LYS A CA 1
ATOM 3283 C C . LYS A 1 418 ? -0.938 30.703 -3.146 1 90.44 418 LYS A C 1
ATOM 3285 O O . LYS A 1 418 ? -0.102 31.109 -3.955 1 90.44 418 LYS A O 1
ATOM 3290 N N . HIS A 1 419 ? -0.746 29.656 -2.43 1 88.75 419 HIS A N 1
ATOM 3291 C CA . HIS A 1 419 ? 0.563 29.016 -2.402 1 88.75 419 HIS A CA 1
ATOM 3292 C C . HIS A 1 419 ? 0.84 28.281 -3.707 1 88.75 419 HIS A C 1
ATOM 3294 O O . HIS A 1 419 ? 1.979 28.234 -4.176 1 88.75 419 HIS A O 1
ATOM 3300 N N . LYS A 1 420 ? -0.182 27.719 -4.277 1 87.38 420 LYS A N 1
ATOM 3301 C CA . LYS A 1 420 ? -0.025 27.094 -5.59 1 87.38 420 LYS A CA 1
ATOM 3302 C C . LYS A 1 420 ? 0.367 28.141 -6.641 1 87.38 420 LYS A C 1
ATOM 3304 O O . LYS A 1 420 ? 1.257 27.891 -7.457 1 87.38 420 LYS A O 1
ATOM 3309 N N . ILE A 1 421 ? -0.273 29.297 -6.539 1 85.88 421 ILE A N 1
ATOM 3310 C CA . ILE A 1 421 ? -0.012 30.391 -7.484 1 85.88 421 ILE A CA 1
ATOM 3311 C C . ILE A 1 421 ? 1.403 30.922 -7.273 1 85.88 421 ILE A C 1
ATOM 3313 O O . ILE A 1 421 ? 2.172 31.047 -8.227 1 85.88 421 ILE A O 1
ATOM 3317 N N . LEU A 1 422 ? 1.768 31.156 -6.023 1 85 422 LEU A N 1
ATOM 3318 C CA . LEU A 1 422 ? 3.066 31.75 -5.707 1 85 422 LEU A CA 1
ATOM 3319 C C . LEU A 1 422 ? 4.195 30.797 -6.094 1 85 422 LEU A C 1
ATOM 3321 O O . LEU A 1 422 ? 5.277 31.234 -6.492 1 85 422 LEU A O 1
ATOM 3325 N N . ARG A 1 423 ? 3.949 29.5 -6.016 1 84.75 423 ARG A N 1
ATOM 3326 C CA . ARG A 1 423 ? 4.969 28.5 -6.312 1 84.75 423 ARG A CA 1
ATOM 3327 C C . ARG A 1 423 ? 4.938 28.109 -7.781 1 84.75 423 ARG A C 1
ATOM 3329 O O . ARG A 1 423 ? 5.773 27.328 -8.242 1 84.75 423 ARG A O 1
ATOM 3336 N N . ASN A 1 424 ? 4.004 28.531 -8.555 1 84.69 424 ASN A N 1
ATOM 3337 C CA . ASN A 1 424 ? 3.895 28.359 -10 1 84.69 424 ASN A CA 1
ATOM 3338 C C . ASN A 1 424 ? 3.719 26.891 -10.375 1 84.69 424 ASN A C 1
ATOM 3340 O O . ASN A 1 424 ? 4.398 26.391 -11.273 1 84.69 424 ASN A O 1
ATOM 3344 N N . PHE A 1 425 ? 2.953 26.219 -9.625 1 84.19 425 PHE A N 1
ATOM 3345 C CA . PHE A 1 425 ? 2.676 24.828 -9.953 1 84.19 425 PHE A CA 1
ATOM 3346 C C . PHE A 1 425 ? 1.512 24.719 -10.93 1 84.19 425 PHE A C 1
ATOM 3348 O O . PHE A 1 425 ? 0.507 25.422 -10.789 1 84.19 425 PHE A O 1
ATOM 3355 N N . THR A 1 426 ? 1.721 23.734 -11.875 1 79.81 426 THR A N 1
ATOM 3356 C CA . THR A 1 426 ? 0.619 23.422 -12.773 1 79.81 426 THR A CA 1
ATOM 3357 C C . THR A 1 426 ? 0.024 22.062 -12.461 1 79.81 426 THR A C 1
ATOM 3359 O O . THR A 1 426 ? -1.094 21.75 -12.875 1 79.81 426 THR A O 1
ATOM 3362 N N . ALA A 1 427 ? 0.747 21.281 -11.734 1 83.44 427 ALA A N 1
ATOM 3363 C CA . ALA A 1 427 ? 0.257 19.953 -11.383 1 83.44 427 ALA A CA 1
ATOM 3364 C C . ALA A 1 427 ? -1.047 20.047 -10.594 1 83.44 427 ALA A C 1
ATOM 3366 O O . ALA A 1 427 ? -1.256 20.984 -9.828 1 83.44 427 ALA A O 1
ATOM 3367 N N . ASP A 1 428 ? -1.822 19.062 -10.688 1 90.81 428 ASP A N 1
ATOM 3368 C CA . ASP A 1 428 ? -3.129 19.047 -10.039 1 90.81 428 ASP A CA 1
ATOM 3369 C C . ASP A 1 428 ? -2.984 18.953 -8.523 1 90.81 428 ASP A C 1
ATOM 3371 O O . ASP A 1 428 ? -1.986 18.422 -8.023 1 90.81 428 ASP A O 1
ATOM 3375 N N . GLY A 1 429 ? -4.031 19.578 -7.887 1 95.12 429 GLY A N 1
ATOM 3376 C CA . GLY A 1 429 ? -4.109 19.469 -6.438 1 95.12 429 GLY A CA 1
ATOM 3377 C C . GLY A 1 429 ? -3.875 20.781 -5.723 1 95.12 429 GLY A C 1
ATOM 3378 O O . GLY A 1 429 ? -3.191 21.656 -6.246 1 95.12 429 GLY A O 1
ATOM 3379 N N . ALA A 1 430 ? -4.414 20.938 -4.574 1 97.38 430 ALA A N 1
ATOM 3380 C CA . ALA A 1 430 ? -4.227 22.109 -3.729 1 97.38 430 ALA A CA 1
ATOM 3381 C C . ALA A 1 430 ? -2.932 22.016 -2.932 1 97.38 430 ALA A C 1
ATOM 3383 O O . ALA A 1 430 ? -2.566 20.938 -2.453 1 97.38 430 ALA A O 1
ATOM 3384 N N . SER A 1 431 ? -2.268 23.141 -2.814 1 95.88 431 SER A N 1
ATOM 3385 C CA . SER A 1 431 ? -0.998 23.188 -2.096 1 95.88 431 SER A CA 1
ATOM 3386 C C . SER A 1 431 ? -1.213 23.5 -0.617 1 95.88 431 SER A C 1
ATOM 3388 O O . SER A 1 431 ? -2.316 23.859 -0.206 1 95.88 431 SER A O 1
ATOM 3390 N N . HIS A 1 432 ? -0.134 23.344 0.125 1 95.31 432 HIS A N 1
ATOM 3391 C CA . HIS A 1 432 ? -0.064 23.688 1.538 1 95.31 432 HIS A CA 1
ATOM 3392 C C . HIS A 1 432 ? -0.542 25.125 1.774 1 95.31 432 HIS A C 1
ATOM 3394 O O . HIS A 1 432 ? -0.021 26.062 1.172 1 95.31 432 HIS A O 1
ATOM 3400 N N . GLY A 1 433 ? -1.626 25.266 2.576 1 95.31 433 GLY A N 1
ATOM 3401 C CA . GLY A 1 433 ?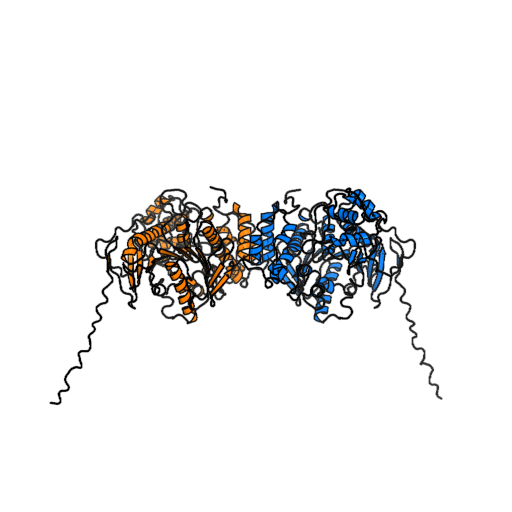 -2.078 26.578 2.984 1 95.31 433 GLY A CA 1
ATOM 3402 C C . GLY A 1 433 ? -3.086 27.188 2.025 1 95.31 433 GLY A C 1
ATOM 3403 O O . GLY A 1 433 ? -3.617 28.266 2.281 1 95.31 433 GLY A O 1
ATOM 3404 N N . ASP A 1 434 ? -3.42 26.484 0.942 1 96.19 434 ASP A N 1
ATOM 3405 C CA . ASP A 1 434 ? -4.355 27.031 -0.029 1 96.19 434 ASP A CA 1
ATOM 3406 C C . ASP A 1 434 ? -5.734 27.25 0.594 1 96.19 434 ASP A C 1
ATOM 3408 O O . ASP A 1 434 ? -6.465 28.156 0.201 1 96.19 434 ASP A O 1
ATOM 3412 N N . ASP A 1 435 ? -6.125 26.469 1.538 1 97 435 ASP A N 1
ATOM 3413 C CA . ASP A 1 435 ? -7.426 26.609 2.189 1 97 435 ASP A CA 1
ATOM 3414 C C . ASP A 1 435 ? -7.52 27.922 2.957 1 97 435 ASP A C 1
ATOM 3416 O O . ASP A 1 435 ? -8.602 28.516 3.057 1 97 435 ASP A O 1
ATOM 3420 N N . THR A 1 436 ? -6.418 28.5 3.453 1 96.31 436 THR A N 1
ATOM 3421 C CA . THR A 1 436 ? -6.426 29.703 4.289 1 96.31 436 THR A CA 1
ATOM 3422 C C . THR A 1 436 ? -6.855 30.922 3.48 1 96.31 436 THR A C 1
ATOM 3424 O O . THR A 1 436 ? -7.445 31.859 4.023 1 96.31 436 THR A O 1
ATOM 3427 N N . SER A 1 437 ? -6.648 30.891 2.148 1 95.75 437 SER A N 1
ATOM 3428 C CA . SER A 1 437 ? -7 32.031 1.305 1 95.75 437 SER A CA 1
ATOM 3429 C C . SER A 1 437 ? -8.508 32.094 1.074 1 95.75 437 SER A C 1
ATOM 3431 O O . SER A 1 437 ? -9.008 33.062 0.498 1 95.75 437 SER A O 1
ATOM 3433 N N . TYR A 1 438 ? -9.164 31.109 1.546 1 97.31 438 TYR A N 1
ATOM 3434 C CA . TYR A 1 438 ? -10.617 31.109 1.461 1 97.31 438 TYR A CA 1
ATOM 3435 C C . TYR A 1 438 ? -11.25 31.406 2.816 1 97.31 438 TYR A C 1
ATOM 3437 O O . TYR A 1 438 ? -12.469 31.516 2.93 1 97.31 438 TYR A O 1
ATOM 3445 N N . LEU A 1 439 ? -10.445 31.562 3.82 1 97.75 439 LEU A N 1
ATOM 3446 C CA . LEU A 1 439 ? -10.883 31.953 5.156 1 97.75 439 LEU A CA 1
ATOM 3447 C C . LEU A 1 439 ? -10.562 33.406 5.43 1 97.75 439 LEU A C 1
ATOM 3449 O O . LEU A 1 439 ? -11.328 34.125 6.094 1 97.75 439 LEU A O 1
ATOM 3453 N N . PHE A 1 440 ? -9.375 33.812 4.98 1 96.25 440 PHE A N 1
ATOM 3454 C CA . PHE A 1 440 ? -8.898 35.188 5.137 1 96.25 440 PHE A CA 1
ATOM 3455 C C . PHE A 1 440 ? -8.68 35.844 3.777 1 96.25 440 PHE A C 1
ATOM 3457 O O . PHE A 1 440 ? -8.125 35.219 2.865 1 96.25 440 PHE A O 1
ATOM 3464 N N . ASP A 1 441 ? -9.148 37.031 3.672 1 92 441 ASP A N 1
ATOM 3465 C CA . ASP A 1 441 ? -8.766 37.812 2.492 1 92 441 ASP A CA 1
ATOM 3466 C C . ASP A 1 441 ? -7.355 38.375 2.635 1 92 441 ASP A C 1
ATOM 3468 O O . ASP A 1 441 ? -6.781 38.344 3.727 1 92 441 ASP A O 1
ATOM 3472 N N . SER A 1 442 ? -6.723 38.688 1.515 1 89.69 442 SER A N 1
ATOM 3473 C CA . SER A 1 442 ? -5.359 39.219 1.541 1 89.69 442 SER A CA 1
ATOM 3474 C C . SER A 1 442 ? -5.152 40.25 0.452 1 89.69 442 SER A C 1
ATOM 3476 O O . SER A 1 442 ? -5.91 40.312 -0.521 1 89.69 442 SER A O 1
ATOM 3478 N N . SER A 1 443 ? -4.141 41 0.711 1 87.25 443 SER A N 1
ATOM 3479 C CA . SER A 1 443 ? -3.818 42.062 -0.229 1 87.25 443 SER A CA 1
ATOM 3480 C C . SER A 1 443 ? -3.418 41.5 -1.589 1 87.25 443 SER A C 1
ATOM 3482 O O . SER A 1 443 ? -3.545 42.188 -2.609 1 87.25 443 SER A O 1
ATOM 3484 N N . MET A 1 444 ? -2.992 40.312 -1.569 1 86.31 444 MET A N 1
ATOM 3485 C CA . MET A 1 444 ? -2.613 39.656 -2.822 1 86.31 444 MET A CA 1
ATOM 3486 C C . MET A 1 444 ? -3.793 39.625 -3.787 1 86.31 444 MET A C 1
ATOM 3488 O O . MET A 1 444 ? -3.605 39.656 -5.004 1 86.31 444 MET A O 1
ATOM 3492 N N . PHE A 1 445 ? -4.988 39.562 -3.242 1 89.5 445 PHE A N 1
ATOM 3493 C CA . PHE A 1 445 ? -6.172 39.406 -4.078 1 89.5 445 PHE A CA 1
ATOM 3494 C C . PHE A 1 445 ? -6.988 40.688 -4.129 1 89.5 445 PHE A C 1
ATOM 3496 O O . PHE A 1 445 ? -8.164 40.688 -4.48 1 89.5 445 PHE A O 1
ATOM 3503 N N . LYS A 1 446 ? -6.484 41.781 -3.693 1 85.62 446 LYS A N 1
ATOM 3504 C CA . LYS A 1 446 ? -7.199 43.062 -3.58 1 85.62 446 LYS A CA 1
ATOM 3505 C C . LYS A 1 446 ? -7.836 43.438 -4.91 1 85.62 446 LYS A C 1
ATOM 3507 O O . LYS A 1 446 ? -8.953 43.969 -4.938 1 85.62 446 LYS A O 1
ATOM 3512 N N . ASP A 1 447 ? -7.203 43.156 -6.043 1 87 447 ASP A N 1
ATOM 3513 C CA . ASP A 1 447 ? -7.691 43.562 -7.348 1 87 447 ASP A CA 1
ATOM 3514 C C . ASP A 1 447 ? -8.344 42.406 -8.102 1 87 447 ASP A C 1
ATOM 3516 O O . ASP A 1 447 ? -8.594 42.531 -9.305 1 87 447 ASP A O 1
ATOM 3520 N N . THR A 1 448 ? -8.609 41.312 -7.41 1 90.12 448 THR A N 1
ATOM 3521 C CA . THR A 1 448 ? -9.188 40.156 -8.055 1 90.12 448 THR A CA 1
ATOM 3522 C C . THR A 1 448 ? -10.359 39.625 -7.234 1 90.12 448 THR A C 1
ATOM 3524 O O . THR A 1 448 ? -10.18 38.719 -6.414 1 90.12 448 THR A O 1
ATOM 3527 N N . PRO A 1 449 ? -11.477 40.156 -7.582 1 90.81 449 PRO A N 1
ATOM 3528 C CA . PRO A 1 449 ? -12.633 39.594 -6.863 1 90.81 449 PRO A CA 1
ATOM 3529 C C . PRO A 1 449 ? -12.797 38.094 -7.051 1 90.81 449 PRO A C 1
ATOM 3531 O O . PRO A 1 449 ? -12.469 37.562 -8.117 1 90.81 449 PRO A O 1
ATOM 3534 N N . PRO A 1 450 ? -13.312 37.469 -6.039 1 95.06 450 PRO A N 1
ATOM 3535 C CA . PRO A 1 450 ? -13.5 36.031 -6.188 1 95.06 450 PRO A CA 1
ATOM 3536 C C . PRO A 1 450 ? -14.461 35.656 -7.32 1 95.06 450 PRO A C 1
ATOM 3538 O O . PRO A 1 450 ? -15.461 36.375 -7.531 1 95.06 450 PRO A O 1
ATOM 3541 N N . SER A 1 451 ? -14.078 34.594 -8.094 1 96.44 451 SER A N 1
ATOM 3542 C CA . SER A 1 451 ? -15.039 34.031 -9.031 1 96.44 451 SER A CA 1
ATOM 3543 C C . SER A 1 451 ? -16.266 33.469 -8.305 1 96.44 451 SER A C 1
ATOM 3545 O O . SER A 1 451 ? -16.266 33.375 -7.074 1 96.44 451 SER A O 1
ATOM 3547 N N . GLU A 1 452 ? -17.297 33.125 -9.094 1 96.62 452 GLU A N 1
ATOM 3548 C CA . GLU A 1 452 ? -18.484 32.5 -8.5 1 96.62 452 GLU A CA 1
ATOM 3549 C C . GLU A 1 452 ? -18.141 31.219 -7.758 1 96.62 452 GLU A C 1
ATOM 3551 O O . GLU A 1 452 ? -18.641 30.984 -6.664 1 96.62 452 GLU A O 1
ATOM 3556 N N . GLU A 1 453 ? -17.297 30.453 -8.352 1 97 453 GLU A N 1
ATOM 3557 C CA . GLU A 1 453 ? -16.875 29.203 -7.727 1 97 453 GLU A CA 1
ATOM 3558 C C . GLU A 1 453 ? -16.062 29.453 -6.469 1 97 453 GLU A C 1
ATOM 3560 O O . GLU A 1 453 ? -16.234 28.766 -5.453 1 97 453 GLU A O 1
ATOM 3565 N N . ASP A 1 454 ? -15.211 30.422 -6.539 1 97.69 454 ASP A N 1
ATOM 3566 C CA . ASP A 1 454 ? -14.406 30.781 -5.375 1 97.69 454 ASP A CA 1
ATOM 3567 C C . ASP A 1 454 ? -15.281 31.281 -4.234 1 97.69 454 ASP A C 1
ATOM 3569 O O . ASP A 1 454 ? -15.039 30.969 -3.068 1 97.69 454 ASP A O 1
ATOM 3573 N N . GLN A 1 455 ? -16.266 32.062 -4.637 1 97.44 455 GLN A N 1
ATOM 3574 C CA . GLN A 1 455 ? -17.156 32.594 -3.621 1 97.44 455 GLN A CA 1
ATOM 3575 C C . GLN A 1 455 ? -17.938 31.484 -2.93 1 97.44 455 GLN A C 1
ATOM 3577 O O . GLN A 1 455 ? -18.172 31.531 -1.719 1 97.44 455 GLN A O 1
ATOM 3582 N N . LYS A 1 456 ? -18.344 30.531 -3.723 1 97.56 456 LYS A N 1
ATOM 3583 C CA . LYS A 1 456 ? -19.031 29.391 -3.141 1 97.56 456 LYS A CA 1
ATOM 3584 C C . LYS A 1 456 ? -18.172 28.688 -2.105 1 97.56 456 LYS A C 1
ATOM 3586 O O . LYS A 1 456 ? -18.672 28.266 -1.057 1 97.56 456 LYS A O 1
ATOM 3591 N N . ILE A 1 457 ? -16.938 28.547 -2.383 1 98.19 457 ILE A N 1
ATOM 3592 C CA . ILE A 1 457 ? -16.016 27.859 -1.476 1 98.19 457 ILE A CA 1
ATOM 3593 C C . ILE A 1 457 ? -15.75 28.734 -0.256 1 98.19 457 ILE A C 1
ATOM 3595 O O . ILE A 1 457 ? -15.672 28.234 0.87 1 98.19 457 ILE A O 1
ATOM 3599 N N . ILE A 1 458 ? -15.602 30.062 -0.458 1 98 458 ILE A N 1
ATOM 3600 C CA . ILE A 1 458 ? -15.461 31 0.656 1 98 458 ILE A CA 1
ATOM 3601 C C . ILE A 1 458 ? -16.656 30.875 1.592 1 98 458 ILE A C 1
ATOM 3603 O O . ILE A 1 458 ? -16.5 30.719 2.805 1 98 458 ILE A O 1
ATOM 3607 N N . ASP A 1 459 ? -17.828 30.859 0.977 1 98.12 459 ASP A N 1
ATOM 3608 C CA . ASP A 1 459 ? -19.062 30.766 1.767 1 98.12 459 ASP A CA 1
ATOM 3609 C C . ASP A 1 459 ? -19.125 29.438 2.52 1 98.12 459 ASP A C 1
ATOM 3611 O O . ASP A 1 459 ? -19.484 29.406 3.701 1 98.12 459 ASP A O 1
ATOM 3615 N N . ALA A 1 460 ? -18.797 28.391 1.868 1 98.38 460 ALA A N 1
ATOM 3616 C CA . ALA A 1 460 ? -18.859 27.078 2.486 1 98.38 460 ALA A CA 1
ATOM 3617 C C . ALA A 1 460 ? -17.875 26.953 3.637 1 98.38 460 ALA A C 1
ATOM 3619 O O . ALA A 1 460 ? -18.234 26.547 4.742 1 98.38 460 ALA A O 1
ATOM 3620 N N . LEU A 1 461 ? -16.625 27.312 3.389 1 98.5 461 LEU A N 1
ATOM 3621 C CA . LEU A 1 461 ? -15.57 27.172 4.387 1 98.5 461 LEU A CA 1
ATOM 3622 C C . LEU A 1 461 ? -15.852 28.047 5.605 1 98.5 461 LEU A C 1
ATOM 3624 O O . LEU A 1 461 ? -15.781 27.578 6.742 1 98.5 461 LEU A O 1
ATOM 3628 N N . THR A 1 462 ? -16.188 29.297 5.387 1 98.5 462 THR A N 1
ATOM 3629 C CA . THR A 1 462 ? -16.375 30.219 6.508 1 98.5 462 THR A CA 1
ATOM 3630 C C . THR A 1 462 ? -17.625 29.828 7.305 1 98.5 462 THR A C 1
ATOM 3632 O O . THR A 1 462 ? -17.641 29.969 8.531 1 98.5 462 THR A O 1
ATOM 3635 N N . THR A 1 463 ? -18.625 29.312 6.59 1 98.5 463 THR A N 1
ATOM 3636 C CA . THR A 1 463 ? -19.812 28.828 7.297 1 98.5 463 THR A CA 1
ATOM 3637 C C . THR A 1 463 ? -19.469 27.641 8.18 1 98.5 463 THR A C 1
ATOM 3639 O O . THR A 1 463 ? -19.828 27.594 9.359 1 98.5 463 THR A O 1
ATOM 3642 N N . MET A 1 464 ? -18.75 26.688 7.66 1 98.75 464 MET A N 1
ATOM 3643 C CA . MET A 1 464 ? -18.406 25.484 8.422 1 98.75 464 MET A CA 1
ATOM 3644 C C . MET A 1 464 ? -17.469 25.812 9.578 1 98.75 464 MET A C 1
ATOM 3646 O O . MET A 1 464 ? -17.641 25.312 10.688 1 98.75 464 MET A O 1
ATOM 3650 N N . TRP A 1 465 ? -16.484 26.625 9.367 1 98.81 465 TRP A N 1
ATOM 3651 C CA . TRP A 1 465 ? -15.523 27 10.406 1 98.81 465 TRP A CA 1
ATOM 3652 C C . TRP A 1 465 ? -16.219 27.766 11.531 1 98.81 465 TRP A C 1
ATOM 3654 O O . TRP A 1 465 ? -15.953 27.516 12.711 1 98.81 465 TRP A O 1
ATOM 3664 N N . THR A 1 466 ? -17.109 28.703 11.195 1 98.69 466 THR A N 1
ATOM 3665 C CA . THR A 1 466 ? -17.766 29.5 12.219 1 98.69 466 THR A CA 1
ATOM 3666 C C . THR A 1 466 ? -18.859 28.703 12.906 1 98.69 466 THR A C 1
ATOM 3668 O O . THR A 1 466 ? -19.109 28.875 14.102 1 98.69 466 THR A O 1
ATOM 3671 N N . ASN A 1 467 ? -19.578 27.797 12.164 1 98.69 467 ASN A N 1
ATOM 3672 C CA . ASN A 1 467 ? -20.5 26.875 12.812 1 98.69 467 ASN A CA 1
ATOM 3673 C C . ASN A 1 467 ? -19.781 26.016 13.859 1 98.69 467 ASN A C 1
ATOM 3675 O O . ASN A 1 467 ? -20.297 25.781 14.945 1 98.69 467 ASN A O 1
ATOM 3679 N N . PHE A 1 468 ? -18.641 25.578 13.453 1 98.81 468 PHE A N 1
ATOM 3680 C CA . PHE A 1 468 ? -17.844 24.797 14.391 1 98.81 468 PHE A CA 1
ATOM 3681 C C . PHE A 1 468 ? -17.531 25.594 15.648 1 98.81 468 PHE A C 1
ATOM 3683 O O . PHE A 1 468 ? -17.625 25.078 16.766 1 98.81 468 PHE A O 1
ATOM 3690 N N . ALA A 1 469 ? -17.109 26.828 15.5 1 98.69 469 ALA A N 1
ATOM 3691 C CA . ALA A 1 469 ? -16.812 27.688 16.625 1 98.69 469 ALA A CA 1
ATOM 3692 C C . ALA A 1 469 ? -18.047 27.922 17.5 1 98.69 469 ALA A C 1
ATOM 3694 O O . ALA A 1 469 ? -17.953 27.969 18.719 1 98.69 469 ALA A O 1
ATOM 3695 N N . LYS A 1 470 ? -19.234 28.016 16.891 1 98.12 470 LYS A N 1
ATOM 3696 C CA . LYS A 1 470 ? -20.484 28.344 17.578 1 98.12 470 LYS A CA 1
ATOM 3697 C C . LYS A 1 470 ? -21.062 27.109 18.266 1 98.12 470 LYS A C 1
ATOM 3699 O O . LYS A 1 470 ? -21.531 27.172 19.391 1 98.12 470 LYS A O 1
ATOM 3704 N N . TYR A 1 471 ? -20.953 25.906 17.516 1 97.88 471 TYR A N 1
ATOM 3705 C CA . TYR A 1 471 ? -21.797 24.781 17.922 1 97.88 471 TYR A CA 1
ATOM 3706 C C . TYR A 1 471 ? -20.969 23.531 18.172 1 97.88 471 TYR A C 1
ATOM 3708 O O . TYR A 1 471 ? -21.484 22.531 18.688 1 97.88 471 TYR A O 1
ATOM 3716 N N . GLY A 1 472 ? -19.734 23.578 17.844 1 98.25 472 GLY A N 1
ATOM 3717 C CA . GLY A 1 472 ? -18.938 22.359 17.891 1 98.25 472 GLY A CA 1
ATOM 3718 C C . GLY A 1 472 ? -19.234 21.406 16.75 1 98.25 472 GLY A C 1
ATOM 3719 O O . GLY A 1 472 ? -18.641 20.328 16.656 1 98.25 472 GLY A O 1
ATOM 3720 N N . ASP A 1 473 ? -20.141 21.812 15.883 1 98.38 473 ASP A N 1
ATOM 3721 C CA . ASP A 1 473 ? -20.562 21.078 14.688 1 98.38 473 ASP A CA 1
ATOM 3722 C C . ASP A 1 473 ? -20.5 21.984 13.453 1 98.38 473 ASP A C 1
ATOM 3724 O O . ASP A 1 473 ? -21.25 22.969 13.359 1 98.38 473 ASP A O 1
ATOM 3728 N N . PRO A 1 474 ? -19.641 21.641 12.469 1 98.62 474 PRO A N 1
ATOM 3729 C CA . PRO A 1 474 ? -19.531 22.5 11.289 1 98.62 474 PRO A CA 1
ATOM 3730 C C . PRO A 1 474 ? -20.797 22.516 10.438 1 98.62 474 PRO A C 1
ATOM 3732 O O . PRO A 1 474 ? -21 23.438 9.641 1 98.62 474 PRO A O 1
ATOM 3735 N N . THR A 1 475 ? -21.609 21.469 10.578 1 98.44 475 THR A N 1
ATOM 3736 C CA . THR A 1 475 ? -22.828 21.375 9.781 1 98.44 475 THR A CA 1
ATOM 3737 C C . THR A 1 475 ? -24.031 21.047 10.664 1 98.44 475 THR A C 1
ATOM 3739 O O . THR A 1 475 ? -24.703 20.031 10.453 1 98.44 475 THR A O 1
ATOM 3742 N N . PRO A 1 476 ? -24.344 21.938 11.562 1 97.31 476 PRO A N 1
ATOM 3743 C CA . PRO A 1 476 ? -25.484 21.672 12.438 1 97.31 476 PRO A CA 1
ATOM 3744 C C . PRO A 1 476 ? -26.797 21.547 11.672 1 97.31 476 PRO A C 1
ATOM 3746 O O . PRO A 1 476 ? -27.719 20.875 12.133 1 97.31 476 PRO A O 1
ATOM 3749 N N . SER A 1 477 ? -26.906 22.25 10.586 1 95.94 477 SER A N 1
ATOM 3750 C CA . SER A 1 477 ? -28.016 22.156 9.641 1 95.94 477 SER A CA 1
ATOM 3751 C C . SER A 1 477 ? -27.516 22.25 8.195 1 95.94 477 SER A C 1
ATOM 3753 O O . SER A 1 477 ? -26.453 22.797 7.938 1 95.94 477 SER A O 1
ATOM 3755 N N . LEU A 1 478 ? -28.266 21.672 7.363 1 95.62 478 LEU A N 1
ATOM 3756 C CA . LEU A 1 478 ? -27.891 21.734 5.957 1 95.62 478 LEU A CA 1
ATOM 3757 C C . LEU A 1 478 ? -28.344 23.031 5.312 1 95.62 478 LEU A C 1
ATOM 3759 O O . LEU A 1 478 ? -29.375 23.594 5.703 1 95.62 478 LEU A O 1
ATOM 3763 N N . SER A 1 479 ? -27.547 23.531 4.422 1 94.94 479 SER A N 1
ATOM 3764 C CA . SER A 1 479 ? -27.828 24.734 3.645 1 94.94 479 SER A CA 1
ATOM 3765 C C . SER A 1 479 ? -27.219 24.641 2.252 1 94.94 479 SER A C 1
ATOM 3767 O O . SER A 1 479 ? -26.562 23.656 1.919 1 94.94 479 SER A O 1
ATOM 3769 N N . ASP A 1 480 ? -27.422 25.656 1.44 1 93.44 480 ASP A N 1
ATOM 3770 C CA . ASP A 1 480 ? -26.812 25.703 0.116 1 93.44 480 ASP A CA 1
ATOM 3771 C C . ASP A 1 480 ? -25.281 25.734 0.215 1 93.44 480 ASP A C 1
ATOM 3773 O O . ASP A 1 480 ? -24.594 25.125 -0.595 1 93.44 480 ASP A O 1
ATOM 3777 N N . ALA A 1 481 ? -24.781 26.391 1.249 1 93.38 481 ALA A N 1
ATOM 3778 C CA . ALA A 1 481 ? -23.344 26.516 1.44 1 93.38 481 ALA A CA 1
ATOM 3779 C C . ALA A 1 481 ? -22.766 25.219 1.994 1 93.38 481 ALA A C 1
ATOM 3781 O O . ALA A 1 481 ? -21.609 24.875 1.701 1 93.38 481 ALA A O 1
ATOM 3782 N N . THR A 1 482 ? -23.516 24.516 2.773 1 95.69 482 THR A N 1
ATOM 3783 C CA . THR A 1 482 ? -23.062 23.281 3.402 1 95.69 482 THR A CA 1
ATOM 3784 C C . THR A 1 482 ? -24.062 22.156 3.166 1 95.69 482 THR A C 1
ATOM 3786 O O . THR A 1 482 ? -24.781 21.75 4.086 1 95.69 482 THR A O 1
ATOM 3789 N N . PRO A 1 483 ? -24.031 21.578 1.979 1 94.5 483 PRO A N 1
ATOM 3790 C CA . PRO A 1 483 ? -25.078 20.656 1.547 1 94.5 483 PRO A CA 1
ATOM 3791 C C . PRO A 1 483 ? -24.891 19.234 2.09 1 94.5 483 PRO A C 1
ATOM 3793 O O . PRO A 1 483 ? -25.75 18.375 1.897 1 94.5 483 PRO A O 1
ATOM 3796 N N . VAL A 1 484 ? -23.844 19 2.752 1 96.88 484 VAL A N 1
ATOM 3797 C CA . VAL A 1 484 ? -23.531 17.641 3.199 1 96.88 484 VAL A CA 1
ATOM 3798 C C . VAL A 1 484 ? -23.297 17.641 4.711 1 96.88 484 VAL A C 1
ATOM 3800 O O . VAL A 1 484 ? -22.625 18.516 5.246 1 96.88 484 VAL A O 1
ATOM 3803 N N . LYS A 1 485 ? -23.906 16.672 5.395 1 97.81 485 LYS A N 1
ATOM 3804 C CA . LYS A 1 485 ? -23.641 16.531 6.824 1 97.81 485 LYS A CA 1
ATOM 3805 C C . LYS A 1 485 ? -22.234 16 7.074 1 97.81 485 LYS A C 1
ATOM 3807 O O . LYS A 1 485 ? -21.859 14.938 6.582 1 97.81 485 LYS A O 1
ATOM 3812 N N . TRP A 1 486 ? -21.469 16.75 7.754 1 98.19 486 TRP A N 1
ATOM 3813 C CA . TRP A 1 486 ? -20.109 16.375 8.141 1 98.19 486 TRP A CA 1
ATOM 3814 C C . TRP A 1 486 ? -20.109 15.492 9.383 1 98.19 486 TRP A C 1
ATOM 3816 O O . TRP A 1 486 ? -20.172 15.992 10.508 1 98.19 486 TRP A O 1
ATOM 3826 N N . ARG A 1 487 ? -19.969 14.172 9.188 1 97 487 ARG A N 1
ATOM 3827 C CA . ARG A 1 487 ? -19.969 13.227 10.305 1 97 487 ARG A CA 1
ATOM 3828 C C . ARG A 1 487 ? -18.578 13.117 10.93 1 97 487 ARG A C 1
ATOM 3830 O O . ARG A 1 487 ? -17.578 13.047 10.219 1 97 487 ARG A O 1
ATOM 3837 N N . PRO A 1 488 ? -18.516 13.141 12.242 1 98.06 488 PRO A N 1
ATOM 3838 C CA . PRO A 1 488 ? -17.219 13.016 12.914 1 98.06 488 PRO A CA 1
ATOM 3839 C C . PRO A 1 488 ? -16.656 11.594 12.867 1 98.06 488 PRO A C 1
ATOM 3841 O O . PRO A 1 488 ? -17.375 10.656 12.516 1 98.06 488 PRO A O 1
ATOM 3844 N N . ALA A 1 489 ? -15.391 11.5 13.195 1 96.88 489 ALA A N 1
ATOM 3845 C CA . ALA A 1 489 ? -14.727 10.203 13.297 1 96.88 489 ALA A CA 1
ATOM 3846 C C . ALA A 1 489 ? -15.367 9.336 14.383 1 96.88 489 ALA A C 1
ATOM 3848 O O . ALA A 1 489 ? -15.797 9.852 15.422 1 96.88 489 ALA A O 1
ATOM 3849 N N . GLU A 1 490 ? -15.461 8.055 14.055 1 91.44 490 GLU A N 1
ATOM 3850 C CA . GLU A 1 490 ? -15.93 7.059 15.016 1 91.44 490 GLU A CA 1
ATOM 3851 C C . GLU A 1 490 ? -14.797 6.129 15.438 1 91.44 490 GLU A C 1
ATOM 3853 O O . GLU A 1 490 ? -13.633 6.371 15.109 1 91.44 490 GLU A O 1
ATOM 3858 N N . GLN A 1 491 ? -15.195 5.172 16.188 1 84 491 GLN A N 1
ATOM 3859 C CA . GLN A 1 491 ? -14.164 4.262 16.672 1 84 491 GLN A CA 1
ATOM 3860 C C . GLN A 1 491 ? -13.516 3.488 15.531 1 84 491 GLN A C 1
ATOM 3862 O O . GLN A 1 491 ? -12.297 3.307 15.516 1 84 491 GLN A O 1
ATOM 3867 N N . SER A 1 492 ? -14.305 3.111 14.602 1 85.81 492 SER A N 1
ATOM 3868 C CA . SER A 1 492 ? -13.719 2.271 13.562 1 85.81 492 SER A CA 1
ATOM 3869 C C . SER A 1 492 ? -13.883 2.902 12.18 1 85.81 492 SER A C 1
ATOM 3871 O O . SER A 1 492 ? -13.359 2.389 11.188 1 85.81 492 SER A O 1
ATOM 3873 N N . GLN A 1 493 ? -14.57 3.996 12.109 1 92.12 493 GLN A N 1
ATOM 3874 C CA . GLN A 1 493 ? -14.789 4.68 10.844 1 92.12 493 GLN A CA 1
ATOM 3875 C C . GLN A 1 493 ? -14.156 6.066 10.844 1 92.12 493 GLN A C 1
ATOM 3877 O O . GLN A 1 493 ? -14.172 6.762 11.859 1 92.12 493 GLN A O 1
ATOM 3882 N N . ARG A 1 494 ? -13.57 6.387 9.734 1 96.5 494 ARG A N 1
ATOM 3883 C CA . ARG A 1 494 ? -12.883 7.664 9.594 1 96.5 494 ARG A CA 1
ATOM 3884 C C . ARG A 1 494 ? -13.406 8.438 8.391 1 96.5 494 ARG A C 1
ATOM 3886 O O . ARG A 1 494 ? -12.711 8.562 7.379 1 96.5 494 ARG A O 1
ATOM 3893 N N . PRO A 1 495 ? -14.625 8.961 8.531 1 97.19 495 PRO A N 1
ATOM 3894 C CA . PRO A 1 495 ? -15.094 9.836 7.449 1 97.19 495 PRO A CA 1
ATOM 3895 C C . PRO A 1 495 ? -14.289 11.125 7.352 1 97.19 495 PRO A C 1
ATOM 3897 O O . PRO A 1 495 ? -13.68 11.562 8.336 1 97.19 495 PRO A O 1
ATOM 3900 N N . TYR A 1 496 ? -14.227 11.727 6.176 1 97.81 496 TYR A N 1
ATOM 3901 C CA . TYR A 1 496 ? -13.656 13.055 5.98 1 97.81 496 TYR A CA 1
ATOM 3902 C C . TYR A 1 496 ? -14.43 13.828 4.922 1 97.81 496 TYR A C 1
ATOM 3904 O O . TYR A 1 496 ? -15.031 13.234 4.023 1 97.81 496 TYR A O 1
ATOM 3912 N N . LEU A 1 497 ? -14.469 15.07 5.121 1 98.44 497 LEU A N 1
ATOM 3913 C CA . LEU A 1 497 ? -15.094 15.938 4.125 1 98.44 497 LEU A CA 1
ATOM 3914 C C . LEU A 1 497 ? -14.086 16.344 3.055 1 98.44 497 LEU A C 1
ATOM 3916 O O . LEU A 1 497 ? -13.07 16.969 3.361 1 98.44 497 LEU A O 1
ATOM 3920 N N . ASN A 1 498 ? -14.352 15.938 1.844 1 98.38 498 ASN A N 1
ATOM 3921 C CA . ASN A 1 498 ? -13.562 16.406 0.711 1 98.38 498 ASN A CA 1
ATOM 3922 C C . ASN A 1 498 ? -14.109 17.734 0.161 1 98.38 498 ASN A C 1
ATOM 3924 O O . ASN A 1 498 ? -15.188 17.75 -0.427 1 98.38 498 ASN A O 1
ATOM 3928 N N . ILE A 1 499 ? -13.344 18.766 0.414 1 98.38 499 ILE A N 1
ATOM 3929 C CA . ILE A 1 499 ? -13.766 20.094 -0.011 1 98.38 499 ILE A CA 1
ATOM 3930 C C . ILE A 1 499 ? -13.172 20.406 -1.385 1 98.38 499 ILE A C 1
ATOM 3932 O O . ILE A 1 499 ? -12.047 20.906 -1.486 1 98.38 499 ILE A O 1
ATOM 3936 N N . ASP A 1 500 ? -13.883 20.172 -2.342 1 97.69 500 ASP A N 1
ATOM 3937 C CA . ASP A 1 500 ? -13.594 20.422 -3.75 1 97.69 500 ASP A CA 1
ATOM 3938 C C . ASP A 1 500 ? -14.742 21.156 -4.434 1 97.69 500 ASP A C 1
ATOM 3940 O O . ASP A 1 500 ? -15.578 21.766 -3.762 1 97.69 500 ASP A O 1
ATOM 3944 N N . LYS A 1 501 ? -14.719 21.234 -5.727 1 96.25 501 LYS A N 1
ATOM 3945 C CA . LYS A 1 501 ? -15.828 21.859 -6.434 1 96.25 501 LYS A CA 1
ATOM 3946 C C . LYS A 1 501 ? -17.172 21.344 -5.926 1 96.25 501 LYS A C 1
ATOM 3948 O O . LYS A 1 501 ? -18.109 22.125 -5.738 1 96.25 501 LYS A O 1
ATOM 3953 N N . GLN A 1 502 ? -17.203 20.094 -5.762 1 96.06 502 GLN A N 1
ATOM 3954 C CA . GLN A 1 502 ? -18.312 19.469 -5.035 1 96.06 502 GLN A CA 1
ATOM 3955 C C . GLN A 1 502 ? -17.844 18.969 -3.664 1 96.06 502 GLN A C 1
ATOM 3957 O O . GLN A 1 502 ? -16.828 18.297 -3.553 1 96.06 502 GLN A O 1
ATOM 3962 N N . ILE A 1 503 ? -18.594 19.391 -2.637 1 97.69 503 ILE A N 1
ATOM 3963 C CA . ILE A 1 503 ? -18.281 18.953 -1.279 1 97.69 503 ILE A CA 1
ATOM 3964 C C . ILE A 1 503 ? -18.891 17.594 -1.007 1 97.69 503 ILE A C 1
ATOM 3966 O O . ILE A 1 503 ? -20.109 17.406 -1.145 1 97.69 503 ILE A O 1
ATOM 3970 N N . THR A 1 504 ? -18.062 16.594 -0.692 1 97.56 504 THR A N 1
ATOM 3971 C CA . THR A 1 504 ? -18.547 15.227 -0.483 1 97.56 504 THR A CA 1
ATOM 3972 C C . THR A 1 504 ? -18 14.656 0.823 1 97.56 504 THR A C 1
ATOM 3974 O O . THR A 1 504 ? -16.938 15.055 1.283 1 97.56 504 THR A O 1
ATOM 3977 N N . LEU A 1 505 ? -18.828 13.828 1.493 1 97.19 505 LEU A N 1
ATOM 3978 C CA . LEU A 1 505 ? -18.344 13.023 2.609 1 97.19 505 LEU A CA 1
ATOM 3979 C C . LEU A 1 505 ? -17.781 11.688 2.117 1 97.19 505 LEU A C 1
ATOM 3981 O O . LEU A 1 505 ? -18.484 10.922 1.461 1 97.19 505 LEU A O 1
ATOM 3985 N N . GLU A 1 506 ? -16.531 11.469 2.344 1 95.69 506 GLU A N 1
ATOM 3986 C CA . GLU A 1 506 ? -15.859 10.242 1.925 1 95.69 506 GLU A CA 1
ATOM 3987 C C . GLU A 1 506 ? -15.266 9.5 3.121 1 95.69 506 GLU A C 1
ATOM 3989 O O . GLU A 1 506 ? -15.492 9.891 4.27 1 95.69 506 GLU A O 1
ATOM 3994 N N . SER A 1 507 ? -14.742 8.273 2.754 1 91.81 507 SER A N 1
ATOM 3995 C CA . SER A 1 507 ? -14.273 7.496 3.895 1 91.81 507 SER A CA 1
ATOM 3996 C C . SER A 1 507 ? -12.781 7.191 3.779 1 91.81 507 SER A C 1
ATOM 3998 O O . SER A 1 507 ? -12.312 6.738 2.732 1 91.81 507 SER A O 1
ATOM 4000 N N . ARG A 1 508 ? -12.047 7.516 4.852 1 93.62 508 ARG A N 1
ATOM 4001 C CA . ARG A 1 508 ? -10.648 7.195 5.086 1 93.62 508 ARG A CA 1
ATOM 4002 C C . ARG A 1 508 ? -9.773 7.688 3.938 1 93.62 508 ARG A C 1
ATOM 4004 O O . ARG A 1 508 ? -9.43 6.922 3.035 1 93.62 508 ARG A O 1
ATOM 4011 N N . ALA A 1 509 ? -9.289 8.844 4.07 1 95 509 ALA A N 1
ATOM 4012 C CA . ALA A 1 509 ? -8.492 9.508 3.041 1 95 509 ALA A CA 1
ATOM 4013 C C . ALA A 1 509 ? -7.199 8.742 2.768 1 95 509 ALA A C 1
ATOM 4015 O O . ALA A 1 509 ? -6.488 8.367 3.701 1 95 509 ALA A O 1
ATOM 4016 N N . PHE A 1 510 ? -6.902 8.562 1.444 1 97.69 510 PHE A N 1
ATOM 4017 C CA . PHE A 1 510 ? -5.668 7.914 1.021 1 97.69 510 PHE A CA 1
ATOM 4018 C C . PHE A 1 510 ? -5.469 6.594 1.76 1 97.69 510 PHE A C 1
ATOM 4020 O O . PHE A 1 510 ? -4.383 6.316 2.266 1 97.69 510 PHE A O 1
ATOM 4027 N N . HIS A 1 511 ? -6.555 5.762 1.84 1 97.44 511 HIS A N 1
ATOM 4028 C CA . HIS A 1 511 ? -6.625 4.609 2.73 1 97.44 511 HIS A CA 1
ATOM 4029 C C . HIS A 1 511 ? -5.488 3.633 2.457 1 97.44 511 HIS A C 1
ATOM 4031 O O . HIS A 1 511 ? -4.91 3.066 3.389 1 97.44 511 HIS A O 1
ATOM 4037 N N . ASP A 1 512 ? -5.09 3.387 1.184 1 98 512 ASP A N 1
ATOM 4038 C CA . ASP A 1 512 ? -4.047 2.422 0.854 1 98 512 ASP A CA 1
ATOM 4039 C C . ASP A 1 512 ? -2.678 2.912 1.32 1 98 512 ASP A C 1
ATOM 4041 O O . ASP A 1 512 ? -1.955 2.189 2.008 1 98 512 ASP A O 1
ATOM 4045 N N . ARG A 1 513 ? -2.375 4.227 1.043 1 98.62 513 ARG A N 1
ATOM 4046 C CA . ARG A 1 513 ? -1.087 4.789 1.439 1 98.62 513 ARG A CA 1
ATOM 4047 C C . ARG A 1 513 ? -0.977 4.887 2.957 1 98.62 513 ARG A C 1
ATOM 4049 O O . ARG A 1 513 ? 0.073 4.586 3.529 1 98.62 513 ARG A O 1
ATOM 4056 N N . MET A 1 514 ? -2.078 5.25 3.652 1 98.38 514 MET A N 1
ATOM 4057 C CA . MET A 1 514 ? -2.074 5.328 5.109 1 98.38 514 MET A CA 1
ATOM 4058 C C . MET A 1 514 ? -1.893 3.947 5.73 1 98.38 514 MET A C 1
ATOM 4060 O O . MET A 1 514 ? -1.183 3.795 6.727 1 98.38 514 MET A O 1
ATOM 4064 N N . ALA A 1 515 ? -2.535 2.928 5.121 1 98.44 515 ALA A N 1
ATOM 4065 C CA . ALA A 1 515 ? -2.393 1.565 5.633 1 98.44 515 ALA A CA 1
ATOM 4066 C C . ALA A 1 515 ? -0.961 1.065 5.469 1 98.44 515 ALA A C 1
ATOM 4068 O O . ALA A 1 515 ? -0.437 0.371 6.344 1 98.44 515 ALA A O 1
ATOM 4069 N N . PHE A 1 516 ? -0.306 1.377 4.34 1 98.69 516 PHE A N 1
ATOM 4070 C CA . PHE A 1 516 ? 1.096 1.029 4.141 1 98.69 516 PHE A CA 1
ATOM 4071 C C . PHE A 1 516 ? 1.962 1.621 5.246 1 98.69 516 PHE A C 1
ATOM 4073 O O . PHE A 1 516 ? 2.773 0.917 5.852 1 98.69 516 PHE A O 1
ATOM 4080 N N . TRP A 1 517 ? 1.745 2.916 5.504 1 98.5 517 TRP A N 1
ATOM 4081 C CA . TRP A 1 517 ? 2.557 3.584 6.516 1 98.5 517 TRP A CA 1
ATOM 4082 C C . TRP A 1 517 ? 2.242 3.045 7.906 1 98.5 517 TRP A C 1
ATOM 4084 O O . TRP A 1 517 ? 3.127 2.963 8.766 1 98.5 517 TRP A O 1
ATOM 4094 N N . ASP A 1 518 ? 0.977 2.637 8.203 1 97.88 518 ASP A N 1
ATOM 4095 C CA . ASP A 1 518 ? 0.636 2.021 9.484 1 97.88 518 ASP A CA 1
ATOM 4096 C C . ASP A 1 518 ? 1.495 0.786 9.742 1 97.88 518 ASP A C 1
ATOM 4098 O O . ASP A 1 518 ? 2.061 0.633 10.828 1 97.88 518 ASP A O 1
ATOM 4102 N N . VAL A 1 519 ? 1.596 -0.044 8.711 1 98.31 519 VAL A N 1
ATOM 4103 C CA . VAL A 1 519 ? 2.342 -1.288 8.875 1 98.31 519 VAL A CA 1
ATOM 4104 C C . VAL A 1 519 ? 3.838 -0.991 8.922 1 98.31 519 VAL A C 1
ATOM 4106 O O . VAL A 1 519 ? 4.574 -1.585 9.711 1 98.31 519 VAL A O 1
ATOM 4109 N N . TYR A 1 520 ? 4.316 -0.078 8.078 1 98.25 520 TYR A N 1
ATOM 4110 C CA . TYR A 1 520 ? 5.73 0.287 8.031 1 98.25 520 TYR A CA 1
ATOM 4111 C C . TYR A 1 520 ? 6.191 0.85 9.375 1 98.25 520 TYR A C 1
ATOM 4113 O O . TYR A 1 520 ? 7.234 0.445 9.898 1 98.25 520 TYR A O 1
ATOM 4121 N N . TYR A 1 521 ? 5.41 1.782 9.961 1 96.56 521 TYR A N 1
ATOM 4122 C CA . TYR A 1 521 ? 5.762 2.391 11.242 1 96.56 521 TYR A CA 1
ATOM 4123 C C . TYR A 1 521 ? 5.727 1.36 12.367 1 96.56 521 TYR A C 1
ATOM 4125 O O . TYR A 1 521 ? 6.551 1.402 13.281 1 96.56 521 TYR A O 1
ATOM 4133 N N . LYS A 1 522 ? 4.773 0.452 12.328 1 96.25 522 LYS A N 1
ATOM 4134 C CA . LYS A 1 522 ? 4.703 -0.6 13.336 1 96.25 522 LYS A CA 1
ATOM 4135 C C . LYS A 1 522 ? 5.918 -1.523 13.258 1 96.25 522 LYS A C 1
ATOM 4137 O O . LYS A 1 522 ? 6.484 -1.9 14.281 1 96.25 522 LYS A O 1
ATOM 4142 N N . LEU A 1 523 ? 6.277 -1.902 12.023 1 97.19 523 LEU A N 1
ATOM 4143 C CA . LEU A 1 523 ? 7.402 -2.805 11.805 1 97.19 523 LEU A CA 1
ATOM 4144 C C . LEU A 1 523 ? 8.695 -2.201 12.344 1 97.19 523 LEU A C 1
ATOM 4146 O O . LEU A 1 523 ? 9.523 -2.908 12.93 1 97.19 523 LEU A O 1
ATOM 4150 N N . TYR A 1 524 ? 8.859 -0.891 12.172 1 97.06 524 TYR A N 1
ATOM 4151 C CA . TYR A 1 524 ? 10.133 -0.269 12.523 1 97.06 524 TYR A CA 1
ATOM 4152 C C . TYR A 1 524 ? 9.961 0.708 13.68 1 97.06 524 TYR A C 1
ATOM 4154 O O . TYR A 1 524 ? 10.664 1.723 13.75 1 97.06 524 TYR A O 1
ATOM 4162 N N . ALA A 1 525 ? 9.039 0.492 14.547 1 94.88 525 ALA A N 1
ATOM 4163 C CA . ALA A 1 525 ? 8.727 1.352 15.688 1 94.88 525 ALA A CA 1
ATOM 4164 C C . ALA A 1 525 ? 9.969 1.585 16.547 1 94.88 525 ALA A C 1
ATOM 4166 O O . ALA A 1 525 ? 10.188 2.691 17.047 1 94.88 525 ALA A O 1
ATOM 4167 N N . ASP A 1 526 ? 10.781 0.597 16.641 1 93.62 526 ASP A N 1
ATOM 4168 C CA . ASP A 1 526 ? 11.945 0.659 17.516 1 93.62 526 ASP A CA 1
ATOM 4169 C C . ASP A 1 526 ? 13.023 1.574 16.938 1 93.62 526 ASP A C 1
ATOM 4171 O O . ASP A 1 526 ? 13.961 1.957 17.641 1 93.62 526 ASP A O 1
ATOM 4175 N N . LYS A 1 527 ? 12.891 1.991 15.711 1 94.88 527 LYS A N 1
ATOM 4176 C CA . LYS A 1 527 ? 13.906 2.805 15.047 1 94.88 527 LYS A CA 1
ATOM 4177 C C . LYS A 1 527 ? 13.469 4.262 14.945 1 94.88 527 LYS A C 1
ATOM 4179 O O . LYS A 1 527 ? 14.211 5.109 14.438 1 94.88 527 LYS A O 1
ATOM 4184 N N . ILE A 1 528 ? 12.25 4.613 15.414 1 93.62 528 ILE A N 1
ATOM 4185 C CA . ILE A 1 528 ? 11.727 5.969 15.336 1 93.62 528 ILE A CA 1
ATOM 4186 C C . ILE A 1 528 ? 12.422 6.859 16.359 1 93.62 528 ILE A C 1
ATOM 4188 O O . ILE A 1 528 ? 12.484 6.516 17.547 1 93.62 528 ILE A O 1
ATOM 4192 N N . LYS A 1 529 ? 12.828 7.945 15.875 1 90.31 529 LYS A N 1
ATOM 4193 C CA . LYS A 1 529 ? 13.508 8.906 16.734 1 90.31 529 LYS A CA 1
ATOM 4194 C C . LYS A 1 529 ? 12.617 9.336 17.891 1 90.31 529 LYS A C 1
ATOM 4196 O O . LYS A 1 529 ? 11.461 9.711 17.688 1 90.31 529 LYS A O 1
ATOM 4201 N N . GLY A 1 530 ? 13.125 9.203 19.094 1 88 530 GLY A N 1
ATOM 4202 C CA . GLY A 1 530 ? 12.469 9.734 20.281 1 88 530 GLY A CA 1
ATOM 4203 C C . GLY A 1 530 ? 11.367 8.836 20.797 1 88 530 GLY A C 1
ATOM 4204 O O . GLY A 1 530 ? 10.789 9.102 21.859 1 88 530 GLY A O 1
ATOM 4205 N N . TYR A 1 531 ? 11.008 7.746 20.062 1 91.56 531 TYR A N 1
ATOM 4206 C CA . TYR A 1 531 ? 9.922 6.871 20.469 1 91.56 531 TYR A CA 1
ATOM 4207 C C . TYR A 1 531 ? 10.367 5.934 21.594 1 91.56 531 TYR A C 1
ATOM 4209 O O . TYR A 1 531 ? 11.398 5.27 21.484 1 91.56 531 TYR A O 1
ATOM 4217 N N . ARG A 1 532 ? 9.633 5.879 22.656 1 87.62 532 ARG A N 1
ATOM 4218 C CA . ARG A 1 532 ? 10.016 5.074 23.812 1 87.62 532 ARG A CA 1
ATOM 4219 C C . ARG A 1 532 ? 9.156 3.818 23.922 1 87.62 532 ARG A C 1
ATOM 4221 O O . ARG A 1 532 ? 9.312 3.025 24.844 1 87.62 532 ARG A O 1
ATOM 4228 N N . GLY A 1 533 ? 8.328 3.395 23.016 1 77.81 533 GLY A N 1
ATOM 4229 C CA . GLY A 1 533 ? 7.512 2.193 23.031 1 77.81 533 GLY A CA 1
ATOM 4230 C C . GLY A 1 533 ? 6.199 2.377 23.766 1 77.81 533 GLY A C 1
ATOM 4231 O O . GLY A 1 533 ? 6.023 3.354 24.5 1 77.81 533 GLY A O 1
ATOM 4232 N N . ASP A 1 534 ? 5.059 1.759 23.406 1 64.25 534 ASP A N 1
ATOM 4233 C CA . ASP A 1 534 ? 3.742 1.849 24.031 1 64.25 534 ASP A CA 1
ATOM 4234 C C . ASP A 1 534 ? 3.826 1.591 25.531 1 64.25 534 ASP A C 1
ATOM 4236 O O . ASP A 1 534 ? 2.941 2.004 26.281 1 64.25 534 ASP A O 1
ATOM 4240 N N . GLY A 1 535 ? 4.672 0.852 26.094 1 45.28 535 GLY A N 1
ATOM 4241 C CA . GLY A 1 535 ? 4.773 0.48 27.5 1 45.28 535 GLY A CA 1
ATOM 4242 C C . GLY A 1 535 ? 5.391 1.565 28.359 1 45.28 535 GLY A C 1
ATOM 4243 O O . GLY A 1 535 ? 5.625 1.36 29.547 1 45.28 535 GLY A O 1
ATOM 4244 N N . SER A 1 536 ? 6.012 2.598 27.953 1 37.22 536 SER A N 1
ATOM 4245 C CA . SER A 1 536 ? 6.664 3.453 28.938 1 37.22 536 SER A CA 1
ATOM 4246 C C . SER A 1 536 ? 5.648 4.301 29.703 1 37.22 536 SER A C 1
ATOM 4248 O O . SER A 1 536 ? 5.008 5.18 29.125 1 37.22 536 SER A O 1
ATOM 4250 N N . GLU A 1 537 ? 4.75 3.787 30.453 1 32.72 537 GLU A N 1
ATOM 4251 C CA . GLU A 1 537 ? 4.184 4.504 31.594 1 32.72 537 GLU A CA 1
ATOM 4252 C C . GLU A 1 537 ? 5.215 5.434 32.219 1 32.72 537 GLU A C 1
ATOM 4254 O O . GLU A 1 537 ? 6.387 5.078 32.344 1 32.72 537 GLU A O 1
ATOM 4259 N N . MET B 1 1 ? -5.012 -43.469 -90.438 1 20.5 1 MET B N 1
ATOM 4260 C CA . MET B 1 1 ? -3.871 -43.656 -89.5 1 20.5 1 MET B CA 1
ATOM 4261 C C . MET B 1 1 ? -4.09 -42.969 -88.188 1 20.5 1 MET B C 1
ATOM 4263 O O . MET B 1 1 ? -3.162 -42.875 -87.375 1 20.5 1 MET B O 1
ATOM 4267 N N . LYS B 1 2 ? -5.188 -42.188 -88.125 1 30.39 2 LYS B N 1
ATOM 4268 C CA . LYS B 1 2 ? -5.102 -40.875 -87.562 1 30.39 2 LYS B CA 1
ATOM 4269 C C . LYS B 1 2 ? -4.812 -40.969 -86.062 1 30.39 2 LYS B C 1
ATOM 4271 O O . LYS B 1 2 ? -5.723 -40.875 -85.188 1 30.39 2 LYS B O 1
ATOM 4276 N N . THR B 1 3 ? -4.066 -42.219 -85.5 1 26.7 3 THR B N 1
ATOM 4277 C CA . THR B 1 3 ? -4.242 -42.875 -84.188 1 26.7 3 THR B CA 1
ATOM 4278 C C . THR B 1 3 ? -3.58 -42.094 -83.125 1 26.7 3 THR B C 1
ATOM 4280 O O . THR B 1 3 ? -2.352 -42.062 -83 1 26.7 3 THR B O 1
ATOM 4283 N N . LEU B 1 4 ? -3.949 -40.812 -82.875 1 42 4 LEU B N 1
ATOM 4284 C CA . LEU B 1 4 ? -3.404 -40.094 -81.75 1 42 4 LEU B CA 1
ATOM 4285 C C . LEU B 1 4 ? -3.584 -40.906 -80.438 1 42 4 LEU B C 1
ATOM 4287 O O . LEU B 1 4 ? -4.715 -41.156 -80 1 42 4 LEU B O 1
ATOM 4291 N N . PRO B 1 5 ? -2.752 -42 -80.25 1 32.5 5 PRO B N 1
ATOM 4292 C CA . PRO B 1 5 ? -3.045 -42.969 -79.188 1 32.5 5 PRO B CA 1
ATOM 4293 C C . PRO B 1 5 ? -3.301 -42.312 -77.812 1 32.5 5 PRO B C 1
ATOM 4295 O O . PRO B 1 5 ? -3.025 -41.125 -77.625 1 32.5 5 PRO B O 1
ATOM 4298 N N . LEU B 1 6 ? -3.488 -43.219 -76.75 1 35.84 6 LEU B N 1
ATOM 4299 C CA . LEU B 1 6 ? -3.941 -43.625 -75.438 1 35.84 6 LEU B CA 1
ATOM 4300 C C . LEU B 1 6 ? -3.064 -43.031 -74.375 1 35.84 6 LEU B C 1
ATOM 4302 O O . LEU B 1 6 ? -2.332 -43.75 -73.688 1 35.84 6 LEU B O 1
ATOM 4306 N N . LEU B 1 7 ? -2.26 -42 -74.688 1 39.06 7 LEU B N 1
ATOM 4307 C CA . LEU B 1 7 ? -1.312 -41.625 -73.625 1 39.06 7 LEU B CA 1
ATOM 4308 C C . LEU B 1 7 ? -2.043 -41.156 -72.375 1 39.06 7 LEU B C 1
ATOM 4310 O O . LEU B 1 7 ? -1.411 -40.688 -71.438 1 39.06 7 LEU B O 1
ATOM 4314 N N . LEU B 1 8 ? -3.387 -41.125 -72.5 1 36 8 LEU B N 1
ATOM 4315 C CA . LEU B 1 8 ? -4.027 -40.375 -71.438 1 36 8 LEU B CA 1
ATOM 4316 C C . LEU B 1 8 ? -3.762 -41 -70.062 1 36 8 LEU B C 1
ATOM 4318 O O . LEU B 1 8 ? -3.721 -40.312 -69.062 1 36 8 LEU B O 1
ATOM 4322 N N . LEU B 1 9 ? -4.016 -42.344 -70 1 34.81 9 LEU B N 1
ATOM 4323 C CA . LEU B 1 9 ? -4.562 -42.781 -68.688 1 34.81 9 LEU B CA 1
ATOM 4324 C C . LEU B 1 9 ? -3.459 -42.906 -67.625 1 34.81 9 LEU B C 1
ATOM 4326 O O . LEU B 1 9 ? -3.613 -43.656 -66.688 1 34.81 9 LEU B O 1
ATOM 4330 N N . LEU B 1 10 ? -2.189 -42.75 -68.062 1 34.72 10 LEU B N 1
ATOM 4331 C CA . LEU B 1 10 ? -1.324 -43.062 -66.938 1 34.72 10 LEU B CA 1
ATOM 4332 C C . LEU B 1 10 ? -1.604 -42.125 -65.75 1 34.72 10 LEU B C 1
ATOM 4334 O O . LEU B 1 10 ? -1.018 -41.031 -65.625 1 34.72 10 LEU B O 1
ATOM 4338 N N . LEU B 1 11 ? -2.828 -41.625 -65.688 1 36.53 11 LEU B N 1
ATOM 4339 C CA . LEU B 1 11 ? -3.008 -40.906 -64.438 1 36.53 11 LEU B CA 1
ATOM 4340 C C . LEU B 1 11 ? -2.467 -41.75 -63.25 1 36.53 11 LEU B C 1
ATOM 4342 O O . LEU B 1 11 ? -2.822 -42.906 -63.125 1 36.53 11 LEU B O 1
ATOM 4346 N N . LYS B 1 12 ? -1.34 -41.281 -62.594 1 37.94 12 LYS B N 1
ATOM 4347 C CA . LYS B 1 12 ? -0.552 -41.594 -61.406 1 37.94 12 LYS B CA 1
ATOM 4348 C C . LYS B 1 12 ? -1.453 -42 -60.25 1 37.94 12 LYS B C 1
ATOM 4350 O O . LYS B 1 12 ? -2.219 -41.156 -59.75 1 37.94 12 LYS B O 1
ATOM 4355 N N . CYS B 1 13 ? -2.061 -43.156 -60.281 1 34.81 13 CYS B N 1
ATOM 4356 C CA . CYS B 1 13 ? -2.385 -43.656 -58.969 1 34.81 13 CYS B CA 1
ATOM 4357 C C . CYS B 1 13 ? -1.263 -43.344 -57.969 1 34.81 13 CYS B C 1
ATOM 4359 O O . CYS B 1 13 ? -0.301 -44.125 -57.875 1 34.81 13 CYS B O 1
ATOM 4361 N N . ILE B 1 14 ? -0.68 -42.188 -57.969 1 36.72 14 ILE B N 1
ATOM 4362 C CA . ILE B 1 14 ? 0.044 -41.969 -56.719 1 36.72 14 ILE B CA 1
ATOM 4363 C C . ILE B 1 14 ? -0.733 -42.562 -55.562 1 36.72 14 ILE B C 1
ATOM 4365 O O . ILE B 1 14 ? -1.777 -42.031 -55.156 1 36.72 14 ILE B O 1
ATOM 4369 N N . GLU B 1 15 ? -1.001 -43.875 -55.656 1 34.69 15 GLU B N 1
ATOM 4370 C CA . GLU B 1 15 ? -1.425 -44.5 -54.406 1 34.69 15 GLU B CA 1
ATOM 4371 C C . GLU B 1 15 ? -0.798 -43.812 -53.188 1 34.69 15 GLU B C 1
ATOM 4373 O O . GLU B 1 15 ? 0.397 -43.5 -53.188 1 34.69 15 GLU B O 1
ATOM 4378 N N . ALA B 1 16 ? -1.56 -43.094 -52.406 1 40.56 16 ALA B N 1
ATOM 4379 C CA . ALA B 1 16 ? -1.23 -42.656 -51.031 1 40.56 16 ALA B CA 1
ATOM 4380 C C . ALA B 1 16 ? -0.336 -43.688 -50.375 1 40.56 16 ALA B C 1
ATOM 4382 O O . ALA B 1 16 ? -0.732 -44.844 -50.188 1 40.56 16 ALA B O 1
ATOM 4383 N N . LEU B 1 17 ? 0.873 -43.875 -50.656 1 39.53 17 LEU B N 1
ATOM 4384 C CA . LEU B 1 17 ? 1.688 -44.656 -49.75 1 39.53 17 LEU B CA 1
ATOM 4385 C C . LEU B 1 17 ? 1.067 -44.688 -48.375 1 39.53 17 LEU B C 1
ATOM 4387 O O . LEU B 1 17 ? 0.682 -43.656 -47.812 1 39.53 17 LEU B O 1
ATOM 4391 N N . PRO B 1 18 ? 0.424 -45.75 -47.969 1 40.97 18 PRO B N 1
ATOM 4392 C CA . PRO B 1 18 ? -0.124 -45.844 -46.625 1 40.97 18 PRO B CA 1
ATOM 4393 C C . PRO B 1 18 ? 0.734 -45.125 -45.562 1 40.97 18 PRO B C 1
ATOM 4395 O O . PRO B 1 18 ? 1.965 -45.188 -45.625 1 40.97 18 PRO B O 1
ATOM 4398 N N . ARG B 1 19 ? 0.379 -44 -45.062 1 51.81 19 ARG B N 1
ATOM 4399 C CA . ARG B 1 19 ? 1.007 -43.344 -43.938 1 51.81 19 ARG B CA 1
ATOM 4400 C C . ARG B 1 19 ? 1.517 -44.344 -42.906 1 51.81 19 ARG B C 1
ATOM 4402 O O . ARG B 1 19 ? 0.729 -45.062 -42.312 1 51.81 19 ARG B O 1
ATOM 4409 N N . VAL B 1 20 ? 2.68 -45 -43.125 1 61.25 20 VAL B N 1
ATOM 4410 C CA . VAL B 1 20 ? 3.305 -45.938 -42.188 1 61.25 20 VAL B CA 1
ATOM 4411 C C . VAL B 1 20 ? 3.297 -45.375 -40.781 1 61.25 20 VAL B C 1
ATOM 4413 O O . VAL B 1 20 ? 3.693 -44.219 -40.562 1 61.25 20 VAL B O 1
ATOM 4416 N N . ASP B 1 21 ? 2.619 -46.062 -39.875 1 78 21 ASP B N 1
ATOM 4417 C CA . ASP B 1 21 ? 2.586 -45.688 -38.469 1 78 21 ASP B CA 1
ATOM 4418 C C . ASP B 1 21 ? 3.998 -45.594 -37.875 1 78 21 ASP B C 1
ATOM 4420 O O . ASP B 1 21 ? 4.84 -46.469 -38.156 1 78 21 ASP B O 1
ATOM 4424 N N . PRO B 1 22 ? 4.266 -44.469 -37.281 1 90.56 22 PRO B N 1
ATOM 4425 C CA . PRO B 1 22 ? 5.594 -44.312 -36.688 1 90.56 22 PRO B CA 1
ATOM 4426 C C . PRO B 1 22 ? 5.902 -45.406 -35.656 1 90.56 22 PRO B C 1
ATOM 4428 O O . PRO B 1 22 ? 5.035 -45.75 -34.844 1 90.56 22 PRO B O 1
ATOM 4431 N N . LEU B 1 23 ? 7 -46.094 -35.75 1 94.5 23 LEU B N 1
ATOM 4432 C CA . LEU B 1 23 ? 7.516 -47.094 -34.844 1 94.5 23 LEU B CA 1
ATOM 4433 C C . LEU B 1 23 ? 8.852 -46.656 -34.25 1 94.5 23 LEU B C 1
ATOM 4435 O O . LEU B 1 23 ? 9.781 -46.312 -34.969 1 94.5 23 LEU B O 1
ATOM 4439 N N . VAL B 1 24 ? 8.914 -46.594 -32.906 1 95.56 24 VAL B N 1
ATOM 4440 C CA . VAL B 1 24 ? 10.109 -46.125 -32.25 1 95.56 24 VAL B CA 1
ATOM 4441 C C . VAL B 1 24 ? 10.633 -47.188 -31.281 1 95.56 24 VAL B C 1
ATOM 4443 O O . VAL B 1 24 ? 9.859 -47.781 -30.531 1 95.56 24 VAL B O 1
ATOM 4446 N N . GLU B 1 25 ? 11.898 -47.469 -31.297 1 95.94 25 GLU B N 1
ATOM 4447 C CA . GLU B 1 25 ? 12.555 -48.344 -30.328 1 95.94 25 GLU B CA 1
ATOM 4448 C C . GLU B 1 25 ? 13.094 -47.562 -29.141 1 95.94 25 GLU B C 1
ATOM 4450 O O . GLU B 1 25 ? 14.023 -46.75 -29.281 1 95.94 25 GLU B O 1
ATOM 4455 N N . THR B 1 26 ? 12.469 -47.812 -28 1 96.38 26 THR B N 1
ATOM 4456 C CA . THR B 1 26 ? 12.859 -47.094 -26.781 1 96.38 26 THR B CA 1
ATOM 4457 C C . THR B 1 26 ? 13.484 -48.062 -25.781 1 96.38 26 THR B C 1
ATOM 4459 O O . THR B 1 26 ? 13.391 -49.281 -25.953 1 96.38 26 THR B O 1
ATOM 4462 N N . PRO B 1 27 ? 14.141 -47.5 -24.719 1 95.38 27 PRO B N 1
ATOM 4463 C CA . PRO B 1 27 ? 14.609 -48.375 -23.641 1 95.38 27 PRO B CA 1
ATOM 4464 C C . PRO B 1 27 ? 13.477 -49.188 -23 1 95.38 27 PRO B C 1
ATOM 4466 O O . PRO B 1 27 ? 13.711 -50.281 -22.469 1 95.38 27 PRO B O 1
ATOM 4469 N N . SER B 1 28 ? 12.219 -48.719 -23.141 1 95.88 28 SER B N 1
ATOM 4470 C CA . SER B 1 28 ? 11.062 -49.375 -22.562 1 95.88 28 SER B CA 1
ATOM 4471 C C . SER B 1 28 ? 10.484 -50.406 -23.531 1 95.88 28 SER B C 1
ATOM 4473 O O . SER B 1 28 ? 9.547 -51.125 -23.188 1 95.88 28 SER B O 1
ATOM 4475 N N . GLY B 1 29 ? 10.984 -50.406 -24.75 1 96.69 29 GLY B N 1
ATOM 4476 C CA . GLY B 1 29 ? 10.461 -51.281 -25.766 1 96.69 29 GLY B CA 1
ATOM 4477 C C . GLY B 1 29 ? 9.969 -50.562 -27 1 96.69 29 GLY B C 1
ATOM 4478 O O . GLY B 1 29 ? 10.172 -49.344 -27.141 1 96.69 29 GLY B O 1
ATOM 4479 N N . LEU B 1 30 ? 9.359 -51.375 -27.875 1 97.25 30 LEU B N 1
ATOM 4480 C CA . LEU B 1 30 ? 8.844 -50.812 -29.125 1 97.25 30 LEU B CA 1
ATOM 4481 C C . LEU B 1 30 ? 7.488 -50.156 -28.922 1 97.25 30 LEU B C 1
ATOM 4483 O O . LEU B 1 30 ? 6.59 -50.75 -28.312 1 97.25 30 LEU B O 1
ATOM 4487 N N . ILE B 1 31 ? 7.41 -48.906 -29.438 1 97.69 31 ILE B N 1
ATOM 4488 C CA . ILE B 1 31 ? 6.168 -48.156 -29.328 1 97.69 31 ILE B CA 1
ATOM 4489 C C . ILE B 1 31 ? 5.715 -47.719 -30.703 1 97.69 31 ILE B C 1
ATOM 4491 O O . ILE B 1 31 ? 6.465 -47.031 -31.422 1 97.69 31 ILE B O 1
ATOM 4495 N N . ARG B 1 32 ? 4.473 -48.094 -31.094 1 97.44 32 ARG B N 1
ATOM 4496 C CA . ARG B 1 32 ? 3.877 -47.688 -32.344 1 97.44 32 ARG B CA 1
ATOM 4497 C C . ARG B 1 32 ? 2.857 -46.562 -32.125 1 97.44 32 ARG B C 1
ATOM 4499 O O . ARG B 1 32 ? 1.983 -46.688 -31.281 1 97.44 32 ARG B O 1
ATOM 4506 N N . GLY B 1 33 ? 3.082 -45.531 -32.906 1 96.88 33 GLY B N 1
ATOM 4507 C CA . GLY B 1 33 ? 2.178 -44.375 -32.781 1 96.88 33 GLY B CA 1
ATOM 4508 C C . GLY B 1 33 ? 1.294 -44.188 -33.969 1 96.88 33 GLY B C 1
ATOM 4509 O O . GLY B 1 33 ? 1.081 -45.125 -34.75 1 96.88 33 GLY B O 1
ATOM 4510 N N . LEU B 1 34 ? 0.635 -42.938 -34 1 95.38 34 LEU B N 1
ATOM 4511 C CA . LEU B 1 34 ? -0.237 -42.5 -35.094 1 95.38 34 LEU B CA 1
ATOM 4512 C C . LEU B 1 34 ? 0.288 -41.219 -35.719 1 95.38 34 LEU B C 1
ATOM 4514 O O . LEU B 1 34 ? 0.931 -40.406 -35.031 1 95.38 34 LEU B O 1
ATOM 4518 N N . GLN B 1 35 ? 0.025 -41.125 -36.969 1 94.06 35 GLN B N 1
ATOM 4519 C CA . GLN B 1 35 ? 0.25 -39.812 -37.594 1 94.06 35 GLN B CA 1
ATOM 4520 C C . GLN B 1 35 ? -0.924 -38.875 -37.312 1 94.06 35 GLN B C 1
ATOM 4522 O O . GLN B 1 35 ? -2.082 -39.281 -37.344 1 94.06 35 GLN B O 1
ATOM 4527 N N . SER B 1 36 ? -0.558 -37.656 -37.062 1 91.5 36 SER B N 1
ATOM 4528 C CA . SER B 1 36 ? -1.625 -36.656 -36.906 1 91.5 36 SER B CA 1
ATOM 4529 C C . SER B 1 36 ? -2.479 -36.562 -38.156 1 91.5 36 SER B C 1
ATOM 4531 O O . SER B 1 36 ? -2.041 -36.938 -39.25 1 91.5 36 SER B O 1
ATOM 4533 N N . GLN B 1 37 ? -3.697 -36 -37.969 1 84.56 37 GLN B N 1
ATOM 4534 C CA . GLN B 1 37 ? -4.621 -35.938 -39.094 1 84.56 37 GLN B CA 1
ATOM 4535 C C . GLN B 1 37 ? -4.027 -35.094 -40.25 1 84.56 37 GLN B C 1
ATOM 4537 O O . GLN B 1 37 ? -4.191 -35.438 -41.406 1 84.56 37 GLN B O 1
ATOM 4542 N N . ASP B 1 38 ? -3.35 -34.031 -39.875 1 85.5 38 ASP B N 1
ATOM 4543 C CA . ASP B 1 38 ? -2.773 -33.156 -40.875 1 85.5 38 ASP B CA 1
ATOM 4544 C C . ASP B 1 38 ? -1.396 -33.656 -41.312 1 85.5 38 ASP B C 1
ATOM 4546 O O . ASP B 1 38 ? -0.785 -33.062 -42.219 1 85.5 38 ASP B O 1
ATOM 4550 N N . GLY B 1 39 ? -0.898 -34.688 -40.688 1 88.06 39 GLY B N 1
ATOM 4551 C CA . GLY B 1 39 ? 0.369 -35.281 -41.062 1 88.06 39 GLY B CA 1
ATOM 4552 C C . GLY B 1 39 ? 1.573 -34.531 -40.531 1 88.06 39 GLY B C 1
ATOM 4553 O O . GLY B 1 39 ? 2.713 -34.844 -40.875 1 88.06 39 GLY B O 1
ATOM 4554 N N . ASP B 1 40 ? 1.356 -33.688 -39.688 1 89.12 40 ASP B N 1
ATOM 4555 C CA . ASP B 1 40 ? 2.404 -32.719 -39.312 1 89.12 40 ASP B CA 1
ATOM 4556 C C . ASP B 1 40 ? 3.275 -33.281 -38.188 1 89.12 40 ASP B C 1
ATOM 4558 O O . ASP B 1 40 ? 4.414 -32.844 -38 1 89.12 40 ASP B O 1
ATOM 4562 N N . TYR B 1 41 ? 2.795 -34.219 -37.438 1 94.69 41 TYR B N 1
ATOM 4563 C CA . TYR B 1 41 ? 3.545 -34.812 -36.312 1 94.69 41 TYR B CA 1
ATOM 4564 C C . TYR B 1 41 ? 3.023 -36.188 -35.969 1 94.69 41 TYR B C 1
ATOM 4566 O O . TYR B 1 41 ? 1.916 -36.562 -36.375 1 94.69 41 TYR B O 1
ATOM 4574 N N . ALA B 1 42 ? 3.814 -36.969 -35.344 1 96.31 42 ALA B N 1
ATOM 4575 C CA . ALA B 1 42 ? 3.445 -38.281 -34.844 1 96.31 42 ALA B CA 1
ATOM 4576 C C . ALA B 1 42 ? 2.906 -38.188 -33.406 1 96.31 42 ALA B C 1
ATOM 4578 O O . ALA B 1 42 ? 3.357 -37.344 -32.625 1 96.31 42 ALA B O 1
ATOM 4579 N N . LYS B 1 43 ? 1.954 -39 -33.156 1 97.06 43 LYS B N 1
ATOM 4580 C CA . LYS B 1 43 ? 1.365 -39.094 -31.828 1 97.06 43 LYS B CA 1
ATOM 4581 C C . LYS B 1 43 ? 1.588 -40.469 -31.203 1 97.06 43 LYS B C 1
ATOM 4583 O O . LYS B 1 43 ? 1.344 -41.469 -31.844 1 97.06 43 LYS B O 1
ATOM 4588 N N . PHE B 1 44 ? 2.127 -40.5 -30.047 1 98 44 PHE B N 1
ATOM 4589 C CA . PHE B 1 44 ? 2.195 -41.688 -29.219 1 98 44 PHE B CA 1
ATOM 4590 C C . PHE B 1 44 ? 1.34 -41.531 -27.969 1 98 44 PHE B C 1
ATOM 4592 O O . PHE B 1 44 ? 1.732 -40.812 -27.016 1 98 44 PHE B O 1
ATOM 4599 N N . LEU B 1 45 ? 0.16 -42.188 -27.984 1 97.88 45 LEU B N 1
ATOM 4600 C CA . LEU B 1 45 ? -0.882 -41.906 -27.016 1 97.88 45 LEU B CA 1
ATOM 4601 C C . LEU B 1 45 ? -0.969 -43 -25.969 1 97.88 45 LEU B C 1
ATOM 4603 O O . LEU B 1 45 ? -0.915 -44.188 -26.312 1 97.88 45 LEU B O 1
ATOM 4607 N N . GLY B 1 46 ? -1.034 -42.594 -24.672 1 98 46 GLY B N 1
ATOM 4608 C CA . GLY B 1 46 ? -1.358 -43.5 -23.578 1 98 46 GLY B CA 1
ATOM 4609 C C . GLY B 1 46 ? -0.216 -44.438 -23.234 1 98 46 GLY B C 1
ATOM 4610 O O . GLY B 1 46 ? -0.441 -45.594 -22.859 1 98 46 GLY B O 1
ATOM 4611 N N . VAL B 1 47 ? 0.962 -44.031 -23.391 1 98.38 47 VAL B N 1
ATOM 4612 C CA . VAL B 1 47 ? 2.117 -44.844 -23.062 1 98.38 47 VAL B CA 1
ATOM 4613 C C . VAL B 1 47 ? 2.271 -44.938 -21.547 1 98.38 47 VAL B C 1
ATOM 4615 O O . VAL B 1 47 ? 2.484 -43.938 -20.859 1 98.38 47 VAL B O 1
ATOM 4618 N N . PRO B 1 48 ? 2.201 -46.156 -20.938 1 98.25 48 PRO B N 1
ATOM 4619 C CA . PRO B 1 48 ? 2.355 -46.25 -19.484 1 98.25 48 PRO B CA 1
ATOM 4620 C C . PRO B 1 48 ? 3.785 -45.969 -19.031 1 98.25 48 PRO B C 1
ATOM 4622 O O . PRO B 1 48 ? 4.734 -46.531 -19.578 1 98.25 48 PRO B O 1
ATOM 4625 N N . TYR B 1 49 ? 3.959 -45.156 -18.062 1 98.38 49 TYR B N 1
ATOM 4626 C CA . TYR B 1 49 ? 5.289 -44.844 -17.531 1 98.38 49 TYR B CA 1
ATOM 4627 C C . TYR B 1 49 ? 5.488 -45.5 -16.172 1 98.38 49 TYR B C 1
ATOM 4629 O O . TYR B 1 49 ? 6.621 -45.625 -15.695 1 98.38 49 TYR B O 1
ATOM 4637 N N . ALA B 1 50 ? 4.422 -45.844 -15.484 1 98.69 50 ALA B N 1
ATOM 4638 C CA . ALA B 1 50 ? 4.473 -46.438 -14.156 1 98.69 50 ALA B CA 1
ATOM 4639 C C . ALA B 1 50 ? 3.262 -47.344 -13.914 1 98.69 50 ALA B C 1
ATOM 4641 O O . ALA B 1 50 ? 2.309 -47.312 -14.703 1 98.69 50 ALA B O 1
ATOM 4642 N N . VAL B 1 51 ? 3.359 -48.156 -12.852 1 98.38 51 VAL B N 1
ATOM 4643 C CA . VAL B 1 51 ? 2.295 -49.062 -12.492 1 98.38 51 VAL B CA 1
ATOM 4644 C C . VAL B 1 51 ? 1.919 -48.875 -11.023 1 98.38 51 VAL B C 1
ATOM 4646 O O . VAL B 1 51 ? 2.791 -48.688 -10.172 1 98.38 51 VAL B O 1
ATOM 4649 N N . VAL B 1 52 ? 0.649 -48.906 -10.805 1 98.25 52 VAL B N 1
ATOM 4650 C CA . VAL B 1 52 ? 0.131 -48.844 -9.445 1 98.25 52 VAL B CA 1
ATOM 4651 C C . VAL B 1 52 ? -0.241 -50.25 -8.953 1 98.25 52 VAL B C 1
ATOM 4653 O O . VAL B 1 52 ? -0.833 -51.031 -9.695 1 98.25 52 VAL B O 1
ATOM 4656 N N . ASP B 1 53 ? 0.17 -50.594 -7.73 1 97.31 53 ASP B N 1
ATOM 4657 C CA . ASP B 1 53 ? -0.302 -51.812 -7.113 1 97.31 53 ASP B CA 1
ATOM 4658 C C . ASP B 1 53 ? -1.796 -51.75 -6.809 1 97.31 53 ASP B C 1
ATOM 4660 O O . ASP B 1 53 ? -2.213 -51.031 -5.891 1 97.31 53 ASP B O 1
ATOM 4664 N N . GLU B 1 54 ? -2.58 -52.469 -7.523 1 95.44 54 GLU B N 1
ATOM 4665 C CA . GLU B 1 54 ? -4.031 -52.406 -7.395 1 95.44 54 GLU B CA 1
ATOM 4666 C C . GLU B 1 54 ? -4.488 -52.875 -6.016 1 95.44 54 GLU B C 1
ATOM 4668 O O . GLU B 1 54 ? -5.586 -52.531 -5.566 1 95.44 54 GLU B O 1
ATOM 4673 N N . ASN B 1 55 ? -3.631 -53.656 -5.34 1 95.38 55 ASN B N 1
ATOM 4674 C CA . ASN B 1 55 ? -3.957 -54.125 -3.992 1 95.38 55 ASN B CA 1
ATOM 4675 C C . ASN B 1 55 ? -3.582 -53.062 -2.945 1 95.38 55 ASN B C 1
ATOM 4677 O O . ASN B 1 55 ? -4.004 -53.156 -1.791 1 95.38 55 ASN B O 1
ATOM 4681 N N . ASN B 1 56 ? -2.85 -52.094 -3.369 1 96 56 ASN B N 1
ATOM 4682 C CA . ASN B 1 56 ? -2.445 -50.969 -2.523 1 96 56 ASN B CA 1
ATOM 4683 C C . ASN B 1 56 ? -2.412 -49.688 -3.307 1 96 56 ASN B C 1
ATOM 4685 O O . ASN B 1 56 ? -1.359 -49.031 -3.42 1 96 56 ASN B O 1
ATOM 4689 N N . PRO B 1 57 ? -3.561 -49.219 -3.73 1 97.56 57 PRO B N 1
ATOM 4690 C CA . PRO B 1 57 ? -3.604 -48.125 -4.672 1 97.56 57 PRO B CA 1
ATOM 4691 C C . PRO B 1 57 ? -3.174 -46.781 -4.039 1 97.56 57 PRO B C 1
ATOM 4693 O O . PRO B 1 57 ? -2.914 -45.812 -4.75 1 97.56 57 PRO B O 1
ATOM 4696 N N . PHE B 1 58 ? -3.055 -46.719 -2.674 1 97.56 58 PHE B N 1
ATOM 4697 C CA . PHE B 1 58 ? -2.664 -45.5 -1.979 1 97.56 58 PHE B CA 1
ATOM 4698 C C . PHE B 1 58 ? -1.148 -45.406 -1.853 1 97.56 58 PHE B C 1
ATOM 4700 O O . PHE B 1 58 ? -0.616 -44.375 -1.437 1 97.56 58 PHE B O 1
ATOM 4707 N N . SER B 1 59 ? -0.454 -46.406 -2.248 1 95.5 59 SER B N 1
ATOM 4708 C CA . SER B 1 59 ? 0.992 -46.469 -2.061 1 95.5 59 SER B CA 1
ATOM 4709 C C . SER B 1 59 ? 1.729 -45.969 -3.303 1 95.5 59 SER B C 1
ATOM 4711 O O . SER B 1 59 ? 1.105 -45.688 -4.328 1 95.5 59 SER B O 1
ATOM 4713 N N . ALA B 1 60 ? 3.027 -45.875 -3.176 1 96.31 60 ALA B N 1
ATOM 4714 C CA . ALA B 1 60 ? 3.869 -45.406 -4.266 1 96.31 60 ALA B CA 1
ATOM 4715 C C . ALA B 1 60 ? 3.799 -46.344 -5.469 1 96.31 60 ALA B C 1
ATOM 4717 O O . ALA B 1 60 ? 3.746 -47.562 -5.312 1 96.31 60 ALA B O 1
ATOM 4718 N N . ALA B 1 61 ? 3.748 -45.75 -6.645 1 98.25 61 ALA B N 1
ATOM 4719 C CA . ALA B 1 61 ? 3.834 -46.5 -7.879 1 98.25 61 ALA B CA 1
ATOM 4720 C C . ALA B 1 61 ? 5.277 -46.938 -8.172 1 98.25 61 ALA B C 1
ATOM 4722 O O . ALA B 1 61 ? 6.203 -46.469 -7.496 1 98.25 61 ALA B O 1
ATOM 4723 N N . THR B 1 62 ? 5.418 -47.812 -9.062 1 97.88 62 THR B N 1
ATOM 4724 C CA . THR B 1 62 ? 6.734 -48.25 -9.516 1 97.88 62 THR B CA 1
ATOM 4725 C C . THR B 1 62 ? 6.883 -48.031 -11.023 1 97.88 62 THR B C 1
ATOM 4727 O O . THR B 1 62 ? 5.891 -48.062 -11.758 1 97.88 62 THR B O 1
ATOM 4730 N N . PRO B 1 63 ? 8.109 -47.812 -11.508 1 98 63 PRO B N 1
ATOM 4731 C CA . PRO B 1 63 ? 8.305 -47.656 -12.945 1 98 63 PRO B CA 1
ATOM 4732 C C . PRO B 1 63 ? 7.727 -48.812 -13.75 1 98 63 PRO B C 1
ATOM 4734 O O . PRO B 1 63 ? 7.816 -49.969 -13.328 1 98 63 PRO B O 1
ATOM 4737 N N . HIS B 1 64 ? 7.102 -48.5 -14.852 1 98 64 HIS B N 1
ATOM 4738 C CA . HIS B 1 64 ? 6.629 -49.562 -15.734 1 98 64 HIS B CA 1
ATOM 4739 C C . HIS B 1 64 ? 7.781 -50.438 -16.188 1 98 64 HIS B C 1
ATOM 4741 O O . HIS B 1 64 ? 8.859 -49.938 -16.531 1 98 64 HIS B O 1
ATOM 4747 N N . PRO B 1 65 ? 7.602 -51.719 -16.281 1 96.25 65 PRO B N 1
ATOM 4748 C CA . PRO B 1 65 ? 8.703 -52.625 -16.578 1 96.25 65 PRO B CA 1
ATOM 4749 C C . PRO B 1 65 ? 9.086 -52.656 -18.062 1 96.25 65 PRO B C 1
ATOM 4751 O O . PRO B 1 65 ? 10.102 -53.219 -18.438 1 96.25 65 PRO B O 1
ATOM 4754 N N . GLY B 1 66 ? 8.344 -52 -18.891 1 96.62 66 GLY B N 1
ATOM 4755 C CA . GLY B 1 66 ? 8.625 -52 -20.312 1 96.62 66 GLY B CA 1
ATOM 4756 C C . GLY B 1 66 ? 7.711 -52.906 -21.094 1 96.62 66 GLY B C 1
ATOM 4757 O O . GLY B 1 66 ? 6.762 -53.469 -20.547 1 96.62 66 GLY B O 1
ATOM 4758 N N . PHE B 1 67 ? 8.016 -52.969 -22.406 1 96.94 67 PHE B N 1
ATOM 4759 C CA . PHE B 1 67 ? 7.164 -53.75 -23.312 1 96.94 67 PHE B CA 1
ATOM 4760 C C . PHE B 1 67 ? 7.941 -54.875 -23.938 1 96.94 67 PHE B C 1
ATOM 4762 O O . PHE B 1 67 ? 9 -54.688 -24.531 1 96.94 67 PHE B O 1
ATOM 4769 N N . ASN B 1 68 ? 7.387 -56.094 -23.844 1 94.88 68 ASN B N 1
ATOM 4770 C CA . ASN B 1 68 ? 7.98 -57.219 -24.516 1 94.88 68 ASN B CA 1
ATOM 4771 C C . ASN B 1 68 ? 7.551 -57.312 -25.969 1 94.88 68 ASN B C 1
ATOM 4773 O O . ASN B 1 68 ? 8.234 -57.938 -26.797 1 94.88 68 ASN B O 1
ATOM 4777 N N . HIS B 1 69 ? 6.375 -56.75 -26.266 1 95.75 69 HIS B N 1
ATOM 4778 C CA . HIS B 1 69 ? 5.848 -56.594 -27.625 1 95.75 69 HIS B CA 1
ATOM 4779 C C . HIS B 1 69 ? 5.574 -55.125 -27.938 1 95.75 69 HIS B C 1
ATOM 4781 O O . HIS B 1 69 ? 5.637 -54.281 -27.062 1 95.75 69 HIS B O 1
ATOM 4787 N N . THR B 1 70 ? 5.375 -55 -29.203 1 96.62 70 THR B N 1
ATOM 4788 C CA . THR B 1 70 ? 5.109 -53.625 -29.641 1 96.62 70 THR B CA 1
ATOM 4789 C C . THR B 1 70 ? 3.891 -53.062 -28.906 1 96.62 70 THR B C 1
ATOM 4791 O O . THR B 1 70 ? 2.816 -53.656 -28.922 1 96.62 70 THR B O 1
ATOM 4794 N N . PHE B 1 71 ? 4.07 -51.938 -28.219 1 97.38 71 PHE B N 1
ATOM 4795 C CA . PHE B 1 71 ? 2.949 -51.25 -27.594 1 97.38 71 PHE B CA 1
ATOM 4796 C C . PHE B 1 71 ? 2.246 -50.344 -28.594 1 97.38 71 PHE B C 1
ATOM 4798 O O . PHE B 1 71 ? 2.871 -49.469 -29.188 1 97.38 71 PHE B O 1
ATOM 4805 N N . GLU B 1 72 ? 0.928 -50.5 -28.812 1 97.06 72 GLU B N 1
ATOM 4806 C CA . GLU B 1 72 ? 0.128 -49.656 -29.688 1 97.06 72 GLU B CA 1
ATOM 4807 C C . GLU B 1 72 ? -0.371 -48.438 -28.938 1 97.06 72 GLU B C 1
ATOM 4809 O O . GLU B 1 72 ? -1.377 -48.5 -28.234 1 97.06 72 GLU B O 1
ATOM 4814 N N . ALA B 1 73 ? 0.289 -47.375 -29.188 1 97.56 73 ALA B N 1
ATOM 4815 C CA . ALA B 1 73 ? -0.002 -46.094 -28.516 1 97.56 73 ALA B CA 1
ATOM 4816 C C . ALA B 1 73 ? -1.034 -45.312 -29.281 1 97.56 73 ALA B C 1
ATOM 4818 O O . ALA B 1 73 ? -0.737 -44.219 -29.781 1 97.56 73 ALA B O 1
ATOM 4819 N N . TYR B 1 74 ? -2.34 -45.719 -29.25 1 95.81 74 TYR B N 1
ATOM 4820 C CA . TYR B 1 74 ? -3.348 -45.188 -30.156 1 95.81 74 TYR B CA 1
ATOM 4821 C C . TYR B 1 74 ? -4.438 -44.469 -29.406 1 95.81 74 TYR B C 1
ATOM 4823 O O . TYR B 1 74 ? -5.227 -43.719 -30 1 95.81 74 TYR B O 1
ATOM 4831 N N . HIS B 1 75 ? -4.473 -44.625 -28.078 1 93.94 75 HIS B N 1
ATOM 4832 C CA . HIS B 1 75 ? -5.594 -44.094 -27.312 1 93.94 75 HIS B CA 1
ATOM 4833 C C . HIS B 1 75 ? -5.117 -43.375 -26.047 1 93.94 75 HIS B C 1
ATOM 4835 O O . HIS B 1 75 ? -4.164 -43.812 -25.406 1 93.94 75 HIS B O 1
ATOM 4841 N N . ASP B 1 76 ? -5.746 -42.312 -25.766 1 93.38 76 ASP B N 1
ATOM 4842 C CA . ASP B 1 76 ? -5.355 -41.562 -24.562 1 93.38 76 ASP B CA 1
ATOM 4843 C C . ASP B 1 76 ? -6.562 -41.312 -23.672 1 93.38 76 ASP B C 1
ATOM 4845 O O . ASP B 1 76 ? -6.594 -40.312 -22.953 1 93.38 76 ASP B O 1
ATOM 4849 N N . SER B 1 77 ? -7.602 -42.094 -23.609 1 92.88 77 SER B N 1
ATOM 4850 C CA . SER B 1 77 ? -8.875 -41.875 -22.938 1 92.88 77 SER B CA 1
ATOM 4851 C C . SER B 1 77 ? -8.766 -42.188 -21.453 1 92.88 77 SER B C 1
ATOM 4853 O O . SER B 1 77 ? -9.656 -41.844 -20.672 1 92.88 77 SER B O 1
ATOM 4855 N N . ILE B 1 78 ? -7.695 -42.812 -21.016 1 95.88 78 ILE B N 1
ATOM 4856 C CA . ILE B 1 78 ? -7.566 -43.25 -19.641 1 95.88 78 ILE B CA 1
ATOM 4857 C C . ILE B 1 78 ? -7.238 -42.062 -18.75 1 95.88 78 ILE B C 1
ATOM 4859 O O . ILE B 1 78 ? -6.363 -41.25 -19.078 1 95.88 78 ILE B O 1
ATOM 4863 N N . THR B 1 79 ? -7.965 -41.906 -17.672 1 96.56 79 THR B N 1
ATOM 4864 C CA . THR B 1 79 ? -7.715 -40.906 -16.656 1 96.56 79 THR B CA 1
ATOM 4865 C C . THR B 1 79 ? -7.602 -41.531 -15.273 1 96.56 79 THR B C 1
ATOM 4867 O O . THR B 1 79 ? -8.016 -42.688 -15.078 1 96.56 79 THR B O 1
ATOM 4870 N N . CYS B 1 80 ? -6.949 -40.875 -14.398 1 98.12 80 CYS B N 1
ATOM 4871 C CA . CYS B 1 80 ? -6.91 -41.344 -13.023 1 98.12 80 CYS B CA 1
ATOM 4872 C C . CYS B 1 80 ? -8.258 -41.156 -12.344 1 98.12 80 CYS B C 1
ATOM 4874 O O . CYS B 1 80 ? -9.078 -40.344 -12.789 1 98.12 80 CYS B O 1
ATOM 4876 N N . PRO B 1 81 ? -8.508 -41.875 -11.219 1 98.19 81 PRO B N 1
ATOM 4877 C CA . PRO B 1 81 ? -9.773 -41.719 -10.516 1 98.19 81 PRO B CA 1
ATOM 4878 C C . PRO B 1 81 ? -9.984 -40.281 -10.023 1 98.19 81 PRO B C 1
ATOM 4880 O O . PRO B 1 81 ? -9.141 -39.719 -9.32 1 98.19 81 PRO B O 1
ATOM 4883 N N . GLN B 1 82 ? -11.094 -39.719 -10.422 1 97.75 82 GLN B N 1
ATOM 4884 C CA . GLN B 1 82 ? -11.43 -38.344 -10.094 1 97.75 82 GLN B CA 1
ATOM 4885 C C . GLN B 1 82 ? -12.922 -38.062 -10.281 1 97.75 82 GLN B C 1
ATOM 4887 O O . GLN B 1 82 ? -13.633 -38.906 -10.844 1 97.75 82 GLN B O 1
ATOM 4892 N N . TYR B 1 83 ? -13.375 -37 -9.703 1 95.94 83 TYR B N 1
ATOM 4893 C CA . TYR B 1 83 ? -14.75 -36.531 -9.906 1 95.94 83 TYR B CA 1
ATOM 4894 C C . TYR B 1 83 ? -14.797 -35.406 -10.898 1 95.94 83 TYR B C 1
ATOM 4896 O O . TYR B 1 83 ? -14.273 -34.312 -1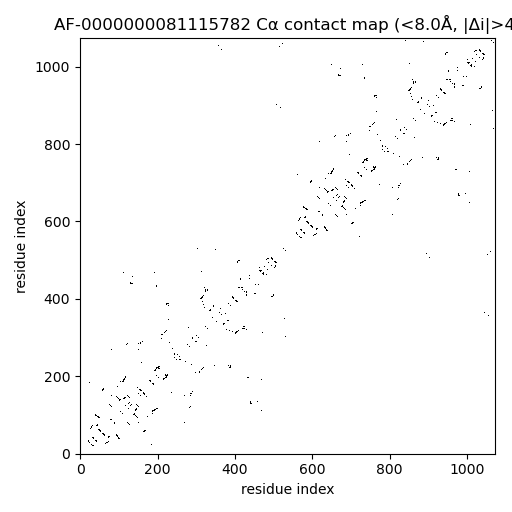0.633 1 95.94 83 TYR B O 1
ATOM 4904 N N . THR B 1 84 ? -15.32 -35.594 -12.047 1 91.12 84 THR B N 1
ATOM 4905 C CA . THR B 1 84 ? -15.477 -34.594 -13.094 1 91.12 8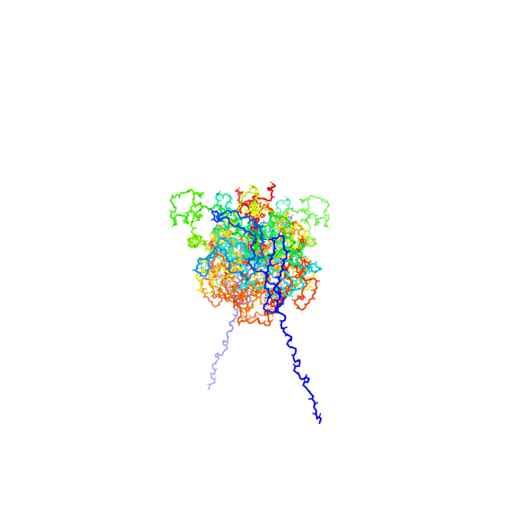4 THR B CA 1
ATOM 4906 C C . THR B 1 84 ? -16.781 -34.812 -13.859 1 91.12 84 THR B C 1
ATOM 4908 O O . THR B 1 84 ? -17.312 -35.938 -13.898 1 91.12 84 THR B O 1
ATOM 4911 N N . ASN B 1 85 ? -17.344 -33.719 -14.328 1 88.25 85 ASN B N 1
ATOM 4912 C CA . ASN B 1 85 ? -18.609 -33.781 -15.062 1 88.25 85 ASN B CA 1
ATOM 4913 C C . ASN B 1 85 ? -19.703 -34.469 -14.25 1 88.25 85 ASN B C 1
ATOM 4915 O O . ASN B 1 85 ? -20.406 -35.344 -14.766 1 88.25 85 ASN B O 1
ATOM 4919 N N . ASN B 1 86 ? -19.672 -34.312 -12.992 1 91 86 ASN B N 1
ATOM 4920 C CA . ASN B 1 86 ? -20.688 -34.75 -12.039 1 91 86 ASN B CA 1
ATOM 4921 C C . ASN B 1 86 ? -20.688 -36.25 -11.891 1 91 86 ASN B C 1
ATOM 4923 O O . ASN B 1 86 ? -21.734 -36.875 -11.672 1 91 86 ASN B O 1
ATOM 4927 N N . ALA B 1 87 ? -19.547 -36.75 -12.117 1 94.94 87 ALA B N 1
ATOM 4928 C CA . ALA B 1 87 ? -19.453 -38.219 -11.945 1 94.94 87 ALA B CA 1
ATOM 4929 C C . ALA B 1 87 ? -18.031 -38.625 -11.586 1 94.94 87 ALA B C 1
ATOM 4931 O O . ALA B 1 87 ? -17.062 -37.938 -11.953 1 94.94 87 ALA B O 1
ATOM 4932 N N . ALA B 1 88 ? -17.969 -39.75 -10.844 1 97 88 ALA B N 1
ATOM 4933 C CA . ALA B 1 88 ? -16.672 -40.375 -10.641 1 97 88 ALA B CA 1
ATOM 4934 C C . ALA B 1 88 ? -16.25 -41.188 -11.875 1 97 88 ALA B C 1
ATOM 4936 O O . ALA B 1 88 ? -17.062 -41.906 -12.469 1 97 88 ALA B O 1
ATOM 4937 N N . MET B 1 89 ? -15.031 -41.031 -12.297 1 96.94 89 MET B N 1
ATOM 4938 C CA . MET B 1 89 ? -14.523 -41.719 -13.469 1 96.94 89 MET B CA 1
ATOM 4939 C C . MET B 1 89 ? -13.039 -42.031 -13.312 1 96.94 89 MET B C 1
ATOM 4941 O O . MET B 1 89 ? -12.391 -41.531 -12.391 1 96.94 89 MET B O 1
ATOM 4945 N N . GLY B 1 90 ? -12.594 -42.969 -14.266 1 97.19 90 GLY B N 1
ATOM 4946 C CA . GLY B 1 90 ? -11.172 -43.25 -14.312 1 97.19 90 GLY B CA 1
ATOM 4947 C C . GLY B 1 90 ? -10.844 -44.625 -13.758 1 97.19 90 GLY B C 1
ATOM 4948 O O . GLY B 1 90 ? -11.734 -45.375 -13.359 1 97.19 90 GLY B O 1
ATOM 4949 N N . THR B 1 91 ? -9.547 -44.875 -13.773 1 97.75 91 THR B N 1
ATOM 4950 C CA . THR B 1 91 ? -9.047 -46.156 -13.273 1 97.75 91 THR B CA 1
ATOM 4951 C C . THR B 1 91 ? -7.723 -45.969 -12.547 1 97.75 91 THR B C 1
ATOM 4953 O O . THR B 1 91 ? -7.016 -45 -12.773 1 97.75 91 THR B O 1
ATOM 4956 N N . ILE B 1 92 ? -7.453 -46.906 -11.68 1 97.94 92 ILE B N 1
ATOM 4957 C CA . ILE B 1 92 ? -6.246 -46.812 -10.867 1 97.94 92 ILE B CA 1
ATOM 4958 C C . ILE B 1 92 ? -5.012 -47 -11.75 1 97.94 92 ILE B C 1
ATOM 4960 O O . ILE B 1 92 ? -3.984 -46.344 -11.516 1 97.94 92 ILE B O 1
ATOM 4964 N N . GLN B 1 93 ? -5.109 -47.875 -12.727 1 97.88 93 GLN B N 1
ATOM 4965 C CA . GLN B 1 93 ? -4 -48 -13.664 1 97.88 93 GLN B CA 1
ATOM 4966 C C . GLN B 1 93 ? -4.035 -46.906 -14.719 1 97.88 93 GLN B C 1
ATOM 4968 O O . GLN B 1 93 ? -4.336 -47.156 -15.883 1 97.88 93 GLN B O 1
ATOM 4973 N N . CYS B 1 94 ? -3.635 -45.719 -14.32 1 98.31 94 CYS B N 1
ATOM 4974 C CA . CYS B 1 94 ? -3.871 -44.562 -15.148 1 98.31 94 CYS B CA 1
ATOM 4975 C C . CYS B 1 94 ? -2.566 -43.812 -15.445 1 98.31 94 CYS B C 1
ATOM 4977 O O . CYS B 1 94 ? -2.566 -42.781 -16.125 1 98.31 94 CYS B O 1
ATOM 4979 N N . LEU B 1 95 ? -1.429 -44.281 -14.969 1 98.75 95 LEU B N 1
ATOM 4980 C CA . LEU B 1 95 ? -0.167 -43.562 -15.086 1 98.75 95 LEU B CA 1
ATOM 4981 C C . LEU B 1 95 ? 0.423 -43.719 -16.484 1 98.75 95 LEU B C 1
ATOM 4983 O O . LEU B 1 95 ? 1.285 -44.562 -16.703 1 98.75 95 LEU B O 1
ATOM 4987 N N . GLN B 1 96 ? -0.066 -42.812 -17.359 1 98.5 96 GLN B N 1
ATOM 4988 C CA . GLN B 1 96 ? 0.292 -42.844 -18.781 1 98.5 96 GLN B CA 1
ATOM 4989 C C . GLN B 1 96 ? 0.669 -41.438 -19.266 1 98.5 96 GLN B C 1
ATOM 4991 O O . GLN B 1 96 ? 0.351 -40.438 -18.609 1 98.5 96 GLN B O 1
ATOM 4996 N N . LEU B 1 97 ? 1.441 -41.406 -20.359 1 98.25 97 LEU B N 1
ATOM 4997 C CA . LEU B 1 97 ? 1.771 -40.125 -20.969 1 98.25 97 LEU B CA 1
ATOM 4998 C C . LEU B 1 97 ? 1.53 -40.156 -22.469 1 98.25 97 LEU B C 1
ATOM 5000 O O . LEU B 1 97 ? 1.33 -41.219 -23.047 1 98.25 97 LEU B O 1
ATOM 5004 N N . ASN B 1 98 ? 1.34 -39.031 -23.031 1 98.5 98 ASN B N 1
ATOM 5005 C CA . ASN B 1 98 ? 1.293 -38.781 -24.469 1 98.5 98 ASN B CA 1
ATOM 5006 C C . ASN B 1 98 ? 2.541 -38.062 -24.953 1 98.5 98 ASN B C 1
ATOM 5008 O O . ASN B 1 98 ? 3.055 -37.156 -24.266 1 98.5 98 ASN B O 1
ATOM 5012 N N . LEU B 1 99 ? 3.006 -38.469 -26.141 1 98.31 99 LEU B N 1
ATOM 5013 C CA . LEU B 1 99 ? 4.074 -37.75 -26.812 1 98.31 99 LEU B CA 1
ATOM 5014 C C . LEU B 1 99 ? 3.617 -37.281 -28.188 1 98.31 99 LEU B C 1
ATOM 5016 O O . LEU B 1 99 ? 3.014 -38.031 -28.953 1 98.31 99 LEU B O 1
ATOM 5020 N N . TYR B 1 100 ? 3.906 -36.094 -28.469 1 98.12 100 TYR B N 1
ATOM 5021 C CA . TYR B 1 100 ? 3.682 -35.469 -29.781 1 98.12 100 TYR B CA 1
ATOM 5022 C C . TYR B 1 100 ? 4.996 -35.031 -30.406 1 98.12 100 TYR B C 1
ATOM 5024 O O . TYR B 1 100 ? 5.664 -34.125 -29.891 1 98.12 100 TYR B O 1
ATOM 5032 N N . VAL B 1 101 ? 5.324 -35.625 -31.516 1 97.69 101 VAL B N 1
ATOM 5033 C CA . VAL B 1 101 ? 6.676 -35.531 -32.062 1 97.69 101 VAL B CA 1
ATOM 5034 C C . VAL B 1 101 ? 6.621 -34.969 -33.469 1 97.69 101 VAL B C 1
ATOM 5036 O O . VAL B 1 101 ? 6.125 -35.625 -34.406 1 97.69 101 VAL B O 1
ATOM 5039 N N . PRO B 1 102 ? 7.191 -33.812 -33.594 1 96.38 102 PRO B N 1
ATOM 5040 C CA . PRO B 1 102 ? 7.277 -33.281 -34.969 1 96.38 102 PRO B CA 1
ATOM 5041 C C . PRO B 1 102 ? 8.016 -34.219 -35.906 1 96.38 102 PRO B C 1
ATOM 5043 O O . PRO B 1 102 ? 8.977 -34.875 -35.531 1 96.38 102 PRO B O 1
ATOM 5046 N N . ASN B 1 103 ? 7.652 -34.125 -37.188 1 92.69 103 ASN B N 1
ATOM 5047 C CA . ASN B 1 103 ? 8.266 -35 -38.188 1 92.69 103 ASN B CA 1
ATOM 5048 C C . ASN B 1 103 ? 9.742 -34.688 -38.375 1 92.69 103 ASN B C 1
ATOM 5050 O O . ASN B 1 103 ? 10.508 -35.531 -38.875 1 92.69 103 ASN B O 1
ATOM 5054 N N . SER B 1 104 ? 10.094 -33.562 -37.969 1 92.44 104 SER B N 1
ATOM 5055 C CA . SER B 1 104 ? 11.477 -33.125 -38.125 1 92.44 104 SER B CA 1
ATOM 5056 C C . SER B 1 104 ? 12.391 -33.75 -37.094 1 92.44 104 SER B C 1
ATOM 5058 O O . SER B 1 104 ? 13.617 -33.719 -37.25 1 92.44 104 SER B O 1
ATOM 5060 N N . ALA B 1 105 ? 11.828 -34.406 -36.094 1 93.38 105 ALA B N 1
ATOM 5061 C CA . ALA B 1 105 ? 12.617 -35 -35.031 1 93.38 105 ALA B CA 1
ATOM 5062 C C . ALA B 1 105 ? 13.289 -36.281 -35.469 1 93.38 105 ALA B C 1
ATOM 5064 O O . ALA B 1 105 ? 12.641 -37.188 -36.031 1 93.38 105 ALA B O 1
ATOM 5065 N N . ASN B 1 106 ? 14.609 -36.344 -35.281 1 86.62 106 ASN B N 1
ATOM 5066 C CA . ASN B 1 106 ? 15.375 -37.562 -35.469 1 86.62 106 ASN B CA 1
ATOM 5067 C C . ASN B 1 106 ? 16.688 -37.531 -34.719 1 86.62 106 ASN B C 1
ATOM 5069 O O . ASN B 1 106 ? 16.953 -36.594 -33.938 1 86.62 106 ASN B O 1
ATOM 5073 N N . SER B 1 107 ? 17.453 -38.594 -34.844 1 84.38 107 SER B N 1
ATOM 5074 C CA . SER B 1 107 ? 18.656 -38.781 -34.062 1 84.38 107 SER B CA 1
ATOM 5075 C C . SER B 1 107 ? 19.703 -37.719 -34.406 1 84.38 107 SER B C 1
ATOM 5077 O O . SER B 1 107 ? 20.578 -37.406 -33.594 1 84.38 107 SER B O 1
ATOM 5079 N N . LEU B 1 108 ? 19.625 -37.188 -35.531 1 88.62 108 LEU B N 1
ATOM 5080 C CA . LEU B 1 108 ? 20.609 -36.219 -36 1 88.62 108 LEU B CA 1
ATOM 5081 C C . LEU B 1 108 ? 20.094 -34.781 -35.75 1 88.62 108 LEU B C 1
ATOM 5083 O O . LEU B 1 108 ? 20.875 -33.844 -35.75 1 88.62 108 LEU B O 1
ATOM 5087 N N . HIS B 1 109 ? 18.828 -34.719 -35.625 1 91.44 109 HIS B N 1
ATOM 5088 C CA . HIS B 1 109 ? 18.156 -33.469 -35.344 1 91.44 109 HIS B CA 1
ATOM 5089 C C . HIS B 1 109 ? 17.266 -33.562 -34.125 1 91.44 109 HIS B C 1
ATOM 5091 O O . HIS B 1 109 ? 16.031 -33.594 -34.25 1 91.44 109 HIS B O 1
ATOM 5097 N N . THR B 1 110 ? 17.875 -33.469 -32.938 1 96.38 110 THR B N 1
ATOM 5098 C CA . THR B 1 110 ? 17.109 -33.625 -31.703 1 96.38 110 THR B CA 1
ATOM 5099 C C . THR B 1 110 ? 16.375 -32.312 -31.359 1 96.38 110 THR B C 1
ATOM 5101 O O . THR B 1 110 ? 16.875 -31.234 -31.609 1 96.38 110 THR B O 1
ATOM 5104 N N . LEU B 1 111 ? 15.234 -32.469 -30.891 1 98.31 111 LEU B N 1
ATOM 5105 C CA . LEU B 1 111 ? 14.383 -31.312 -30.594 1 98.31 111 LEU B CA 1
ATOM 5106 C C . LEU B 1 111 ? 14.25 -31.125 -29.078 1 98.31 111 LEU B C 1
ATOM 5108 O O . LEU B 1 111 ? 14.336 -32.094 -28.312 1 98.31 111 LEU B O 1
ATOM 5112 N N . PRO B 1 112 ? 14.117 -29.828 -28.656 1 98.38 112 PRO B N 1
ATOM 5113 C CA . PRO B 1 112 ? 13.766 -29.609 -27.25 1 98.38 112 PRO B CA 1
ATOM 5114 C C . PRO B 1 112 ? 12.461 -30.281 -26.859 1 98.38 112 PRO B C 1
ATOM 5116 O O . PRO B 1 112 ? 11.586 -30.5 -27.703 1 98.38 112 PRO B O 1
ATOM 5119 N N . VAL B 1 113 ? 12.305 -30.641 -25.594 1 98.62 113 VAL B N 1
ATOM 5120 C CA . VAL B 1 113 ? 11.156 -31.359 -25.062 1 98.62 113 VAL B CA 1
ATOM 5121 C C . VAL B 1 113 ? 10.43 -30.5 -24.031 1 98.62 113 VAL B C 1
ATOM 5123 O O . VAL B 1 113 ? 11.062 -29.938 -23.125 1 98.62 113 VAL B O 1
ATOM 5126 N N . MET B 1 114 ? 9.156 -30.328 -24.172 1 98.81 114 MET B N 1
ATOM 5127 C CA . MET B 1 114 ? 8.305 -29.641 -23.203 1 98.81 114 MET B CA 1
ATOM 5128 C C . MET B 1 114 ? 7.348 -30.609 -22.531 1 98.81 114 MET B C 1
ATOM 5130 O O . MET B 1 114 ? 6.562 -31.281 -23.203 1 98.81 114 MET B O 1
ATOM 5134 N N . VAL B 1 115 ? 7.426 -30.703 -21.234 1 98.81 115 VAL B N 1
ATOM 5135 C CA . VAL B 1 115 ? 6.609 -31.625 -20.453 1 98.81 115 VAL B CA 1
ATOM 5136 C C . VAL B 1 115 ? 5.602 -30.844 -19.609 1 98.81 115 VAL B C 1
ATOM 5138 O O . VAL B 1 115 ? 5.988 -30.062 -18.734 1 98.81 115 VAL B O 1
ATOM 5141 N N . TYR B 1 116 ? 4.312 -31.125 -19.766 1 98.69 116 TYR B N 1
ATOM 5142 C CA . TYR B 1 116 ? 3.271 -30.297 -19.156 1 98.69 116 TYR B CA 1
ATOM 5143 C C . TYR B 1 116 ? 2.688 -31 -17.938 1 98.69 116 TYR B C 1
ATOM 5145 O O . TYR B 1 116 ? 2.258 -32.156 -18.016 1 98.69 116 TYR B O 1
ATOM 5153 N N . LEU B 1 117 ? 2.748 -30.312 -16.812 1 98.44 117 LEU B N 1
ATOM 5154 C CA . LEU B 1 117 ? 2.045 -30.719 -15.602 1 98.44 117 LEU B CA 1
ATOM 5155 C C . LEU B 1 117 ? 0.704 -30 -15.484 1 98.44 117 LEU B C 1
ATOM 5157 O O . LEU B 1 117 ? 0.658 -28.812 -15.211 1 98.44 117 LEU B O 1
ATOM 5161 N N . HIS B 1 118 ? -0.394 -30.766 -15.633 1 97.31 118 HIS B N 1
ATOM 5162 C CA . HIS B 1 118 ? -1.721 -30.156 -15.68 1 97.31 118 HIS B CA 1
ATOM 5163 C C . HIS B 1 118 ? -2.152 -29.672 -14.305 1 97.31 118 HIS B C 1
ATOM 5165 O O . HIS B 1 118 ? -1.673 -30.172 -13.281 1 97.31 118 HIS B O 1
ATOM 5171 N N . GLY B 1 119 ? -3.037 -28.703 -14.344 1 96.19 119 GLY B N 1
ATOM 5172 C CA . GLY B 1 119 ? -3.66 -28.219 -13.125 1 96.19 119 GLY B CA 1
ATOM 5173 C C . GLY B 1 119 ? -4.855 -29.047 -12.695 1 96.19 119 GLY B C 1
ATOM 5174 O O . GLY B 1 119 ? -4.957 -30.219 -13.039 1 96.19 119 GLY B O 1
ATOM 5175 N N . GLY B 1 120 ? -5.652 -28.422 -11.789 1 94.31 120 GLY B N 1
ATOM 5176 C CA . GLY B 1 120 ? -6.855 -29.109 -11.344 1 94.31 120 GLY B CA 1
ATOM 5177 C C . GLY B 1 120 ? -6.969 -29.172 -9.828 1 94.31 120 GLY B C 1
ATOM 5178 O O . GLY B 1 120 ? -7.605 -30.094 -9.297 1 94.31 120 GLY B O 1
ATOM 5179 N N . ALA B 1 121 ? -6.312 -28.328 -9.125 1 93.56 121 ALA B N 1
ATOM 5180 C CA . ALA B 1 121 ? -6.418 -28.141 -7.676 1 93.56 121 ALA B CA 1
ATOM 5181 C C . ALA B 1 121 ? -6.145 -29.453 -6.938 1 93.56 121 ALA B C 1
ATOM 5183 O O . ALA B 1 121 ? -6.785 -29.75 -5.926 1 93.56 121 ALA B O 1
ATOM 5184 N N . PHE B 1 122 ? -5.41 -30.297 -7.562 1 96.06 122 PHE B N 1
ATOM 5185 C CA . PHE B 1 122 ? -4.961 -31.547 -6.973 1 96.06 122 PHE B CA 1
ATOM 5186 C C . PHE B 1 122 ? -6.09 -32.562 -6.941 1 96.06 122 PHE B C 1
ATOM 5188 O O . PHE B 1 122 ? -5.953 -33.625 -6.348 1 96.06 122 PHE B O 1
ATOM 5195 N N . VAL B 1 123 ? -7.25 -32.281 -7.582 1 95.75 123 VAL B N 1
ATOM 5196 C CA . VAL B 1 123 ? -8.367 -33.219 -7.438 1 95.75 123 VAL B CA 1
ATOM 5197 C C . VAL B 1 123 ? -8.828 -33.688 -8.812 1 95.75 123 VAL B C 1
ATOM 5199 O O . VAL B 1 123 ? -9.594 -34.656 -8.922 1 95.75 123 VAL B O 1
ATOM 5202 N N . ARG B 1 124 ? -8.352 -33 -9.789 1 94.88 124 ARG B N 1
ATOM 5203 C CA . ARG B 1 124 ? -8.75 -33.406 -11.133 1 94.88 124 ARG B CA 1
ATOM 5204 C C . ARG B 1 124 ? -7.703 -33 -12.164 1 94.88 124 ARG B C 1
ATOM 5206 O O . ARG B 1 124 ? -6.793 -32.219 -11.859 1 94.88 124 ARG B O 1
ATOM 5213 N N . GLY B 1 125 ? -7.82 -33.531 -13.352 1 95 125 GLY B N 1
ATOM 5214 C CA . GLY B 1 125 ? -6.949 -33.25 -14.477 1 95 125 GLY B CA 1
ATOM 5215 C C . GLY B 1 125 ? -6.613 -34.5 -15.297 1 95 125 GLY B C 1
ATOM 5216 O O . GLY B 1 125 ? -6.75 -35.625 -14.812 1 95 125 GLY B O 1
ATOM 5217 N N . GLN B 1 126 ? -6.281 -34.219 -16.531 1 93.69 126 GLN B N 1
ATOM 5218 C CA . GLN B 1 126 ? -5.938 -35.312 -17.406 1 93.69 126 GLN B CA 1
ATOM 5219 C C . GLN B 1 126 ? -5.066 -34.875 -18.578 1 93.69 126 GLN B C 1
ATOM 5221 O O . GLN B 1 126 ? -5.051 -33.688 -18.922 1 93.69 126 GLN B O 1
ATOM 5226 N N . LYS B 1 127 ? -4.441 -35.844 -19.172 1 93.38 127 LYS B N 1
ATOM 5227 C CA . LYS B 1 127 ? -3.457 -35.562 -20.203 1 93.38 127 LYS B CA 1
ATOM 5228 C C . LYS B 1 127 ? -4.109 -35.562 -21.594 1 93.38 127 LYS B C 1
ATOM 5230 O O . LYS B 1 127 ? -3.451 -35.25 -22.594 1 93.38 127 LYS B O 1
ATOM 5235 N N . THR B 1 128 ? -5.352 -35.656 -21.781 1 90.94 128 THR B N 1
ATOM 5236 C CA . THR B 1 128 ? -5.988 -36 -23.047 1 90.94 128 THR B CA 1
ATOM 5237 C C . THR B 1 128 ? -5.773 -34.906 -24.078 1 90.94 128 THR B C 1
ATOM 5239 O O . THR B 1 128 ? -5.801 -33.719 -23.75 1 90.94 128 THR B O 1
ATOM 5242 N N . GLU B 1 129 ? -5.656 -35.375 -25.281 1 86.38 129 GLU B N 1
ATOM 5243 C CA . GLU B 1 129 ? -5.508 -34.469 -26.406 1 86.38 129 GLU B CA 1
ATOM 5244 C C . GLU B 1 129 ? -6.734 -33.562 -26.562 1 86.38 129 GLU B C 1
ATOM 5246 O O . GLU B 1 129 ? -6.625 -32.406 -26.984 1 86.38 129 GLU B O 1
ATOM 5251 N N . LEU B 1 130 ? -7.875 -34.031 -26.203 1 84.62 130 LEU B N 1
ATOM 5252 C CA . LEU B 1 130 ? -9.117 -33.281 -26.297 1 84.62 130 LEU B CA 1
ATOM 5253 C C . LEU B 1 130 ? -9.031 -32 -25.484 1 84.62 130 LEU B C 1
ATOM 5255 O O . LEU B 1 130 ? -9.594 -30.969 -25.875 1 84.62 130 LEU B O 1
ATOM 5259 N N . ASP B 1 131 ? -8.32 -32.031 -24.453 1 87.31 131 ASP B N 1
ATOM 5260 C CA . ASP B 1 131 ? -8.227 -30.906 -23.547 1 87.31 131 ASP B CA 1
ATOM 5261 C C . ASP B 1 131 ? -6.918 -30.141 -23.75 1 87.31 131 ASP B C 1
ATOM 5263 O O . ASP B 1 131 ? -6.836 -28.938 -23.469 1 87.31 131 ASP B O 1
ATOM 5267 N N . LEU B 1 132 ? -5.926 -30.922 -24.234 1 93.06 132 LEU B N 1
ATOM 5268 C CA . LEU B 1 132 ? -4.578 -30.375 -24.328 1 93.06 132 LEU B CA 1
ATOM 5269 C C . LEU B 1 132 ? -3.99 -30.641 -25.719 1 93.06 132 LEU B C 1
ATOM 5271 O O . LEU B 1 132 ? -2.885 -31.172 -25.828 1 93.06 132 LEU B O 1
ATOM 5275 N N . SER B 1 133 ? -4.707 -30.219 -26.688 1 92 133 SER B N 1
ATOM 5276 C CA . SER B 1 133 ? -4.16 -30.406 -28.031 1 92 133 SER B CA 1
ATOM 5277 C C . SER B 1 133 ? -2.873 -29.609 -28.219 1 92 133 SER B C 1
ATOM 5279 O O . SER B 1 133 ? -2.855 -28.391 -28.031 1 92 133 SER B O 1
ATOM 5281 N N . PRO B 1 134 ? -1.812 -30.281 -28.656 1 93.44 134 PRO B N 1
ATOM 5282 C CA . PRO B 1 134 ? -0.499 -29.641 -28.766 1 93.44 134 PRO B CA 1
ATOM 5283 C C . PRO B 1 134 ? -0.332 -28.844 -30.062 1 93.44 134 PRO B C 1
ATOM 5285 O O . PRO B 1 134 ? 0.753 -28.328 -30.344 1 93.44 134 PRO B O 1
ATOM 5288 N N . LYS B 1 135 ? -1.274 -28.719 -30.875 1 91.88 135 LYS B N 1
ATOM 5289 C CA . LYS B 1 135 ? -1.162 -28.266 -32.25 1 91.88 135 LYS B CA 1
ATOM 5290 C C . LYS B 1 135 ? -0.471 -26.906 -32.344 1 91.88 135 LYS B C 1
ATOM 5292 O O . LYS B 1 135 ? 0.275 -26.641 -33.281 1 91.88 135 LYS B O 1
ATOM 5297 N N . PHE B 1 136 ? -0.728 -26.016 -31.328 1 95.19 136 PHE B N 1
ATOM 5298 C CA . PHE B 1 136 ? -0.138 -24.688 -31.375 1 95.19 136 PHE B CA 1
ATOM 5299 C C . PHE B 1 136 ? 1.353 -24.734 -31.062 1 95.19 136 PHE B C 1
ATOM 5301 O O . PHE B 1 136 ? 2.127 -23.906 -31.562 1 95.19 136 PHE B O 1
ATOM 5308 N N . LEU B 1 137 ? 1.783 -25.719 -30.281 1 97.62 137 LEU B N 1
ATOM 5309 C CA . LEU B 1 137 ? 3.154 -25.781 -29.781 1 97.62 137 LEU B CA 1
ATOM 5310 C C . LEU B 1 137 ? 4.031 -26.594 -30.719 1 97.62 137 LEU B C 1
ATOM 5312 O O . LEU B 1 137 ? 5.16 -26.203 -31.031 1 97.62 137 LEU B O 1
ATOM 5316 N N . VAL B 1 138 ? 3.545 -27.703 -31.203 1 96.56 138 VAL B N 1
ATOM 5317 C CA . VAL B 1 138 ? 4.34 -28.703 -31.922 1 96.56 138 VAL B CA 1
ATOM 5318 C C . VAL B 1 138 ? 4.812 -28.109 -33.25 1 96.56 138 VAL B C 1
ATOM 5320 O O . VAL B 1 138 ? 5.859 -28.5 -33.781 1 96.56 138 VAL B O 1
ATOM 5323 N N . ARG B 1 139 ? 4.125 -27.141 -33.781 1 94.75 139 ARG B N 1
ATOM 5324 C CA . ARG B 1 139 ? 4.492 -26.531 -35.062 1 94.75 139 ARG B CA 1
ATOM 5325 C C . ARG B 1 139 ? 5.789 -25.734 -34.938 1 94.75 139 ARG B C 1
ATOM 5327 O O . ARG B 1 139 ? 6.395 -25.359 -35.938 1 94.75 139 ARG B O 1
ATOM 5334 N N . HIS B 1 140 ? 6.23 -25.516 -33.719 1 96.94 140 HIS B N 1
ATOM 5335 C CA . HIS B 1 140 ? 7.457 -24.766 -33.469 1 96.94 140 HIS B CA 1
ATOM 5336 C C . HIS B 1 140 ? 8.641 -25.703 -33.25 1 96.94 140 HIS B C 1
ATOM 5338 O O . HIS B 1 140 ? 9.656 -25.297 -32.688 1 96.94 140 HIS B O 1
ATOM 5344 N N . ASP B 1 141 ? 8.562 -26.938 -33.625 1 96.88 141 ASP B N 1
ATOM 5345 C CA . ASP B 1 141 ? 9.633 -27.922 -33.594 1 96.88 141 ASP B CA 1
ATOM 5346 C C . ASP B 1 141 ? 10.062 -28.203 -32.156 1 96.88 141 ASP B C 1
ATOM 5348 O O . ASP B 1 141 ? 11.25 -28.125 -31.812 1 96.88 141 ASP B O 1
ATOM 5352 N N . VAL B 1 142 ? 9.094 -28.5 -31.328 1 98.5 142 VAL B N 1
ATOM 5353 C CA . VAL B 1 142 ? 9.305 -29.016 -29.969 1 98.5 142 VAL B CA 1
ATOM 5354 C C . VAL B 1 142 ? 8.477 -30.297 -29.781 1 98.5 142 VAL B C 1
ATOM 5356 O O . VAL B 1 142 ? 7.387 -30.422 -30.328 1 98.5 142 VAL B O 1
ATOM 5359 N N . ILE B 1 143 ? 9.023 -31.234 -29.062 1 98.44 143 ILE B N 1
ATOM 5360 C CA . ILE B 1 143 ? 8.258 -32.375 -28.609 1 98.44 143 ILE B CA 1
ATOM 5361 C C . ILE B 1 143 ? 7.441 -32.031 -27.375 1 98.44 143 ILE B C 1
ATOM 5363 O O . ILE B 1 143 ? 7.961 -31.391 -26.453 1 98.44 143 ILE B O 1
ATOM 5367 N N . VAL B 1 144 ? 6.16 -32.312 -27.422 1 98.69 144 VAL B N 1
ATOM 5368 C CA . VAL B 1 144 ? 5.297 -32.031 -26.281 1 98.69 144 VAL B CA 1
ATOM 5369 C C . VAL B 1 144 ? 4.895 -33.344 -25.609 1 98.69 144 VAL B C 1
ATOM 5371 O O . VAL B 1 144 ? 4.512 -34.312 -26.281 1 98.69 144 VAL B O 1
ATOM 5374 N N . VAL B 1 145 ? 5.039 -33.375 -24.312 1 98.69 145 VAL B N 1
ATOM 5375 C CA . VAL B 1 145 ? 4.637 -34.531 -23.516 1 98.69 145 VAL B CA 1
ATOM 5376 C C . VAL B 1 145 ? 3.588 -34.094 -22.484 1 98.69 145 VAL B C 1
ATOM 5378 O O . VAL B 1 145 ? 3.773 -33.094 -21.781 1 98.69 145 VAL B O 1
ATOM 5381 N N . THR B 1 146 ? 2.465 -34.75 -22.438 1 98.44 146 THR B N 1
ATOM 5382 C CA . THR B 1 146 ? 1.468 -34.625 -21.391 1 98.44 146 THR B CA 1
ATOM 5383 C C . THR B 1 146 ? 1.313 -35.938 -20.625 1 98.44 146 THR B C 1
ATOM 5385 O O . THR B 1 146 ? 1.607 -37.031 -21.172 1 98.44 146 THR B O 1
ATOM 5388 N N . PHE B 1 147 ? 0.913 -35.875 -19.344 1 98.44 147 PHE B N 1
ATOM 5389 C CA . PHE B 1 147 ? 0.802 -37.125 -18.609 1 98.44 147 PHE B CA 1
ATOM 5390 C C . PHE B 1 147 ? -0.221 -37 -17.484 1 98.44 147 PHE B C 1
ATOM 5392 O O . PHE B 1 147 ? -0.583 -35.906 -17.078 1 98.44 147 PHE B O 1
ATOM 5399 N N . ASN B 1 148 ? -0.691 -38.188 -17.078 1 98.31 148 ASN B N 1
ATOM 5400 C CA . ASN B 1 148 ? -1.537 -38.312 -15.898 1 98.31 148 ASN B CA 1
ATOM 5401 C C . ASN B 1 148 ? -0.707 -38.5 -14.625 1 98.31 148 ASN B C 1
ATOM 5403 O O . ASN B 1 148 ? 0.402 -39.031 -14.68 1 98.31 148 ASN B O 1
ATOM 5407 N N . TYR B 1 149 ? -1.189 -38.062 -13.602 1 98.69 149 TYR B N 1
ATOM 5408 C CA . TYR B 1 149 ?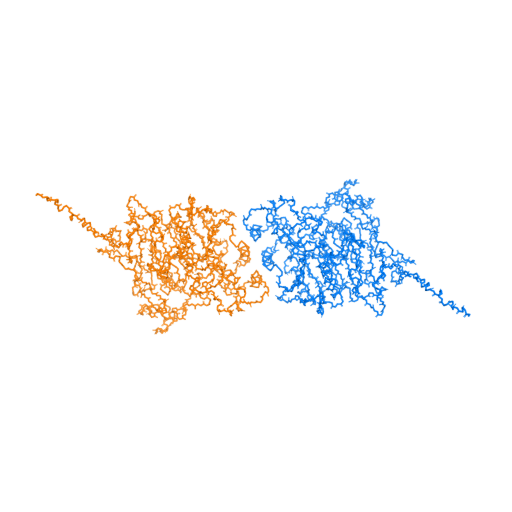 -0.775 -38.438 -12.258 1 98.69 149 TYR B CA 1
ATOM 5409 C C . TYR B 1 149 ? -1.978 -38.562 -11.328 1 98.69 149 TYR B C 1
ATOM 5411 O O . TYR B 1 149 ? -3.041 -38 -11.609 1 98.69 149 TYR B O 1
ATOM 5419 N N . ARG B 1 150 ? -1.837 -39.312 -10.297 1 98.56 150 ARG B N 1
ATOM 5420 C CA . ARG B 1 150 ? -2.963 -39.531 -9.391 1 98.56 150 ARG B CA 1
ATOM 5421 C C . ARG B 1 150 ? -3.316 -38.219 -8.664 1 98.56 150 ARG B C 1
ATOM 5423 O O . ARG B 1 150 ? -2.428 -37.469 -8.289 1 98.56 150 ARG B O 1
ATOM 5430 N N . VAL B 1 151 ? -4.641 -38 -8.484 1 97.81 151 VAL B N 1
ATOM 5431 C CA . VAL B 1 151 ? -5.172 -36.812 -7.836 1 97.81 151 VAL B CA 1
ATOM 5432 C C . VAL B 1 151 ? -6.102 -37.219 -6.695 1 97.81 151 VAL B C 1
ATOM 5434 O O . VAL B 1 151 ? -6.273 -38.406 -6.414 1 97.81 151 VAL B O 1
ATOM 5437 N N . GLY B 1 152 ? -6.578 -36.25 -5.977 1 96.75 152 GLY B N 1
ATOM 5438 C CA . GLY B 1 152 ? -7.504 -36.5 -4.887 1 96.75 152 GLY B CA 1
ATOM 5439 C C . GLY B 1 152 ? -6.922 -37.438 -3.828 1 96.75 152 GLY B C 1
ATOM 5440 O O . GLY B 1 152 ? -5.746 -37.312 -3.473 1 96.75 152 GLY B O 1
ATOM 5441 N N . PRO B 1 153 ? -7.758 -38.312 -3.34 1 96.88 153 PRO B N 1
ATOM 5442 C CA . PRO B 1 153 ? -7.324 -39.188 -2.238 1 96.88 153 PRO B CA 1
ATOM 5443 C C . PRO B 1 153 ? -6.207 -40.156 -2.645 1 96.88 153 PRO B C 1
ATOM 5445 O O . PRO B 1 153 ? -5.422 -40.562 -1.796 1 96.88 153 PRO B O 1
ATOM 5448 N N . TYR B 1 154 ? -6.078 -40.375 -3.9 1 98 154 TYR B N 1
ATOM 5449 C CA . TYR B 1 154 ? -5.062 -41.312 -4.328 1 98 154 TYR B CA 1
ATOM 5450 C C . TYR B 1 154 ? -3.748 -40.625 -4.637 1 98 154 TYR B C 1
ATOM 5452 O O . TYR B 1 154 ? -2.707 -41.25 -4.781 1 98 154 TYR B O 1
ATOM 5460 N N . GLY B 1 155 ? -3.793 -39.344 -4.746 1 97.56 155 GLY B N 1
ATOM 5461 C CA . GLY B 1 155 ? -2.602 -38.625 -5.184 1 97.56 155 GLY B CA 1
ATOM 5462 C C . GLY B 1 155 ? -2.043 -37.688 -4.129 1 97.56 155 GLY B C 1
ATOM 5463 O O . GLY B 1 155 ? -0.829 -37.5 -4.051 1 97.56 155 GLY B O 1
ATOM 5464 N N . PHE B 1 156 ? -2.961 -37.094 -3.35 1 96.62 156 PHE B N 1
ATOM 5465 C CA . PHE B 1 156 ? -2.5 -35.969 -2.525 1 96.62 156 PHE B CA 1
ATOM 5466 C C . PHE B 1 156 ? -3.09 -36.062 -1.123 1 96.62 156 PHE B C 1
ATOM 5468 O O . PHE B 1 156 ? -3.664 -35.094 -0.625 1 96.62 156 PHE B O 1
ATOM 5475 N N . LEU B 1 157 ? -2.809 -37.125 -0.467 1 94.38 157 LEU B N 1
ATOM 5476 C CA . LEU B 1 157 ? -3.131 -37.281 0.948 1 94.38 157 LEU B CA 1
ATOM 5477 C C . LEU B 1 157 ? -2.064 -36.625 1.818 1 94.38 157 LEU B C 1
ATOM 5479 O O . LEU B 1 157 ? -0.891 -36.594 1.443 1 94.38 157 LEU B O 1
ATOM 5483 N N . CYS B 1 158 ? -2.527 -36.125 2.908 1 94.62 158 CYS B N 1
ATOM 5484 C CA . CYS B 1 158 ? -1.66 -35.656 3.992 1 94.62 158 CYS B CA 1
ATOM 5485 C C . CYS B 1 158 ? -2.127 -36.219 5.328 1 94.62 158 CYS B C 1
ATOM 5487 O O . CYS B 1 158 ? -2.822 -35.531 6.086 1 94.62 158 CYS B O 1
ATOM 5489 N N . VAL B 1 159 ? -1.655 -37.438 5.598 1 94.69 159 VAL B N 1
ATOM 5490 C CA . VAL B 1 159 ? -2.16 -38.188 6.746 1 94.69 159 VAL B CA 1
ATOM 5491 C C . VAL B 1 159 ? -0.998 -38.594 7.648 1 94.69 159 VAL B C 1
ATOM 5493 O O . VAL B 1 159 ? 0.165 -38.344 7.328 1 94.69 159 VAL B O 1
ATOM 5496 N N . SER B 1 160 ? -1.335 -39.156 8.789 1 93.25 160 SER B N 1
ATOM 5497 C CA . SER B 1 160 ? -0.348 -39.5 9.812 1 93.25 160 SER B CA 1
ATOM 5498 C C . SER B 1 160 ? 0.553 -40.625 9.359 1 93.25 160 SER B C 1
ATOM 5500 O O . SER B 1 160 ? 1.693 -40.75 9.812 1 93.25 160 SER B O 1
ATOM 5502 N N . GLU B 1 161 ? 0.036 -41.469 8.469 1 92.06 161 GLU B N 1
ATOM 5503 C CA . GLU B 1 161 ? 0.853 -42.531 7.867 1 92.06 161 GLU B CA 1
ATOM 5504 C C . GLU B 1 161 ? 1.663 -41.969 6.691 1 92.06 161 GLU B C 1
ATOM 5506 O O . GLU B 1 161 ? 1.197 -42 5.551 1 92.06 161 GLU B O 1
ATOM 5511 N N . ALA B 1 162 ? 2.893 -41.781 6.902 1 89.88 162 ALA B N 1
ATOM 5512 C CA . ALA B 1 162 ? 3.732 -41 6.004 1 89.88 162 ALA B CA 1
ATOM 5513 C C . ALA B 1 162 ? 3.893 -41.688 4.652 1 89.88 162 ALA B C 1
ATOM 5515 O O . ALA B 1 162 ? 4.027 -41.031 3.621 1 89.88 162 ALA B O 1
ATOM 5516 N N . GLU B 1 163 ? 3.826 -42.969 4.621 1 89.56 163 GLU B N 1
ATOM 5517 C CA . GLU B 1 163 ? 4.094 -43.719 3.396 1 89.56 163 GLU B CA 1
ATOM 5518 C C . GLU B 1 163 ? 3.008 -43.469 2.352 1 89.56 163 GLU B C 1
ATOM 5520 O O . GLU B 1 163 ? 3.213 -43.75 1.165 1 89.56 163 GLU B O 1
ATOM 5525 N N . TYR B 1 164 ? 1.874 -42.938 2.736 1 92.81 164 TYR B N 1
ATOM 5526 C CA . TYR B 1 164 ? 0.757 -42.75 1.816 1 92.81 164 TYR B CA 1
ATOM 5527 C C . TYR B 1 164 ? 0.666 -41.281 1.353 1 92.81 164 TYR B C 1
ATOM 5529 O O . TYR B 1 164 ? -0.199 -40.938 0.545 1 92.81 164 TYR B O 1
ATOM 5537 N N . ASN B 1 165 ? 1.578 -40.469 1.807 1 94.38 165 ASN B N 1
ATOM 5538 C CA . ASN B 1 165 ? 1.522 -39.062 1.478 1 94.38 165 ASN B CA 1
ATOM 5539 C C . ASN B 1 165 ? 2.178 -38.781 0.13 1 94.38 165 ASN B C 1
ATOM 5541 O O . ASN B 1 165 ? 3.168 -39.406 -0.234 1 94.38 165 ASN B O 1
ATOM 5545 N N . ASN B 1 166 ? 1.591 -37.844 -0.696 1 95.88 166 ASN B N 1
ATOM 5546 C CA . ASN B 1 166 ? 2.17 -37.156 -1.855 1 95.88 166 ASN B CA 1
ATOM 5547 C C . ASN B 1 166 ? 2.422 -38.125 -3 1 95.88 166 ASN B C 1
ATOM 5549 O O . ASN B 1 166 ? 3.459 -38.062 -3.664 1 95.88 166 ASN B O 1
ATOM 5553 N N . GLN B 1 167 ? 1.528 -39 -3.205 1 97.06 167 GLN B N 1
ATOM 5554 C CA . GLN B 1 167 ? 1.732 -39.938 -4.293 1 97.06 167 GLN B CA 1
ATOM 5555 C C . GLN B 1 167 ? 1.657 -39.25 -5.652 1 97.06 167 GLN B C 1
ATOM 5557 O O . GLN B 1 167 ? 2.35 -39.625 -6.594 1 97.06 167 GLN B O 1
ATOM 5562 N N . GLY B 1 168 ? 0.787 -38.25 -5.762 1 97.88 168 GLY B N 1
ATOM 5563 C CA . GLY B 1 168 ? 0.752 -37.469 -6.984 1 97.88 168 GLY B CA 1
ATOM 5564 C C . GLY B 1 168 ? 2.094 -36.844 -7.34 1 97.88 168 GLY B C 1
ATOM 5565 O O . GLY B 1 168 ? 2.496 -36.844 -8.508 1 97.88 168 GLY B O 1
ATOM 5566 N N . LEU B 1 169 ? 2.787 -36.312 -6.34 1 96.56 169 LEU B N 1
ATOM 5567 C CA . LEU B 1 169 ? 4.121 -35.781 -6.547 1 96.56 169 LEU B CA 1
ATOM 5568 C C . LEU B 1 169 ? 5.09 -36.875 -7.008 1 96.56 169 LEU B C 1
ATOM 5570 O O . LEU B 1 169 ? 5.91 -36.625 -7.898 1 96.56 169 LEU B O 1
ATOM 5574 N N . LYS B 1 170 ? 5 -37.938 -6.391 1 96.38 170 LYS B N 1
ATOM 5575 C CA . LYS B 1 170 ? 5.883 -39.062 -6.723 1 96.38 170 LYS B CA 1
ATOM 5576 C C . LYS B 1 170 ? 5.594 -39.594 -8.125 1 96.38 170 LYS B C 1
ATOM 5578 O O . LYS B 1 170 ? 6.512 -40 -8.836 1 96.38 170 LYS B O 1
ATOM 5583 N N . ASP B 1 171 ? 4.305 -39.656 -8.469 1 98.38 171 ASP B N 1
ATOM 5584 C CA . ASP B 1 171 ? 3.951 -40 -9.836 1 98.38 171 ASP B CA 1
ATOM 5585 C C . ASP B 1 171 ? 4.598 -39.031 -10.836 1 98.38 171 ASP B C 1
ATOM 5587 O O . ASP B 1 171 ? 5.098 -39.469 -11.883 1 98.38 171 ASP B O 1
ATOM 5591 N N . GLN B 1 172 ? 4.566 -37.781 -10.57 1 97.94 172 GLN B N 1
ATOM 5592 C CA . GLN B 1 172 ? 5.164 -36.75 -11.438 1 97.94 172 GLN B CA 1
ATOM 5593 C C . GLN B 1 172 ? 6.664 -37 -11.602 1 97.94 172 GLN B C 1
ATOM 5595 O O . GLN B 1 172 ? 7.203 -36.875 -12.703 1 97.94 172 GLN B O 1
ATOM 5600 N N . LEU B 1 173 ? 7.281 -37.281 -10.492 1 96.56 173 LEU B N 1
ATOM 5601 C CA . LEU B 1 173 ? 8.711 -37.562 -10.539 1 96.56 173 LEU B CA 1
ATOM 5602 C C . LEU B 1 173 ? 8.984 -38.75 -11.453 1 96.56 173 LEU B C 1
ATOM 5604 O O . LEU B 1 173 ? 9.93 -38.719 -12.25 1 96.56 173 LEU B O 1
ATOM 5608 N N . LEU B 1 174 ? 8.188 -39.781 -11.344 1 97.44 174 LEU B N 1
ATOM 5609 C CA . LEU B 1 174 ? 8.344 -40.969 -12.188 1 97.44 174 LEU B CA 1
ATOM 5610 C C . LEU B 1 174 ? 8.133 -40.625 -13.656 1 97.44 174 LEU B C 1
ATOM 5612 O O . LEU B 1 174 ? 8.836 -41.125 -14.531 1 97.44 174 LEU B O 1
ATOM 5616 N N . ALA B 1 175 ? 7.168 -39.781 -13.922 1 98.38 175 ALA B N 1
ATOM 5617 C CA . ALA B 1 175 ? 6.906 -39.375 -15.297 1 98.38 175 ALA B CA 1
ATOM 5618 C C . ALA B 1 175 ? 8.102 -38.625 -15.883 1 98.38 175 ALA B C 1
ATOM 5620 O O . ALA B 1 175 ? 8.508 -38.875 -17.016 1 98.38 175 ALA B O 1
ATOM 5621 N N . LEU B 1 176 ? 8.633 -37.688 -15.125 1 97.62 176 LEU B N 1
ATOM 5622 C CA . LEU B 1 176 ? 9.773 -36.906 -15.578 1 97.62 176 LEU B CA 1
ATOM 5623 C C . LEU B 1 176 ? 11 -37.781 -15.789 1 97.62 176 LEU B C 1
ATOM 5625 O O . LEU B 1 176 ? 11.758 -37.594 -16.734 1 97.62 176 LEU B O 1
ATOM 5629 N N . GLN B 1 177 ? 11.164 -38.75 -14.938 1 96.56 177 GLN B N 1
ATOM 5630 C CA . GLN B 1 177 ? 12.258 -39.688 -15.102 1 96.56 177 GLN B CA 1
ATOM 5631 C C . GLN B 1 177 ? 12.078 -40.531 -16.375 1 96.56 177 GLN B C 1
ATOM 5633 O O . GLN B 1 177 ? 13.039 -40.781 -17.094 1 96.56 177 GLN B O 1
ATOM 5638 N N . TRP B 1 178 ? 10.891 -40.969 -16.578 1 98.06 178 TRP B N 1
ATOM 5639 C CA . TRP B 1 178 ? 10.617 -41.719 -17.797 1 98.06 178 TRP B CA 1
ATOM 5640 C C . TRP B 1 178 ? 10.984 -40.906 -19.031 1 98.06 178 TRP B C 1
ATOM 5642 O O . TRP B 1 178 ? 11.562 -41.438 -19.984 1 98.06 178 TRP B O 1
ATOM 5652 N N . VAL B 1 179 ? 10.609 -39.688 -19.062 1 98.25 179 VAL B N 1
ATOM 5653 C CA . VAL B 1 179 ? 10.914 -38.781 -20.172 1 98.25 179 VAL B CA 1
ATOM 5654 C C . VAL B 1 179 ? 12.43 -38.719 -20.375 1 98.25 179 VAL B C 1
ATOM 5656 O O . VAL B 1 179 ? 12.93 -38.844 -21.484 1 98.25 179 VAL B O 1
ATOM 5659 N N . LYS B 1 180 ? 13.125 -38.531 -19.375 1 96.44 180 LYS B N 1
ATOM 5660 C CA . LYS B 1 180 ? 14.578 -38.438 -19.438 1 96.44 180 LYS B CA 1
ATOM 5661 C C . LYS B 1 180 ? 15.195 -39.688 -20.016 1 96.44 180 LYS B C 1
ATOM 5663 O O . LYS B 1 180 ? 16.125 -39.625 -20.828 1 96.44 180 LYS B O 1
ATOM 5668 N N . ASP B 1 181 ? 14.625 -40.781 -19.688 1 96.62 181 ASP B N 1
ATOM 5669 C CA . ASP B 1 181 ? 15.195 -42.094 -20.047 1 96.62 181 ASP B CA 1
ATOM 5670 C C . ASP B 1 181 ? 14.828 -42.469 -21.469 1 96.62 181 ASP B C 1
ATOM 5672 O O . ASP B 1 181 ? 15.539 -43.25 -22.125 1 96.62 181 ASP B O 1
ATOM 5676 N N . ASN B 1 182 ? 13.703 -41.906 -21.984 1 97.31 182 ASN B N 1
ATOM 5677 C CA . ASN B 1 182 ? 13.164 -42.5 -23.188 1 97.31 182 ASN B CA 1
ATOM 5678 C C . ASN B 1 182 ? 13.07 -41.5 -24.328 1 97.31 182 ASN B C 1
ATOM 5680 O O . ASN B 1 182 ? 12.953 -41.875 -25.5 1 97.31 182 ASN B O 1
ATOM 5684 N N . VAL B 1 183 ? 13.133 -40.25 -24.062 1 97.12 183 VAL B N 1
ATOM 5685 C CA . VAL B 1 183 ? 12.695 -39.25 -25.047 1 97.12 183 VAL B CA 1
ATOM 5686 C C . VAL B 1 183 ? 13.695 -39.188 -26.188 1 97.12 183 VAL B C 1
ATOM 5688 O O . VAL B 1 183 ? 13.344 -38.781 -27.312 1 97.12 183 VAL B O 1
ATOM 5691 N N . ALA B 1 184 ? 14.93 -39.562 -25.938 1 97.06 184 ALA B N 1
ATOM 5692 C CA . ALA B 1 184 ? 15.938 -39.562 -26.984 1 97.06 184 ALA B CA 1
ATOM 5693 C C . ALA B 1 184 ? 15.523 -40.438 -28.141 1 97.06 184 ALA B C 1
ATOM 5695 O O . ALA B 1 184 ? 15.82 -40.156 -29.312 1 97.06 184 ALA B O 1
ATOM 5696 N N . ALA B 1 185 ? 14.836 -41.531 -27.875 1 96.94 185 ALA B N 1
ATOM 5697 C CA . ALA B 1 185 ? 14.383 -42.469 -28.906 1 96.94 185 ALA B CA 1
ATOM 5698 C C . ALA B 1 185 ? 13.359 -41.812 -29.828 1 96.94 185 ALA B C 1
ATOM 5700 O O . ALA B 1 185 ? 13.188 -42.25 -30.969 1 96.94 185 ALA B O 1
ATOM 5701 N N . PHE B 1 186 ? 12.781 -40.781 -29.406 1 97.25 186 PHE B N 1
ATOM 5702 C CA . PHE B 1 186 ? 11.766 -40.094 -30.172 1 97.25 186 PHE B CA 1
ATOM 5703 C C . PHE B 1 186 ? 12.367 -38.844 -30.844 1 97.25 186 PHE B C 1
ATOM 5705 O O . PHE B 1 186 ? 11.641 -38.031 -31.438 1 97.25 186 PHE B O 1
ATOM 5712 N N . GLY B 1 187 ? 13.703 -38.688 -30.656 1 97.31 187 GLY B N 1
ATOM 5713 C CA . GLY B 1 187 ? 14.367 -37.5 -31.203 1 97.31 187 GLY B CA 1
ATOM 5714 C C . GLY B 1 187 ? 14.398 -36.312 -30.25 1 97.31 187 GLY B C 1
ATOM 5715 O O . GLY B 1 187 ? 14.641 -35.188 -30.656 1 97.31 187 GLY B O 1
ATOM 5716 N N . GLY B 1 188 ? 14.125 -36.562 -29.031 1 97.94 188 GLY B N 1
ATOM 5717 C CA . GLY B 1 188 ? 14.18 -35.531 -28.016 1 97.94 188 GLY B CA 1
ATOM 5718 C C . GLY B 1 188 ? 15.578 -35.281 -27.484 1 97.94 188 GLY B C 1
ATOM 5719 O O . GLY B 1 188 ? 16.359 -36.219 -27.328 1 97.94 188 GLY B O 1
ATOM 5720 N N . ASP B 1 189 ? 15.922 -34.062 -27.234 1 97.56 189 ASP B N 1
ATOM 5721 C CA . ASP B 1 189 ? 17.188 -33.688 -26.609 1 97.56 189 ASP B CA 1
ATOM 5722 C C . ASP B 1 189 ? 17.109 -33.781 -25.094 1 97.56 189 ASP B C 1
ATOM 5724 O O . ASP B 1 189 ? 16.453 -32.938 -24.453 1 97.56 189 ASP B O 1
ATOM 5728 N N . VAL B 1 190 ? 17.797 -34.656 -24.469 1 95.75 190 VAL B N 1
ATOM 5729 C CA . VAL B 1 190 ? 17.719 -34.938 -23.031 1 95.75 190 VAL B CA 1
ATOM 5730 C C . VAL B 1 190 ? 18.328 -33.781 -22.25 1 95.75 190 VAL B C 1
ATOM 5732 O O . VAL B 1 190 ? 18.094 -33.656 -21.047 1 95.75 190 VAL B O 1
ATOM 5735 N N . ASN B 1 191 ? 19.047 -32.844 -22.938 1 95.75 191 ASN B N 1
ATOM 5736 C CA . ASN B 1 191 ? 19.672 -31.703 -22.266 1 95.75 191 ASN B CA 1
ATOM 5737 C C . ASN B 1 191 ? 18.844 -30.438 -22.469 1 95.75 191 ASN B C 1
ATOM 5739 O O . ASN B 1 191 ? 19.297 -29.344 -22.094 1 95.75 191 ASN B O 1
ATOM 5743 N N . ARG B 1 192 ? 17.703 -30.531 -23.031 1 97.75 192 ARG B N 1
ATOM 5744 C CA . ARG B 1 192 ? 16.797 -29.406 -23.234 1 97.75 192 ARG B CA 1
ATOM 5745 C C . ARG B 1 192 ? 15.359 -29.781 -22.906 1 97.75 192 ARG B C 1
ATOM 5747 O O . ARG B 1 192 ? 14.453 -29.578 -23.719 1 97.75 192 ARG B O 1
ATOM 5754 N N . ILE B 1 193 ? 15.148 -30.266 -21.719 1 98.31 193 ILE B N 1
ATOM 5755 C CA . ILE B 1 193 ? 13.828 -30.594 -21.203 1 98.31 193 ILE B CA 1
ATOM 5756 C C . ILE B 1 193 ? 13.281 -29.453 -20.359 1 98.31 193 ILE B C 1
ATOM 5758 O O . ILE B 1 193 ? 13.898 -29.047 -19.375 1 98.31 193 ILE B O 1
ATOM 5762 N N . THR B 1 194 ? 12.219 -28.828 -20.797 1 98.75 194 THR B N 1
ATOM 5763 C CA . THR B 1 194 ? 11.5 -27.797 -20.078 1 98.75 194 THR B CA 1
ATOM 5764 C C . THR B 1 194 ? 10.195 -28.344 -19.5 1 98.75 194 THR B C 1
ATOM 5766 O O . THR B 1 194 ? 9.312 -28.781 -20.25 1 98.75 194 THR B O 1
ATOM 5769 N N . ALA B 1 195 ? 10.102 -28.375 -18.203 1 98.69 195 ALA B N 1
ATOM 5770 C CA . ALA B 1 195 ? 8.805 -28.656 -17.578 1 98.69 195 ALA B CA 1
ATOM 5771 C C . ALA B 1 195 ? 7.996 -27.375 -17.391 1 98.69 195 ALA B C 1
ATOM 5773 O O . ALA B 1 195 ? 8.547 -26.344 -17.031 1 98.69 195 ALA B O 1
ATOM 5774 N N . PHE B 1 196 ? 6.75 -27.406 -17.75 1 98.5 196 PHE B N 1
ATOM 5775 C CA . PHE B 1 196 ? 5.867 -26.281 -17.516 1 98.5 196 PHE B CA 1
ATOM 5776 C C . PHE B 1 196 ? 4.516 -26.734 -16.984 1 98.5 196 PHE B C 1
ATOM 5778 O O . PHE B 1 196 ? 4.086 -27.859 -17.266 1 98.5 196 PHE B O 1
ATOM 5785 N N . GLY B 1 197 ? 3.943 -26.031 -16.078 1 98.12 197 GLY B N 1
ATOM 5786 C CA . GLY B 1 197 ? 2.688 -26.391 -15.445 1 98.12 197 GLY B CA 1
ATOM 5787 C C . GLY B 1 197 ? 1.812 -25.203 -15.125 1 98.12 197 GLY B C 1
ATOM 5788 O O . GLY B 1 197 ? 2.266 -24.047 -15.203 1 98.12 197 GLY B O 1
ATOM 5789 N N . GLN B 1 198 ? 0.576 -25.453 -14.875 1 97.69 198 GLN B N 1
ATOM 5790 C CA . GLN B 1 198 ? -0.417 -24.453 -14.523 1 97.69 198 GLN B CA 1
ATOM 5791 C C . GLN B 1 198 ? -1.12 -24.797 -13.219 1 97.69 198 GLN B C 1
ATOM 5793 O O . GLN B 1 198 ? -1.438 -25.969 -12.977 1 97.69 198 GLN B O 1
ATOM 5798 N N . SER B 1 199 ? -1.349 -23.781 -12.375 1 97 199 SER B N 1
ATOM 5799 C CA . SER B 1 199 ? -2.076 -23.953 -11.125 1 97 199 SER B CA 1
ATOM 5800 C C . SER B 1 199 ? -1.436 -25.047 -10.266 1 97 199 SER B C 1
ATOM 5802 O O . SER B 1 199 ? -0.239 -24.984 -9.977 1 97 199 SER B O 1
ATOM 5804 N N . ALA B 1 200 ? -2.168 -26.156 -9.992 1 96.75 200 ALA B N 1
ATOM 5805 C CA . ALA B 1 200 ? -1.621 -27.25 -9.188 1 96.75 200 ALA B CA 1
ATOM 5806 C C . ALA B 1 200 ? -0.38 -27.844 -9.844 1 96.75 200 ALA B C 1
ATOM 5808 O O . ALA B 1 200 ? 0.577 -28.219 -9.156 1 96.75 200 ALA B O 1
ATOM 5809 N N . GLY B 1 201 ? -0.397 -27.922 -11.18 1 97.94 201 GLY B N 1
ATOM 5810 C CA . GLY B 1 201 ? 0.765 -28.438 -11.891 1 97.94 201 GLY B CA 1
ATOM 5811 C C . GLY B 1 201 ? 1.991 -27.547 -11.734 1 97.94 201 GLY B C 1
ATOM 5812 O O . GLY B 1 201 ? 3.109 -28.062 -11.602 1 97.94 201 GLY B O 1
ATOM 5813 N N . ALA B 1 202 ? 1.757 -26.25 -11.758 1 98.38 202 ALA B N 1
ATOM 5814 C CA . ALA B 1 202 ? 2.855 -25.312 -11.523 1 98.38 202 ALA B CA 1
ATOM 5815 C C . ALA B 1 202 ? 3.342 -25.375 -10.078 1 98.38 202 ALA B C 1
ATOM 5817 O O . ALA B 1 202 ? 4.547 -25.312 -9.82 1 98.38 202 ALA B O 1
ATOM 5818 N N . MET B 1 203 ? 2.436 -25.484 -9.148 1 97.75 203 MET B N 1
ATOM 5819 C CA . MET B 1 203 ? 2.783 -25.594 -7.734 1 97.75 203 MET B CA 1
ATOM 5820 C C . MET B 1 203 ? 3.646 -26.812 -7.473 1 97.75 203 MET B C 1
ATOM 5822 O O . MET B 1 203 ? 4.684 -26.719 -6.812 1 97.75 203 MET B O 1
ATOM 5826 N N . THR B 1 204 ? 3.242 -27.922 -8.008 1 97.44 204 THR B N 1
ATOM 5827 C CA . THR B 1 204 ? 3.959 -29.172 -7.758 1 97.44 204 THR B CA 1
ATOM 5828 C C . THR B 1 204 ? 5.297 -29.172 -8.484 1 97.44 204 THR B C 1
ATOM 5830 O O . THR B 1 204 ? 6.277 -29.734 -7.992 1 97.44 204 THR B O 1
ATOM 5833 N N . LEU B 1 205 ? 5.348 -28.562 -9.656 1 98 205 LEU B N 1
ATOM 5834 C CA . LEU B 1 205 ? 6.629 -28.422 -10.344 1 98 205 LEU B CA 1
ATOM 5835 C C . LEU B 1 205 ? 7.605 -27.609 -9.492 1 98 205 LEU B C 1
ATOM 5837 O O . LEU B 1 205 ? 8.773 -27.984 -9.367 1 98 205 LEU B O 1
ATOM 5841 N N . ASP B 1 206 ? 7.078 -26.531 -8.922 1 97.81 206 ASP B N 1
ATOM 5842 C CA . ASP B 1 206 ? 7.914 -25.703 -8.062 1 97.81 206 ASP B CA 1
ATOM 5843 C C . ASP B 1 206 ? 8.352 -26.453 -6.812 1 97.81 206 ASP B C 1
ATOM 5845 O O . ASP B 1 206 ? 9.477 -26.281 -6.332 1 97.81 206 ASP B O 1
ATOM 5849 N N . ILE B 1 207 ? 7.52 -27.312 -6.289 1 96.44 207 ILE B N 1
ATOM 5850 C CA . ILE B 1 207 ? 7.887 -28.188 -5.172 1 96.44 207 ILE B CA 1
ATOM 5851 C C . ILE B 1 207 ? 9.008 -29.125 -5.598 1 96.44 207 ILE B C 1
ATOM 5853 O O . ILE B 1 207 ? 9.953 -29.359 -4.844 1 96.44 207 ILE B O 1
ATOM 5857 N N . GLN B 1 208 ? 8.883 -29.703 -6.816 1 96.19 208 GLN B N 1
ATOM 5858 C CA . GLN B 1 208 ? 9.945 -30.562 -7.328 1 96.19 208 GLN B CA 1
ATOM 5859 C C . GLN B 1 208 ? 11.289 -29.828 -7.344 1 96.19 208 GLN B C 1
ATOM 5861 O O . GLN B 1 208 ? 12.328 -30.422 -7.055 1 96.19 208 GLN B O 1
ATOM 5866 N N . LEU B 1 209 ? 11.289 -28.531 -7.629 1 96.38 209 LEU B N 1
ATOM 5867 C CA . LEU B 1 209 ? 12.5 -27.734 -7.719 1 96.38 209 LEU B CA 1
ATOM 5868 C C . LEU B 1 209 ? 13.086 -27.469 -6.336 1 96.38 209 LEU B C 1
ATOM 5870 O O . LEU B 1 209 ? 14.242 -27.047 -6.215 1 96.38 209 LEU B O 1
ATOM 5874 N N . LEU B 1 210 ? 12.289 -27.656 -5.289 1 93.62 210 LEU B N 1
ATOM 5875 C CA . LEU B 1 210 ? 12.789 -27.516 -3.926 1 93.62 210 LEU B CA 1
ATOM 5876 C C . LEU B 1 210 ? 13.547 -28.766 -3.496 1 93.62 210 LEU B C 1
ATOM 5878 O O . LEU B 1 210 ? 14.461 -28.688 -2.67 1 93.62 210 LEU B O 1
ATOM 5882 N N . GLY B 1 211 ? 13.164 -29.891 -4.066 1 85.81 211 GLY B N 1
ATOM 5883 C CA . GLY B 1 211 ? 13.648 -31.156 -3.529 1 85.81 211 GLY B CA 1
ATOM 5884 C C . GLY B 1 211 ? 14.578 -31.891 -4.477 1 85.81 211 GLY B C 1
ATOM 5885 O O . GLY B 1 211 ? 15.344 -32.75 -4.055 1 85.81 211 GLY B O 1
ATOM 5886 N N . THR B 1 212 ? 14.477 -31.609 -5.688 1 84.44 212 THR B N 1
ATOM 5887 C CA . THR B 1 212 ? 15.18 -32.438 -6.672 1 84.44 212 THR B CA 1
ATOM 5888 C C . THR B 1 212 ? 16.031 -31.562 -7.598 1 84.44 212 THR B C 1
ATOM 5890 O O . THR B 1 212 ? 15.633 -30.438 -7.926 1 84.44 212 THR B O 1
ATOM 5893 N N . GLU B 1 213 ? 17.188 -32.094 -7.973 1 87.25 213 GLU B N 1
ATOM 5894 C CA . GLU B 1 213 ? 18.047 -31.438 -8.938 1 87.25 213 GLU B CA 1
ATOM 5895 C C . GLU B 1 213 ? 18.203 -32.281 -10.203 1 87.25 213 GLU B C 1
ATOM 5897 O O . GLU B 1 213 ? 18.156 -33.5 -10.148 1 87.25 213 GLU B O 1
ATOM 5902 N N . GLY B 1 214 ? 18.297 -31.594 -11.281 1 85.81 214 GLY B N 1
ATOM 5903 C CA . GLY B 1 214 ? 18.719 -32.25 -12.516 1 85.81 214 GLY B CA 1
ATOM 5904 C C . GLY B 1 214 ? 17.578 -32.906 -13.258 1 85.81 214 GLY B C 1
ATOM 5905 O O . GLY B 1 214 ? 17.797 -33.531 -14.305 1 85.81 214 GLY B O 1
ATOM 5906 N N . LEU B 1 215 ? 16.344 -32.781 -12.766 1 83.88 215 LEU B N 1
ATOM 5907 C CA . LEU B 1 215 ? 15.211 -33.438 -13.406 1 83.88 215 LEU B CA 1
ATOM 5908 C C . LEU B 1 215 ? 14.859 -32.75 -14.727 1 83.88 215 LEU B C 1
ATOM 5910 O O . LEU B 1 215 ? 14.477 -33.438 -15.688 1 83.88 215 LEU B O 1
ATOM 5914 N N . VAL B 1 216 ? 14.953 -31.453 -14.766 1 94.94 216 VAL B N 1
ATOM 5915 C CA . VAL B 1 216 ? 14.648 -30.656 -15.953 1 94.94 216 VAL B CA 1
ATOM 5916 C C . VAL B 1 216 ? 15.703 -29.562 -16.125 1 94.94 216 VAL B C 1
ATOM 5918 O O . VAL B 1 216 ? 16.469 -29.281 -15.195 1 94.94 216 VAL B O 1
ATOM 5921 N N . ASN B 1 217 ? 15.766 -29.094 -17.297 1 96.94 217 ASN B N 1
ATOM 5922 C CA . ASN B 1 217 ? 16.75 -28.062 -17.625 1 96.94 217 ASN B CA 1
ATOM 5923 C C . ASN B 1 217 ? 16.172 -26.656 -17.469 1 96.94 217 ASN B C 1
ATOM 5925 O O . ASN B 1 217 ? 16.922 -25.719 -17.188 1 96.94 217 ASN B O 1
ATOM 5929 N N . ARG B 1 218 ? 14.891 -26.562 -17.703 1 98.5 218 ARG B N 1
ATOM 5930 C CA . ARG B 1 218 ? 14.172 -25.297 -17.578 1 98.5 218 ARG B CA 1
ATOM 5931 C C . ARG B 1 218 ? 12.773 -25.516 -17 1 98.5 218 ARG B C 1
ATOM 5933 O O . ARG B 1 218 ? 12.266 -26.641 -17 1 98.5 218 ARG B O 1
ATOM 5940 N N . ALA B 1 219 ? 12.188 -24.422 -16.453 1 98.69 219 ALA B N 1
ATOM 5941 C CA . ALA B 1 219 ? 10.852 -24.547 -15.859 1 98.69 219 ALA B CA 1
ATOM 5942 C C . ALA B 1 219 ? 9.992 -23.328 -16.172 1 98.69 219 ALA B C 1
ATOM 5944 O O . ALA B 1 219 ? 10.492 -22.188 -16.219 1 98.69 219 ALA B O 1
ATOM 5945 N N . ILE B 1 220 ? 8.75 -23.531 -16.484 1 98.88 220 ILE B N 1
ATOM 5946 C CA . ILE B 1 220 ? 7.742 -22.484 -16.609 1 98.88 220 ILE B CA 1
ATOM 5947 C C . ILE B 1 220 ? 6.652 -22.672 -15.555 1 98.88 220 ILE B C 1
ATOM 5949 O O . ILE B 1 220 ? 5.949 -23.688 -15.57 1 98.88 220 ILE B O 1
ATOM 5953 N N . ILE B 1 221 ? 6.539 -21.688 -14.656 1 98.75 221 ILE B N 1
ATOM 5954 C CA . ILE B 1 221 ? 5.621 -21.734 -13.523 1 98.75 221 ILE B CA 1
ATOM 5955 C C . ILE B 1 221 ? 4.434 -20.812 -13.789 1 98.75 221 ILE B C 1
ATOM 5957 O O . ILE B 1 221 ? 4.535 -19.594 -13.602 1 98.75 221 ILE B O 1
ATOM 5961 N N . GLN B 1 222 ? 3.219 -21.438 -14.117 1 98.62 222 GLN B N 1
ATOM 5962 C CA . GLN B 1 222 ? 2.082 -20.625 -14.531 1 98.62 222 GLN B CA 1
ATOM 5963 C C . GLN B 1 222 ? 0.985 -20.625 -13.469 1 98.62 222 GLN B C 1
ATOM 5965 O O . GLN B 1 222 ? 0.365 -21.656 -13.219 1 98.62 222 GLN B O 1
ATOM 5970 N N . SER B 1 223 ? 0.712 -19.469 -12.883 1 97.81 223 SER B N 1
ATOM 5971 C CA . SER B 1 223 ? -0.421 -19.25 -11.984 1 97.81 223 SER B CA 1
ATOM 5972 C C . SER B 1 223 ? -0.39 -20.203 -10.797 1 97.81 223 SER B C 1
ATOM 5974 O O . SER B 1 223 ? -1.383 -20.875 -10.508 1 97.81 223 SER B O 1
ATOM 5976 N N . GLY B 1 224 ? 0.722 -20.281 -10.164 1 97.06 224 GLY B N 1
ATOM 5977 C CA . GLY B 1 224 ? 0.907 -21.109 -8.977 1 97.06 224 GLY B CA 1
ATOM 5978 C C . GLY B 1 224 ? 2.365 -21.406 -8.68 1 97.06 224 GLY B C 1
ATOM 5979 O O . GLY B 1 224 ? 3.145 -21.672 -9.594 1 97.06 224 GLY B O 1
ATOM 5980 N N . SER B 1 225 ? 2.768 -21.25 -7.426 1 97.44 225 SER B N 1
ATOM 5981 C CA . SER B 1 225 ? 4.117 -21.578 -6.977 1 97.44 225 SER B CA 1
ATOM 5982 C C . SER B 1 225 ? 4.09 -22.344 -5.66 1 97.44 225 SER B C 1
ATOM 5984 O O . SER B 1 225 ? 3.025 -22.531 -5.062 1 97.44 225 SER B O 1
ATOM 5986 N N . ALA B 1 226 ? 5.23 -22.781 -5.238 1 96.56 226 ALA B N 1
ATOM 5987 C CA . ALA B 1 226 ? 5.34 -23.516 -3.982 1 96.56 226 ALA B CA 1
ATOM 5988 C C . ALA B 1 226 ? 4.973 -22.625 -2.795 1 96.56 226 ALA B C 1
ATOM 5990 O O . ALA B 1 226 ? 4.723 -23.125 -1.694 1 96.56 226 ALA B O 1
ATOM 5991 N N . LEU B 1 227 ? 4.863 -21.328 -3.059 1 95.81 227 LEU B N 1
ATOM 5992 C CA . LEU B 1 227 ? 4.59 -20.391 -1.973 1 95.81 227 LEU B CA 1
ATOM 5993 C C . LEU B 1 227 ? 3.109 -20.031 -1.921 1 95.81 227 LEU B C 1
ATOM 5995 O O . LEU B 1 227 ? 2.684 -19.266 -1.063 1 95.81 227 LEU B O 1
ATOM 5999 N N . THR B 1 228 ? 2.311 -20.609 -2.836 1 94.44 228 THR B N 1
ATOM 6000 C CA . THR B 1 228 ? 0.871 -20.391 -2.758 1 94.44 228 THR B CA 1
ATOM 6001 C C . THR B 1 228 ? 0.343 -20.75 -1.372 1 94.44 228 THR B C 1
ATOM 6003 O O . THR B 1 228 ? 0.688 -21.797 -0.825 1 94.44 228 THR B O 1
ATOM 6006 N N . THR B 1 229 ? -0.468 -19.969 -0.782 1 86.75 229 THR B N 1
ATOM 6007 C CA . THR B 1 229 ? -0.761 -19.953 0.647 1 86.75 229 THR B CA 1
ATOM 6008 C C . THR B 1 229 ? -1.545 -21.203 1.043 1 86.75 229 THR B C 1
ATOM 6010 O O . THR B 1 229 ? -1.45 -21.672 2.182 1 86.75 229 THR B O 1
ATOM 6013 N N . TRP B 1 230 ? -2.293 -21.797 0.134 1 82.75 230 TRP B N 1
ATOM 6014 C CA . TRP B 1 230 ? -3.135 -22.922 0.521 1 82.75 230 TRP B CA 1
ATOM 6015 C C . TRP B 1 230 ? -2.551 -24.234 0.02 1 82.75 230 TRP B C 1
ATOM 6017 O O . TRP B 1 230 ? -3.207 -25.281 0.086 1 82.75 230 TRP B O 1
ATOM 6027 N N . MET B 1 231 ? -1.342 -24.203 -0.427 1 82.75 231 MET B N 1
ATOM 6028 C CA . MET B 1 231 ? -0.774 -25.344 -1.153 1 82.75 231 MET B CA 1
ATOM 6029 C C . MET B 1 231 ? -0.409 -26.469 -0.199 1 82.75 231 MET B C 1
ATOM 6031 O O . MET B 1 231 ? -0.593 -27.641 -0.522 1 82.75 231 MET B O 1
ATOM 6035 N N . ALA B 1 232 ? 0.171 -26.156 0.97 1 78.38 232 ALA B N 1
ATOM 6036 C CA . ALA B 1 232 ? 0.596 -27.188 1.9 1 78.38 232 ALA B CA 1
ATOM 6037 C C . ALA B 1 232 ? -0.227 -27.156 3.184 1 78.38 232 ALA B C 1
ATOM 6039 O O . ALA B 1 232 ? -0.709 -26.094 3.588 1 78.38 232 ALA B O 1
ATOM 6040 N N . THR B 1 233 ? -0.473 -28.344 3.629 1 78.69 233 THR B N 1
ATOM 6041 C CA . THR B 1 233 ? -1.323 -28.406 4.812 1 78.69 233 THR B CA 1
ATOM 6042 C C . THR B 1 233 ? -0.718 -29.328 5.867 1 78.69 233 THR B C 1
ATOM 6044 O O . THR B 1 233 ? 0.275 -30.016 5.605 1 78.69 233 THR B O 1
ATOM 6047 N N . GLU B 1 234 ? -1.363 -29.203 6.949 1 80 234 GLU B N 1
ATOM 6048 C CA . GLU B 1 234 ? -1.033 -30.094 8.047 1 80 234 GLU B CA 1
ATOM 6049 C C . GLU B 1 234 ? -1.747 -31.438 7.902 1 80 234 GLU B C 1
ATOM 6051 O O . GLU B 1 234 ? -2.742 -31.547 7.18 1 80 234 GLU B O 1
ATOM 6056 N N . LYS B 1 235 ? -1.213 -32.406 8.578 1 89.62 235 LYS B N 1
ATOM 6057 C CA . LYS B 1 235 ? -1.764 -33.75 8.523 1 89.62 235 LYS B CA 1
ATOM 6058 C C . LYS B 1 235 ? -3.193 -33.781 9.055 1 89.62 235 LYS B C 1
ATOM 6060 O O . LYS B 1 235 ? -3.5 -33.156 10.062 1 89.62 235 LYS B O 1
ATOM 6065 N N . ASP B 1 236 ? -4.043 -34.406 8.281 1 90.94 236 ASP B N 1
ATOM 6066 C CA . ASP B 1 236 ? -5.449 -34.594 8.633 1 90.94 236 ASP B CA 1
ATOM 6067 C C . ASP B 1 236 ? -5.969 -35.938 8.172 1 90.94 236 ASP B C 1
ATOM 6069 O O . ASP B 1 236 ? -6.188 -36.156 6.973 1 90.94 236 ASP B O 1
ATOM 6073 N N . ASP B 1 237 ? -6.301 -36.75 9.141 1 95.56 237 ASP B N 1
ATOM 6074 C CA . ASP B 1 237 ? -6.73 -38.125 8.836 1 95.56 237 ASP B CA 1
ATOM 6075 C C . ASP B 1 237 ? -8.234 -38.188 8.578 1 95.56 237 ASP B C 1
ATOM 6077 O O . ASP B 1 237 ? -8.758 -39.188 8.125 1 95.56 237 ASP B O 1
ATOM 6081 N N . SER B 1 238 ? -8.867 -37.062 8.789 1 93.62 238 SER B N 1
ATOM 6082 C CA . SER B 1 238 ? -10.328 -37.062 8.891 1 93.62 238 SER B CA 1
ATOM 6083 C C . SER B 1 238 ? -10.977 -37.406 7.555 1 93.62 238 SER B C 1
ATOM 6085 O O . SER B 1 238 ? -12.023 -38.062 7.52 1 93.62 238 SER B O 1
ATOM 6087 N N . LEU B 1 239 ? -10.438 -37.031 6.488 1 93.75 239 LEU B N 1
ATOM 6088 C CA . LEU B 1 239 ? -11.031 -37.281 5.18 1 93.75 239 LEU B CA 1
ATOM 6089 C C . LEU B 1 239 ? -11.141 -38.781 4.926 1 93.75 239 LEU B C 1
ATOM 6091 O O . LEU B 1 239 ? -12.219 -39.281 4.598 1 93.75 239 LEU B O 1
ATOM 6095 N N . LEU B 1 240 ? -10.07 -39.531 5.094 1 95.44 240 LEU B N 1
ATOM 6096 C CA . LEU B 1 240 ? -10.055 -40.938 4.77 1 95.44 240 LEU B CA 1
ATOM 6097 C C . LEU B 1 240 ? -10.891 -41.719 5.766 1 95.44 240 LEU B C 1
ATOM 6099 O O . LEU B 1 240 ? -11.531 -42.719 5.398 1 95.44 240 LEU B O 1
ATOM 6103 N N . LEU B 1 241 ? -10.82 -41.281 7.023 1 96.75 241 LEU B N 1
ATOM 6104 C CA . LEU B 1 241 ? -11.641 -41.938 8.031 1 96.75 241 LEU B CA 1
ATOM 6105 C C . LEU B 1 241 ? -13.125 -41.75 7.738 1 96.75 241 LEU B C 1
ATOM 6107 O O . LEU B 1 241 ? -13.922 -42.688 7.914 1 96.75 241 LEU B O 1
ATOM 6111 N N . TYR B 1 242 ? -13.453 -40.594 7.355 1 96.31 242 TYR B N 1
ATOM 6112 C CA . TYR B 1 242 ? -14.836 -40.344 6.969 1 96.31 242 TYR B CA 1
ATOM 6113 C C . TYR B 1 242 ? -15.258 -41.25 5.805 1 96.31 242 TYR B C 1
ATOM 6115 O O . TYR B 1 242 ? -16.312 -41.875 5.852 1 96.31 242 TYR B O 1
ATOM 6123 N N . VAL B 1 243 ? -14.484 -41.25 4.758 1 97.38 243 VAL B N 1
ATOM 6124 C CA . VAL B 1 243 ? -14.805 -42.031 3.561 1 97.38 243 VAL B CA 1
ATOM 6125 C C . VAL B 1 243 ? -14.922 -43.5 3.918 1 97.38 243 VAL B C 1
ATOM 6127 O O . VAL B 1 243 ? -15.867 -44.188 3.488 1 97.38 243 VAL B O 1
ATOM 6130 N N . ALA B 1 244 ? -13.992 -44 4.68 1 98.06 244 ALA B N 1
ATOM 6131 C CA . ALA B 1 244 ? -14.016 -45.406 5.094 1 98.06 244 ALA B CA 1
ATOM 6132 C C . ALA B 1 244 ? -15.281 -45.719 5.887 1 98.06 244 ALA B C 1
ATOM 6134 O O . ALA B 1 244 ? -15.914 -46.75 5.66 1 98.06 244 ALA B O 1
ATOM 6135 N N . ASP B 1 245 ? -15.539 -44.844 6.785 1 97.81 245 ASP B N 1
ATOM 6136 C CA . ASP B 1 245 ? -16.734 -45.031 7.605 1 97.81 245 ASP B CA 1
ATOM 6137 C C . ASP B 1 245 ? -17.984 -45.094 6.742 1 97.81 245 ASP B C 1
ATOM 6139 O O . ASP B 1 245 ? -18.812 -45.969 6.906 1 97.81 245 ASP B O 1
ATOM 6143 N N . ARG B 1 246 ? -18.141 -44.188 5.867 1 97.5 246 ARG B N 1
ATOM 6144 C CA . ARG B 1 246 ? -19.312 -44.094 5 1 97.5 246 ARG B CA 1
ATOM 6145 C C . ARG B 1 246 ? -19.438 -45.344 4.129 1 97.5 246 ARG B C 1
ATOM 6147 O O . ARG B 1 246 ? -20.531 -45.688 3.691 1 97.5 246 ARG B O 1
ATOM 6154 N N . LEU B 1 247 ? -18.281 -45.969 3.83 1 97.81 247 LEU B N 1
ATOM 6155 C CA . LEU B 1 247 ? -18.297 -47.125 2.912 1 97.81 247 LEU B CA 1
ATOM 6156 C C . LEU B 1 247 ? -18.312 -48.438 3.678 1 97.81 247 LEU B C 1
ATOM 6158 O O . LEU B 1 247 ? -18.234 -49.5 3.076 1 97.81 247 LEU B O 1
ATOM 6162 N N . GLY B 1 248 ? -18.297 -48.344 5.031 1 97.12 248 GLY B N 1
ATOM 6163 C CA . GLY B 1 248 ? -18.609 -49.562 5.773 1 97.12 248 GLY B CA 1
ATOM 6164 C C . GLY B 1 248 ? -17.5 -50 6.727 1 97.12 248 GLY B C 1
ATOM 6165 O O . GLY B 1 248 ? -17.641 -51 7.43 1 97.12 248 GLY B O 1
ATOM 6166 N N . TYR B 1 249 ? -16.422 -49.25 6.715 1 96.56 249 TYR B N 1
ATOM 6167 C CA . TYR B 1 249 ? -15.367 -49.531 7.676 1 96.56 249 TYR B CA 1
ATOM 6168 C C . TYR B 1 249 ? -15.773 -49.125 9.078 1 96.56 249 TYR B C 1
ATOM 6170 O O . TYR B 1 249 ? -16.219 -47.969 9.289 1 96.56 249 TYR B O 1
ATOM 6178 N N . ASP B 1 250 ? -15.719 -50.031 10.055 1 93.75 250 ASP B N 1
ATOM 6179 C CA . ASP B 1 250 ? -16.031 -49.781 11.453 1 93.75 250 ASP B CA 1
ATOM 6180 C C . ASP B 1 250 ? -14.758 -49.719 12.297 1 93.75 250 ASP B C 1
ATOM 6182 O O . ASP B 1 250 ? -14.227 -50.75 12.711 1 93.75 250 ASP B O 1
ATOM 6186 N N . GLY B 1 251 ? -14.156 -48.625 12.477 1 93.56 251 GLY B N 1
ATOM 6187 C CA . GLY B 1 251 ? -12.938 -48.406 13.25 1 93.56 251 GLY B CA 1
ATOM 6188 C C . GLY B 1 251 ? -12.383 -47 13.141 1 93.56 251 GLY B C 1
ATOM 6189 O O . GLY B 1 251 ? -12.984 -46.156 12.492 1 93.56 251 GLY B O 1
ATOM 6190 N N . ASP B 1 252 ? -11.25 -46.844 13.883 1 93.75 252 ASP B N 1
ATOM 6191 C CA . ASP B 1 252 ? -10.664 -45.5 13.883 1 93.75 252 ASP B CA 1
ATOM 6192 C C . ASP B 1 252 ? -9.164 -45.562 13.594 1 93.75 252 ASP B C 1
ATOM 6194 O O . ASP B 1 252 ? -8.461 -44.562 13.695 1 93.75 252 ASP B O 1
ATOM 6198 N N . ASP B 1 253 ? -8.75 -46.688 13.219 1 96.38 253 ASP B N 1
ATOM 6199 C CA . ASP B 1 253 ? -7.344 -46.844 12.859 1 96.38 253 ASP B CA 1
ATOM 6200 C C . ASP B 1 253 ? -7.109 -46.5 11.391 1 96.38 253 ASP B C 1
ATOM 6202 O O . ASP B 1 253 ? -7.73 -47.094 10.5 1 96.38 253 ASP B O 1
ATOM 6206 N N . LEU B 1 254 ? -6.219 -45.594 11.148 1 96.94 254 LEU B N 1
ATOM 6207 C CA . LEU B 1 254 ? -6.02 -45.062 9.797 1 96.94 254 LEU B CA 1
ATOM 6208 C C . LEU B 1 254 ? -5.461 -46.156 8.883 1 96.94 254 LEU B C 1
ATOM 6210 O O . LEU B 1 254 ? -5.879 -46.25 7.727 1 96.94 254 LEU B O 1
ATOM 6214 N N . LYS B 1 255 ? -4.52 -46.844 9.297 1 96 255 LYS B N 1
ATOM 6215 C CA . LYS B 1 255 ? -3.912 -47.875 8.469 1 96 255 LYS B CA 1
ATOM 6216 C C . LYS B 1 255 ? -4.941 -48.938 8.07 1 96 255 LYS B C 1
ATOM 6218 O O . LYS B 1 255 ? -4.969 -49.375 6.918 1 96 255 LYS B O 1
ATOM 6223 N N . GLU B 1 256 ? -5.75 -49.312 9 1 97 256 GLU B N 1
ATOM 6224 C CA . GLU B 1 256 ? -6.812 -50.25 8.711 1 97 256 GLU B CA 1
ATOM 6225 C C . GLU B 1 256 ? -7.844 -49.656 7.75 1 97 256 GLU B C 1
ATOM 6227 O O . GLU B 1 256 ? -8.367 -50.375 6.887 1 97 256 GLU B O 1
ATOM 6232 N N . ALA B 1 257 ? -8.094 -48.469 7.98 1 97.62 257 ALA B N 1
ATOM 6233 C CA . ALA B 1 257 ? -9.023 -47.781 7.086 1 97.62 257 ALA B CA 1
ATOM 6234 C C . ALA B 1 257 ? -8.5 -47.781 5.652 1 97.62 257 ALA B C 1
ATOM 6236 O O . ALA B 1 257 ? -9.258 -48.031 4.707 1 97.62 257 ALA B O 1
ATOM 6237 N N . ILE B 1 258 ? -7.258 -47.5 5.508 1 97.44 258 ILE B N 1
ATOM 6238 C CA . ILE B 1 258 ? -6.633 -47.469 4.188 1 97.44 258 ILE B CA 1
ATOM 6239 C C . ILE B 1 258 ? -6.66 -48.875 3.574 1 97.44 258 ILE B C 1
ATOM 6241 O O . ILE B 1 258 ? -6.961 -49.031 2.389 1 97.44 258 ILE B O 1
ATOM 6245 N N . ASN B 1 259 ? -6.371 -49.875 4.328 1 96.75 259 ASN B N 1
ATOM 6246 C CA . ASN B 1 259 ? -6.449 -51.25 3.861 1 96.75 259 ASN B CA 1
ATOM 6247 C C . ASN B 1 259 ? -7.855 -51.594 3.395 1 96.75 259 ASN B C 1
ATOM 6249 O O . ASN B 1 259 ? -8.031 -52.25 2.357 1 96.75 259 ASN B O 1
ATOM 6253 N N . PHE B 1 260 ? -8.781 -51.219 4.191 1 97.69 260 PHE B N 1
ATOM 6254 C CA . PHE B 1 260 ? -10.172 -51.469 3.828 1 97.69 260 PHE B CA 1
ATOM 6255 C C . PHE B 1 260 ? -10.508 -50.75 2.514 1 97.69 260 PHE B C 1
ATOM 6257 O O . PHE B 1 260 ? -11.039 -51.375 1.592 1 97.69 260 PHE B O 1
ATOM 6264 N N . LEU B 1 261 ? -10.156 -49.5 2.385 1 98.06 261 LEU B N 1
ATOM 6265 C CA . LEU B 1 261 ? -10.477 -48.719 1.201 1 98.06 261 LEU B CA 1
ATOM 6266 C C . LEU B 1 261 ? -9.758 -49.25 -0.028 1 98.06 261 LEU B C 1
ATOM 6268 O O . LEU B 1 261 ? -10.219 -49.062 -1.156 1 98.06 261 LEU B O 1
ATOM 6272 N N . SER B 1 262 ? -8.641 -49.906 0.16 1 97.5 262 SER B N 1
ATOM 6273 C CA . SER B 1 262 ? -7.895 -50.5 -0.94 1 97.5 262 SER B CA 1
ATOM 6274 C C . SER B 1 262 ? -8.672 -51.656 -1.578 1 97.5 262 SER B C 1
ATOM 6276 O O . SER B 1 262 ? -8.359 -52.062 -2.693 1 97.5 262 SER B O 1
ATOM 6278 N N . THR B 1 263 ? -9.648 -52.125 -0.883 1 96.88 263 THR B N 1
ATOM 6279 C CA . THR B 1 263 ? -10.445 -53.219 -1.407 1 96.88 263 THR B CA 1
ATOM 6280 C C . THR B 1 263 ? -11.734 -52.719 -2.041 1 96.88 263 THR B C 1
ATOM 6282 O O . THR B 1 263 ? -12.484 -53.469 -2.654 1 96.88 263 THR B O 1
ATOM 6285 N N . VAL B 1 264 ? -11.984 -51.469 -1.846 1 97.38 264 VAL B N 1
ATOM 6286 C CA . VAL B 1 264 ? -13.211 -50.875 -2.338 1 97.38 264 VAL B CA 1
ATOM 6287 C C . VAL B 1 264 ? -13 -50.344 -3.762 1 97.38 264 VAL B C 1
ATOM 6289 O O . VAL B 1 264 ? -11.891 -49.969 -4.129 1 97.38 264 VAL B O 1
ATOM 6292 N N . ASP B 1 265 ? -14.055 -50.406 -4.562 1 97.19 265 ASP B N 1
ATOM 6293 C CA . ASP B 1 265 ? -13.992 -49.812 -5.895 1 97.19 265 ASP B CA 1
ATOM 6294 C C . ASP B 1 265 ? -13.516 -48.375 -5.832 1 97.19 265 ASP B C 1
ATOM 6296 O O . ASP B 1 265 ? -14.094 -47.531 -5.129 1 97.19 265 ASP B O 1
ATOM 6300 N N . PRO B 1 266 ? -12.477 -48.062 -6.59 1 97.44 266 PRO B N 1
ATOM 6301 C CA . PRO B 1 266 ? -11.93 -46.719 -6.543 1 97.44 266 PRO B CA 1
ATOM 6302 C C . PRO B 1 266 ? -12.977 -45.656 -6.844 1 97.44 266 PRO B C 1
ATOM 6304 O O . PRO B 1 266 ? -12.914 -44.531 -6.297 1 97.44 266 PRO B O 1
ATOM 6307 N N . LEU B 1 267 ? -13.93 -45.906 -7.672 1 97.75 267 LEU B N 1
ATOM 6308 C CA . LEU B 1 267 ? -14.922 -44.906 -8.047 1 97.75 267 LEU B CA 1
ATOM 6309 C C . LEU B 1 267 ? -15.883 -44.625 -6.891 1 97.75 267 LEU B C 1
ATOM 6311 O O . LEU B 1 267 ? -16.391 -43.5 -6.738 1 97.75 267 LEU B O 1
ATOM 6315 N N . GLU B 1 268 ? -16.125 -45.594 -6.09 1 97.62 268 GLU B N 1
ATOM 6316 C CA . GLU B 1 268 ? -16.922 -45.375 -4.883 1 97.62 268 GLU B CA 1
ATOM 6317 C C . GLU B 1 268 ? -16.172 -44.5 -3.875 1 97.62 268 GLU B C 1
ATOM 6319 O O . GLU B 1 268 ? -16.766 -43.656 -3.215 1 97.62 268 GLU B O 1
ATOM 6324 N N . VAL B 1 269 ? -14.875 -44.781 -3.777 1 97.88 269 VAL B N 1
ATOM 6325 C CA . VAL B 1 269 ? -14.039 -43.969 -2.898 1 97.88 269 VAL B CA 1
ATOM 6326 C C . VAL B 1 269 ? -14.078 -42.5 -3.346 1 97.88 269 VAL B C 1
ATOM 6328 O O . VAL B 1 269 ? -14.273 -41.625 -2.527 1 97.88 269 VAL B O 1
ATOM 6331 N N . ILE B 1 270 ? -13.953 -42.281 -4.645 1 97.94 270 ILE B N 1
ATOM 6332 C CA . ILE B 1 270 ? -13.93 -40.938 -5.211 1 97.94 270 ILE B CA 1
ATOM 6333 C C . ILE B 1 270 ? -15.289 -40.281 -5.012 1 97.94 270 ILE B C 1
ATOM 6335 O O . ILE B 1 270 ? -15.367 -39.125 -4.625 1 97.94 270 ILE B O 1
ATOM 6339 N N . GLU B 1 271 ? -16.344 -40.969 -5.266 1 97.38 271 GLU B N 1
ATOM 6340 C CA . GLU B 1 271 ? -17.688 -40.406 -5.105 1 97.38 271 GLU B CA 1
ATOM 6341 C C . GLU B 1 271 ? -17.938 -39.969 -3.672 1 97.38 271 GLU B C 1
ATOM 6343 O O . GLU B 1 271 ? -18.469 -38.875 -3.441 1 97.38 271 GLU B O 1
ATOM 6348 N N . THR B 1 272 ? -17.531 -40.781 -2.75 1 97.38 272 THR B N 1
ATOM 6349 C CA . THR B 1 272 ? -17.75 -40.469 -1.338 1 97.38 272 THR B CA 1
ATOM 6350 C C . THR B 1 272 ? -16.844 -39.344 -0.891 1 97.38 272 THR B C 1
ATOM 6352 O O . THR B 1 272 ? -17.297 -38.438 -0.168 1 97.38 272 THR B O 1
ATOM 6355 N N . ALA B 1 273 ? -15.625 -39.406 -1.295 1 96.69 273 ALA B N 1
ATOM 6356 C CA . ALA B 1 273 ? -14.688 -38.344 -0.935 1 96.69 273 ALA B CA 1
ATOM 6357 C C . ALA B 1 273 ? -15.164 -36.969 -1.451 1 96.69 273 ALA B C 1
ATOM 6359 O O . ALA B 1 273 ? -14.984 -35.969 -0.79 1 96.69 273 ALA B O 1
ATOM 6360 N N . ASN B 1 274 ? -15.727 -36.969 -2.684 1 94.94 274 ASN B N 1
ATOM 6361 C CA . ASN B 1 274 ? -16.172 -35.75 -3.332 1 94.94 274 ASN B CA 1
ATOM 6362 C C . ASN B 1 274 ? -17.172 -35 -2.473 1 94.94 274 ASN B C 1
ATOM 6364 O O . ASN B 1 274 ? -17.297 -33.781 -2.574 1 94.94 274 ASN B O 1
ATOM 6368 N N . GLU B 1 275 ? -17.844 -35.656 -1.55 1 92.81 275 GLU B N 1
ATOM 6369 C CA . GLU B 1 275 ? -18.844 -35.031 -0.676 1 92.81 275 GLU B CA 1
ATOM 6370 C C . GLU B 1 275 ? -18.219 -34.031 0.258 1 92.81 275 GLU B C 1
ATOM 6372 O O . GLU B 1 275 ? -18.875 -33.062 0.693 1 92.81 275 GLU B O 1
ATOM 6377 N N . VAL B 1 276 ? -16.906 -34.25 0.499 1 92 276 VAL B N 1
ATOM 6378 C CA . VAL B 1 276 ? -16.281 -33.375 1.49 1 92 276 VAL B CA 1
ATOM 6379 C C . VAL B 1 276 ? -14.93 -32.906 0.972 1 92 276 VAL B C 1
ATOM 6381 O O . VAL B 1 276 ? -14.062 -32.5 1.755 1 92 276 VAL B O 1
ATOM 6384 N N . MET B 1 277 ? -14.75 -32.906 -0.293 1 90.56 277 MET B N 1
ATOM 6385 C CA . MET B 1 277 ? -13.438 -32.719 -0.894 1 90.56 277 MET B CA 1
ATOM 6386 C C . MET B 1 277 ? -13.062 -31.234 -0.855 1 90.56 277 MET B C 1
ATOM 6388 O O . MET B 1 277 ? -11.875 -30.891 -0.787 1 90.56 277 MET B O 1
ATOM 6392 N N . ILE B 1 278 ? -14.078 -30.359 -0.937 1 84.69 278 ILE B N 1
ATOM 6393 C CA . ILE B 1 278 ? -13.844 -28.922 -1.051 1 84.69 278 ILE B CA 1
ATOM 6394 C C . ILE B 1 278 ? -14.352 -28.219 0.205 1 84.69 278 ILE B C 1
ATOM 6396 O O . ILE B 1 278 ? -15.422 -28.547 0.726 1 84.69 278 ILE B O 1
ATOM 6400 N N . PHE B 1 279 ? -13.547 -27.281 0.676 1 77.25 279 PHE B N 1
ATOM 6401 C CA . PHE B 1 279 ? -13.969 -26.484 1.818 1 77.25 279 PHE B CA 1
ATOM 6402 C C . PHE B 1 279 ? -13.703 -25 1.571 1 77.25 279 PHE B C 1
ATOM 6404 O O . PHE B 1 279 ? -12.992 -24.641 0.631 1 77.25 279 PHE B O 1
ATOM 6411 N N . GLY B 1 280 ? -14.359 -24.141 2.352 1 69.75 280 GLY B N 1
ATOM 6412 C CA . GLY B 1 280 ? -14.188 -22.703 2.201 1 69.75 280 GLY B CA 1
ATOM 6413 C C . GLY B 1 280 ? -14.578 -22.203 0.825 1 69.75 280 GLY B C 1
ATOM 6414 O O . GLY B 1 280 ? -15.656 -22.516 0.325 1 69.75 280 GLY B O 1
ATOM 6415 N N . HIS B 1 281 ? -13.633 -21.312 0.288 1 69.19 281 HIS B N 1
ATOM 6416 C CA . HIS B 1 281 ? -13.938 -20.75 -1.018 1 69.19 281 HIS B CA 1
ATOM 6417 C C . HIS B 1 281 ? -13.383 -21.609 -2.143 1 69.19 281 HIS B C 1
ATOM 6419 O O . HIS B 1 281 ? -12.727 -21.109 -3.055 1 69.19 281 HIS B O 1
ATOM 6425 N N . GLY B 1 282 ? -13.602 -22.984 -1.901 1 75.88 282 GLY B N 1
ATOM 6426 C CA . GLY B 1 282 ? -13.25 -23.844 -3.025 1 75.88 282 GLY B CA 1
ATOM 6427 C C . GLY B 1 282 ? -11.883 -24.484 -2.885 1 75.88 282 GLY B C 1
ATOM 6428 O O . GLY B 1 282 ? -11.266 -24.859 -3.881 1 75.88 282 GLY B O 1
ATOM 6429 N N . HIS B 1 283 ? -11.453 -24.641 -1.678 1 83.5 283 HIS B N 1
ATOM 6430 C CA . HIS B 1 283 ? -10.125 -25.203 -1.46 1 83.5 283 HIS B CA 1
ATOM 6431 C C . HIS B 1 283 ? -10.188 -26.719 -1.275 1 83.5 283 HIS B C 1
ATOM 6433 O O . HIS B 1 283 ? -11.039 -27.219 -0.536 1 83.5 283 HIS B O 1
ATOM 6439 N N . PRO B 1 284 ? -9.305 -27.375 -1.944 1 90.69 284 PRO B N 1
ATOM 6440 C CA . PRO B 1 284 ? -9.32 -28.844 -1.817 1 90.69 284 PRO B CA 1
ATOM 6441 C C . PRO B 1 284 ? -8.75 -29.328 -0.486 1 90.69 284 PRO B C 1
ATOM 6443 O O . PRO B 1 284 ? -7.805 -28.734 0.036 1 90.69 284 PRO B O 1
ATOM 6446 N N . ARG B 1 285 ? -9.289 -30.406 -0.004 1 91.69 285 ARG B N 1
ATOM 6447 C CA . ARG B 1 285 ? -8.766 -31 1.221 1 91.69 285 ARG B CA 1
ATOM 6448 C C . ARG B 1 285 ? -7.496 -31.797 0.943 1 91.69 285 ARG B C 1
ATOM 6450 O O . ARG B 1 285 ? -6.629 -31.922 1.81 1 91.69 285 ARG B O 1
ATOM 6457 N N . THR B 1 286 ? -7.48 -32.406 -0.233 1 94.31 286 THR B N 1
ATOM 6458 C CA . THR B 1 286 ? -6.273 -33.125 -0.642 1 94.31 286 THR B CA 1
ATOM 6459 C C . THR B 1 286 ? -5.246 -32.156 -1.22 1 94.31 286 THR B C 1
ATOM 6461 O O . THR B 1 286 ? -5.5 -31.484 -2.23 1 94.31 286 THR B O 1
ATOM 6464 N N . ARG B 1 287 ? -4.105 -31.984 -0.561 1 93.94 287 ARG B N 1
ATOM 6465 C CA . ARG B 1 287 ? -3.008 -31.094 -0.903 1 93.94 287 ARG B CA 1
ATOM 6466 C C . ARG B 1 287 ? -1.661 -31.719 -0.557 1 93.94 287 ARG B C 1
ATOM 6468 O O . ARG B 1 287 ? -1.597 -32.688 0.203 1 93.94 287 ARG B O 1
ATOM 6475 N N . PRO B 1 288 ? -0.586 -31.156 -1.146 1 94.69 288 PRO B N 1
ATOM 6476 C CA . PRO B 1 288 ? 0.735 -31.688 -0.785 1 94.69 288 PRO B CA 1
ATOM 6477 C C . PRO B 1 288 ? 1.002 -31.625 0.717 1 94.69 288 PRO B C 1
ATOM 6479 O O . PRO B 1 288 ? 0.513 -30.719 1.4 1 94.69 288 PRO B O 1
ATOM 6482 N N . CYS B 1 289 ? 1.712 -32.562 1.209 1 92.31 289 CYS B N 1
ATOM 6483 C CA . CYS B 1 289 ? 1.976 -32.75 2.631 1 92.31 289 CYS B CA 1
ATOM 6484 C C . CYS B 1 289 ? 3.451 -32.531 2.945 1 92.31 289 CYS B C 1
ATOM 6486 O O . CYS B 1 289 ? 4.32 -33.031 2.248 1 92.31 289 CYS B O 1
ATOM 6488 N N . VAL B 1 290 ? 3.689 -31.781 3.977 1 90.44 290 VAL B N 1
ATOM 6489 C CA . VAL B 1 290 ? 5.055 -31.734 4.488 1 90.44 290 VAL B CA 1
ATOM 6490 C C . VAL B 1 290 ? 5.406 -33.062 5.129 1 90.44 290 VAL B C 1
ATOM 6492 O O . VAL B 1 290 ? 4.766 -33.5 6.094 1 90.44 290 VAL B O 1
ATOM 6495 N N . GLU B 1 291 ? 6.414 -33.75 4.633 1 86.75 291 GLU B N 1
ATOM 6496 C CA . GLU B 1 291 ? 6.715 -35.125 4.996 1 86.75 291 GLU B CA 1
ATOM 6497 C C . GLU B 1 291 ? 7.809 -35.188 6.062 1 86.75 291 GLU B C 1
ATOM 6499 O O . GLU B 1 291 ? 7.941 -36.188 6.758 1 86.75 291 GLU B O 1
ATOM 6504 N N . GLY B 1 292 ? 8.461 -34.156 6.312 1 80.06 292 GLY B N 1
ATOM 6505 C CA . GLY B 1 292 ? 9.594 -34.219 7.223 1 80.06 292 GLY B CA 1
ATOM 6506 C C . GLY B 1 292 ? 10.836 -34.844 6.598 1 80.06 292 GLY B C 1
ATOM 6507 O O . GLY B 1 292 ? 11 -34.812 5.375 1 80.06 292 GLY B O 1
ATOM 6508 N N . LYS B 1 293 ? 11.766 -35.344 7.387 1 74.88 293 LYS B N 1
ATOM 6509 C CA . LYS B 1 293 ? 13.023 -35.875 6.891 1 74.88 293 LYS B CA 1
ATOM 6510 C C . LYS B 1 293 ? 12.938 -37.406 6.688 1 74.88 293 LYS B C 1
ATOM 6512 O O . LYS B 1 293 ? 12.242 -38.094 7.434 1 74.88 293 LYS B O 1
ATOM 6517 N N . GLY B 1 294 ? 13.367 -37.844 5.613 1 76.94 294 GLY B N 1
ATOM 6518 C CA . GLY B 1 294 ? 13.367 -39.281 5.344 1 76.94 294 GLY B CA 1
ATOM 6519 C C . GLY B 1 294 ? 13.766 -39.625 3.92 1 76.94 294 GLY B C 1
ATOM 6520 O O . GLY B 1 294 ? 14.078 -38.719 3.129 1 76.94 294 GLY B O 1
ATOM 6521 N N . ASP B 1 295 ? 13.711 -41.031 3.76 1 75.06 295 ASP B N 1
ATOM 6522 C CA . ASP B 1 295 ? 14.023 -41.531 2.424 1 75.06 295 ASP B CA 1
ATOM 6523 C C . ASP B 1 295 ? 12.844 -41.344 1.476 1 75.06 295 ASP B C 1
ATOM 6525 O O . ASP B 1 295 ? 11.688 -41.438 1.896 1 75.06 295 ASP B O 1
ATOM 6529 N N . ASP B 1 296 ? 12.922 -40.812 0.261 1 80.12 296 ASP B N 1
ATOM 6530 C CA . ASP B 1 296 ? 11.922 -40.688 -0.789 1 80.12 296 ASP B CA 1
ATOM 6531 C C . ASP B 1 296 ? 11 -39.5 -0.533 1 80.12 296 ASP B C 1
ATOM 6533 O O . ASP B 1 296 ? 9.82 -39.531 -0.874 1 80.12 296 ASP B O 1
ATOM 6537 N N . VAL B 1 297 ? 11.445 -38.625 0.383 1 86.31 297 VAL B N 1
ATOM 6538 C CA . VAL B 1 297 ? 10.703 -37.406 0.7 1 86.31 297 VAL B CA 1
ATOM 6539 C C . VAL B 1 297 ? 10.938 -36.375 -0.39 1 86.31 297 VAL B C 1
ATOM 6541 O O . VAL B 1 297 ? 12.062 -36.188 -0.853 1 86.31 297 VAL B O 1
ATOM 6544 N N . ILE B 1 298 ? 9.797 -35.781 -0.785 1 88.44 298 ILE B N 1
ATOM 6545 C CA . ILE B 1 298 ? 9.906 -34.75 -1.782 1 88.44 298 ILE B CA 1
ATOM 6546 C C . ILE B 1 298 ? 9.805 -33.375 -1.103 1 88.44 298 ILE B C 1
ATOM 6548 O O . ILE B 1 298 ? 10.617 -32.469 -1.367 1 88.44 298 ILE B O 1
ATOM 6552 N N . LEU B 1 299 ? 8.883 -33.219 -0.148 1 91.75 299 LEU B N 1
ATOM 6553 C CA . LEU B 1 299 ? 8.695 -31.953 0.554 1 91.75 299 LEU B CA 1
ATOM 6554 C C . LEU B 1 299 ? 9.078 -32.094 2.025 1 91.75 299 LEU B C 1
ATOM 6556 O O . LEU B 1 299 ? 8.242 -32.469 2.857 1 91.75 299 LEU B O 1
ATOM 6560 N N . GLU B 1 300 ? 10.242 -31.688 2.338 1 89.62 300 GLU B N 1
ATOM 6561 C CA . GLU B 1 300 ? 10.836 -31.938 3.648 1 89.62 300 GLU B CA 1
ATOM 6562 C C . GLU B 1 300 ? 10.312 -30.953 4.688 1 89.62 300 GLU B C 1
ATOM 6564 O O . GLU B 1 300 ? 10.336 -31.234 5.887 1 89.62 300 GLU B O 1
ATOM 6569 N N . ASP B 1 301 ? 9.961 -29.812 4.242 1 91.31 301 ASP B N 1
ATOM 6570 C CA . ASP B 1 301 ? 9.5 -28.719 5.086 1 91.31 301 ASP B CA 1
ATOM 6571 C C . ASP B 1 301 ? 8.562 -27.781 4.316 1 91.31 301 ASP B C 1
ATOM 6573 O O . ASP B 1 301 ? 8.344 -27.969 3.115 1 91.31 301 ASP B O 1
ATOM 6577 N N . PHE B 1 302 ? 7.953 -26.969 5.047 1 92.38 302 PHE B N 1
ATOM 6578 C CA . PHE B 1 302 ? 7.164 -25.953 4.352 1 92.38 302 PHE B CA 1
ATOM 6579 C C . PHE B 1 302 ? 8.023 -25.203 3.344 1 92.38 302 PHE B C 1
ATOM 6581 O O . PHE B 1 302 ? 9.188 -24.891 3.615 1 92.38 302 PHE B O 1
ATOM 6588 N N . PRO B 1 303 ? 7.441 -24.906 2.229 1 93.69 303 PRO B N 1
ATOM 6589 C CA . PRO B 1 303 ? 8.219 -24.266 1.157 1 93.69 303 PRO B CA 1
ATOM 6590 C C . PRO B 1 303 ? 8.883 -22.969 1.598 1 93.69 303 PRO B C 1
ATOM 6592 O O . PRO B 1 303 ? 9.984 -22.656 1.14 1 93.69 303 PRO B O 1
ATOM 6595 N N . ILE B 1 304 ? 8.258 -22.234 2.508 1 92.44 304 ILE B N 1
ATOM 6596 C CA . ILE B 1 304 ? 8.773 -20.953 2.951 1 92.44 304 ILE B CA 1
ATOM 6597 C C . ILE B 1 304 ? 10.125 -21.156 3.635 1 92.44 304 ILE B C 1
ATOM 6599 O O . ILE B 1 304 ? 10.93 -20.219 3.727 1 92.44 304 ILE B O 1
ATOM 6603 N N . ASN B 1 305 ? 10.438 -22.375 4.035 1 93.75 305 ASN B N 1
ATOM 6604 C CA . ASN B 1 305 ? 11.664 -22.656 4.766 1 93.75 305 ASN B CA 1
ATOM 6605 C C . ASN B 1 305 ? 12.727 -23.266 3.854 1 93.75 305 ASN B C 1
ATOM 6607 O O . ASN B 1 305 ? 13.844 -23.531 4.293 1 93.75 305 ASN B O 1
ATOM 6611 N N . LEU B 1 306 ? 12.398 -23.5 2.615 1 93.44 306 LEU B N 1
ATOM 6612 C CA . LEU B 1 306 ? 13.289 -24.234 1.713 1 93.44 306 LEU B CA 1
ATOM 6613 C C . LEU B 1 306 ? 13.812 -23.312 0.615 1 93.44 306 LEU B C 1
ATOM 6615 O O . LEU B 1 306 ? 13.109 -22.406 0.168 1 93.44 306 LEU B O 1
ATOM 6619 N N . GLN B 1 307 ? 15.031 -23.594 0.162 1 94.19 307 GLN B N 1
ATOM 6620 C CA . GLN B 1 307 ? 15.625 -22.875 -0.962 1 94.19 307 GLN B CA 1
ATOM 6621 C C . GLN B 1 307 ? 15.477 -23.656 -2.258 1 94.19 307 GLN B C 1
ATOM 6623 O O . GLN B 1 307 ? 15.766 -24.859 -2.293 1 94.19 307 GLN B O 1
ATOM 6628 N N . PRO B 1 308 ? 15.031 -23 -3.285 1 96.5 308 PRO B N 1
ATOM 6629 C CA . PRO B 1 308 ? 14.938 -23.734 -4.551 1 96.5 308 PRO B CA 1
ATOM 6630 C C . PRO B 1 308 ? 16.297 -24.172 -5.09 1 96.5 308 PRO B C 1
ATOM 6632 O O . PRO B 1 308 ? 17.281 -23.422 -4.969 1 96.5 308 PRO B O 1
ATOM 6635 N N . LYS B 1 309 ? 16.391 -25.312 -5.621 1 96.31 309 LYS B N 1
ATOM 6636 C CA . LYS B 1 309 ? 17.594 -25.859 -6.234 1 96.31 309 LYS B CA 1
ATOM 6637 C C . LYS B 1 309 ? 17.641 -25.547 -7.73 1 96.31 309 LYS B C 1
ATOM 6639 O O . LYS B 1 309 ? 17.531 -26.469 -8.555 1 96.31 309 LYS B O 1
ATOM 6644 N N . VAL B 1 310 ? 17.922 -24.25 -8.055 1 97.31 310 VAL B N 1
ATOM 6645 C CA . VAL B 1 310 ? 17.703 -23.828 -9.438 1 97.31 310 VAL B CA 1
ATOM 6646 C C . VAL B 1 310 ? 18.938 -23.125 -9.961 1 97.31 310 VAL B C 1
ATOM 6648 O O . VAL B 1 310 ? 18.859 -22.297 -10.883 1 97.31 310 VAL B O 1
ATOM 6651 N N . LYS B 1 311 ? 20.109 -23.375 -9.344 1 96.69 311 LYS B N 1
ATOM 6652 C CA . LYS B 1 311 ? 21.344 -22.719 -9.789 1 96.69 311 LYS B CA 1
ATOM 6653 C C . LYS B 1 311 ? 21.594 -22.969 -11.273 1 96.69 311 LYS B C 1
ATOM 6655 O O . LYS B 1 311 ? 21.578 -24.125 -11.719 1 96.69 311 LYS B O 1
ATOM 6660 N N . GLY B 1 312 ? 21.734 -21.906 -11.977 1 96.69 312 GLY B N 1
ATOM 6661 C CA . GLY B 1 312 ? 22.078 -22 -13.391 1 96.69 312 GLY B CA 1
ATOM 6662 C C . GLY B 1 312 ? 20.875 -22.312 -14.273 1 96.69 312 GLY B C 1
ATOM 6663 O O . GLY B 1 312 ? 21.016 -22.422 -15.492 1 96.69 312 GLY B O 1
ATOM 6664 N N . MET B 1 313 ? 19.703 -22.375 -13.773 1 97.62 313 MET B N 1
ATOM 6665 C CA . MET B 1 313 ? 18.516 -22.75 -14.523 1 97.62 313 MET B CA 1
ATOM 6666 C C . MET B 1 313 ? 17.797 -21.5 -15.047 1 97.62 313 MET B C 1
ATOM 6668 O O . MET B 1 313 ? 17.734 -20.484 -14.359 1 97.62 313 MET B O 1
ATOM 6672 N N . ASP B 1 314 ? 17.25 -21.562 -16.281 1 98.56 314 ASP B N 1
ATOM 6673 C CA . ASP B 1 314 ? 16.312 -20.547 -16.766 1 98.56 314 ASP B CA 1
ATOM 6674 C C . ASP B 1 314 ? 14.891 -20.859 -16.297 1 98.56 314 ASP B C 1
ATOM 6676 O O . ASP B 1 314 ? 14.438 -22 -16.391 1 98.56 314 ASP B O 1
ATOM 6680 N N . ILE B 1 315 ? 14.234 -19.844 -15.766 1 98.75 315 ILE B N 1
ATOM 6681 C CA . ILE B 1 315 ? 12.883 -20.031 -15.25 1 98.75 315 ILE B CA 1
ATOM 6682 C C . ILE B 1 315 ? 11.969 -18.922 -15.797 1 98.75 315 ILE B C 1
ATOM 6684 O O . ILE B 1 315 ? 12.367 -17.766 -15.875 1 98.75 315 ILE B O 1
ATOM 6688 N N . MET B 1 316 ? 10.852 -19.281 -16.234 1 98.81 316 MET B N 1
ATOM 6689 C CA . MET B 1 316 ? 9.75 -18.391 -16.547 1 98.81 316 MET B CA 1
ATOM 6690 C C . MET B 1 316 ? 8.609 -18.531 -15.539 1 98.81 316 MET B C 1
ATOM 6692 O O . MET B 1 316 ? 8.234 -19.656 -15.188 1 98.81 316 MET B O 1
ATOM 6696 N N . ILE B 1 317 ? 8.141 -17.422 -14.969 1 98.75 317 ILE B N 1
ATOM 6697 C CA . ILE B 1 317 ? 7.062 -17.484 -13.984 1 98.75 317 ILE B CA 1
ATOM 6698 C C . ILE B 1 317 ? 6.047 -16.375 -14.258 1 98.75 317 ILE B C 1
ATOM 6700 O O . ILE B 1 317 ? 6.422 -15.266 -14.625 1 98.75 317 ILE B O 1
ATOM 6704 N N . GLY B 1 318 ? 4.746 -16.734 -14.086 1 98.25 318 GLY B N 1
ATOM 6705 C CA . GLY B 1 318 ? 3.758 -15.688 -14.305 1 98.25 318 GLY B CA 1
ATOM 6706 C C . GLY B 1 318 ? 2.383 -16.047 -13.773 1 98.25 318 GLY B C 1
ATOM 6707 O O . GLY B 1 318 ? 2.203 -17.109 -13.172 1 98.25 318 GLY B O 1
ATOM 6708 N N . HIS B 1 319 ? 1.479 -15.102 -13.844 1 98.19 319 HIS B N 1
ATOM 6709 C CA . HIS B 1 319 ? 0.084 -15.211 -13.438 1 98.19 319 HIS B CA 1
ATOM 6710 C C . HIS B 1 319 ? -0.806 -14.297 -14.266 1 98.19 319 HIS B C 1
ATOM 6712 O O . HIS B 1 319 ? -0.31 -13.508 -15.078 1 98.19 319 HIS B O 1
ATOM 6718 N N . THR B 1 320 ? -2.109 -14.461 -14.102 1 98.25 320 THR B N 1
ATOM 6719 C CA . THR B 1 320 ? -3.057 -13.562 -14.75 1 98.25 320 THR B CA 1
ATOM 6720 C C . THR B 1 320 ? -3.344 -12.344 -13.875 1 98.25 320 THR B C 1
ATOM 6722 O O . THR B 1 320 ? -2.99 -12.336 -12.688 1 98.25 320 THR B O 1
ATOM 6725 N N . ASN B 1 321 ? -3.941 -11.359 -14.461 1 97.75 321 ASN B N 1
ATOM 6726 C CA . ASN B 1 321 ? -4.102 -10.109 -13.719 1 97.75 321 ASN B CA 1
ATOM 6727 C C . ASN B 1 321 ? -5.316 -10.164 -12.789 1 97.75 321 ASN B C 1
ATOM 6729 O O . ASN B 1 321 ? -5.469 -9.312 -11.914 1 97.75 321 ASN B O 1
ATOM 6733 N N . LYS B 1 322 ? -6.184 -11.203 -12.945 1 96.81 322 LYS B N 1
ATOM 6734 C CA . LYS B 1 322 ? -7.312 -11.414 -12.047 1 96.81 322 LYS B CA 1
ATOM 6735 C C . LYS B 1 322 ? -7.496 -12.898 -11.734 1 96.81 322 LYS B C 1
ATOM 6737 O O . LYS B 1 322 ? -8.547 -13.477 -12.031 1 96.81 322 LYS B O 1
ATOM 6742 N N . GLU B 1 323 ? -6.605 -13.445 -11.031 1 96.12 323 GLU B N 1
ATOM 6743 C CA . GLU B 1 323 ? -6.535 -14.875 -10.742 1 96.12 323 GLU B CA 1
ATOM 6744 C C . GLU B 1 323 ? -7.773 -15.352 -9.992 1 96.12 323 GLU B C 1
ATOM 6746 O O . GLU B 1 323 ? -8.32 -16.406 -10.297 1 96.12 323 GLU B O 1
ATOM 6751 N N . ALA B 1 324 ? -8.32 -14.586 -9.141 1 92.5 324 ALA B N 1
ATOM 6752 C CA . ALA B 1 324 ? -9.328 -15.008 -8.172 1 92.5 324 ALA B CA 1
ATOM 6753 C C . ALA B 1 324 ? -10.68 -15.227 -8.852 1 92.5 324 ALA B C 1
ATOM 6755 O O . ALA B 1 324 ? -11.594 -15.812 -8.258 1 92.5 324 ALA B O 1
ATOM 6756 N N . LYS B 1 325 ? -10.844 -14.875 -10.094 1 91.06 325 LYS B N 1
ATOM 6757 C CA . LYS B 1 325 ? -12.086 -15.078 -10.828 1 91.06 325 LYS B CA 1
ATOM 6758 C C . LYS B 1 325 ? -12.422 -16.562 -10.938 1 91.06 325 LYS B C 1
ATOM 6760 O O . LYS B 1 325 ? -13.578 -16.922 -11.172 1 91.06 325 LYS B O 1
ATOM 6765 N N . PHE B 1 326 ? -11.445 -17.359 -10.758 1 86.94 326 PHE B N 1
ATOM 6766 C CA . PHE B 1 326 ? -11.688 -18.781 -10.891 1 86.94 326 PHE B CA 1
ATOM 6767 C C . PHE B 1 326 ? -12.367 -19.344 -9.648 1 86.94 326 PHE B C 1
ATOM 6769 O O . PHE B 1 326 ? -13.023 -20.391 -9.703 1 86.94 326 PHE B O 1
ATOM 6776 N N . MET B 1 327 ? -12.25 -18.641 -8.57 1 84.62 327 MET B N 1
ATOM 6777 C CA . MET B 1 327 ? -12.742 -19.172 -7.301 1 84.62 327 MET B CA 1
ATOM 6778 C C . MET B 1 327 ? -13.898 -18.328 -6.773 1 84.62 327 MET B C 1
ATOM 6780 O O . MET B 1 327 ? -14.781 -18.828 -6.086 1 84.62 327 MET B O 1
ATOM 6784 N N . TYR B 1 328 ? -13.898 -17.031 -7.07 1 87.31 328 TYR B N 1
ATOM 6785 C CA . TYR B 1 328 ? -14.875 -16.125 -6.477 1 87.31 328 TYR B CA 1
ATOM 6786 C C . TYR B 1 328 ? -16.125 -16.047 -7.328 1 87.31 328 TYR B C 1
ATOM 6788 O O . TYR B 1 328 ? -16.156 -16.531 -8.469 1 87.31 328 TYR B O 1
ATOM 6796 N N . ALA B 1 329 ? -17.156 -15.547 -6.73 1 81.75 329 ALA B N 1
ATOM 6797 C CA . ALA B 1 329 ? -18.469 -15.484 -7.375 1 81.75 329 ALA B CA 1
ATOM 6798 C C . ALA B 1 329 ? -18.469 -14.469 -8.516 1 81.75 329 ALA B C 1
ATOM 6800 O O . ALA B 1 329 ? -17.766 -13.445 -8.445 1 81.75 329 ALA B O 1
ATOM 6801 N N . ASP B 1 330 ? -19.234 -14.867 -9.461 1 83.12 330 ASP B N 1
ATOM 6802 C CA . ASP B 1 330 ? -19.406 -13.93 -10.562 1 83.12 330 ASP B CA 1
ATOM 6803 C C . ASP B 1 330 ? -20.453 -12.875 -10.227 1 83.12 330 ASP B C 1
ATOM 6805 O O . ASP B 1 330 ? -20.812 -12.695 -9.062 1 83.12 330 ASP B O 1
ATOM 6809 N N . ASP B 1 331 ? -20.812 -12.141 -11.273 1 81.19 331 ASP B N 1
ATOM 6810 C CA . ASP B 1 331 ? -21.688 -10.977 -11.094 1 81.19 331 ASP B CA 1
ATOM 6811 C C . ASP B 1 331 ? -23.062 -11.383 -10.594 1 81.19 331 ASP B C 1
ATOM 6813 O O . ASP B 1 331 ? -23.812 -10.562 -10.07 1 81.19 331 ASP B O 1
ATOM 6817 N N . SER B 1 332 ? -23.406 -12.688 -10.766 1 84 332 SER B N 1
ATOM 6818 C CA . SER B 1 332 ? -24.75 -13.133 -10.406 1 84 332 SER B CA 1
ATOM 6819 C C . SER B 1 332 ? -24.875 -13.312 -8.891 1 84 332 SER B C 1
ATOM 6821 O O . SER B 1 332 ? -26 -13.32 -8.367 1 84 332 SER B O 1
ATOM 6823 N N . ASN B 1 333 ? -23.812 -13.414 -8.18 1 89.69 333 ASN B N 1
ATOM 6824 C CA . ASN B 1 333 ? -23.844 -13.586 -6.73 1 89.69 333 ASN B CA 1
ATOM 6825 C C . ASN B 1 333 ? -23.297 -12.352 -6.012 1 89.69 333 ASN B C 1
ATOM 6827 O O . ASN B 1 333 ? -22.234 -12.406 -5.406 1 89.69 333 ASN B O 1
ATOM 6831 N N . LYS B 1 334 ? -24.125 -11.414 -5.945 1 89.88 334 LYS B N 1
ATOM 6832 C CA . LYS B 1 334 ? -23.781 -10.133 -5.336 1 89.88 334 LYS B CA 1
ATOM 6833 C C . LYS B 1 334 ? -23.562 -10.281 -3.834 1 89.88 334 LYS B C 1
ATOM 6835 O O . LYS B 1 334 ? -22.797 -9.531 -3.234 1 89.88 334 LYS B O 1
ATOM 6840 N N . GLU B 1 335 ? -24.219 -11.211 -3.238 1 93.44 335 GLU B N 1
ATOM 6841 C CA . GLU B 1 335 ? -24.141 -11.422 -1.797 1 93.44 335 GLU B CA 1
ATOM 6842 C C . GLU B 1 335 ? -22.734 -11.812 -1.366 1 93.44 335 GLU B C 1
ATOM 6844 O O . GLU B 1 335 ? -22.297 -11.461 -0.27 1 93.44 335 GLU B O 1
ATOM 6849 N N . PHE B 1 336 ? -22.094 -12.477 -2.248 1 92.5 336 PHE B N 1
ATOM 6850 C CA . PHE B 1 336 ? -20.719 -12.852 -1.963 1 92.5 336 PHE B CA 1
ATOM 6851 C C . PHE B 1 336 ? -19.875 -11.625 -1.642 1 92.5 336 PHE B C 1
ATOM 6853 O O . PHE B 1 336 ? -19.156 -11.609 -0.643 1 92.5 336 PHE B O 1
ATOM 6860 N N . TYR B 1 337 ? -20 -10.602 -2.334 1 93.62 337 TYR B N 1
ATOM 6861 C CA . TYR B 1 337 ? -19.172 -9.406 -2.197 1 93.62 337 TYR B CA 1
ATOM 6862 C C . TYR B 1 337 ? -19.703 -8.508 -1.077 1 93.62 337 TYR B C 1
ATOM 6864 O O . TYR B 1 337 ? -18.922 -7.793 -0.439 1 93.62 337 TYR B O 1
ATOM 6872 N N . ARG B 1 338 ? -20.984 -8.57 -0.78 1 95.31 338 ARG B N 1
ATOM 6873 C CA . ARG B 1 338 ? -21.578 -7.801 0.304 1 95.31 338 ARG B CA 1
ATOM 6874 C C . ARG B 1 338 ? -21.188 -8.367 1.663 1 95.31 338 ARG B C 1
ATOM 6876 O O . ARG B 1 338 ? -21.203 -7.656 2.668 1 95.31 338 ARG B O 1
ATOM 6883 N N . ASN B 1 339 ? -20.781 -9.664 1.618 1 94.5 339 ASN B N 1
ATOM 6884 C CA . ASN B 1 339 ? -20.453 -10.336 2.871 1 94.5 339 ASN B CA 1
ATOM 6885 C C . ASN B 1 339 ? -19.031 -10.867 2.871 1 94.5 339 ASN B C 1
ATOM 6887 O O . ASN B 1 339 ? -18.703 -11.797 3.613 1 94.5 339 ASN B O 1
ATOM 6891 N N . TYR B 1 340 ? -18.25 -10.336 2.041 1 94.5 340 TYR B N 1
ATOM 6892 C CA . TYR B 1 340 ? -16.906 -10.867 1.898 1 94.5 340 TYR B CA 1
ATOM 6893 C C . TYR B 1 340 ? -16.125 -10.766 3.211 1 94.5 340 TYR B C 1
ATOM 6895 O O . TYR B 1 340 ? -16.219 -9.758 3.91 1 94.5 340 TYR B O 1
ATOM 6903 N N . ASP B 1 341 ? -15.406 -11.812 3.537 1 94.44 341 ASP B N 1
ATOM 6904 C CA . ASP B 1 341 ? -14.602 -11.859 4.754 1 94.44 341 ASP B CA 1
ATOM 6905 C C . ASP B 1 341 ? -13.109 -11.891 4.43 1 94.44 341 ASP B C 1
ATOM 6907 O O . ASP B 1 341 ? -12.578 -12.922 4.008 1 94.44 341 ASP B O 1
ATOM 6911 N N . PHE B 1 342 ? -12.383 -10.875 4.738 1 95.12 342 PHE B N 1
ATOM 6912 C CA . PHE B 1 342 ? -10.961 -10.742 4.438 1 95.12 342 PHE B CA 1
ATOM 6913 C C . PHE B 1 342 ? -10.141 -11.742 5.242 1 95.12 342 PHE B C 1
ATOM 6915 O O . PHE B 1 342 ? -8.992 -12.016 4.906 1 95.12 342 PHE B O 1
ATOM 6922 N N . GLU B 1 343 ? -10.688 -12.289 6.25 1 94.25 343 GLU B N 1
ATOM 6923 C CA . GLU B 1 343 ? -9.961 -13.211 7.113 1 94.25 343 GLU B CA 1
ATOM 6924 C C . GLU B 1 343 ? -9.789 -14.578 6.453 1 94.25 343 GLU B C 1
ATOM 6926 O O . GLU B 1 343 ? -8.875 -15.328 6.793 1 94.25 343 GLU B O 1
ATOM 6931 N N . GLU B 1 344 ? -10.602 -14.859 5.574 1 88.88 344 GLU B N 1
ATOM 6932 C CA . GLU B 1 344 ? -10.617 -16.203 5.004 1 88.88 344 GLU B CA 1
ATOM 6933 C C . GLU B 1 344 ? -9.281 -16.531 4.336 1 88.88 344 GLU B C 1
ATOM 6935 O O . GLU B 1 344 ? -8.672 -17.562 4.625 1 88.88 344 GLU B O 1
ATOM 6940 N N . GLU B 1 345 ? -8.844 -15.641 3.447 1 89.12 345 GLU B N 1
ATOM 6941 C CA . GLU B 1 345 ? -7.578 -15.898 2.76 1 89.12 345 GLU B CA 1
ATOM 6942 C C . GLU B 1 345 ? -6.402 -15.852 3.73 1 89.12 345 GLU B C 1
ATOM 6944 O O . GLU B 1 345 ? -5.457 -16.641 3.605 1 89.12 345 GLU B O 1
ATOM 6949 N N . LEU B 1 346 ? -6.496 -14.961 4.668 1 94.56 346 LEU B N 1
ATOM 6950 C CA . LEU B 1 346 ? -5.414 -14.789 5.629 1 94.56 346 LEU B CA 1
ATOM 6951 C C . LEU B 1 346 ? -5.297 -16.016 6.535 1 94.56 346 LEU B C 1
ATOM 6953 O O . LEU B 1 346 ? -4.211 -16.312 7.047 1 94.56 346 LEU B O 1
ATOM 6957 N N . SER B 1 347 ? -6.379 -16.703 6.727 1 91.81 347 SER B N 1
ATOM 6958 C CA . SER B 1 347 ? -6.395 -17.859 7.629 1 91.81 347 SER B CA 1
ATOM 6959 C C . SER B 1 347 ? -5.523 -18.984 7.094 1 91.81 347 SER B C 1
ATOM 6961 O O . SER B 1 347 ? -5.109 -19.875 7.852 1 91.81 347 SER B O 1
ATOM 6963 N N . PHE B 1 348 ? -5.195 -18.969 5.812 1 89 348 PHE B N 1
ATOM 6964 C CA . PHE B 1 348 ? -4.301 -19.969 5.242 1 89 348 PHE B CA 1
ATOM 6965 C C . PHE B 1 348 ? -2.85 -19.656 5.59 1 89 348 PHE B C 1
ATOM 6967 O O . PHE B 1 348 ? -1.983 -20.531 5.504 1 89 348 PHE B O 1
ATOM 6974 N N . ILE B 1 349 ? -2.598 -18.5 6.012 1 92.12 349 ILE B N 1
ATOM 6975 C CA . ILE B 1 349 ? -1.232 -18.031 6.219 1 92.12 349 ILE B CA 1
ATOM 6976 C C . ILE B 1 349 ? -0.926 -17.984 7.715 1 92.12 349 ILE B C 1
ATOM 6978 O O . ILE B 1 349 ? 0.18 -18.328 8.141 1 92.12 349 ILE B O 1
ATOM 6982 N N . PHE B 1 350 ? -1.979 -17.547 8.438 1 92.56 350 PHE B N 1
ATOM 6983 C CA . PHE B 1 350 ? -1.739 -17.25 9.844 1 92.56 350 PHE B CA 1
ATOM 6984 C C . PHE B 1 350 ? -2.66 -18.078 10.734 1 92.56 350 PHE B C 1
ATOM 6986 O O . PHE B 1 350 ? -3.844 -18.234 10.43 1 92.56 350 PHE B O 1
ATOM 6993 N N . GLU B 1 351 ? -2.111 -18.625 11.789 1 85.94 351 GLU B N 1
ATOM 6994 C CA . GLU B 1 351 ? -2.955 -19.281 12.781 1 85.94 351 GLU B CA 1
ATOM 6995 C C . GLU B 1 351 ? -3.846 -18.266 13.5 1 85.94 351 GLU B C 1
ATOM 6997 O O . GLU B 1 351 ? -5.055 -18.484 13.633 1 85.94 351 GLU B O 1
ATOM 7002 N N . GLU B 1 352 ? -3.23 -17.266 13.984 1 92.5 352 GLU B N 1
ATOM 7003 C CA . GLU B 1 352 ? -3.906 -16.062 14.484 1 92.5 352 GLU B CA 1
ATOM 7004 C C . GLU B 1 352 ? -3.723 -14.891 13.531 1 92.5 352 GLU B C 1
ATOM 7006 O O . GLU B 1 352 ? -2.602 -14.422 13.32 1 92.5 352 GLU B O 1
ATOM 7011 N N . ILE B 1 353 ? -4.836 -14.461 13.031 1 95.25 353 ILE B N 1
ATOM 7012 C CA . ILE B 1 353 ? -4.77 -13.445 11.977 1 95.25 353 ILE B CA 1
ATOM 7013 C C . ILE B 1 353 ? -4.43 -12.094 12.594 1 95.25 353 ILE B C 1
ATOM 7015 O O . ILE B 1 353 ? -5.207 -11.555 13.383 1 95.25 353 ILE B O 1
ATOM 7019 N N . PRO B 1 354 ? -3.387 -11.539 12.164 1 96.5 354 PRO B N 1
ATOM 7020 C CA . PRO B 1 354 ? -3.014 -10.25 12.742 1 96.5 354 PRO B CA 1
ATOM 7021 C C . PRO B 1 354 ? -3.518 -9.062 11.922 1 96.5 354 PRO B C 1
ATOM 7023 O O . PRO B 1 354 ? -3.445 -9.086 10.688 1 96.5 354 PRO B O 1
ATOM 7026 N N . ASP B 1 355 ? -4.07 -8.062 12.547 1 96.38 355 ASP B N 1
ATOM 7027 C CA . ASP B 1 355 ? -4.289 -6.723 12.008 1 96.38 355 ASP B CA 1
ATOM 7028 C C . ASP B 1 355 ? -5.117 -6.77 10.727 1 96.38 355 ASP B C 1
ATOM 7030 O O . ASP B 1 355 ? -4.75 -6.16 9.727 1 96.38 355 ASP B O 1
ATOM 7034 N N . VAL B 1 356 ? -6.207 -7.555 10.664 1 96.88 356 VAL B N 1
ATOM 7035 C CA . VAL B 1 356 ? -7.047 -7.715 9.484 1 96.88 356 VAL B CA 1
ATOM 7036 C C . VAL B 1 356 ? -7.656 -6.371 9.094 1 96.88 356 VAL B C 1
ATOM 7038 O O . VAL B 1 356 ? -7.852 -6.09 7.906 1 96.88 356 VAL B O 1
ATOM 7041 N N . ASP B 1 357 ? -7.883 -5.496 10.016 1 95.62 357 ASP B N 1
ATOM 7042 C CA . ASP B 1 357 ? -8.453 -4.184 9.727 1 95.62 357 ASP B CA 1
ATOM 7043 C C . ASP B 1 357 ? -7.531 -3.365 8.828 1 95.62 357 ASP B C 1
ATOM 7045 O O . ASP B 1 357 ? -7.992 -2.686 7.91 1 95.62 357 ASP B O 1
ATOM 7049 N N . THR B 1 358 ? -6.238 -3.426 9.125 1 97.12 358 THR B N 1
ATOM 7050 C CA . THR B 1 358 ? -5.289 -2.682 8.305 1 97.12 358 THR B CA 1
ATOM 7051 C C . THR B 1 358 ? -5.277 -3.213 6.871 1 97.12 358 THR B C 1
ATOM 7053 O O . THR B 1 358 ? -5.129 -2.445 5.918 1 97.12 358 THR B O 1
ATOM 7056 N N . VAL B 1 359 ? -5.441 -4.535 6.73 1 98.38 359 VAL B N 1
ATOM 7057 C CA . VAL B 1 359 ? -5.527 -5.141 5.406 1 98.38 359 VAL B CA 1
ATOM 7058 C C . VAL B 1 359 ? -6.781 -4.645 4.691 1 98.38 359 VAL B C 1
ATOM 7060 O O . VAL B 1 359 ? -6.723 -4.246 3.525 1 98.38 359 VAL B O 1
ATOM 7063 N N . ARG B 1 360 ? -7.895 -4.676 5.402 1 97.44 360 ARG B N 1
ATOM 7064 C CA . ARG B 1 360 ? -9.141 -4.164 4.844 1 97.44 360 ARG B CA 1
ATOM 7065 C C . ARG B 1 360 ? -9.008 -2.697 4.449 1 97.44 360 ARG B C 1
ATOM 7067 O O . ARG B 1 360 ? -9.43 -2.299 3.365 1 97.44 360 ARG B O 1
ATOM 7074 N N . HIS B 1 361 ? -8.383 -1.876 5.34 1 97.5 361 HIS B N 1
ATOM 7075 C CA . HIS B 1 361 ? -8.172 -0.461 5.055 1 97.5 361 HIS B CA 1
ATOM 7076 C C . HIS B 1 361 ? -7.344 -0.269 3.791 1 97.5 361 HIS B C 1
ATOM 7078 O O . HIS B 1 361 ? -7.625 0.626 2.99 1 97.5 361 HIS B O 1
ATOM 7084 N N . PHE B 1 362 ? -6.355 -1.055 3.617 1 98.38 362 PHE B N 1
ATOM 7085 C CA . PHE B 1 362 ? -5.484 -0.934 2.453 1 98.38 362 PHE B CA 1
ATOM 7086 C C . PHE B 1 362 ? -6.277 -1.102 1.164 1 98.38 362 PHE B C 1
ATOM 7088 O O . PHE B 1 362 ? -6.098 -0.339 0.213 1 98.38 362 PHE B O 1
ATOM 7095 N N . TYR B 1 363 ? -7.168 -2.047 1.171 1 98.31 363 TYR B N 1
ATOM 7096 C CA . TYR B 1 363 ? -7.82 -2.398 -0.085 1 98.31 363 TYR B CA 1
ATOM 7097 C C . TYR B 1 363 ? -9.102 -1.593 -0.281 1 98.31 363 TYR B C 1
ATOM 7099 O O . TYR B 1 363 ? -9.414 -1.179 -1.398 1 98.31 363 TYR B O 1
ATOM 7107 N N . ILE B 1 364 ? -9.898 -1.343 0.871 1 97.38 364 ILE B N 1
ATOM 7108 C CA . ILE B 1 364 ? -11.203 -0.754 0.596 1 97.38 364 ILE B CA 1
ATOM 7109 C C . ILE B 1 364 ? -11.469 0.397 1.563 1 97.38 364 ILE B C 1
ATOM 7111 O O . ILE B 1 364 ? -12.539 0.998 1.548 1 97.38 364 ILE B O 1
ATOM 7115 N N . GLY B 1 365 ? -10.508 0.711 2.367 1 96.62 365 GLY B N 1
ATOM 7116 C CA . GLY B 1 365 ? -10.75 1.743 3.363 1 96.62 365 GLY B CA 1
ATOM 7117 C C . GLY B 1 365 ? -11.875 1.397 4.316 1 96.62 365 GLY B C 1
ATOM 7118 O O . GLY B 1 365 ? -11.891 0.31 4.898 1 96.62 365 GLY B O 1
ATOM 7119 N N . ASP B 1 366 ? -12.789 2.311 4.426 1 95.31 366 ASP B N 1
ATOM 7120 C CA . ASP B 1 366 ? -13.945 2.092 5.289 1 95.31 366 ASP B CA 1
ATOM 7121 C C . ASP B 1 366 ? -15.211 1.882 4.469 1 95.31 366 ASP B C 1
ATOM 7123 O O . ASP B 1 366 ? -16.328 2.021 4.984 1 95.31 366 ASP B O 1
ATOM 7127 N N . LYS B 1 367 ? -15.016 1.646 3.215 1 94.62 367 LYS B N 1
ATOM 7128 C CA . LYS B 1 367 ? -16.203 1.44 2.395 1 94.62 367 LYS B CA 1
ATOM 7129 C C . LYS B 1 367 ? -17.031 0.262 2.906 1 94.62 367 LYS B C 1
ATOM 7131 O O . LYS B 1 367 ? -16.469 -0.745 3.35 1 94.62 367 LYS B O 1
ATOM 7136 N N . VAL B 1 368 ? -18.266 0.424 2.766 1 93.25 368 VAL B N 1
ATOM 7137 C CA . VAL B 1 368 ? -19.156 -0.687 3.062 1 93.25 368 VAL B CA 1
ATOM 7138 C C . VAL B 1 368 ? -19.094 -1.719 1.938 1 93.25 368 VAL B C 1
ATOM 7140 O O . VAL B 1 368 ? -19.156 -1.366 0.759 1 93.25 368 VAL B O 1
ATOM 7143 N N . LEU B 1 369 ? -18.953 -2.941 2.336 1 95.06 369 LEU B N 1
ATOM 7144 C CA . LEU B 1 369 ? -18.891 -4.023 1.36 1 95.06 369 LEU B CA 1
ATOM 7145 C C . LEU B 1 369 ? -20.125 -4.035 0.471 1 95.06 369 LEU B C 1
ATOM 7147 O O . LEU B 1 369 ? -21.25 -3.92 0.964 1 95.06 369 LEU B O 1
ATOM 7151 N N . ASN B 1 370 ? -19.875 -4.094 -0.813 1 95.06 370 ASN B N 1
ATOM 7152 C CA . ASN B 1 370 ? -20.922 -4.195 -1.814 1 95.06 370 ASN B CA 1
ATOM 7153 C C . ASN B 1 370 ? -20.391 -4.742 -3.137 1 95.06 370 ASN B C 1
ATOM 7155 O O . ASN B 1 370 ? -19.203 -4.988 -3.273 1 95.06 370 ASN B O 1
ATOM 7159 N N . GLU B 1 371 ? -21.281 -4.883 -4.125 1 92.06 371 GLU B N 1
ATOM 7160 C CA . GLU B 1 371 ? -20.922 -5.535 -5.383 1 92.06 371 GLU B CA 1
ATOM 7161 C C . GLU B 1 371 ? -20 -4.66 -6.227 1 92.06 371 GLU B C 1
ATOM 7163 O O . GLU B 1 371 ? -19.266 -5.168 -7.074 1 92.06 371 GLU B O 1
ATOM 7168 N N . ASP B 1 372 ? -19.984 -3.395 -5.965 1 92.94 372 ASP B N 1
ATOM 7169 C CA . ASP B 1 372 ? -19.125 -2.488 -6.719 1 92.94 372 ASP B CA 1
ATOM 7170 C C . ASP B 1 372 ? -17.656 -2.689 -6.352 1 92.94 372 ASP B C 1
ATOM 7172 O O . ASP B 1 372 ? -16.766 -2.223 -7.062 1 92.94 372 ASP B O 1
ATOM 7176 N N . LEU B 1 373 ? -17.469 -3.408 -5.246 1 95.06 373 LEU B N 1
ATOM 7177 C CA . LEU B 1 373 ? -16.109 -3.654 -4.789 1 95.06 373 LEU B CA 1
ATOM 7178 C C . LEU B 1 373 ? -15.586 -4.973 -5.34 1 95.06 373 LEU B C 1
ATOM 7180 O O . LEU B 1 373 ? -14.523 -5.441 -4.926 1 95.06 373 LEU B O 1
ATOM 7184 N N . GLN B 1 374 ? -16.234 -5.586 -6.309 1 94.5 374 GLN B N 1
ATOM 7185 C CA . GLN B 1 374 ? -15.859 -6.883 -6.863 1 94.5 374 GLN B CA 1
ATOM 7186 C C . GLN B 1 374 ? -14.422 -6.867 -7.367 1 94.5 374 GLN B C 1
ATOM 7188 O O . GLN B 1 374 ? -13.633 -7.75 -7.023 1 94.5 374 GLN B O 1
ATOM 7193 N N . SER B 1 375 ? -14.062 -5.879 -8.133 1 94.75 375 SER B N 1
ATOM 7194 C CA . SER B 1 375 ? -12.75 -5.832 -8.758 1 94.75 375 SER B CA 1
ATOM 7195 C C . SER B 1 375 ? -11.633 -5.801 -7.719 1 94.75 375 SER B C 1
ATOM 7197 O O . SER B 1 375 ? -10.633 -6.504 -7.852 1 94.75 375 SER B O 1
ATOM 7199 N N . VAL B 1 376 ? -11.82 -5.004 -6.664 1 96.5 376 VAL B N 1
ATOM 7200 C CA . VAL B 1 376 ? -10.773 -4.871 -5.656 1 96.5 376 VAL B CA 1
ATOM 7201 C C . VAL B 1 376 ? -10.719 -6.129 -4.793 1 96.5 376 VAL B C 1
ATOM 7203 O O . VAL B 1 376 ? -9.648 -6.551 -4.363 1 96.5 376 VAL B O 1
ATOM 7206 N N . ILE B 1 377 ? -11.828 -6.711 -4.551 1 96 377 ILE B N 1
ATOM 7207 C CA . ILE B 1 377 ? -11.867 -7.953 -3.787 1 96 377 ILE B CA 1
ATOM 7208 C C . ILE B 1 377 ? -11.188 -9.07 -4.578 1 96 377 ILE B C 1
ATOM 7210 O O . ILE B 1 377 ? -10.445 -9.875 -4.012 1 96 377 ILE B O 1
ATOM 7214 N N . LEU B 1 378 ? -11.367 -9.062 -5.906 1 95.44 378 LEU B N 1
ATOM 7215 C CA . LEU B 1 378 ? -10.648 -9.992 -6.77 1 95.44 378 LEU B CA 1
ATOM 7216 C C . LEU B 1 378 ? -9.148 -9.75 -6.695 1 95.44 378 LEU B C 1
ATOM 7218 O O . LEU B 1 378 ? -8.352 -10.695 -6.688 1 95.44 378 LEU B O 1
ATOM 7222 N N . ASP B 1 379 ? -8.758 -8.484 -6.621 1 97.31 379 ASP B N 1
ATOM 7223 C CA . ASP B 1 379 ? -7.344 -8.156 -6.473 1 97.31 379 ASP B CA 1
ATOM 7224 C C . ASP B 1 379 ? -6.781 -8.719 -5.172 1 97.31 379 ASP B C 1
ATOM 7226 O O . ASP B 1 379 ? -5.695 -9.305 -5.16 1 97.31 379 ASP B O 1
ATOM 7230 N N . TYR B 1 380 ? -7.543 -8.547 -4.109 1 97.31 380 TYR B N 1
ATOM 7231 C CA . TYR B 1 380 ? -7.117 -9.031 -2.803 1 97.31 380 TYR B CA 1
ATOM 7232 C C . TYR B 1 380 ? -6.887 -10.539 -2.832 1 97.31 380 TYR B C 1
ATOM 7234 O O . TYR B 1 380 ? -5.816 -11.016 -2.445 1 97.31 380 TYR B O 1
ATOM 7242 N N . GLY B 1 381 ? -7.859 -11.289 -3.311 1 94.81 381 GLY B N 1
ATOM 7243 C CA . GLY B 1 381 ? -7.73 -12.734 -3.402 1 94.81 381 GLY B CA 1
ATOM 7244 C C . GLY B 1 381 ? -6.586 -13.172 -4.293 1 94.81 381 GLY B C 1
ATOM 7245 O O . GLY B 1 381 ? -5.84 -14.094 -3.947 1 94.81 381 GLY B O 1
ATOM 7246 N N . SER B 1 382 ? -6.398 -12.469 -5.438 1 96.75 382 SER B N 1
ATOM 7247 C CA . SER B 1 382 ? -5.328 -12.789 -6.383 1 96.75 382 SER B CA 1
ATOM 7248 C C . SER B 1 382 ? -3.957 -12.516 -5.77 1 96.75 382 SER B C 1
ATOM 7250 O O . SER B 1 382 ? -3.014 -13.273 -5.996 1 96.75 382 SER B O 1
ATOM 7252 N N . ASP B 1 383 ? -3.881 -11.422 -5.012 1 97.88 383 ASP B N 1
ATOM 7253 C CA . ASP B 1 383 ? -2.605 -11.039 -4.41 1 97.88 383 ASP B CA 1
ATOM 7254 C C . ASP B 1 383 ? -2.113 -12.102 -3.438 1 97.88 383 ASP B C 1
ATOM 7256 O O . ASP B 1 383 ? -0.943 -12.492 -3.467 1 97.88 383 ASP B O 1
ATOM 7260 N N . LEU B 1 384 ? -2.984 -12.602 -2.611 1 95.69 384 LEU B N 1
ATOM 7261 C CA . LEU B 1 384 ? -2.572 -13.523 -1.562 1 95.69 384 LEU B CA 1
ATOM 7262 C C . LEU B 1 384 ? -2.297 -14.914 -2.139 1 95.69 384 LEU B C 1
ATOM 7264 O O . LEU B 1 384 ? -1.343 -15.578 -1.732 1 95.69 384 LEU B O 1
ATOM 7268 N N . ALA B 1 385 ? -3.035 -15.258 -3.094 1 93.62 385 ALA B N 1
ATOM 7269 C CA . ALA B 1 385 ? -2.959 -16.641 -3.559 1 93.62 385 ALA B CA 1
ATOM 7270 C C . ALA B 1 385 ? -1.889 -16.797 -4.633 1 93.62 385 ALA B C 1
ATOM 7272 O O . ALA B 1 385 ? -1.253 -17.844 -4.738 1 93.62 385 ALA B O 1
ATOM 7273 N N . PHE B 1 386 ? -1.69 -15.695 -5.465 1 97 386 PHE B N 1
ATOM 7274 C CA . PHE B 1 386 ? -0.901 -15.969 -6.66 1 97 386 PHE B CA 1
ATOM 7275 C C . PHE B 1 386 ? 0.113 -14.852 -6.902 1 97 386 PHE B C 1
ATOM 7277 O O . PHE B 1 386 ? 1.299 -15.125 -7.105 1 97 386 PHE B O 1
ATOM 7284 N N . ASN B 1 387 ? -0.315 -13.586 -6.816 1 98 387 ASN B N 1
ATOM 7285 C CA . ASN B 1 387 ? 0.549 -12.477 -7.207 1 98 387 ASN B CA 1
ATOM 7286 C C . ASN B 1 387 ? 1.748 -12.344 -6.273 1 98 387 ASN B C 1
ATOM 7288 O O . ASN B 1 387 ? 2.891 -12.273 -6.73 1 98 387 ASN B O 1
ATOM 7292 N N . TYR B 1 388 ? 1.471 -12.266 -5.004 1 98 388 TYR B N 1
ATOM 7293 C CA . TYR B 1 388 ? 2.551 -12.062 -4.043 1 98 388 TYR B CA 1
ATOM 7294 C C . TYR B 1 388 ? 3.441 -13.297 -3.957 1 98 388 TYR B C 1
ATOM 7296 O O . TYR B 1 388 ? 4.668 -13.18 -3.928 1 98 388 TYR B O 1
ATOM 7304 N N . PRO B 1 389 ? 2.857 -14.508 -3.975 1 97.44 389 PRO B N 1
ATOM 7305 C CA . PRO B 1 389 ? 3.703 -15.703 -4.031 1 97.44 389 PRO B CA 1
ATOM 7306 C C . PRO B 1 389 ? 4.613 -15.727 -5.254 1 97.44 389 PRO B C 1
ATOM 7308 O O . PRO B 1 389 ? 5.781 -16.109 -5.156 1 97.44 389 PRO B O 1
ATOM 7311 N N . ALA B 1 390 ? 4.109 -15.344 -6.367 1 98 390 ALA B N 1
ATOM 7312 C CA . ALA B 1 390 ? 4.941 -15.281 -7.566 1 98 390 ALA B CA 1
ATOM 7313 C C . ALA B 1 390 ? 6.066 -14.266 -7.398 1 98 390 ALA B C 1
ATOM 7315 O O . ALA B 1 390 ? 7.211 -14.523 -7.785 1 98 390 ALA B O 1
ATOM 7316 N N . THR B 1 391 ? 5.703 -13.125 -6.832 1 97.19 391 THR B N 1
ATOM 7317 C CA . THR B 1 391 ? 6.695 -12.086 -6.578 1 97.19 391 THR B CA 1
ATOM 7318 C C . THR B 1 391 ? 7.805 -12.609 -5.668 1 97.19 391 THR B C 1
ATOM 7320 O O . THR B 1 391 ? 8.992 -12.43 -5.961 1 97.19 391 THR B O 1
ATOM 7323 N N . ARG B 1 392 ? 7.465 -13.258 -4.645 1 96.69 392 ARG B N 1
ATOM 7324 C CA . ARG B 1 392 ? 8.438 -13.82 -3.713 1 96.69 392 ARG B CA 1
ATOM 7325 C C . ARG B 1 392 ? 9.258 -14.922 -4.379 1 96.69 392 ARG B C 1
ATOM 7327 O O . ARG B 1 392 ? 10.445 -15.078 -4.086 1 96.69 392 ARG B O 1
ATOM 7334 N N . SER B 1 393 ? 8.625 -15.648 -5.223 1 97.88 393 SER B N 1
ATOM 7335 C CA . SER B 1 393 ? 9.328 -16.734 -5.906 1 97.88 393 SER B CA 1
ATOM 7336 C C . SER B 1 393 ? 10.414 -16.188 -6.824 1 97.88 393 SER B C 1
ATOM 7338 O O . SER B 1 393 ? 11.508 -16.766 -6.898 1 97.88 393 SER B O 1
ATOM 7340 N N . VAL B 1 394 ? 10.133 -15.141 -7.543 1 97.94 394 VAL B N 1
ATOM 7341 C CA . VAL B 1 394 ? 11.148 -14.516 -8.398 1 97.94 394 VAL B CA 1
ATOM 7342 C C . VAL B 1 394 ? 12.375 -14.164 -7.562 1 97.94 394 VAL B C 1
ATOM 7344 O O . VAL B 1 394 ? 13.5 -14.461 -7.949 1 97.94 394 VAL B O 1
ATOM 7347 N N . ASP B 1 395 ? 12.148 -13.539 -6.418 1 96.06 395 ASP B N 1
ATOM 7348 C CA . ASP B 1 395 ? 13.242 -13.172 -5.527 1 96.06 395 ASP B CA 1
ATOM 7349 C C . ASP B 1 395 ? 14.047 -14.391 -5.105 1 96.06 395 ASP B C 1
ATOM 7351 O O . ASP B 1 395 ? 15.281 -14.359 -5.102 1 96.06 395 ASP B O 1
ATOM 7355 N N . ARG B 1 396 ? 13.383 -15.438 -4.816 1 96.44 396 ARG B N 1
ATOM 7356 C CA . ARG B 1 396 ? 14.031 -16.656 -4.344 1 96.44 396 ARG B CA 1
ATOM 7357 C C . ARG B 1 396 ? 14.844 -17.312 -5.453 1 96.44 396 ARG B C 1
ATOM 7359 O O . ARG B 1 396 ? 15.938 -17.828 -5.203 1 96.44 396 ARG B O 1
ATOM 7366 N N . TYR B 1 397 ? 14.32 -17.297 -6.645 1 97.81 397 TYR B N 1
ATOM 7367 C CA . TYR B 1 397 ? 15.055 -17.875 -7.766 1 97.81 397 TYR B CA 1
ATOM 7368 C C . TYR B 1 397 ? 16.344 -17.109 -8.039 1 97.81 397 TYR B C 1
ATOM 7370 O O . TYR B 1 397 ? 17.406 -17.703 -8.227 1 97.81 397 TYR B O 1
ATOM 7378 N N . VAL B 1 398 ? 16.188 -15.797 -8.031 1 97.44 398 VAL B N 1
ATOM 7379 C CA . VAL B 1 398 ? 17.344 -14.945 -8.281 1 97.44 398 VAL B CA 1
ATOM 7380 C C . VAL B 1 398 ? 18.406 -15.172 -7.199 1 97.44 398 VAL B C 1
ATOM 7382 O O . VAL B 1 398 ? 19.578 -15.367 -7.504 1 97.44 398 VAL B O 1
ATOM 7385 N N . LYS B 1 399 ? 18 -15.227 -5.988 1 95.81 399 LYS B N 1
ATOM 7386 C CA . LYS B 1 399 ? 18.922 -15.414 -4.867 1 95.81 399 LYS B CA 1
ATOM 7387 C C . LYS B 1 399 ? 19.562 -16.797 -4.91 1 95.81 399 LYS B C 1
ATOM 7389 O O . LYS B 1 399 ? 20.719 -16.969 -4.496 1 95.81 399 LYS B O 1
ATOM 7394 N N . ALA B 1 400 ? 18.812 -17.75 -5.406 1 96.19 400 ALA B N 1
ATOM 7395 C CA . ALA B 1 400 ? 19.297 -19.125 -5.445 1 96.19 400 ALA B CA 1
ATOM 7396 C C . ALA B 1 400 ? 20.219 -19.359 -6.637 1 96.19 400 ALA B C 1
ATOM 7398 O O . ALA B 1 400 ? 20.734 -20.453 -6.832 1 96.19 400 ALA B O 1
ATOM 7399 N N . GLY B 1 401 ? 20.422 -18.344 -7.48 1 96.44 401 GLY B N 1
ATOM 7400 C CA . GLY B 1 401 ? 21.422 -18.422 -8.531 1 96.44 401 GLY B CA 1
ATOM 7401 C C . GLY B 1 401 ? 20.844 -18.859 -9.867 1 96.44 401 GLY B C 1
ATOM 7402 O O . GLY B 1 401 ? 21.578 -19.312 -10.75 1 96.44 401 GLY B O 1
ATOM 7403 N N . ALA B 1 402 ? 19.531 -18.812 -10.062 1 97.75 402 ALA B N 1
ATOM 7404 C CA . ALA B 1 402 ? 18.984 -19.047 -11.391 1 97.75 402 ALA B CA 1
ATOM 7405 C C . ALA B 1 402 ? 19.688 -18.188 -12.445 1 97.75 402 ALA B C 1
ATOM 7407 O O . ALA B 1 402 ? 20.109 -17.062 -12.156 1 97.75 402 ALA B O 1
ATOM 7408 N N . LYS B 1 403 ? 19.844 -18.766 -13.633 1 97.94 403 LYS B N 1
ATOM 7409 C CA . LYS B 1 403 ? 20.531 -18.031 -14.695 1 97.94 403 LYS B CA 1
ATOM 7410 C C . LYS B 1 403 ? 19.703 -16.844 -15.172 1 97.94 403 LYS B C 1
ATOM 7412 O O . LYS B 1 403 ? 20.188 -15.711 -15.18 1 97.94 403 LYS B O 1
ATOM 7417 N N . ASN B 1 404 ? 18.516 -17.094 -15.617 1 98.38 404 ASN B N 1
ATOM 7418 C CA . ASN B 1 404 ? 17.531 -16.078 -15.969 1 98.38 404 ASN B CA 1
ATOM 7419 C C . ASN B 1 404 ? 16.172 -16.375 -15.352 1 98.38 404 ASN B C 1
ATOM 7421 O O . ASN B 1 404 ? 15.766 -17.547 -15.273 1 98.38 404 ASN B O 1
ATOM 7425 N N . VAL B 1 405 ? 15.523 -15.336 -14.875 1 98.69 405 VAL B N 1
ATOM 7426 C CA . VAL B 1 405 ? 14.141 -15.445 -14.406 1 98.69 405 VAL B CA 1
ATOM 7427 C C . VAL B 1 405 ? 13.266 -14.453 -15.164 1 98.69 405 VAL B C 1
ATOM 7429 O O . VAL B 1 405 ? 13.398 -13.234 -15 1 98.69 405 VAL B O 1
ATOM 7432 N N . PHE B 1 406 ? 12.398 -14.969 -15.984 1 98.81 406 PHE B N 1
ATOM 7433 C CA . PHE B 1 406 ? 11.469 -14.156 -16.766 1 98.81 406 PHE B CA 1
ATOM 7434 C C . PHE B 1 406 ? 10.094 -14.125 -16.109 1 98.81 406 PHE B C 1
ATOM 7436 O O . PHE B 1 406 ? 9.484 -15.172 -15.898 1 98.81 406 PHE B O 1
ATOM 7443 N N . ARG B 1 407 ? 9.625 -12.922 -15.828 1 98.56 407 ARG B N 1
ATOM 7444 C CA . ARG B 1 407 ? 8.32 -12.727 -15.203 1 98.56 407 ARG B CA 1
ATOM 7445 C C . ARG B 1 407 ? 7.301 -12.203 -16.219 1 98.56 407 ARG B C 1
ATOM 7447 O O . ARG B 1 407 ? 7.625 -11.352 -17.047 1 98.56 407 ARG B O 1
ATOM 7454 N N . TYR B 1 408 ? 6.047 -12.758 -16.172 1 98.56 408 TYR B N 1
ATOM 7455 C CA . TYR B 1 408 ? 5.02 -12.219 -17.047 1 98.56 408 TYR B CA 1
ATOM 7456 C C . TYR B 1 408 ? 3.693 -12.07 -16.312 1 98.56 408 TYR B C 1
ATOM 7458 O O . TYR B 1 408 ? 3.508 -12.641 -15.227 1 98.56 408 TYR B O 1
ATOM 7466 N N . MET B 1 409 ? 2.887 -11.305 -16.812 1 98.62 409 MET B N 1
ATOM 7467 C CA . MET B 1 409 ? 1.478 -11.18 -16.453 1 98.62 409 MET B CA 1
ATOM 7468 C C . MET B 1 409 ? 0.59 -11.281 -17.703 1 98.62 409 MET B C 1
ATOM 7470 O O . MET B 1 409 ? 0.771 -10.531 -18.656 1 98.62 409 MET B O 1
ATOM 7474 N N . PHE B 1 410 ? -0.292 -12.266 -17.672 1 98.69 410 PHE B N 1
ATOM 7475 C CA . PHE B 1 410 ? -1.26 -12.398 -18.75 1 98.69 410 PHE B CA 1
ATOM 7476 C C . PHE B 1 410 ? -2.51 -11.578 -18.453 1 98.69 410 PHE B C 1
ATOM 7478 O O . PHE B 1 410 ? -3.223 -11.844 -17.484 1 98.69 410 PHE B O 1
ATOM 7485 N N . SER B 1 411 ? -2.787 -10.609 -19.344 1 98.25 411 SER B N 1
ATOM 7486 C CA . SER B 1 411 ? -3.879 -9.672 -19.109 1 98.25 411 SER B CA 1
ATOM 7487 C C . SER B 1 411 ? -4.84 -9.633 -20.281 1 98.25 411 SER B C 1
ATOM 7489 O O . SER B 1 411 ? -5.859 -8.945 -20.234 1 98.25 411 SER B O 1
ATOM 7491 N N . TYR B 1 412 ? -4.566 -10.422 -21.297 1 98.06 412 TYR B N 1
ATOM 7492 C CA . TYR B 1 412 ? -5.355 -10.383 -22.531 1 98.06 412 TYR B CA 1
ATOM 7493 C C . TYR B 1 412 ? -6.742 -10.969 -22.297 1 98.06 412 TYR B C 1
ATOM 7495 O O . TYR B 1 412 ? -6.883 -12.016 -21.656 1 98.06 412 TYR B O 1
ATOM 7503 N N . GLU B 1 413 ? -7.684 -10.281 -22.75 1 96.19 413 GLU B N 1
ATOM 7504 C CA . GLU B 1 413 ? -9.07 -10.742 -22.75 1 96.19 413 GLU B CA 1
ATOM 7505 C C . GLU B 1 413 ? -9.586 -10.906 -24.188 1 96.19 413 GLU B C 1
ATOM 7507 O O . GLU B 1 413 ? -9.844 -9.914 -24.875 1 96.19 413 GLU B O 1
ATOM 7512 N N . GLY B 1 414 ? -9.711 -12.164 -24.578 1 95.25 414 GLY B N 1
ATOM 7513 C CA . GLY B 1 414 ? -10.227 -12.484 -25.906 1 95.25 414 GLY B CA 1
ATOM 7514 C C . GLY B 1 414 ? -11.242 -13.602 -25.891 1 95.25 414 GLY B C 1
ATOM 7515 O O . GLY B 1 414 ? -11.852 -13.891 -24.859 1 95.25 414 GLY B O 1
ATOM 7516 N N . GLY B 1 415 ? -11.438 -14.109 -27.031 1 94.06 415 GLY B N 1
ATOM 7517 C CA . GLY B 1 415 ? -12.492 -15.102 -27.219 1 94.06 415 GLY B CA 1
ATOM 7518 C C . GLY B 1 415 ? -12.109 -16.469 -26.703 1 94.06 415 GLY B C 1
ATOM 7519 O O . GLY B 1 415 ? -12.945 -17.375 -26.656 1 94.06 415 GLY B O 1
ATOM 7520 N N . ARG B 1 416 ? -10.875 -16.672 -26.156 1 95.12 416 ARG B N 1
ATOM 7521 C CA . ARG B 1 416 ? -10.43 -18 -25.75 1 95.12 416 ARG B CA 1
ATOM 7522 C C . ARG B 1 416 ? -10.055 -18.016 -24.266 1 95.12 416 ARG B C 1
ATOM 7524 O O . ARG B 1 416 ? -9.32 -18.891 -23.812 1 95.12 416 ARG B O 1
ATOM 7531 N N . ASN B 1 417 ? -10.516 -16.953 -23.578 1 95.06 417 ASN B N 1
ATOM 7532 C CA . ASN B 1 417 ? -10.352 -16.969 -22.141 1 95.06 417 ASN B CA 1
ATOM 7533 C C . ASN B 1 417 ? -11.289 -17.984 -21.484 1 95.06 417 ASN B C 1
ATOM 7535 O O . ASN B 1 417 ? -12.328 -17.594 -20.938 1 95.06 417 ASN B O 1
ATOM 7539 N N . LYS B 1 418 ? -10.883 -19.188 -21.469 1 90.69 418 LYS B N 1
ATOM 7540 C CA . LYS B 1 418 ? -11.719 -20.344 -21.141 1 90.69 418 LYS B CA 1
ATOM 7541 C C . LYS B 1 418 ? -12.32 -20.203 -19.75 1 90.69 418 LYS B C 1
ATOM 7543 O O . LYS B 1 418 ? -13.539 -20.328 -19.578 1 90.69 418 LYS B O 1
ATOM 7548 N N . HIS B 1 419 ? -11.523 -19.938 -18.781 1 89 419 HIS B N 1
ATOM 7549 C CA . HIS B 1 419 ? -12 -19.938 -17.406 1 89 419 HIS B CA 1
ATOM 7550 C C . HIS B 1 419 ? -12.891 -18.719 -17.141 1 89 419 HIS B C 1
ATOM 7552 O O . HIS B 1 419 ? -13.867 -18.828 -16.391 1 89 419 HIS B O 1
ATOM 7558 N N . LYS B 1 420 ? -12.562 -17.625 -17.734 1 87.81 420 LYS B N 1
ATOM 7559 C CA . LYS B 1 420 ? -13.43 -16.453 -17.625 1 87.81 420 LYS B CA 1
ATOM 7560 C C . LYS B 1 420 ? -14.805 -16.719 -18.234 1 87.81 420 LYS B C 1
ATOM 7562 O O . LYS B 1 420 ? -15.828 -16.375 -17.656 1 87.81 420 LYS B O 1
ATOM 7567 N N . ILE B 1 421 ? -14.781 -17.422 -19.391 1 86.19 421 ILE B N 1
ATOM 7568 C CA . ILE B 1 421 ? -16.016 -17.734 -20.094 1 86.19 421 ILE B CA 1
ATOM 7569 C C . ILE B 1 421 ? -16.828 -18.75 -19.281 1 86.19 421 ILE B C 1
ATOM 7571 O O . ILE B 1 421 ? -18.016 -18.547 -19.047 1 86.19 421 ILE B O 1
ATOM 7575 N N . LEU B 1 422 ? -16.156 -19.781 -18.797 1 85.25 422 LEU B N 1
ATOM 7576 C CA . LEU B 1 422 ? -16.844 -20.844 -18.062 1 85.25 422 LEU B CA 1
ATOM 7577 C C . LEU B 1 422 ? -17.438 -20.328 -16.766 1 85.25 422 LEU B C 1
ATOM 7579 O O . LEU B 1 422 ? -18.484 -20.797 -16.312 1 85.25 422 LEU B O 1
ATOM 7583 N N . ARG B 1 423 ? -16.797 -19.344 -16.156 1 84.81 423 ARG B N 1
ATOM 7584 C CA . ARG B 1 423 ? -17.234 -18.797 -14.883 1 84.81 423 ARG B CA 1
ATOM 7585 C C . ARG B 1 423 ? -18.188 -17.625 -15.086 1 84.81 423 ARG B C 1
ATOM 7587 O O . ARG B 1 423 ? -18.734 -17.078 -14.125 1 84.81 423 ARG B O 1
ATOM 7594 N N . ASN B 1 424 ? -18.406 -17.156 -16.25 1 85 424 ASN B N 1
ATOM 7595 C CA . ASN B 1 424 ? -19.391 -16.141 -16.641 1 85 424 ASN B CA 1
ATOM 7596 C C . ASN B 1 424 ? -19.062 -14.789 -16.016 1 85 424 ASN B C 1
ATOM 7598 O O . ASN B 1 424 ? -19.953 -14.141 -15.461 1 85 424 ASN B O 1
ATOM 7602 N N . PHE B 1 425 ? -17.844 -14.469 -15.984 1 84.5 425 PHE B N 1
ATOM 7603 C CA . PHE B 1 425 ? -17.453 -13.164 -15.469 1 84.5 425 PHE B CA 1
ATOM 7604 C C . PHE B 1 425 ? -17.5 -12.102 -16.562 1 84.5 425 PHE B C 1
ATOM 7606 O O . PHE B 1 425 ? -17.078 -12.352 -17.688 1 84.5 425 PHE B O 1
ATOM 7613 N N . THR B 1 426 ? -18 -10.898 -16.094 1 79.81 426 THR B N 1
ATOM 7614 C CA . THR B 1 426 ? -17.953 -9.766 -17.016 1 79.81 426 THR B CA 1
ATOM 7615 C C . THR B 1 426 ? -16.906 -8.742 -16.562 1 79.81 426 THR B C 1
ATOM 7617 O O . THR B 1 426 ? -16.5 -7.887 -17.344 1 79.81 426 THR B O 1
ATOM 7620 N N . ALA B 1 427 ? -16.5 -8.867 -15.352 1 83.5 427 ALA B N 1
ATOM 7621 C CA . ALA B 1 427 ? -15.492 -7.93 -14.836 1 83.5 427 ALA B CA 1
ATOM 7622 C C . ALA B 1 427 ? -14.211 -8.008 -15.648 1 83.5 427 ALA B C 1
ATOM 7624 O O . ALA B 1 427 ? -13.844 -9.07 -16.141 1 83.5 427 ALA B O 1
ATOM 7625 N N . ASP B 1 428 ? -13.508 -6.965 -15.695 1 90.94 428 ASP B N 1
ATOM 7626 C CA . ASP B 1 428 ? -12.289 -6.891 -16.5 1 90.94 428 ASP B CA 1
ATOM 7627 C C . ASP B 1 428 ? -11.188 -7.758 -15.898 1 90.94 428 ASP B C 1
ATOM 7629 O O . ASP B 1 428 ? -11.18 -8.023 -14.695 1 90.94 428 ASP B O 1
ATOM 7633 N N . GLY B 1 429 ? -10.344 -8.227 -16.875 1 95.19 429 GLY B N 1
ATOM 7634 C CA . GLY B 1 429 ? -9.164 -8.969 -16.469 1 95.19 429 GLY B CA 1
ATOM 7635 C C . GLY B 1 429 ? -9.211 -10.43 -16.859 1 95.19 429 GLY B C 1
ATOM 7636 O O . GLY B 1 429 ? -10.289 -11 -17.016 1 95.19 429 GLY B O 1
ATOM 7637 N N . ALA B 1 430 ? -8.102 -11.031 -17.031 1 97.38 430 ALA B N 1
ATOM 7638 C CA . ALA B 1 430 ? -7.969 -12.453 -17.344 1 97.38 430 ALA B CA 1
ATOM 7639 C C . ALA B 1 430 ? -8.055 -13.305 -16.078 1 97.38 430 ALA B C 1
ATOM 7641 O O . ALA B 1 430 ? -7.516 -12.922 -15.031 1 97.38 430 ALA B O 1
ATOM 7642 N N . SER B 1 431 ? -8.711 -14.422 -16.203 1 95.94 431 SER B N 1
ATOM 7643 C CA . SER B 1 431 ? -8.891 -15.328 -15.078 1 95.94 431 SER B CA 1
ATOM 7644 C C . SER B 1 431 ? -7.758 -16.344 -14.992 1 95.94 431 SER B C 1
ATOM 7646 O O . SER B 1 431 ? -6.957 -16.469 -15.922 1 95.94 431 SER B O 1
ATOM 7648 N N . HIS B 1 432 ? -7.75 -17.031 -13.867 1 95.31 432 HIS B N 1
ATOM 7649 C CA . HIS B 1 432 ? -6.84 -18.156 -13.617 1 95.31 432 HIS B CA 1
ATOM 7650 C C . HIS B 1 432 ? -6.887 -19.172 -14.75 1 95.31 432 HIS B C 1
ATOM 7652 O O . HIS B 1 432 ? -7.957 -19.688 -15.078 1 95.31 432 HIS B O 1
ATOM 7658 N N . GLY B 1 433 ? -5.727 -19.344 -15.438 1 95.25 433 GLY B N 1
ATOM 7659 C CA . GLY B 1 433 ? -5.621 -20.406 -16.438 1 95.25 433 GLY B CA 1
ATOM 7660 C C . GLY B 1 433 ? -5.996 -19.938 -17.828 1 95.25 433 GLY B C 1
ATOM 7661 O O . GLY B 1 433 ? -5.879 -20.703 -18.797 1 95.25 433 GLY B O 1
ATOM 7662 N N . ASP B 1 434 ? -6.391 -18.672 -17.984 1 96.25 434 ASP B N 1
ATOM 7663 C CA . ASP B 1 434 ? -6.801 -18.188 -19.297 1 96.25 434 ASP B CA 1
ATOM 7664 C C . ASP B 1 434 ? -5.641 -18.219 -20.281 1 96.25 434 ASP B C 1
ATOM 7666 O O . ASP B 1 434 ? -5.852 -18.406 -21.484 1 96.25 434 ASP B O 1
ATOM 7670 N N . ASP B 1 435 ? -4.441 -18.078 -19.844 1 97 435 ASP B N 1
ATOM 7671 C CA . ASP B 1 435 ? -3.275 -18.109 -20.719 1 97 435 ASP B CA 1
ATOM 7672 C C . ASP B 1 435 ? -3.104 -19.484 -21.344 1 97 435 ASP B C 1
ATOM 7674 O O . ASP B 1 435 ? -2.637 -19.609 -22.484 1 97 435 ASP B O 1
ATOM 7678 N N . THR B 1 436 ? -3.539 -20.594 -20.734 1 96.38 436 THR B N 1
ATOM 7679 C CA . THR B 1 436 ? -3.322 -21.953 -21.203 1 96.38 436 THR B CA 1
ATOM 7680 C C . THR B 1 436 ? -4.121 -22.219 -22.469 1 96.38 436 THR B C 1
ATOM 7682 O O . THR B 1 436 ? -3.711 -23.016 -23.312 1 96.38 436 THR B O 1
ATOM 7685 N N . SER B 1 437 ? -5.223 -21.484 -22.672 1 95.81 437 SER B N 1
ATOM 7686 C CA . SER B 1 437 ? -6.062 -21.688 -23.859 1 95.81 437 SER B CA 1
ATOM 7687 C C . SER B 1 437 ? -5.426 -21.078 -25.094 1 95.81 437 SER B C 1
ATOM 7689 O O . SER B 1 437 ? -5.926 -21.266 -26.203 1 95.81 437 SER B O 1
ATOM 7691 N N . TYR B 1 438 ? -4.363 -20.422 -24.891 1 97.31 438 TYR B N 1
ATOM 7692 C CA . TYR B 1 438 ? -3.615 -19.859 -26.016 1 97.31 438 TYR B CA 1
ATOM 7693 C C . TYR B 1 438 ? -2.346 -20.672 -26.266 1 97.31 438 TYR B C 1
ATOM 7695 O O . TYR B 1 438 ? -1.618 -20.391 -27.234 1 97.31 438 TYR B O 1
ATOM 7703 N N . LEU B 1 439 ? -2.088 -21.641 -25.469 1 97.75 439 LEU B N 1
ATOM 7704 C CA . LEU B 1 439 ? -0.972 -22.562 -25.641 1 97.75 439 LEU B CA 1
ATOM 7705 C C . LEU B 1 439 ? -1.455 -23.906 -26.188 1 97.75 439 LEU B C 1
ATOM 7707 O O . LEU B 1 439 ? -0.771 -24.547 -27 1 97.75 439 LEU B O 1
ATOM 7711 N N . PHE B 1 440 ? -2.59 -24.344 -25.656 1 96.25 440 PHE B N 1
ATOM 7712 C CA . PHE B 1 440 ? -3.217 -25.609 -26.047 1 96.25 440 PHE B CA 1
ATOM 7713 C C . PHE B 1 440 ? -4.594 -25.359 -26.656 1 96.25 440 PHE B C 1
ATOM 7715 O O . PHE B 1 440 ? -5.367 -24.547 -26.141 1 96.25 440 PHE B O 1
ATOM 7722 N N . ASP B 1 441 ? -4.832 -26.016 -27.75 1 92.06 441 ASP B N 1
ATOM 7723 C CA . ASP B 1 441 ? -6.203 -26 -28.25 1 92.06 441 ASP B CA 1
ATOM 7724 C C . ASP B 1 441 ? -7.07 -26.984 -27.469 1 92.06 441 ASP B C 1
ATOM 7726 O O . ASP B 1 441 ? -6.559 -27.812 -26.703 1 92.06 441 ASP B O 1
ATOM 7730 N N . SER B 1 442 ? -8.375 -26.781 -27.484 1 89.69 442 SER B N 1
ATOM 7731 C CA . SER B 1 442 ? -9.297 -27.656 -26.75 1 89.69 442 SER B CA 1
ATOM 7732 C C . SER B 1 442 ? -10.594 -27.844 -27.516 1 89.69 442 SER B C 1
ATOM 7734 O O . SER B 1 442 ? -10.93 -27.047 -28.406 1 89.69 442 SER B O 1
ATOM 7736 N N . SER B 1 443 ? -11.227 -28.891 -27.125 1 87.25 443 SER B N 1
ATOM 7737 C CA . SER B 1 443 ? -12.484 -29.234 -27.781 1 87.25 443 SER B CA 1
ATOM 7738 C C . SER B 1 443 ? -13.539 -28.156 -27.531 1 87.25 443 SER B C 1
ATOM 7740 O O . SER B 1 443 ? -14.477 -28 -28.328 1 87.25 443 SER B O 1
ATOM 7742 N N . MET B 1 444 ? -13.352 -27.438 -26.5 1 86.5 444 MET B N 1
ATOM 7743 C CA . MET B 1 444 ? -14.281 -26.344 -26.188 1 86.5 444 MET B CA 1
ATOM 7744 C C . MET B 1 444 ? -14.344 -25.344 -27.344 1 86.5 444 MET B C 1
ATOM 7746 O O . MET B 1 444 ? -15.375 -24.703 -27.562 1 86.5 444 MET B O 1
ATOM 7750 N N . PHE B 1 445 ? -13.242 -25.219 -28.062 1 89.56 445 PHE B N 1
ATOM 7751 C CA . PHE B 1 445 ? -13.164 -24.203 -29.094 1 89.56 445 PHE B CA 1
ATOM 7752 C C . PHE B 1 445 ? -13.195 -24.828 -30.484 1 89.56 445 PHE B C 1
ATOM 7754 O O . PHE B 1 445 ? -12.797 -24.203 -31.469 1 89.56 445 PHE B O 1
ATOM 7761 N N . LYS B 1 446 ? -13.531 -26.047 -30.625 1 85.69 446 LYS B N 1
ATOM 7762 C CA . LYS B 1 446 ? -13.492 -26.797 -31.891 1 85.69 446 LYS B CA 1
ATOM 7763 C C . LYS B 1 446 ? -14.273 -26.078 -32.969 1 85.69 446 LYS B C 1
ATOM 7765 O O . LYS B 1 446 ? -13.859 -26.078 -34.125 1 85.69 446 LYS B O 1
ATOM 7770 N N . ASP B 1 447 ? -15.367 -25.422 -32.656 1 87 447 ASP B N 1
ATOM 7771 C CA . ASP B 1 447 ? -16.234 -24.797 -33.656 1 87 447 ASP B CA 1
ATOM 7772 C C . ASP B 1 447 ? -16.047 -23.281 -33.688 1 87 447 ASP B C 1
ATOM 7774 O O . ASP B 1 447 ? -16.844 -22.562 -34.25 1 87 447 ASP B O 1
ATOM 7778 N N . THR B 1 448 ? -15 -22.797 -33.031 1 90.25 448 THR B N 1
ATOM 7779 C CA . THR B 1 448 ? -14.758 -21.359 -32.969 1 90.25 448 THR B CA 1
ATOM 7780 C C . THR B 1 448 ? -13.305 -21.047 -33.312 1 90.25 448 THR B C 1
ATOM 7782 O O . THR B 1 448 ? -12.469 -20.938 -32.406 1 90.25 448 THR B O 1
ATOM 7785 N N . PRO B 1 449 ? -13.125 -20.859 -34.562 1 90.81 449 PRO B N 1
ATOM 7786 C CA . PRO B 1 449 ? -11.75 -20.484 -34.906 1 90.81 449 PRO B CA 1
ATOM 7787 C C . PRO B 1 449 ? -11.281 -19.219 -34.188 1 90.81 449 PRO B C 1
ATOM 7789 O O . PRO B 1 449 ? -12.086 -18.312 -33.938 1 90.81 449 PRO B O 1
ATOM 7792 N N . PRO B 1 450 ? -10.008 -19.172 -33.938 1 95.06 450 PRO B N 1
ATOM 7793 C CA . PRO B 1 450 ? -9.516 -17.969 -33.25 1 95.06 450 PRO B CA 1
ATOM 7794 C C . PRO B 1 450 ? -9.711 -16.703 -34.094 1 95.06 450 PRO B C 1
ATOM 7796 O O . PRO B 1 450 ? -9.562 -16.75 -35.312 1 95.06 450 PRO B O 1
ATOM 7799 N N . SER B 1 451 ? -10.141 -15.594 -33.406 1 96.5 451 SER B N 1
ATOM 7800 C CA . SER B 1 451 ? -10.117 -14.297 -34.062 1 96.5 451 SER B CA 1
ATOM 7801 C C . SER B 1 451 ? -8.695 -13.898 -34.438 1 96.5 451 SER B C 1
ATOM 7803 O O . SER B 1 451 ? -7.734 -14.547 -34.062 1 96.5 451 SER B O 1
ATOM 7805 N N . GLU B 1 452 ? -8.602 -12.82 -35.25 1 96.69 452 GLU B N 1
ATOM 7806 C CA . GLU B 1 452 ? -7.285 -12.32 -35.625 1 96.69 452 GLU B CA 1
ATOM 7807 C C . GLU B 1 452 ? -6.469 -11.938 -34.375 1 96.69 452 GLU B C 1
ATOM 7809 O O . GLU B 1 452 ? -5.273 -12.227 -34.312 1 96.69 452 GLU B O 1
ATOM 7814 N N . GLU B 1 453 ? -7.109 -11.305 -33.469 1 97.06 453 GLU B N 1
ATOM 7815 C CA . GLU B 1 453 ? -6.438 -10.898 -32.25 1 97.06 453 GLU B CA 1
ATOM 7816 C C . GLU B 1 453 ? -6.027 -12.109 -31.406 1 97.06 453 GLU B C 1
ATOM 7818 O O . GLU B 1 453 ? -4.926 -12.148 -30.859 1 97.06 453 GLU B O 1
ATOM 7823 N N . ASP B 1 454 ? -6.887 -13.062 -31.359 1 97.75 454 ASP B N 1
ATOM 7824 C CA . ASP B 1 454 ? -6.582 -14.289 -30.625 1 97.75 454 ASP B CA 1
ATOM 7825 C C . ASP B 1 454 ? -5.402 -15.023 -31.266 1 97.75 454 ASP B C 1
ATOM 7827 O O . ASP B 1 454 ? -4.547 -15.562 -30.547 1 97.75 454 ASP B O 1
ATOM 7831 N N . GLN B 1 455 ? -5.434 -15.023 -32.562 1 97.44 455 GLN B N 1
ATOM 7832 C CA . GLN B 1 455 ? -4.355 -15.703 -33.281 1 97.44 455 GLN B CA 1
ATOM 7833 C C . GLN B 1 455 ? -3.012 -15.031 -33 1 97.44 455 GLN B C 1
ATOM 7835 O O . GLN B 1 455 ? -1.99 -15.703 -32.875 1 97.44 455 GLN B O 1
ATOM 7840 N N . LYS B 1 456 ? -3.059 -13.742 -32.969 1 97.62 456 LYS B N 1
ATOM 7841 C CA . LYS B 1 456 ? -1.833 -13.008 -32.688 1 97.62 456 LYS B CA 1
ATOM 7842 C C . LYS B 1 456 ? -1.286 -13.398 -31.312 1 97.62 456 LYS B C 1
ATOM 7844 O O . LYS B 1 456 ? -0.074 -13.547 -31.141 1 97.62 456 LYS B O 1
ATOM 7849 N N . ILE B 1 457 ? -2.139 -13.555 -30.359 1 98.19 457 ILE B N 1
ATOM 7850 C CA . ILE B 1 457 ? -1.721 -13.898 -29.016 1 98.19 457 ILE B CA 1
ATOM 7851 C C . ILE B 1 457 ? -1.254 -15.352 -28.969 1 98.19 457 ILE B C 1
ATOM 7853 O O . ILE B 1 457 ? -0.27 -15.68 -28.297 1 98.19 457 ILE B O 1
ATOM 7857 N N . ILE B 1 458 ? -1.944 -16.25 -29.719 1 98 458 ILE B N 1
ATOM 7858 C CA . ILE B 1 458 ? -1.506 -17.641 -29.828 1 98 458 ILE B CA 1
ATOM 7859 C C . ILE B 1 458 ? -0.089 -17.688 -30.406 1 98 458 ILE B C 1
ATOM 7861 O O . ILE B 1 458 ? 0.789 -18.344 -29.844 1 98 458 ILE B O 1
ATOM 7865 N N . ASP B 1 459 ? 0.102 -16.906 -31.453 1 98.12 459 ASP B N 1
ATOM 7866 C CA . ASP B 1 459 ? 1.408 -16.891 -32.094 1 98.12 459 ASP B CA 1
ATOM 7867 C C . ASP B 1 459 ? 2.479 -16.344 -31.156 1 98.12 459 ASP B C 1
ATOM 7869 O O . ASP B 1 459 ? 3.576 -16.891 -31.062 1 98.12 459 ASP B O 1
ATOM 7873 N N . ALA B 1 460 ? 2.17 -15.305 -30.484 1 98.38 460 ALA B N 1
ATOM 7874 C CA . ALA B 1 460 ? 3.131 -14.68 -29.578 1 98.38 460 ALA B CA 1
ATOM 7875 C C . ALA B 1 460 ? 3.49 -15.609 -28.422 1 98.38 460 ALA B C 1
ATOM 7877 O O . ALA B 1 460 ? 4.668 -15.836 -28.141 1 98.38 460 ALA B O 1
ATOM 7878 N N . LEU B 1 461 ? 2.488 -16.156 -27.766 1 98.5 461 LEU B N 1
ATOM 7879 C CA . LEU B 1 461 ? 2.711 -17 -26.594 1 98.5 461 LEU B CA 1
ATOM 7880 C C . LEU B 1 461 ? 3.482 -18.266 -26.969 1 98.5 461 LEU B C 1
ATOM 7882 O O . LEU B 1 461 ? 4.469 -18.609 -26.328 1 98.5 461 LEU B O 1
ATOM 7886 N N . THR B 1 462 ? 3.062 -18.938 -28.031 1 98.5 462 THR B N 1
ATOM 7887 C CA . THR B 1 462 ? 3.701 -20.188 -28.391 1 98.5 462 THR B CA 1
ATOM 7888 C C . THR B 1 462 ? 5.125 -19.953 -28.875 1 98.5 462 THR B C 1
ATOM 7890 O O . THR B 1 462 ? 6.02 -20.766 -28.625 1 98.5 462 THR B O 1
ATOM 7893 N N . THR B 1 463 ? 5.328 -18.812 -29.547 1 98.56 463 THR B N 1
ATOM 7894 C CA . THR B 1 463 ? 6.684 -18.469 -29.953 1 98.56 463 THR B CA 1
ATOM 7895 C C . THR B 1 463 ? 7.574 -18.234 -28.734 1 98.56 463 THR B C 1
ATOM 7897 O O . THR B 1 463 ? 8.68 -18.781 -28.656 1 98.56 463 THR B O 1
ATOM 7900 N N . MET B 1 464 ? 7.113 -17.484 -27.781 1 98.75 464 MET B N 1
ATOM 7901 C CA . MET B 1 464 ? 7.926 -17.172 -26.609 1 98.75 464 MET B CA 1
ATOM 7902 C C . MET B 1 464 ? 8.156 -18.422 -25.766 1 98.75 464 MET B C 1
ATOM 7904 O O . MET B 1 464 ? 9.273 -18.641 -25.281 1 98.75 464 MET B O 1
ATOM 7908 N N . TRP B 1 465 ? 7.176 -19.219 -25.547 1 98.81 465 TRP B N 1
ATOM 7909 C CA . TRP B 1 465 ? 7.301 -20.438 -24.75 1 98.81 465 TRP B CA 1
ATOM 7910 C C . TRP B 1 465 ? 8.266 -21.422 -25.391 1 98.81 465 TRP B C 1
ATOM 7912 O O . TRP B 1 465 ? 9.102 -22.016 -24.719 1 98.81 465 TRP B O 1
ATOM 7922 N N . THR B 1 466 ? 8.172 -21.609 -26.719 1 98.69 466 THR B N 1
ATOM 7923 C CA . THR B 1 466 ? 9.031 -22.562 -27.406 1 98.69 466 THR B CA 1
ATOM 7924 C C . THR B 1 466 ? 10.445 -22.016 -27.562 1 98.69 466 THR B C 1
ATOM 7926 O O . THR B 1 466 ? 11.422 -22.75 -27.516 1 98.69 466 THR B O 1
ATOM 7929 N N . ASN B 1 467 ? 10.586 -20.672 -27.781 1 98.69 467 ASN B N 1
ATOM 7930 C CA . ASN B 1 467 ? 11.914 -20.062 -27.75 1 98.69 467 ASN B CA 1
ATOM 7931 C C . ASN B 1 467 ? 12.602 -20.297 -26.406 1 98.69 467 ASN B C 1
ATOM 7933 O O . ASN B 1 467 ? 13.797 -20.594 -26.359 1 98.69 467 ASN B O 1
ATOM 7937 N N . PHE B 1 468 ? 11.812 -20.125 -25.391 1 98.81 468 PHE B N 1
ATOM 7938 C CA . PHE B 1 468 ? 12.359 -20.375 -24.062 1 98.81 468 PHE B CA 1
ATOM 7939 C C . PHE B 1 468 ? 12.852 -21.812 -23.938 1 98.81 468 PHE B C 1
ATOM 7941 O O . PHE B 1 468 ? 13.93 -22.062 -23.406 1 98.81 468 PHE B O 1
ATOM 7948 N N . ALA B 1 469 ? 12.078 -22.766 -24.406 1 98.69 469 ALA B N 1
ATOM 7949 C CA . ALA B 1 469 ? 12.469 -24.188 -24.359 1 98.69 469 ALA B CA 1
ATOM 7950 C C . ALA B 1 469 ? 13.727 -24.422 -25.188 1 98.69 469 ALA B C 1
ATOM 7952 O O . ALA B 1 469 ? 14.586 -25.219 -24.797 1 98.69 469 ALA B O 1
ATOM 7953 N N . LYS B 1 470 ? 13.883 -23.734 -26.312 1 98.19 470 LYS B N 1
ATOM 7954 C CA . LYS B 1 470 ? 14.984 -23.938 -27.25 1 98.19 470 LYS B CA 1
ATOM 7955 C C . LYS B 1 470 ? 16.25 -23.234 -26.766 1 98.19 470 LYS B C 1
ATOM 7957 O O . LYS B 1 470 ? 17.344 -23.812 -26.828 1 98.19 470 LYS B O 1
ATOM 7962 N N . TYR B 1 471 ? 16.062 -21.953 -26.188 1 97.88 471 TYR B N 1
ATOM 7963 C CA . TYR B 1 471 ? 17.219 -21.094 -26.062 1 97.88 471 TYR B CA 1
ATOM 7964 C C . TYR B 1 471 ? 17.391 -20.609 -24.625 1 97.88 471 TYR B C 1
ATOM 7966 O O . TYR B 1 471 ? 18.406 -20.016 -24.266 1 97.88 471 TYR B O 1
ATOM 7974 N N . GLY B 1 472 ? 16.453 -20.875 -23.797 1 98.25 472 GLY B N 1
ATOM 7975 C CA . GLY B 1 472 ? 16.469 -20.297 -22.469 1 98.25 472 GLY B CA 1
ATOM 7976 C C . GLY B 1 472 ? 16.094 -18.828 -22.469 1 98.25 472 GLY B C 1
ATOM 7977 O O . GLY B 1 472 ? 16.062 -18.188 -21.406 1 98.25 472 GLY B O 1
ATOM 7978 N N . ASP B 1 473 ? 15.797 -18.281 -23.625 1 98.38 473 ASP B N 1
ATOM 7979 C CA . ASP B 1 473 ? 15.375 -16.906 -23.859 1 98.38 473 ASP B CA 1
ATOM 7980 C C . ASP B 1 473 ? 14.094 -16.859 -24.703 1 98.38 473 ASP B C 1
ATOM 7982 O O . ASP B 1 473 ? 14.102 -17.266 -25.875 1 98.38 473 ASP B O 1
ATOM 7986 N N . PRO B 1 474 ? 13 -16.328 -24.125 1 98.62 474 PRO B N 1
ATOM 7987 C CA . PRO B 1 474 ? 11.742 -16.297 -24.891 1 98.62 474 PRO B CA 1
ATOM 798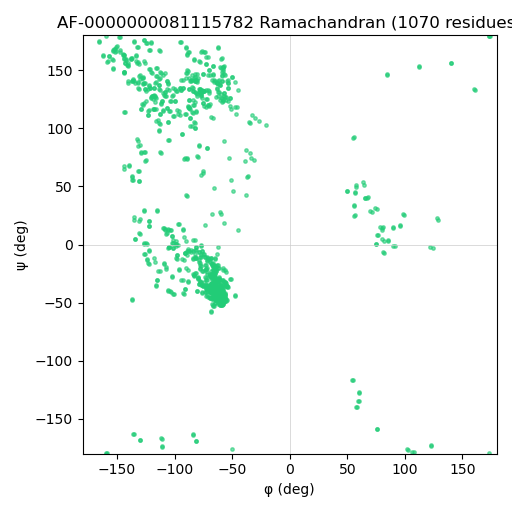8 C C . PRO B 1 474 ? 11.797 -15.367 -26.094 1 98.62 474 PRO B C 1
ATOM 7990 O O . PRO B 1 474 ? 10.992 -15.5 -27.016 1 98.62 474 PRO B O 1
ATOM 7993 N N . THR B 1 475 ? 12.719 -14.414 -26.062 1 98.5 475 THR B N 1
ATOM 7994 C CA . THR B 1 475 ? 12.82 -13.453 -27.156 1 98.5 475 THR B CA 1
ATOM 7995 C C . THR B 1 475 ? 14.273 -13.312 -27.609 1 98.5 475 THR B C 1
ATOM 7997 O O . THR B 1 475 ? 14.836 -12.211 -27.578 1 98.5 475 THR B O 1
ATOM 8000 N N . PRO B 1 476 ? 14.82 -14.383 -28.109 1 97.31 476 PRO B N 1
ATOM 8001 C CA . PRO B 1 476 ? 16.203 -14.305 -28.562 1 97.31 476 PRO B CA 1
ATOM 8002 C C . PRO B 1 476 ? 16.391 -13.312 -29.719 1 97.31 476 PRO B C 1
ATOM 8004 O O . PRO B 1 476 ? 17.484 -12.773 -29.891 1 97.31 476 PRO B O 1
ATOM 8007 N N . SER B 1 477 ? 15.391 -13.156 -30.516 1 96 477 SER B N 1
ATOM 8008 C CA . SER B 1 477 ? 15.32 -12.141 -31.562 1 96 477 SER B CA 1
ATOM 8009 C C . SER B 1 477 ? 13.922 -11.531 -31.656 1 96 477 SER B C 1
ATOM 8011 O O . SER B 1 477 ? 12.938 -12.156 -31.234 1 96 477 SER B O 1
ATOM 8013 N N . LEU B 1 478 ? 13.906 -10.367 -32.125 1 95.69 478 LEU B N 1
ATOM 8014 C CA . LEU B 1 478 ? 12.609 -9.719 -32.25 1 95.69 478 LEU B CA 1
ATOM 8015 C C . LEU B 1 478 ? 11.93 -10.125 -33.562 1 95.69 478 LEU B C 1
ATOM 8017 O O . LEU B 1 478 ? 12.602 -10.406 -34.562 1 95.69 478 LEU B O 1
ATOM 8021 N N . SER B 1 479 ? 10.641 -10.227 -33.5 1 95.06 479 SER B N 1
ATOM 8022 C CA . SER B 1 479 ? 9.789 -10.547 -34.656 1 95.06 479 SER B CA 1
ATOM 8023 C C . SER B 1 479 ? 8.422 -9.875 -34.531 1 95.06 479 SER B C 1
ATOM 8025 O O . SER B 1 479 ? 8.156 -9.188 -33.531 1 95.06 479 SER B O 1
ATOM 8027 N N . ASP B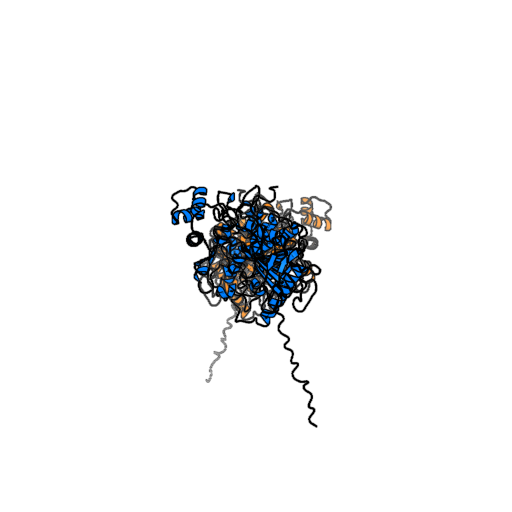 1 480 ? 7.57 -10.07 -35.531 1 93.56 480 ASP B N 1
ATOM 8028 C CA . ASP B 1 480 ? 6.211 -9.539 -35.469 1 93.56 480 ASP B CA 1
ATOM 8029 C C . ASP B 1 480 ? 5.43 -10.148 -34.312 1 93.56 480 ASP B C 1
ATOM 8031 O O . ASP B 1 480 ? 4.648 -9.461 -33.625 1 93.56 480 ASP B O 1
ATOM 8035 N N . ALA B 1 481 ? 5.711 -11.406 -34 1 93.62 481 ALA B N 1
ATOM 8036 C CA . ALA B 1 481 ? 5.02 -12.109 -32.938 1 93.62 481 ALA B CA 1
ATOM 8037 C C . ALA B 1 481 ? 5.566 -11.688 -31.562 1 93.62 481 ALA B C 1
ATOM 8039 O O . ALA B 1 481 ? 4.828 -11.656 -30.578 1 93.62 481 ALA B O 1
ATOM 8040 N N . THR B 1 482 ? 6.812 -11.383 -31.516 1 95.81 482 THR B N 1
ATOM 8041 C CA . THR B 1 482 ? 7.469 -11.008 -30.266 1 95.81 482 THR B CA 1
ATOM 8042 C C . THR B 1 482 ? 8.234 -9.695 -30.438 1 95.81 482 THR B C 1
ATOM 8044 O O . THR B 1 482 ? 9.461 -9.688 -30.469 1 95.81 482 THR B O 1
ATOM 8047 N N . PRO B 1 483 ? 7.516 -8.578 -30.391 1 94.62 483 PRO B N 1
ATOM 8048 C CA . PRO B 1 483 ? 8.086 -7.281 -30.766 1 94.62 483 PRO B CA 1
ATOM 8049 C C . PRO B 1 483 ? 8.883 -6.633 -29.641 1 94.62 483 PRO B C 1
ATOM 8051 O O . PRO B 1 483 ? 9.5 -5.586 -29.844 1 94.62 483 PRO B O 1
ATOM 8054 N N . VAL B 1 484 ? 8.891 -7.207 -28.516 1 96.94 484 VAL B N 1
ATOM 8055 C CA . VAL B 1 484 ? 9.516 -6.594 -27.359 1 96.94 484 VAL B CA 1
ATOM 8056 C C . VAL B 1 484 ? 10.539 -7.555 -26.75 1 96.94 484 VAL B C 1
ATOM 8058 O O . VAL B 1 484 ? 10.266 -8.75 -26.609 1 96.94 484 VAL B O 1
ATOM 8061 N N . LYS B 1 485 ? 11.727 -7.039 -26.438 1 97.81 485 LYS B N 1
ATOM 8062 C CA . LYS B 1 485 ? 12.711 -7.863 -25.75 1 97.81 485 LYS B CA 1
ATOM 8063 C C . LYS B 1 485 ? 12.297 -8.125 -24.297 1 97.81 485 LYS B C 1
ATOM 8065 O O . LYS B 1 485 ? 12.094 -7.18 -23.531 1 97.81 485 LYS B O 1
ATOM 8070 N N . TRP B 1 486 ? 12.133 -9.328 -23.969 1 98.19 486 TRP B N 1
ATOM 8071 C CA . TRP B 1 486 ? 11.797 -9.758 -22.609 1 98.19 486 TRP B CA 1
ATOM 8072 C C . TRP B 1 486 ? 13.047 -9.836 -21.75 1 98.19 486 TRP B C 1
ATOM 8074 O O . TRP B 1 486 ? 13.75 -10.852 -21.75 1 98.19 486 TRP B O 1
ATOM 8084 N N . ARG B 1 487 ? 13.281 -8.797 -20.906 1 97 487 ARG B N 1
ATOM 8085 C CA . ARG B 1 487 ? 14.453 -8.766 -20.047 1 97 487 ARG B CA 1
ATOM 8086 C C . ARG B 1 487 ? 14.203 -9.539 -18.75 1 97 487 ARG B C 1
ATOM 8088 O O . ARG B 1 487 ? 13.141 -9.422 -18.156 1 97 487 ARG B O 1
ATOM 8095 N N . PRO B 1 488 ? 15.148 -10.359 -18.328 1 98.06 488 PRO B N 1
ATOM 8096 C CA . PRO B 1 488 ? 14.977 -11.109 -17.094 1 98.06 488 PRO B CA 1
ATOM 8097 C C . PRO B 1 488 ? 15.133 -10.242 -15.844 1 98.06 488 PRO B C 1
ATOM 8099 O O . PRO B 1 488 ? 15.594 -9.094 -15.938 1 98.06 488 PRO B O 1
ATOM 8102 N N . ALA B 1 489 ? 14.711 -10.797 -14.734 1 96.88 489 ALA B N 1
ATOM 8103 C CA . ALA B 1 489 ? 14.875 -10.141 -13.438 1 96.88 489 ALA B CA 1
ATOM 8104 C C . ALA B 1 489 ? 16.359 -9.922 -13.117 1 96.88 489 ALA B C 1
ATOM 8106 O O . ALA B 1 489 ? 17.203 -10.75 -13.453 1 96.88 489 ALA B O 1
ATOM 8107 N N . GLU B 1 490 ? 16.594 -8.758 -12.523 1 91.38 490 GLU B N 1
ATOM 8108 C CA . GLU B 1 490 ? 17.922 -8.422 -12.023 1 91.38 490 GLU B CA 1
ATOM 8109 C C . GLU B 1 490 ? 17.953 -8.391 -10.5 1 91.38 490 GLU B C 1
ATOM 8111 O O . GLU B 1 490 ? 16.984 -8.797 -9.852 1 91.38 490 GLU B O 1
ATOM 8116 N N . GLN B 1 491 ? 19.062 -7.977 -10.031 1 84.06 491 GLN B N 1
ATOM 8117 C CA . GLN B 1 491 ? 19.203 -7.961 -8.578 1 84.06 491 GLN B CA 1
ATOM 8118 C C . GLN B 1 491 ? 18.234 -6.957 -7.949 1 84.06 491 GLN B C 1
ATOM 8120 O O . GLN B 1 491 ? 17.625 -7.246 -6.922 1 84.06 491 GLN B O 1
ATOM 8125 N N . SER B 1 492 ? 18.078 -5.867 -8.594 1 86.06 492 SER B N 1
ATOM 8126 C CA . SER B 1 492 ? 17.266 -4.852 -7.941 1 86.06 492 SER B CA 1
ATOM 8127 C C . SER B 1 492 ? 16.078 -4.449 -8.82 1 86.06 492 SER B C 1
ATOM 8129 O O . SER B 1 492 ? 15.219 -3.674 -8.398 1 86.06 492 SER B O 1
ATOM 8131 N N . GLN B 1 493 ? 16.031 -4.965 -10.008 1 92.25 493 GLN B N 1
ATOM 8132 C CA . GLN B 1 493 ? 14.953 -4.641 -10.93 1 92.25 493 GLN B CA 1
ATOM 8133 C C . GLN B 1 493 ? 14.125 -5.879 -11.258 1 92.25 493 GLN B C 1
ATOM 8135 O O . GLN B 1 493 ? 14.664 -6.977 -11.398 1 92.25 493 GLN B O 1
ATOM 8140 N N . ARG B 1 494 ? 12.844 -5.664 -11.32 1 96.56 494 ARG B N 1
ATOM 8141 C CA . ARG B 1 494 ? 11.914 -6.758 -11.586 1 96.56 494 ARG B CA 1
ATOM 8142 C C . ARG B 1 494 ? 11.023 -6.434 -12.781 1 96.56 494 ARG B C 1
ATOM 8144 O O . ARG B 1 494 ? 9.828 -6.184 -12.617 1 96.56 494 ARG B O 1
ATOM 8151 N N . PRO B 1 495 ? 11.641 -6.465 -13.984 1 97.19 495 PRO B N 1
ATOM 8152 C CA . PRO B 1 495 ? 10.781 -6.301 -15.156 1 97.19 495 PRO B CA 1
ATOM 8153 C C . PRO B 1 495 ? 9.812 -7.469 -15.344 1 97.19 495 PRO B C 1
ATOM 8155 O O . PRO B 1 495 ? 10.07 -8.57 -14.859 1 97.19 495 PRO B O 1
ATOM 8158 N N . TYR B 1 496 ? 8.68 -7.238 -15.984 1 97.81 496 TYR B N 1
ATOM 8159 C CA . TYR B 1 496 ? 7.758 -8.289 -16.391 1 97.81 496 TYR B CA 1
ATOM 8160 C C . TYR B 1 496 ? 7.121 -7.965 -17.734 1 97.81 496 TYR B C 1
ATOM 8162 O O . TYR B 1 496 ? 6.984 -6.793 -18.094 1 97.81 496 TYR B O 1
ATOM 8170 N N . LEU B 1 497 ? 6.852 -8.977 -18.438 1 98.44 497 LEU B N 1
ATOM 8171 C CA . LEU B 1 497 ? 6.145 -8.805 -19.703 1 98.44 497 LEU B CA 1
ATOM 8172 C C . LEU B 1 497 ? 4.633 -8.828 -19.484 1 98.44 497 LEU B C 1
ATOM 8174 O O . LEU B 1 497 ? 4.086 -9.812 -19 1 98.44 497 LEU B O 1
ATOM 8178 N N . ASN B 1 498 ? 4.012 -7.719 -19.797 1 98.38 498 ASN B N 1
ATOM 8179 C CA . ASN B 1 498 ? 2.553 -7.672 -19.797 1 98.38 498 ASN B CA 1
ATOM 8180 C C . ASN B 1 498 ? 1.983 -8.125 -21.141 1 98.38 498 ASN B C 1
ATOM 8182 O O . ASN B 1 498 ? 2.131 -7.426 -22.156 1 98.38 498 ASN B O 1
ATOM 8186 N N . ILE B 1 499 ? 1.386 -9.297 -21.109 1 98.38 499 ILE B N 1
ATOM 8187 C CA . ILE B 1 499 ? 0.833 -9.875 -22.328 1 98.38 499 ILE B CA 1
ATOM 8188 C C . ILE B 1 499 ? -0.642 -9.5 -22.453 1 98.38 499 ILE B C 1
ATOM 8190 O O . ILE B 1 499 ? -1.511 -10.18 -21.891 1 98.38 499 ILE B O 1
ATOM 8194 N N . ASP B 1 500 ? -0.888 -8.516 -23.125 1 97.69 500 ASP B N 1
ATOM 8195 C CA . ASP B 1 500 ? -2.201 -7.969 -23.438 1 97.69 500 ASP B CA 1
ATOM 8196 C C . ASP B 1 500 ? -2.336 -7.715 -24.938 1 97.69 500 ASP B C 1
ATOM 8198 O O . ASP B 1 500 ? -1.583 -8.273 -25.734 1 97.69 500 ASP B O 1
ATOM 8202 N N . LYS B 1 501 ? -3.361 -7.008 -25.344 1 96.25 501 LYS B N 1
ATOM 8203 C CA . LYS B 1 501 ? -3.5 -6.676 -26.75 1 96.25 501 LYS B CA 1
ATOM 8204 C C . LYS B 1 501 ? -2.191 -6.133 -27.328 1 96.25 501 LYS B C 1
ATOM 8206 O O . LYS B 1 501 ? -1.798 -6.484 -28.438 1 96.25 501 LYS B O 1
ATOM 8211 N N . GLN B 1 502 ? -1.611 -5.301 -26.562 1 96.06 502 GLN B N 1
ATOM 8212 C CA . GLN B 1 502 ? -0.237 -4.883 -26.812 1 96.06 502 GLN B CA 1
ATOM 8213 C C . GLN B 1 502 ? 0.719 -5.484 -25.797 1 96.06 502 GLN B C 1
ATOM 8215 O O . GLN B 1 502 ? 0.468 -5.414 -24.578 1 96.06 502 GLN B O 1
ATOM 8220 N N . ILE B 1 503 ? 1.772 -6.129 -26.312 1 97.69 503 ILE B N 1
ATOM 8221 C CA . ILE B 1 503 ? 2.77 -6.727 -25.438 1 97.69 503 ILE B CA 1
ATOM 8222 C C . ILE B 1 503 ? 3.791 -5.672 -25.016 1 97.69 503 ILE B C 1
ATOM 8224 O O . ILE B 1 503 ? 4.418 -5.035 -25.875 1 97.69 503 ILE B O 1
ATOM 8228 N N . THR B 1 504 ? 3.914 -5.414 -23.703 1 97.62 504 THR B N 1
ATOM 8229 C CA . THR B 1 504 ? 4.809 -4.375 -23.203 1 97.62 504 THR B CA 1
ATOM 8230 C C . THR B 1 504 ? 5.699 -4.914 -22.094 1 97.62 504 THR B C 1
ATOM 8232 O O . THR B 1 504 ? 5.324 -5.859 -21.391 1 97.62 504 THR B O 1
ATOM 8235 N N . LEU B 1 505 ? 6.953 -4.41 -22.031 1 97.25 505 LEU B N 1
ATOM 8236 C CA . LEU B 1 505 ? 7.812 -4.648 -20.875 1 97.25 505 LEU B CA 1
ATOM 8237 C C . LEU B 1 505 ? 7.59 -3.582 -19.812 1 97.25 505 LEU B C 1
ATOM 8239 O O . LEU B 1 505 ? 7.754 -2.389 -20.078 1 97.25 505 LEU B O 1
ATOM 8243 N N . GLU B 1 506 ? 7.148 -3.988 -18.672 1 95.69 506 GLU B N 1
ATOM 8244 C CA . GLU B 1 506 ? 6.891 -3.082 -17.562 1 95.69 506 GLU B CA 1
ATOM 8245 C C . GLU B 1 506 ? 7.727 -3.453 -16.344 1 95.69 506 GLU B C 1
ATOM 8247 O O . GLU B 1 506 ? 8.57 -4.348 -16.406 1 95.69 506 GLU B O 1
ATOM 8252 N N . SER B 1 507 ? 7.594 -2.504 -15.32 1 91.56 507 SER B N 1
ATOM 8253 C CA . SER B 1 507 ? 8.461 -2.783 -14.188 1 91.56 507 SER B CA 1
ATOM 8254 C C . SER B 1 507 ? 7.652 -2.992 -12.906 1 91.56 507 SER B C 1
ATOM 8256 O O . SER B 1 507 ? 6.754 -2.207 -12.602 1 91.56 507 SER B O 1
ATOM 8258 N N . ARG B 1 508 ? 7.934 -4.125 -12.242 1 93.5 508 ARG B N 1
ATOM 8259 C CA . ARG B 1 508 ? 7.441 -4.512 -10.922 1 93.5 508 ARG B CA 1
ATOM 8260 C C . ARG B 1 508 ? 5.918 -4.496 -10.875 1 93.5 508 ARG B C 1
ATOM 8262 O O . ARG B 1 508 ? 5.312 -3.521 -10.43 1 93.5 508 ARG B O 1
ATOM 8269 N N . ALA B 1 509 ? 5.348 -5.59 -11.141 1 95.12 509 ALA B N 1
ATOM 8270 C CA . ALA B 1 509 ? 3.898 -5.746 -11.227 1 95.12 509 ALA B CA 1
ATOM 8271 C C . ALA B 1 509 ? 3.238 -5.469 -9.883 1 95.12 509 ALA B C 1
ATOM 8273 O O . ALA B 1 509 ? 3.678 -5.984 -8.852 1 95.12 509 ALA B O 1
ATOM 8274 N N . PHE B 1 510 ? 2.125 -4.664 -9.93 1 97.69 510 PHE B N 1
ATOM 8275 C CA . PHE B 1 510 ? 1.343 -4.363 -8.734 1 97.69 510 PHE B CA 1
ATOM 8276 C C . PHE B 1 510 ? 2.246 -3.902 -7.594 1 97.69 510 PHE B C 1
ATOM 8278 O O . PHE B 1 510 ? 2.117 -4.371 -6.465 1 97.69 510 PHE B O 1
ATOM 8285 N N . HIS B 1 511 ? 3.197 -2.963 -7.906 1 97.5 511 HIS B N 1
ATOM 8286 C CA . HIS B 1 511 ? 4.309 -2.619 -7.023 1 97.5 511 HIS B CA 1
ATOM 8287 C C . HIS B 1 511 ? 3.805 -2.137 -5.668 1 97.5 511 HIS B C 1
ATOM 8289 O O . HIS B 1 511 ? 4.387 -2.469 -4.633 1 97.5 511 HIS B O 1
ATOM 8295 N N . ASP B 1 512 ? 2.705 -1.353 -5.586 1 98 512 ASP B N 1
ATOM 8296 C CA . ASP B 1 512 ? 2.207 -0.815 -4.324 1 98 512 ASP B CA 1
ATOM 8297 C C . ASP B 1 512 ? 1.636 -1.924 -3.443 1 98 512 ASP B C 1
ATOM 8299 O O . ASP B 1 512 ? 2.01 -2.051 -2.275 1 98 512 ASP B O 1
ATOM 8303 N N . ARG B 1 513 ? 0.8 -2.828 -4.066 1 98.62 513 ARG B N 1
ATOM 8304 C CA . ARG B 1 513 ? 0.194 -3.914 -3.305 1 98.62 513 ARG B CA 1
ATOM 8305 C C . ARG B 1 513 ? 1.248 -4.918 -2.85 1 98.62 513 ARG B C 1
ATOM 8307 O O . ARG B 1 513 ? 1.205 -5.402 -1.716 1 98.62 513 ARG B O 1
ATOM 8314 N N . MET B 1 514 ? 2.262 -5.211 -3.705 1 98.38 514 MET B N 1
ATOM 8315 C CA . MET B 1 514 ? 3.336 -6.125 -3.334 1 98.38 514 MET B CA 1
ATOM 8316 C C . MET B 1 514 ? 4.184 -5.543 -2.209 1 98.38 514 MET B C 1
ATOM 8318 O O . MET B 1 514 ? 4.598 -6.262 -1.3 1 98.38 514 MET B O 1
ATOM 8322 N N . ALA B 1 515 ? 4.434 -4.215 -2.26 1 98.44 515 ALA B N 1
ATOM 8323 C CA . ALA B 1 515 ? 5.215 -3.568 -1.208 1 98.44 515 ALA B CA 1
ATOM 8324 C C . ALA B 1 515 ? 4.473 -3.604 0.125 1 98.44 515 ALA B C 1
ATOM 8326 O O . ALA B 1 515 ? 5.086 -3.795 1.179 1 98.44 515 ALA B O 1
ATOM 8327 N N . PHE B 1 516 ? 3.145 -3.395 0.113 1 98.69 516 PHE B N 1
ATOM 8328 C CA . PHE B 1 516 ? 2.34 -3.508 1.323 1 98.69 516 PHE B CA 1
ATOM 8329 C C . PHE B 1 516 ? 2.488 -4.891 1.944 1 98.69 516 PHE B C 1
ATOM 8331 O O . PHE B 1 516 ? 2.744 -5.016 3.145 1 98.69 516 PHE B O 1
ATOM 8338 N N . TRP B 1 517 ? 2.354 -5.914 1.096 1 98.5 517 TRP B N 1
ATOM 8339 C CA . TRP B 1 517 ? 2.438 -7.281 1.605 1 98.5 517 TRP B CA 1
ATOM 8340 C C . TRP B 1 517 ? 3.854 -7.598 2.08 1 98.5 517 TRP B C 1
ATOM 8342 O O . TRP B 1 517 ? 4.039 -8.344 3.041 1 98.5 517 TRP B O 1
ATOM 8352 N N . ASP B 1 518 ? 4.918 -7.031 1.441 1 97.88 518 ASP B N 1
ATOM 8353 C CA . ASP B 1 518 ? 6.289 -7.215 1.908 1 97.88 518 ASP B CA 1
ATOM 8354 C C . ASP B 1 518 ? 6.438 -6.766 3.359 1 97.88 518 ASP B C 1
ATOM 8356 O O . ASP B 1 518 ? 7 -7.492 4.184 1 97.88 518 ASP B O 1
ATOM 8360 N N . VAL B 1 519 ? 5.895 -5.586 3.635 1 98.31 519 VAL B N 1
ATOM 8361 C CA . VAL B 1 519 ? 6.035 -5.031 4.977 1 98.31 519 VAL B CA 1
ATOM 8362 C C . VAL B 1 519 ? 5.141 -5.797 5.949 1 98.31 519 VAL B C 1
ATOM 8364 O O . VAL B 1 519 ? 5.543 -6.086 7.078 1 98.31 519 VAL B O 1
ATOM 8367 N N . TYR B 1 520 ? 3.926 -6.137 5.539 1 98.31 520 TYR B N 1
ATOM 8368 C CA . TYR B 1 520 ? 2.982 -6.867 6.379 1 98.31 520 TYR B CA 1
ATOM 8369 C C . TYR B 1 520 ? 3.543 -8.227 6.777 1 98.31 520 TYR B C 1
ATOM 8371 O O . TYR B 1 520 ? 3.502 -8.602 7.953 1 98.31 520 TYR B O 1
ATOM 8379 N N . TYR B 1 521 ? 4.098 -8.977 5.805 1 96.56 521 TYR B N 1
ATOM 8380 C CA . TYR B 1 521 ? 4.66 -10.297 6.074 1 96.56 521 TYR B CA 1
ATOM 8381 C C . TYR B 1 521 ? 5.887 -10.195 6.969 1 96.56 521 TYR B C 1
ATOM 8383 O O . TYR B 1 521 ? 6.109 -11.055 7.828 1 96.56 521 TYR B O 1
ATOM 8391 N N . LYS B 1 522 ? 6.703 -9.172 6.777 1 96.25 522 LYS B N 1
ATOM 8392 C CA . LYS B 1 522 ? 7.871 -8.977 7.629 1 96.25 522 LYS B CA 1
ATOM 8393 C C . LYS B 1 522 ? 7.453 -8.68 9.07 1 96.25 522 LYS B C 1
ATOM 8395 O O . LYS B 1 522 ? 8.047 -9.211 10.016 1 96.25 522 LYS B O 1
ATOM 8400 N N . LEU B 1 523 ? 6.449 -7.801 9.211 1 97.19 523 LEU B N 1
ATOM 8401 C CA . LEU B 1 523 ? 5.977 -7.406 10.531 1 97.19 523 LEU B CA 1
ATOM 8402 C C . LEU B 1 523 ? 5.457 -8.609 11.312 1 97.19 523 LEU B C 1
ATOM 8404 O O . LEU B 1 523 ? 5.688 -8.727 12.516 1 97.19 523 LEU B O 1
ATOM 8408 N N . TYR B 1 524 ? 4.789 -9.531 10.617 1 97.12 524 TYR B N 1
ATOM 8409 C CA . TYR B 1 524 ? 4.129 -10.633 11.32 1 97.12 524 TYR B CA 1
ATOM 8410 C C . TYR B 1 524 ? 4.762 -11.969 10.945 1 97.12 524 TYR B C 1
ATOM 8412 O O . TYR B 1 524 ? 4.078 -12.992 10.898 1 97.12 524 TYR B O 1
ATOM 8420 N N . ALA B 1 525 ? 6 -12 10.609 1 94.88 525 ALA B N 1
ATOM 8421 C CA . ALA B 1 525 ? 6.738 -13.188 10.195 1 94.88 525 ALA B CA 1
ATOM 8422 C C . ALA B 1 525 ? 6.621 -14.297 11.234 1 94.88 525 ALA B C 1
ATOM 8424 O O . ALA B 1 525 ? 6.492 -15.477 10.891 1 94.88 525 ALA B O 1
ATOM 8425 N N . ASP B 1 526 ? 6.586 -13.906 12.469 1 93.69 526 ASP B N 1
ATOM 8426 C CA . ASP B 1 526 ? 6.59 -14.867 13.562 1 93.69 526 ASP B CA 1
ATOM 8427 C C . ASP B 1 526 ? 5.238 -15.57 13.68 1 93.69 526 ASP B C 1
ATOM 8429 O O . ASP B 1 526 ? 5.117 -16.594 14.359 1 93.69 526 ASP B O 1
ATOM 8433 N N . LYS B 1 527 ? 4.23 -15.109 12.984 1 94.94 527 LYS B N 1
ATOM 8434 C CA . LYS B 1 527 ? 2.885 -15.664 13.086 1 94.94 527 LYS B CA 1
ATOM 8435 C C . LYS B 1 527 ? 2.551 -16.516 11.867 1 94.94 527 LYS B C 1
ATOM 8437 O O . LYS B 1 527 ? 1.467 -17.094 11.789 1 94.94 527 LYS B O 1
ATOM 8442 N N . ILE B 1 528 ? 3.447 -16.625 10.875 1 93.69 528 ILE B N 1
ATOM 8443 C CA . ILE B 1 528 ? 3.209 -17.375 9.648 1 93.69 528 ILE B CA 1
ATOM 8444 C C . ILE B 1 528 ? 3.291 -18.875 9.953 1 93.69 528 ILE B C 1
ATOM 8446 O O . ILE B 1 528 ? 4.266 -19.344 10.547 1 93.69 528 ILE B O 1
ATOM 8450 N N . LYS B 1 529 ? 2.324 -19.531 9.477 1 90.31 529 LYS B N 1
ATOM 8451 C CA . LYS B 1 529 ? 2.268 -20.984 9.68 1 90.31 529 LYS B CA 1
ATOM 8452 C C . LYS B 1 529 ? 3.492 -21.672 9.086 1 90.31 529 LYS B C 1
ATOM 8454 O O . LYS B 1 529 ? 3.846 -21.422 7.93 1 90.31 529 LYS B O 1
ATOM 8459 N N . GLY B 1 530 ? 4.172 -22.453 9.891 1 87.88 530 GLY B N 1
ATOM 8460 C CA . GLY B 1 530 ? 5.246 -23.297 9.414 1 87.88 530 GLY B CA 1
ATOM 8461 C C . GLY B 1 530 ? 6.566 -22.562 9.258 1 87.88 530 GLY B C 1
ATOM 8462 O O . GLY B 1 530 ? 7.594 -23.188 8.977 1 87.88 530 GLY B O 1
ATOM 8463 N N . TYR B 1 531 ? 6.57 -21.219 9.414 1 91.5 531 TYR B N 1
ATOM 8464 C CA . TYR B 1 531 ? 7.789 -20.438 9.219 1 91.5 531 TYR B CA 1
ATOM 8465 C C . TYR B 1 531 ? 8.711 -20.578 10.422 1 91.5 531 TYR B C 1
ATOM 8467 O O . TYR B 1 531 ? 8.289 -20.375 11.562 1 91.5 531 TYR B O 1
ATOM 8475 N N . ARG B 1 532 ? 9.945 -20.891 10.203 1 87.69 532 ARG B N 1
ATOM 8476 C CA . ARG B 1 532 ? 10.891 -21.125 11.289 1 87.69 532 ARG B CA 1
ATOM 8477 C C . ARG B 1 532 ? 11.883 -19.969 11.406 1 87.69 532 ARG B C 1
ATOM 8479 O O . ARG B 1 532 ? 12.781 -19.984 12.25 1 87.69 532 ARG B O 1
ATOM 8486 N N . GLY B 1 533 ? 11.797 -18.844 10.773 1 77.94 533 GLY B N 1
ATOM 8487 C CA . GLY B 1 533 ? 12.68 -17.688 10.859 1 77.94 533 GLY B CA 1
ATOM 8488 C C . GLY B 1 533 ? 13.891 -17.797 9.953 1 77.94 533 GLY B C 1
ATOM 8489 O O . GLY B 1 533 ? 14.195 -18.875 9.445 1 77.94 533 GLY B O 1
ATOM 8490 N N . ASP B 1 534 ? 14.453 -16.734 9.367 1 64.25 534 ASP B N 1
ATOM 8491 C CA . ASP B 1 534 ? 15.609 -16.703 8.477 1 64.25 534 ASP B CA 1
ATOM 8492 C C . ASP B 1 534 ? 16.797 -17.438 9.102 1 64.25 534 ASP B C 1
ATOM 8494 O O . ASP B 1 534 ? 17.688 -17.891 8.398 1 64.25 534 ASP B O 1
ATOM 8498 N N . GLY B 1 535 ? 17.031 -17.547 10.352 1 45.22 535 GLY B N 1
ATOM 8499 C CA . GLY B 1 535 ? 18.156 -18.141 11.039 1 45.22 535 GLY B CA 1
ATOM 8500 C C . GLY B 1 535 ? 18.062 -19.641 11.156 1 45.22 535 GLY B C 1
ATOM 8501 O O . GLY B 1 535 ? 18.906 -20.281 11.805 1 45.22 535 GLY B O 1
ATOM 8502 N N . SER B 1 536 ? 17.062 -20.375 10.922 1 36.97 536 SER B N 1
ATOM 8503 C CA . SER B 1 536 ? 17.109 -21.797 11.242 1 36.97 536 SER B CA 1
ATOM 8504 C C . SER B 1 536 ? 17.953 -22.562 10.219 1 36.97 536 SER B C 1
ATOM 8506 O O . SER B 1 536 ? 17.547 -22.703 9.062 1 36.97 536 SER B O 1
ATOM 8508 N N . GLU B 1 537 ? 19.203 -22.328 10.031 1 32.94 537 GLU B N 1
ATOM 8509 C CA . GLU B 1 537 ? 20.109 -23.375 9.562 1 32.94 537 GLU B CA 1
ATOM 8510 C C . GLU B 1 537 ? 19.719 -24.734 10.094 1 32.94 537 GLU B C 1
ATOM 8512 O O . GLU B 1 537 ? 19.312 -24.875 11.25 1 32.94 537 GLU B O 1
#

Organism: Mythimna separata (NCBI:txid271217)

Radius of gyration: 39.12 Å; Cα contacts (8 Å, |Δi|>4): 2384; chains: 2; bounding box: 86×142×125 Å

Sequence (1074 aa):
MKTLPLLLLLLKCIEALPRVDPLVETPSGLIRGLQSQDGDYAKFLGVPYAVVDENNPFSAATPHPGFNHTFEAYHDSITCPQYTNNAAMGTIQCLQLNLYVPNSANSLHTLPVMVYLHGGAFVRGQKTELDLSPKFLVRHDVIVVTFNYRVGPYGFLCVSEAEYNNQGLKDQLLALQWVKDNVAAFGGDVNRITAFGQSAGAMTLDIQLLGTEGLVNRAIIQSGSALTTWMATEKDDSLLLYVADRLGYDGDDLKEAINFLSTVDPLEVIETANEVMIFGHGHPRTRPCVEGKGDDVILEDFPINLQPKVKGMDIMIGHTNKEAKFMYADDSNKEFYRNYDFEEELSFIFEEIPDVDTVRHFYIGDKVLNEDLQSVILDYGSDLAFNYPATRSVDRYVKAGAKNVFRYMFSYEGGRNKHKILRNFTADGASHGDDTSYLFDSSMFKDTPPSEEDQKIIDALTTMWTNFAKYGDPTPSLSDATPVKWRPAEQSQRPYLNIDKQITLESRAFHDRMAFWDVYYKLYADKIKGYRGDGSEMKTLPLLLLLLKCIEALPRVDPLVETPSGLIRGLQSQDGDYAKFLGVPYAVVDENNPFSAATPHPGFNHTFEAYHDSITCPQYTNNAAMGTIQCLQLNLYVPNSANSLHTLPVMVYLHGGAFVRGQKTELDLSPKFLVRHDVIVVTFNYRVGPYGFLCVSEAEYNNQGLKDQLLALQWVKDNVAAFGGDVNRITAFGQSAGAMTLDIQLLGTEGLVNRAIIQSGSALTTWMATEKDDSLLLYVADRLGYDGDDLKEAINFLSTVDPLEVIETANEVMIFGHGHPRTRPCVEGKGDDVILEDFPINLQPKVKGMDIMIGHTNKEAKFMYADDSNKEFYRNYDFEEELSFIFEEIPDVDTVRHFYIGDKVLNEDLQSVILDYGSDLAFNYPATRSVDRYVKAGAKNVFRYMFSYEGGRNKHKILRNFTADGASHGDDTSYLFDSSMFKDTPPSEEDQKIIDALTTMWTNFAKYGDPTPSLSDATPVKWRPAEQSQRPYLNIDKQITLESRAFHDRMAFWDVYYKLYADKIKGYRGDGSE

Secondary structure (DSSP, 8-state):
------GGG----------PPPEEEETTEEEE-EE-TTSSEEEEEEEE-EE--TTSTTSPPEE----SS-EE-B------SEEETTEEE--S---EEEEEEETT--SSS-EEEEEEE--STTT-----TTTSBTHHHHTTS-EEEEE----HHHH----SSGGGS-HHHHHHHHHHHHHHHHGGGGTEEEEEEEEEEETHHHHHHHHHHHH-SSS-SEEEEES--TT-TTS-B----HHHHHHHHHTT-----HHHHHHHHTTS-HHHHHHHHHTTSEETTTEES---B---SSTT-S--S-GGG-----TT-EEEEEEETTGGGGTS--TT-HHHHHT--THHHHTTTBSS---HHHHHHHHHTTPPP-GGGHHHHHHHHHIIIIIHHHHHHHHHHHHTT-SEEEEEEE----TT-HHHHHHT--SSSPPTTGGGGGTSB-GGGTT-PPPHHHHHHHHHHHHHHHHHHHHS-S-SS--SS--S--PPP-SS--EEEEESSSEEEEESTTHHHHHHHHHHHHHTGGGBTT---TT--/-------TT-------------EEEETTEEEE-EE-TTSSEEEEEEEE-EE--TT-TTSPPEE----SS-EE-B------SEEETTEEE--S---EEEEEEETT--SSS-EEEEEEE--STTT-----TTTSBTHHHHTTS-EEEEE----HHHH----SSGGGS-HHHHHHHHHHHHHHHHGGGGTEEEEEEEEEEETHHHHHHHHHHHH-SSS-SEEEEES--TT-TTS-B----HHHHHHHHHTT-----HHHHHHHHTTS-HHHHHHHHHTTSEETTTEES---B---SSTT-S--S-GGG-----TT-EEEEEEETTGGGGTS--TT-HHHHHT--THHHHTTTBSS---HHHHHHHHHTTPPP-GGGHHHHHHHHHIIIIIHHHHHHHHHHHHTT-SEEEEEEE----TT-HHHHHHT--SSSPPTTGGGGGTSB-GGGTTSPPPHHHHHHHHHHHHHHHHHHHHS-S-SS--SS--S--PPP-SS--EEEEESSSEEEEESTTHHHHHHHHHHHHHTGGGBTT---TT--

Foldseek 3Di:
DPCPDPPPDPPDCVVPPPPPFDWFQWPQGIETWDADPVRFWTKQAFAAQWFADLLQLLFAIGGDNGDPDYHYRYDHPAAAFAQDPNATDHDSGFWGKMKIAGPVFDLVAAAFEEEEQEADLQGDDGQDCQAFVQVLQVNLGYMYMYTYFHGDSSAFAFAPPLRSHHNRLSSVLSVLVSCLRTVVRRRHDSQQYEYEYFHLRLASVQLQQQFDPDSHQEYEREQYHLVFLQAEDHHDLVLLVQLLVVVPDDDDDSVVSSSSVSVPDSRSSNSSSVVPQADDLGHGPGHHYQNADDDPDSHNARPLATAGNAAAGQYEYEYWQQACLLRAAALVCFVCQQDPDLVRLQVSWFVDRPPSVVVVCVQPNPDHGTSVSVRSVSNSNSCNRGVLSRVVVLLRCVVSHHPFYAYAYEWADDDQLPSCVVNVHPDGIRYRCSLSCLSGPHNVCVPPDGDPLSVLLSLLSSQQVSCCSVPVASPPDADPSRNDGGHTDDNVWHWHWYRYSDTDIDTDPPPVSSVVVVVVCVVPVVRTPRRDDPPPD/DPDPDDPPDPPPCPVPPPPPFDWFQWPQGIETWAADPVRFWTKQAFAAQWFADLLQLLFAIGGDNGDPDYHYRYDHPAAAFAQDPNATDHDSGFWGKMKIAGPQFDLVAAAFEEEEQEADLQGDDGQDCQAFVQVLQVNLGYMYMYTYFHGDSSAFAFAPPLRSHHNRLSSVLSVLVSCLRTVSRRRHDSQQYEYEYFHLRLASVQLQQQFDPDSHQAYEREQYHLVFLQAEDHHDLPLLQQLLVVVPDDDDDSVVSSSSVSPPDSRSSNVSSVVPQADDLGHGPGHHYQNADDDPDSHNARPLATAGNAAAGQYEYEYWQQACLLRAAALVCFVCQQDPDLVRLQVSWFVDRPPSVVVVCVQPNPDHGTSVSVRSVSNSNSCNRGVLSRVVVLLRCVVSHHPFYAYAYEWADDDQLPSCVVNVHPDGIGYRCSLSCLSGPHNVCVPPDGDPLSVLLSLLSSQQVSCCSRPVASPPDADPSRNDGGHTDDNVWHWHWYRYSDTDIDTDPPPVSSVVVVVVCVVPVVRTPRRDDPPPD

Nearest PDB structures (foldseek):
  5oj6-assembly1_A  TM=8.521E-01  e=3.003E-37  Homo sapiens
  8axc-assembly3_C  TM=8.493E-01  e=4.464E-36  Mus musculus
  8axc-assembly4_D  TM=8.278E-01  e=2.820E-36  Mus musculus
  8axc-assembly1_A  TM=8.283E-01  e=8.891E-36  Mus musculus
  3biw-assembly2_C  TM=8.301E-01  e=2.104E-35  Rattus norvegicus